Protein AF-0000000081358960 (afdb_homodimer)

pLDDT: mean 84.35, std 20.15, range [19.97, 98.44]

Foldseek 3Di:
DPPQPDDDLLQQLLCVVQVVLLVVLVVLVVVVVVVVVVVVPPPPVVVVVVPPPPPPPPDPPPPDDPDDDDDDPPPVPPPPPPPPCVVVVVVVVVVVVSVLVSVLSVLSNLLSVVLVVLCCQFSHPPFDWFAAADDPVVLVVVLVVVVVVLVVQKDFFPQPPDPPDPGQLLAPPPLVVLLLLQSLLVNVLSCQLRVPPVCVLVNLLVLLLVLLVLLQVLLLCCLVVVDLDVLVVVLVLLLLPVSLVSNCSNVVAASCVVVSSVLSVVSNVLSSVLCVVPVVCSVPPVSVVVSLVVSVVVLCCCLVPPPNVCVVCVVVCVRQDDPDVPSSVSNSLVNVLNSCSSSVSSVCNVCVVVVSVVLVVLVPDDDVVSVVVLVVLLVVLVVLVVCCCVPASNDDPVSNSVCNNPCSVNPSVSCSCVQSSDSVSSRMHGDSSSLSSLLSSLLVVSSCRQAWYDPPPDIIGTHPDPPCVVVSCVVSVVVSVVSSSSSSVSSVSNSCVQSPPPDPVSNVVSVVVVVVSSVVSSVVSVVVVVVVVVVVVD/DPPQPDDDLLQQLLCVVQVVLLVVLVVLVVVVVVVVVVVVPPPPVVVVVVPPPPPPPPPPPVPDDPVDDDDDPPDVPPPPPPPPCVVVVVVVCVVVVSVLVSVLSVLSNLLSVVLVVLCCQFSHPPFDWFAAAADPVVLVVVLVVVVVVLVVQKDFFPQPPDPPDPGQLLAPPPLVVLLLLQSLLVNVLSCQLRVPPVQVLVNLLVLLLVLLVLLQVLLLCCLVVVDLDVLVVVLVLLLLPVSVVSNCSNVVAASCVVVSSVLSVVSNVLSSVLCVVPVVCSVDPVSVVVSLVVSVVVLCCCLVPPPNVCVVCVVVCVRQDHPDVPSSVSNSLVNVLNSCSSSVSSVCNVCVVVVSVVLVVLVPDDDVVSVVVLVVLLVVLVVLVVCCCVPASNDDDVSNSVCNNPCSVNPSVSVSCVQSSDSVSSRMHGDSSSLSSLLSSLLVVSSCRQAWYDPPPDIIGTHPDPPCVPVSCVVSVVVSVVSSSSSSVSSVSNSCVQSPDPDPVSNVVSVVVVVVSSVVSSVVSVVVVVVVVVVVVD

Radius of gyration: 39.93 Å; Cα contacts (8 Å, |Δi|>4): 992; chains: 2; bounding box: 100×98×114 Å

Structure (mmCIF, N/CA/C/O backbone):
data_AF-0000000081358960-model_v1
#
loop_
_entity.id
_entity.type
_entity.pdbx_description
1 polymer 'Protein REDUCED WALL ACETYLATION 2-like'
#
loop_
_atom_site.group_PDB
_atom_site.id
_atom_site.type_symbol
_atom_site.label_atom_id
_atom_site.label_alt_id
_atom_site.label_comp_id
_atom_site.label_asym_id
_atom_site.label_entity_id
_atom_site.label_seq_id
_atom_site.pdbx_PDB_ins_code
_atom_site.Cartn_x
_atom_site.Cartn_y
_atom_site.Cartn_z
_atom_site.occupancy
_atom_site.B_iso_or_equiv
_atom_site.auth_seq_id
_atom_site.auth_comp_id
_atom_site.auth_asym_id
_atom_site.auth_atom_id
_atom_site.pdbx_PDB_model_num
ATOM 1 N N . MET A 1 1 ? 29.578 8.102 29.203 1 30.14 1 MET A N 1
ATOM 2 C CA . MET A 1 1 ? 28.562 8.219 30.234 1 30.14 1 MET A CA 1
ATOM 3 C C . MET A 1 1 ? 27.719 9.484 30.047 1 30.14 1 MET A C 1
ATOM 5 O O . MET A 1 1 ? 28.203 10.594 30.25 1 30.14 1 MET A O 1
ATOM 9 N N . GLU A 1 2 ? 27.031 9.594 28.953 1 41.62 2 GLU A N 1
ATOM 10 C CA . GLU A 1 2 ? 26.422 10.852 28.531 1 41.62 2 GLU A CA 1
ATOM 11 C C . GLU A 1 2 ? 25.656 11.5 29.703 1 41.62 2 GLU A C 1
ATOM 13 O O . GLU A 1 2 ? 24.859 10.844 30.359 1 41.62 2 GLU A O 1
ATOM 18 N N . ILE A 1 3 ? 26.281 12.391 30.391 1 44.03 3 ILE A N 1
ATOM 19 C CA . ILE A 1 3 ? 25.844 13.211 31.516 1 44.03 3 ILE A CA 1
ATOM 20 C C . ILE A 1 3 ? 24.391 13.633 31.297 1 44.03 3 ILE A C 1
ATOM 22 O O . ILE A 1 3 ? 24.078 14.281 30.297 1 44.03 3 ILE A O 1
ATOM 26 N N . ALA A 1 4 ? 23.5 12.852 31.844 1 55.22 4 ALA A N 1
ATOM 27 C CA . ALA A 1 4 ? 22.078 13.188 31.906 1 55.22 4 ALA A CA 1
ATOM 28 C C . ALA A 1 4 ? 21.875 14.672 32.219 1 55.22 4 ALA A C 1
ATOM 30 O O . ALA A 1 4 ? 22.438 15.195 33.188 1 55.22 4 ALA A O 1
ATOM 31 N N . GLU A 1 5 ? 21.797 15.562 31.25 1 65.25 5 GLU A N 1
ATOM 32 C CA . GLU A 1 5 ? 21.5 16.984 31.438 1 65.25 5 GLU A CA 1
ATOM 33 C C . GLU A 1 5 ? 20.516 17.188 32.594 1 65.25 5 GLU A C 1
ATOM 35 O O . GLU A 1 5 ? 19.641 16.359 32.812 1 65.25 5 GLU A O 1
ATOM 40 N N . PRO A 1 6 ? 20.938 18.031 33.531 1 79.12 6 PRO A N 1
ATOM 41 C CA . PRO A 1 6 ? 20.062 18.328 34.656 1 79.12 6 PRO A CA 1
ATOM 42 C C . PRO A 1 6 ? 18.625 18.656 34.219 1 79.12 6 PRO A C 1
ATOM 44 O O . PRO A 1 6 ? 18.422 19.172 33.125 1 79.12 6 PRO A O 1
ATOM 47 N N . ILE A 1 7 ? 17.688 18.188 35 1 86.69 7 ILE A N 1
ATOM 48 C CA . ILE A 1 7 ? 16.266 18.406 34.75 1 86.69 7 ILE A CA 1
ATOM 49 C C . ILE A 1 7 ? 15.953 19.891 34.875 1 86.69 7 ILE A C 1
ATOM 51 O O . ILE A 1 7 ? 16.438 20.578 35.781 1 86.69 7 ILE A O 1
ATOM 55 N N . THR A 1 8 ? 15.281 20.5 33.969 1 89.69 8 THR A N 1
ATOM 56 C CA . THR A 1 8 ? 14.898 21.906 33.906 1 89.69 8 THR A CA 1
ATOM 57 C C . THR A 1 8 ? 13.633 22.156 34.75 1 89.69 8 THR A C 1
ATOM 59 O O . THR A 1 8 ? 12.891 21.219 35.031 1 89.69 8 THR A O 1
ATOM 62 N N . PRO A 1 9 ? 13.484 23.359 35.156 1 89.88 9 PRO A N 1
ATOM 63 C CA . PRO A 1 9 ? 12.258 23.672 35.906 1 89.88 9 PRO A CA 1
ATOM 64 C C . PRO A 1 9 ? 10.992 23.375 35.094 1 89.88 9 PRO A C 1
ATOM 66 O O . PRO A 1 9 ? 9.977 22.969 35.688 1 89.88 9 PRO A O 1
ATOM 69 N N . GLY A 1 10 ? 11.078 23.562 33.906 1 89.88 10 GLY A N 1
ATOM 70 C CA . GLY A 1 10 ? 9.93 23.25 33.062 1 89.88 10 GLY A CA 1
ATOM 71 C C . GLY A 1 10 ? 9.578 21.766 33.062 1 89.88 10 GLY A C 1
ATOM 72 O O . GLY A 1 10 ? 8.406 21.406 33.156 1 89.88 10 GLY A O 1
ATOM 73 N N . GLN A 1 11 ? 10.531 20.984 32.969 1 92.62 11 GLN A N 1
ATOM 74 C CA . GLN A 1 11 ? 10.328 19.531 32.969 1 92.62 11 GLN A CA 1
ATOM 75 C C . GLN A 1 11 ? 9.797 19.047 34.312 1 92.62 11 GLN A C 1
ATOM 77 O O . GLN A 1 11 ? 8.898 18.203 34.344 1 92.62 11 GLN A O 1
ATOM 82 N N . LEU A 1 12 ? 10.359 19.625 35.344 1 92.19 12 LEU A N 1
ATOM 83 C CA . LEU A 1 12 ? 9.891 19.25 36.688 1 92.19 12 LEU A CA 1
ATOM 84 C C . LEU A 1 12 ? 8.453 19.703 36.875 1 92.19 12 LEU A C 1
ATOM 86 O O . LEU A 1 12 ? 7.664 19 37.531 1 92.19 12 LEU A O 1
ATOM 90 N N . SER A 1 13 ? 8.133 20.844 36.406 1 92.88 13 SER A N 1
ATOM 91 C CA . SER A 1 13 ? 6.766 21.344 36.5 1 92.88 13 SER A CA 1
ATOM 92 C C . SER A 1 13 ? 5.789 20.406 35.812 1 92.88 13 SER A C 1
ATOM 94 O O . SER A 1 13 ? 4.672 20.203 36.281 1 92.88 13 SER A O 1
ATOM 96 N N . PHE A 1 14 ? 6.211 19.938 34.656 1 93.31 14 PHE A N 1
ATOM 97 C CA . PHE A 1 14 ? 5.363 19.016 33.938 1 93.31 14 PHE A CA 1
ATOM 98 C C . PHE A 1 14 ? 5.145 17.734 34.719 1 93.31 14 PHE A C 1
ATOM 100 O O . PHE A 1 14 ? 4.023 17.219 34.781 1 93.31 14 PHE A O 1
ATOM 107 N N . LEU A 1 15 ? 6.184 17.219 35.312 1 92.62 15 LEU A N 1
ATOM 108 C CA . LEU A 1 15 ? 6.07 15.977 36.094 1 92.62 15 LEU A CA 1
ATOM 109 C C . LEU A 1 15 ? 5.191 16.172 37.312 1 92.62 15 LEU A C 1
ATOM 111 O O . LEU A 1 15 ? 4.383 15.305 37.656 1 92.62 15 LEU A O 1
ATOM 115 N N . LEU A 1 16 ? 5.336 17.328 37.906 1 91 16 LEU A N 1
ATOM 116 C CA . LEU A 1 16 ? 4.543 17.625 39.094 1 91 16 LEU A CA 1
ATOM 117 C C . LEU A 1 16 ? 3.068 17.797 38.75 1 91 16 LEU A C 1
ATOM 119 O O . LEU A 1 16 ? 2.189 17.516 39.562 1 91 16 LEU A O 1
ATOM 123 N N . GLY A 1 17 ? 2.842 18.234 37.625 1 90.88 17 GLY A N 1
ATOM 124 C CA . GLY A 1 17 ? 1.47 18.391 37.156 1 90.88 17 GLY A CA 1
ATOM 125 C C . GLY A 1 17 ? 0.877 17.109 36.594 1 90.88 17 GLY A C 1
ATOM 126 O O . GLY A 1 17 ? -0.304 16.828 36.812 1 90.88 17 GLY A O 1
ATOM 127 N N . PHE A 1 18 ? 1.688 16.328 35.969 1 92.31 18 PHE A N 1
ATOM 128 C CA . PHE A 1 18 ? 1.211 15.156 35.25 1 92.31 18 PHE A CA 1
ATOM 129 C C . PHE A 1 18 ? 0.998 13.984 36.188 1 92.31 18 PHE A C 1
ATOM 131 O O . PHE A 1 18 ? 0.027 13.234 36.062 1 92.31 18 PHE A O 1
ATOM 138 N N . ILE A 1 19 ? 1.847 13.742 37.188 1 92.12 19 ILE A N 1
ATOM 139 C CA . ILE A 1 19 ? 1.809 12.562 38.031 1 92.12 19 ILE A CA 1
ATOM 140 C C . ILE A 1 19 ? 0.498 12.539 38.812 1 92.12 19 ILE A C 1
ATOM 142 O O . ILE A 1 19 ? -0.203 11.523 38.844 1 92.12 19 ILE A O 1
ATOM 146 N N . PRO A 1 20 ? 0.122 13.695 39.406 1 90.69 20 PRO A N 1
ATOM 147 C CA . PRO A 1 20 ? -1.166 13.664 40.125 1 90.69 20 PRO A CA 1
ATOM 148 C C . PRO A 1 20 ? -2.338 13.391 39.188 1 90.69 20 PRO A C 1
ATOM 150 O O . PRO A 1 20 ? -3.299 12.719 39.562 1 90.69 20 PRO A O 1
ATOM 153 N N . VAL A 1 21 ? -2.264 13.898 38 1 90.75 21 VAL A N 1
ATOM 154 C CA . VAL A 1 21 ? -3.334 13.672 37.031 1 90.75 21 VAL A CA 1
ATOM 155 C C . VAL A 1 21 ? -3.4 12.195 36.656 1 90.75 21 VAL A C 1
ATOM 157 O O . VAL A 1 21 ? -4.488 11.617 36.562 1 90.75 21 VAL A O 1
ATOM 160 N N . LEU A 1 22 ? -2.314 11.562 36.469 1 91.69 22 LEU A N 1
ATOM 161 C CA . LEU A 1 22 ? -2.244 10.141 36.125 1 91.69 22 LEU A CA 1
ATOM 162 C C . LEU A 1 22 ? -2.764 9.289 37.281 1 91.69 22 LEU A C 1
ATOM 164 O O . LEU A 1 22 ? -3.527 8.344 37.062 1 91.69 22 LEU A O 1
ATOM 168 N N . VAL A 1 23 ? -2.387 9.617 38.531 1 90.81 23 VAL A N 1
ATOM 169 C CA . VAL A 1 23 ? -2.803 8.859 39.719 1 90.81 23 VAL A CA 1
ATOM 170 C C . VAL A 1 23 ? -4.309 9.008 39.906 1 90.81 23 VAL A C 1
ATOM 172 O O . VAL A 1 23 ? -4.996 8.039 40.219 1 90.81 23 VAL A O 1
ATOM 175 N N . TRP A 1 24 ? -4.727 10.219 39.75 1 88.81 24 TRP A N 1
ATOM 176 C CA . TRP A 1 24 ? -6.156 10.469 39.875 1 88.81 24 TRP A CA 1
ATOM 177 C C . TRP A 1 24 ? -6.949 9.695 38.844 1 88.81 24 TRP A C 1
ATOM 179 O O . TRP A 1 24 ? -8.055 9.211 39.125 1 88.81 24 TRP A O 1
ATOM 189 N N . TRP A 1 25 ? -6.457 9.656 37.625 1 89.5 25 TRP A N 1
ATOM 190 C CA . TRP A 1 25 ? -7.137 8.914 36.562 1 89.5 25 TRP A CA 1
ATOM 191 C C . TRP A 1 25 ? -7.203 7.426 36.875 1 89.5 25 TRP A C 1
ATOM 193 O O . TRP A 1 25 ? -8.25 6.797 36.75 1 89.5 25 TRP A O 1
ATOM 203 N N . ILE A 1 26 ? -6.055 6.82 37.312 1 89.5 26 ILE A N 1
ATOM 204 C CA . ILE A 1 26 ? -6.008 5.406 37.656 1 89.5 26 ILE A CA 1
ATOM 205 C C . ILE A 1 26 ? -6.973 5.129 38.812 1 89.5 26 ILE A C 1
ATOM 207 O O . ILE A 1 26 ? -7.715 4.141 38.781 1 89.5 26 ILE A O 1
ATOM 211 N N . TYR A 1 27 ? -7.012 6.004 39.812 1 85.75 27 TYR A N 1
ATOM 212 C CA . TYR A 1 27 ? -7.91 5.859 40.938 1 85.75 27 TYR A CA 1
ATOM 213 C C . TYR A 1 27 ? -9.367 5.906 40.5 1 85.75 27 TYR A C 1
ATOM 215 O O . TYR A 1 27 ? -10.188 5.109 40.969 1 85.75 27 TYR A O 1
ATOM 223 N N . ALA A 1 28 ? -9.617 6.828 39.625 1 85.62 28 ALA A N 1
ATOM 224 C CA . ALA A 1 28 ? -10.984 6.973 39.125 1 85.62 28 ALA A CA 1
ATOM 225 C C . ALA A 1 28 ? -11.422 5.742 38.344 1 85.62 28 ALA A C 1
ATOM 227 O O . ALA A 1 28 ? -12.547 5.27 38.5 1 85.62 28 ALA A O 1
ATOM 228 N N . GLU A 1 29 ? -10.539 5.199 37.531 1 86.81 29 GLU A N 1
ATOM 229 C CA . GLU A 1 29 ? -10.867 4.02 36.719 1 86.81 29 GLU A CA 1
ATOM 230 C C . GLU A 1 29 ? -11.047 2.789 37.594 1 86.81 29 GLU A C 1
ATOM 232 O O . GLU A 1 29 ? -11.953 1.982 37.375 1 86.81 29 GLU A O 1
ATOM 237 N N . VAL A 1 30 ? -10.219 2.643 38.594 1 85.25 30 VAL A N 1
ATOM 238 C CA . VAL A 1 30 ? -10.305 1.503 39.5 1 85.25 30 VAL A CA 1
ATOM 239 C C . VAL A 1 30 ? -11.562 1.611 40.344 1 85.25 30 VAL A C 1
ATOM 241 O O . VAL A 1 30 ? -12.242 0.613 40.594 1 85.25 30 VAL A O 1
ATOM 244 N N . SER A 1 31 ? -11.93 2.775 40.781 1 81.19 31 SER A N 1
ATOM 245 C CA . SER A 1 31 ? -13.109 2.988 41.625 1 81.19 31 SER A CA 1
ATOM 246 C C . SER A 1 31 ? -14.383 2.658 40.844 1 81.19 31 SER A C 1
ATOM 248 O O . SER A 1 31 ? -15.328 2.102 41.406 1 81.19 31 SER A O 1
ATOM 250 N N . ILE A 1 32 ? -14.367 3.016 39.562 1 82.88 32 ILE A N 1
ATOM 251 C CA . ILE A 1 32 ? -15.539 2.719 38.75 1 82.88 32 ILE A CA 1
ATOM 252 C C . ILE A 1 32 ? -15.648 1.211 38.531 1 82.88 32 ILE A C 1
ATOM 254 O O . ILE A 1 32 ? -16.75 0.646 38.594 1 82.88 32 ILE A O 1
ATOM 258 N N . HIS A 1 33 ? -14.547 0.545 38.344 1 81.38 33 HIS A N 1
ATOM 259 C CA . HIS A 1 33 ? -14.555 -0.899 38.125 1 81.38 33 HIS A CA 1
ATOM 260 C C . HIS A 1 33 ? -14.977 -1.632 39.406 1 81.38 33 HIS A C 1
ATOM 262 O O . HIS A 1 33 ? -15.734 -2.605 39.312 1 81.38 33 HIS A O 1
ATOM 268 N N . ILE A 1 34 ? -14.562 -1.132 40.531 1 77.12 34 ILE A N 1
ATOM 269 C CA . ILE A 1 34 ? -14.93 -1.739 41.781 1 77.12 34 ILE A CA 1
ATOM 270 C C . ILE A 1 34 ? -16.406 -1.519 42.062 1 77.12 34 ILE A C 1
ATOM 272 O O . ILE A 1 34 ? -17.109 -2.428 42.531 1 77.12 34 ILE A O 1
ATOM 276 N N . ARG A 1 35 ? -16.828 -0.445 41.75 1 72.81 35 ARG A N 1
ATOM 277 C CA . ARG A 1 35 ? -18.234 -0.146 41.938 1 72.81 35 ARG A CA 1
ATOM 278 C C . ARG A 1 35 ? -19.125 -1.015 41.062 1 72.81 35 ARG A C 1
ATOM 280 O O . ARG A 1 35 ? -20.172 -1.497 41.5 1 72.81 35 ARG A O 1
ATOM 287 N N . GLU A 1 36 ? -18.688 -1.143 39.844 1 76.31 36 GLU A N 1
ATOM 288 C CA . GLU A 1 36 ? -19.453 -1.981 38.938 1 76.31 36 GLU A CA 1
ATOM 289 C C . GLU A 1 36 ? -19.438 -3.443 39.375 1 76.31 36 GLU A C 1
ATOM 291 O O . GLU A 1 36 ? -20.438 -4.148 39.25 1 76.31 36 GLU A O 1
ATOM 296 N N . ARG A 1 37 ? -18.422 -3.924 39.875 1 70.81 37 ARG A N 1
ATOM 297 C CA . ARG A 1 37 ? -18.312 -5.289 40.375 1 70.81 37 ARG A CA 1
ATOM 298 C C . ARG A 1 37 ? -19.188 -5.484 41.594 1 70.81 37 ARG A C 1
ATOM 300 O O . ARG A 1 37 ? -19.844 -6.52 41.75 1 70.81 37 ARG A O 1
ATOM 307 N N . LEU A 1 38 ? -19.203 -4.504 42.438 1 68.5 38 LEU A N 1
ATOM 308 C CA . LEU A 1 38 ? -20 -4.562 43.656 1 68.5 38 LEU A CA 1
ATOM 309 C C . LEU A 1 38 ? -21.5 -4.559 43.312 1 68.5 38 LEU A C 1
ATOM 311 O O . LEU A 1 38 ? -22.281 -5.242 43.969 1 68.5 38 LEU A O 1
ATOM 315 N N . HIS A 1 39 ? -21.734 -3.836 42.281 1 64.44 39 HIS A N 1
ATOM 316 C CA . HIS A 1 39 ? -23.141 -3.805 41.875 1 64.44 39 HIS A CA 1
ATOM 317 C C . HIS A 1 39 ? -23.531 -5.105 41.188 1 64.44 39 HIS A C 1
ATOM 319 O O . HIS A 1 39 ? -24.688 -5.527 41.281 1 64.44 39 HIS A O 1
ATOM 325 N N . ARG A 1 40 ? -22.656 -5.711 40.531 1 61.81 40 ARG A N 1
ATOM 326 C CA . ARG A 1 40 ? -22.969 -6.977 39.875 1 61.81 40 ARG A CA 1
ATOM 327 C C . ARG A 1 40 ? -23.141 -8.102 40.875 1 61.81 40 ARG A C 1
ATOM 329 O O . ARG A 1 40 ? -23.938 -9.008 40.688 1 61.81 40 ARG A O 1
ATOM 336 N N . ASP A 1 41 ? -22.547 -7.984 42.031 1 59.97 41 ASP A N 1
ATOM 337 C CA . ASP A 1 41 ? -22.625 -9 43.094 1 59.97 41 ASP A CA 1
ATOM 338 C C . ASP A 1 41 ? -23.797 -8.75 44.031 1 59.97 41 ASP A C 1
ATOM 340 O O . ASP A 1 41 ? -24.062 -9.555 44.906 1 59.97 41 ASP A O 1
ATOM 344 N N . LEU A 1 42 ? -24.453 -7.656 44 1 52.75 42 LEU A N 1
ATOM 345 C CA . LEU A 1 42 ? -25.688 -7.52 44.75 1 52.75 42 LEU A CA 1
ATOM 346 C C . LEU A 1 42 ? -26.781 -8.445 44.219 1 52.75 42 LEU A C 1
ATOM 348 O O . LEU A 1 42 ? -27.031 -8.484 43.031 1 52.75 42 LEU A O 1
ATOM 352 N N . PRO A 1 43 ? -27.266 -9.484 44.938 1 49.09 43 PRO A N 1
ATOM 353 C CA . PRO A 1 43 ? -28.297 -10.445 44.531 1 49.09 43 PRO A CA 1
ATOM 354 C C . PRO A 1 43 ? -29.5 -9.773 43.875 1 49.09 43 PRO A C 1
ATOM 356 O O . PRO A 1 43 ? -29.969 -8.742 44.344 1 49.09 43 PRO A O 1
ATOM 359 N N . ARG A 1 44 ? -29.734 -10.023 42.594 1 48.34 44 ARG A N 1
ATOM 360 C CA . ARG A 1 44 ? -30.969 -9.695 41.875 1 48.34 44 ARG A CA 1
ATOM 361 C C . ARG A 1 44 ? -32.188 -9.914 42.75 1 48.34 44 ARG A C 1
ATOM 363 O O . ARG A 1 44 ? -33.312 -9.609 42.344 1 48.34 44 ARG A O 1
ATOM 370 N N . ASP A 1 45 ? -32.125 -10.711 43.875 1 41.84 45 ASP A N 1
ATOM 371 C CA . ASP A 1 45 ? -33.312 -11.039 44.625 1 41.84 45 ASP A CA 1
ATOM 372 C C . ASP A 1 45 ? -33.969 -9.781 45.219 1 41.84 45 ASP A C 1
ATOM 374 O O . ASP A 1 45 ? -35.094 -9.82 45.656 1 41.84 45 ASP A O 1
ATOM 378 N N . SER A 1 46 ? -33.25 -8.719 45.375 1 41.19 46 SER A N 1
ATOM 379 C CA . SER A 1 46 ? -34 -7.645 46.031 1 41.19 46 SER A CA 1
ATOM 380 C C . SER A 1 46 ? -34.906 -6.918 45.062 1 41.19 46 SER A C 1
ATOM 382 O O . SER A 1 46 ? -35.781 -6.168 45.438 1 41.19 46 SER A O 1
ATOM 384 N N . GLU A 1 47 ? -34.562 -6.988 43.719 1 40.12 47 GLU A N 1
ATOM 385 C CA . GLU A 1 47 ? -35.5 -6.281 42.844 1 40.12 47 GLU A CA 1
ATOM 386 C C . GLU A 1 47 ? -36.781 -7.105 42.625 1 40.12 47 GLU A C 1
ATOM 388 O O . GLU A 1 47 ? -37.812 -6.559 42.25 1 40.12 47 GLU A O 1
ATOM 393 N N . ASN A 1 48 ? -36.719 -8.453 42.812 1 38.84 48 ASN A N 1
ATOM 394 C CA . ASN A 1 48 ? -37.969 -9.188 42.562 1 38.84 48 ASN A CA 1
ATOM 395 C C . ASN A 1 48 ? -38.969 -9 43.688 1 38.84 48 ASN A C 1
ATOM 397 O O . ASN A 1 48 ? -40.125 -9.406 43.562 1 38.84 48 ASN A O 1
ATOM 401 N N . ASN A 1 49 ? -38.562 -8.703 44.938 1 36.03 49 ASN A N 1
ATOM 402 C CA . ASN A 1 49 ? -39.656 -8.68 45.906 1 36.03 49 ASN A CA 1
ATOM 403 C C . ASN A 1 49 ? -40.531 -7.453 45.75 1 36.03 49 ASN A C 1
ATOM 405 O O . ASN A 1 49 ? -41.5 -7.27 46.5 1 36.03 49 ASN A O 1
ATOM 409 N N . LEU A 1 50 ? -40.031 -6.352 45.062 1 31.31 50 LEU A N 1
ATOM 410 C CA . LEU A 1 50 ? -40.969 -5.242 45.031 1 31.31 50 LEU A CA 1
ATOM 411 C C . LEU A 1 50 ? -42.031 -5.473 43.938 1 31.31 50 LEU A C 1
ATOM 413 O O . LEU A 1 50 ? -42.906 -4.645 43.75 1 31.31 50 LEU A O 1
ATOM 417 N N . ALA A 1 51 ? -41.688 -6.48 43.062 1 34.09 51 ALA A N 1
ATOM 418 C CA . ALA A 1 51 ? -42.688 -6.555 42 1 34.09 51 ALA A CA 1
ATOM 419 C C . ALA A 1 51 ? -44 -7.16 42.469 1 34.09 51 ALA A C 1
ATOM 421 O O . ALA A 1 51 ? -45 -7.117 41.781 1 34.09 51 ALA A O 1
ATOM 422 N N . ASN A 1 52 ? -43.906 -7.977 43.5 1 32.34 52 ASN A N 1
ATOM 423 C CA . ASN A 1 52 ? -45.156 -8.68 43.688 1 32.34 52 ASN A CA 1
ATOM 424 C C . ASN A 1 52 ? -46.188 -7.82 44.406 1 32.34 52 ASN A C 1
ATOM 426 O O . ASN A 1 52 ? -47.094 -8.336 45.094 1 32.34 52 ASN A O 1
ATOM 430 N N . VAL A 1 53 ? -45.906 -6.469 44.688 1 31.06 53 VAL A N 1
ATOM 431 C CA . VAL A 1 53 ? -47.062 -5.805 45.219 1 31.06 53 VAL A CA 1
ATOM 432 C C . VAL A 1 53 ? -48.188 -5.773 44.156 1 31.06 53 VAL A C 1
ATOM 434 O O . VAL A 1 53 ? -47.969 -5.25 43.062 1 31.06 53 VAL A O 1
ATOM 437 N N . ASP A 1 54 ? -49.031 -6.703 44.156 1 28.75 54 ASP A N 1
ATOM 438 C CA . ASP A 1 54 ? -50.281 -6.918 43.469 1 28.75 54 ASP A CA 1
ATOM 439 C C . ASP A 1 54 ? -51.094 -5.625 43.375 1 28.75 54 ASP A C 1
ATOM 441 O O . ASP A 1 54 ? -51.531 -5.098 44.406 1 28.75 54 ASP A O 1
ATOM 445 N N . VAL A 1 55 ? -50.594 -4.625 42.594 1 29.45 55 VAL A N 1
ATOM 446 C CA . VAL A 1 55 ? -51.406 -3.443 42.375 1 29.45 55 VAL A CA 1
ATOM 447 C C . VAL A 1 55 ? -52.812 -3.867 41.906 1 29.45 55 VAL A C 1
ATOM 449 O O . VAL A 1 55 ? -52.938 -4.48 40.844 1 29.45 55 VAL A O 1
ATOM 452 N N . GLY A 1 56 ? -53.75 -4.219 42.844 1 27.39 56 GLY A N 1
ATOM 453 C CA . GLY A 1 56 ? -55.188 -4.449 42.656 1 27.39 56 GLY A CA 1
ATOM 454 C C . GLY A 1 56 ? -55.812 -3.531 41.625 1 27.39 56 GLY A C 1
ATOM 455 O O . GLY A 1 56 ? -55.281 -2.443 41.375 1 27.39 56 GLY A O 1
ATOM 456 N N . THR A 1 57 ? -56.531 -4.105 40.688 1 28.44 57 THR A N 1
ATOM 457 C CA . THR A 1 57 ? -57.281 -3.598 39.562 1 28.44 57 THR A CA 1
ATOM 458 C C . THR A 1 57 ? -58.281 -2.529 40 1 28.44 57 THR A C 1
ATOM 460 O O . THR A 1 57 ? -59.312 -2.842 40.625 1 28.44 57 THR A O 1
ATOM 463 N N . ILE A 1 58 ? -57.844 -1.435 40.75 1 27.06 58 ILE A N 1
ATOM 464 C CA . ILE A 1 58 ? -58.906 -0.482 41.094 1 27.06 58 ILE A CA 1
ATOM 465 C C . ILE A 1 58 ? -59.688 -0.141 39.844 1 27.06 58 ILE A C 1
ATOM 467 O O . ILE A 1 58 ? -59.125 0.167 38.781 1 27.06 58 ILE A O 1
ATOM 471 N N . SER A 1 59 ? -60.906 -0.649 39.781 1 25.8 59 SER A N 1
ATOM 472 C CA . SER A 1 59 ? -62.031 -0.54 38.844 1 25.8 59 SER A CA 1
ATOM 473 C C . SER A 1 59 ? -62.25 0.902 38.406 1 25.8 59 SER A C 1
ATOM 475 O O . SER A 1 59 ? -62.062 1.837 39.188 1 25.8 59 SER A O 1
ATOM 477 N N . GLU A 1 60 ? -62.281 1.121 37.062 1 25.77 60 GLU A N 1
ATOM 478 C CA . GLU A 1 60 ? -62.344 2.32 36.219 1 25.77 60 GLU A CA 1
ATOM 479 C C . GLU A 1 60 ? -63.5 3.209 36.625 1 25.77 60 GLU A C 1
ATOM 481 O O . GLU A 1 60 ? -63.625 4.348 36.156 1 25.77 60 GLU A O 1
ATOM 486 N N . ASP A 1 61 ? -64.625 2.531 37.188 1 23.19 61 ASP A N 1
ATOM 487 C CA . ASP A 1 61 ? -65.875 3.17 36.906 1 23.19 61 ASP A CA 1
ATOM 488 C C . ASP A 1 61 ? -66 4.52 37.625 1 23.19 61 ASP A C 1
ATOM 490 O O . ASP A 1 61 ? -66.875 5.348 37.281 1 23.19 61 ASP A O 1
ATOM 494 N N . ALA A 1 62 ? -65.812 4.473 38.969 1 24.02 62 ALA A N 1
ATOM 495 C CA . ALA A 1 62 ? -66.5 5.484 39.719 1 24.02 62 ALA A CA 1
ATOM 496 C C . ALA A 1 62 ? -66 6.887 39.375 1 24.02 62 ALA A C 1
ATOM 498 O O . ALA A 1 62 ? -65 7.34 39.906 1 24.02 62 ALA A O 1
ATOM 499 N N . GLU A 1 63 ? -66.125 7.258 38.125 1 24.23 63 GLU A N 1
ATOM 500 C CA . GLU A 1 63 ? -65.812 8.57 37.594 1 24.23 63 GLU A CA 1
ATOM 501 C C . GLU A 1 63 ? -66.562 9.68 38.312 1 24.23 63 GLU A C 1
ATOM 503 O O . GLU A 1 63 ? -66.312 10.867 38.062 1 24.23 63 GLU A O 1
ATOM 508 N N . VAL A 1 64 ? -67.75 9.203 38.938 1 22.33 64 VAL A N 1
ATOM 509 C CA . VAL A 1 64 ? -68.812 10.227 38.875 1 22.33 64 VAL A CA 1
ATOM 510 C C . VAL A 1 64 ? -68.312 11.516 39.531 1 22.33 64 VAL A C 1
ATOM 512 O O . VAL A 1 64 ? -67.25 11.516 40.188 1 22.33 64 VAL A O 1
ATOM 515 N N . HIS A 1 65 ? -69.312 12 40.438 1 22.58 65 HIS A N 1
ATOM 516 C CA . HIS A 1 65 ? -70.062 13.219 40.656 1 22.58 65 HIS A CA 1
ATOM 517 C C . HIS A 1 65 ? -69.312 14.156 41.625 1 22.58 65 HIS A C 1
ATOM 519 O O . HIS A 1 65 ? -69.875 15.188 42.031 1 22.58 65 HIS A O 1
ATOM 525 N N . LEU A 1 66 ? -68.5 13.5 42.469 1 21.48 66 LEU A N 1
ATOM 526 C CA . LEU A 1 66 ? -68.375 14.242 43.719 1 21.48 66 LEU A CA 1
ATOM 527 C C . LEU A 1 66 ? -67.812 15.633 43.469 1 21.48 66 LEU A C 1
ATOM 529 O O . LEU A 1 66 ? -66.562 15.773 43.281 1 21.48 66 LEU A O 1
ATOM 533 N N . LEU A 1 67 ? -68.688 16.328 42.719 1 19.97 67 LEU A N 1
ATOM 534 C CA . LEU A 1 67 ? -68.312 17.656 42.219 1 19.97 67 LEU A CA 1
ATOM 535 C C . LEU A 1 67 ? -67.812 18.562 43.312 1 19.97 67 LEU A C 1
ATOM 537 O O . LEU A 1 67 ? -66.75 19.156 43.188 1 19.97 67 LEU A O 1
ATOM 541 N N . ALA A 1 68 ? -68.75 19.609 43.75 1 20.16 68 ALA A N 1
ATOM 542 C CA . ALA A 1 68 ? -68.625 21.062 43.781 1 20.16 68 ALA A CA 1
ATOM 543 C C . ALA A 1 68 ? -68.125 21.531 45.156 1 20.16 68 ALA A C 1
ATOM 545 O O . ALA A 1 68 ? -67.688 22.688 45.312 1 20.16 68 ALA A O 1
ATOM 546 N N . GLY A 1 69 ? -68.688 21 46.219 1 22.02 69 GLY A N 1
ATOM 547 C CA . GLY A 1 69 ? -69 21.938 47.281 1 22.02 69 GLY A CA 1
ATOM 548 C C . GLY A 1 69 ? -67.75 22.531 47.938 1 22.02 69 GLY A C 1
ATOM 549 O O . GLY A 1 69 ? -66.688 21.938 47.875 1 22.02 69 GLY A O 1
ATOM 550 N N . GLY A 1 70 ? -67.875 23.891 48.375 1 22.61 70 GLY A N 1
ATOM 551 C CA . GLY A 1 70 ? -67.125 25.109 48.5 1 22.61 70 GLY A CA 1
ATOM 552 C C . GLY A 1 70 ? -66.062 25.016 49.594 1 22.61 70 GLY A C 1
ATOM 553 O O . GLY A 1 70 ? -64.875 25.469 49.375 1 22.61 70 GLY A O 1
ATOM 554 N N . ARG A 1 71 ? -66.5 24.859 50.938 1 25.23 71 ARG A N 1
ATOM 555 C CA . ARG A 1 71 ? -65.875 25.578 52.031 1 25.23 71 ARG A CA 1
ATOM 556 C C . ARG A 1 71 ? -64.5 25.047 52.344 1 25.23 71 ARG A C 1
ATOM 558 O O . ARG A 1 71 ? -64.25 23.859 52.219 1 25.23 71 ARG A O 1
ATOM 565 N N . SER A 1 72 ? -63.5 26.062 52.594 1 23.58 72 SER A N 1
ATOM 566 C CA . SER A 1 72 ? -62.031 26.219 52.625 1 23.58 72 SER A CA 1
ATOM 567 C C . SER A 1 72 ? -61.406 25.391 53.719 1 23.58 72 SER A C 1
ATOM 569 O O . SER A 1 72 ? -60.219 25.578 54.062 1 23.58 72 SER A O 1
ATOM 571 N N . LEU A 1 73 ? -62 24.406 54.281 1 22.59 73 LEU A N 1
ATOM 572 C CA . LEU A 1 73 ? -61.438 24.047 55.594 1 22.59 73 LEU A CA 1
ATOM 573 C C . LEU A 1 73 ? -59.938 23.781 55.438 1 22.59 73 LEU A C 1
ATOM 575 O O . LEU A 1 73 ? -59.5 23.016 54.594 1 22.59 73 LEU A O 1
ATOM 579 N N . ALA A 1 74 ? -59.062 24.672 56.156 1 25.09 74 ALA A N 1
ATOM 580 C CA . ALA A 1 74 ? -57.625 24.922 56.25 1 25.09 74 ALA A CA 1
ATOM 581 C C . ALA A 1 74 ? -56.875 23.656 56.656 1 25.09 74 ALA A C 1
ATOM 583 O O . ALA A 1 74 ? -55.719 23.719 57.062 1 25.09 74 ALA A O 1
ATOM 584 N N . SER A 1 75 ? -57.406 22.469 56.594 1 24 75 SER A N 1
ATOM 585 C CA . SER A 1 75 ? -56.656 21.438 57.312 1 24 75 SER A CA 1
ATOM 586 C C . SER A 1 75 ? -55.219 21.391 56.812 1 24 75 SER A C 1
ATOM 588 O O . SER A 1 75 ? -54.969 21.359 55.625 1 24 75 SER A O 1
ATOM 590 N N . SER A 1 76 ? -54.156 21.781 57.688 1 25.45 76 SER A N 1
ATOM 591 C CA . SER A 1 76 ? -52.719 22.016 57.469 1 25.45 76 SER A CA 1
ATOM 592 C C . SER A 1 76 ? -52.062 20.766 56.906 1 25.45 76 SER A C 1
ATOM 594 O O . SER A 1 76 ? -51.906 19.766 57.625 1 25.45 76 SER A O 1
ATOM 596 N N . SER A 1 77 ? -52.438 20.141 55.938 1 26.64 77 SER A N 1
ATOM 597 C CA . SER A 1 77 ? -51.875 18.875 55.469 1 26.64 77 SER A CA 1
ATOM 598 C C . SER A 1 77 ? -50.406 19.016 55.156 1 26.64 77 SER A C 1
ATOM 600 O O . SER A 1 77 ? -50 19.875 54.344 1 26.64 77 SER A O 1
ATOM 602 N N . LYS A 1 78 ? -49.469 18.5 56.094 1 30.8 78 LYS A N 1
ATOM 603 C CA . LYS A 1 78 ? -48 18.516 56.094 1 30.8 78 LYS A CA 1
ATOM 604 C C . LYS A 1 78 ? -47.469 17.984 54.781 1 30.8 78 LYS A C 1
ATOM 606 O O . LYS A 1 78 ? -47.938 16.984 54.25 1 30.8 78 LYS A O 1
ATOM 611 N N . GLY A 1 79 ? -46.812 18.875 54.031 1 25.06 79 GLY A N 1
ATOM 612 C CA . GLY A 1 79 ? -46.219 18.828 52.688 1 25.06 79 GLY A CA 1
ATOM 613 C C . GLY A 1 79 ? -45.312 17.641 52.5 1 25.06 79 GLY A C 1
ATOM 614 O O . GLY A 1 79 ? -44.438 17.391 53.312 1 25.06 79 GLY A O 1
ATOM 615 N N . ARG A 1 80 ? -45.781 16.484 52.031 1 32.94 80 ARG A N 1
ATOM 616 C CA . ARG A 1 80 ? -44.906 15.406 51.594 1 32.94 80 ARG A CA 1
ATOM 617 C C . ARG A 1 80 ? -43.656 15.969 50.906 1 32.94 80 ARG A C 1
ATOM 619 O O . ARG A 1 80 ? -43.75 16.719 49.938 1 32.94 80 ARG A O 1
ATOM 626 N N . GLN A 1 81 ? -42.625 16.203 51.781 1 25.3 81 GLN A N 1
ATOM 627 C CA . GLN A 1 81 ? -41.312 16.625 51.281 1 25.3 81 GLN A CA 1
ATOM 628 C C . GLN A 1 81 ? -40.969 15.914 50 1 25.3 81 GLN A C 1
ATOM 630 O O . GLN A 1 81 ? -40.875 14.68 49.969 1 25.3 81 GLN A O 1
ATOM 635 N N . GLN A 1 82 ? -41.562 16.359 48.938 1 29.72 82 GLN A N 1
ATOM 636 C CA . GLN A 1 82 ? -41.125 15.883 47.625 1 29.72 82 GLN A CA 1
ATOM 637 C C . GLN A 1 82 ? -39.594 15.75 47.562 1 29.72 82 GLN A C 1
ATOM 639 O O . GLN A 1 82 ? -38.875 16.703 47.844 1 29.72 82 GLN A O 1
ATOM 644 N N . VAL A 1 83 ? -39.156 14.539 47.969 1 33.56 83 VAL A N 1
ATOM 645 C CA . VAL A 1 83 ? -37.781 14.242 47.625 1 33.56 83 VAL A CA 1
ATOM 646 C C . VAL A 1 83 ? -37.375 14.906 46.312 1 33.56 83 VAL A C 1
ATOM 648 O O . VAL A 1 83 ? -38.031 14.68 45.281 1 33.56 83 VAL A O 1
ATOM 651 N N . SER A 1 84 ? -37.031 16.125 46.438 1 31.23 84 SER A N 1
ATOM 652 C CA . SER A 1 84 ? -36.594 16.938 45.312 1 31.23 84 SER A CA 1
ATOM 653 C C . SER A 1 84 ? -35.781 16.109 44.344 1 31.23 84 SER A C 1
ATOM 655 O O . SER A 1 84 ? -34.906 15.367 44.719 1 31.23 84 SER A O 1
ATOM 657 N N . PRO A 1 85 ? -36.375 15.812 43.156 1 37.5 85 PRO A N 1
ATOM 658 C CA . PRO A 1 85 ? -35.625 15.203 42.062 1 37.5 85 PRO A CA 1
ATOM 659 C C . PRO A 1 85 ? -34.219 15.797 41.906 1 37.5 85 PRO A C 1
ATOM 661 O O . PRO A 1 85 ? -33.469 15.406 41 1 37.5 85 PRO A O 1
ATOM 664 N N . ASN A 1 86 ? -33.938 16.719 42.781 1 36.22 86 ASN A N 1
ATOM 665 C CA . ASN A 1 86 ? -32.656 17.391 42.656 1 36.22 86 ASN A CA 1
ATOM 666 C C . ASN A 1 86 ? -31.5 16.469 43.031 1 36.22 86 ASN A C 1
ATOM 668 O O . ASN A 1 86 ? -30.359 16.703 42.656 1 36.22 86 ASN A O 1
ATOM 672 N N . ILE A 1 87 ? -31.781 15.555 43.938 1 36.97 87 ILE A N 1
ATOM 673 C CA . ILE A 1 87 ? -30.656 14.711 44.312 1 36.97 87 ILE A CA 1
ATOM 674 C C . ILE A 1 87 ? -30.328 13.758 43.156 1 36.97 87 ILE A C 1
ATOM 676 O O . ILE A 1 87 ? -29.156 13.492 42.875 1 36.97 87 ILE A O 1
ATOM 680 N N . VAL A 1 88 ? -31.391 13.234 42.531 1 38.53 88 VAL A N 1
ATOM 681 C CA . VAL A 1 88 ? -31.125 12.375 41.375 1 38.53 88 VAL A CA 1
ATOM 682 C C . VAL A 1 88 ? -30.484 13.203 40.25 1 38.53 88 VAL A C 1
ATOM 684 O O . VAL A 1 88 ? -29.562 12.734 39.562 1 38.53 88 VAL A O 1
ATOM 687 N N . SER A 1 89 ? -31 14.414 40.094 1 41.28 89 SER A N 1
ATOM 688 C CA . SER A 1 89 ? -30.375 15.266 39.094 1 41.28 89 SER A CA 1
ATOM 689 C C . SER A 1 89 ? -28.969 15.656 39.5 1 41.28 89 SER A C 1
ATOM 691 O O . SER A 1 89 ? -28.062 15.727 38.656 1 41.28 89 SER A O 1
ATOM 693 N N . CYS A 1 90 ? -28.766 15.898 40.812 1 39.12 90 CYS A N 1
ATOM 694 C CA . CYS A 1 90 ? -27.406 16.172 41.281 1 39.12 90 CYS A CA 1
ATOM 695 C C . CYS A 1 90 ? -26.531 14.945 41.156 1 39.12 90 CYS A C 1
ATOM 697 O O . CYS A 1 90 ? -25.344 15.062 40.812 1 39.12 90 CYS A O 1
ATOM 699 N N . CYS A 1 91 ? -27.031 13.797 41.438 1 39.84 91 CYS A N 1
ATOM 700 C CA . CYS A 1 91 ? -26.25 12.578 41.25 1 39.84 91 CYS A CA 1
ATOM 701 C C . CYS A 1 91 ? -25.969 12.328 39.781 1 39.84 91 CYS A C 1
ATOM 703 O O . CYS A 1 91 ? -24.859 11.898 39.438 1 39.84 91 CYS A O 1
ATOM 705 N N . TRP A 1 92 ? -27 12.516 39 1 41.47 92 TRP A N 1
ATOM 706 C CA . TRP A 1 92 ? -26.766 12.352 37.562 1 41.47 92 TRP A CA 1
ATOM 707 C C . TRP A 1 92 ? -25.844 13.438 37.031 1 41.47 92 TRP A C 1
ATOM 709 O O . TRP A 1 92 ? -24.953 13.164 36.219 1 41.47 92 TRP A O 1
ATOM 719 N N . THR A 1 93 ? -26.141 14.664 37.531 1 45.5 93 THR A N 1
ATOM 720 C CA . THR A 1 93 ? -25.234 15.727 37.125 1 45.5 93 THR A CA 1
ATOM 721 C C . THR A 1 93 ? -23.828 15.484 37.688 1 45.5 93 THR A C 1
ATOM 723 O O . THR A 1 93 ? -22.828 15.781 37.031 1 45.5 93 THR A O 1
ATOM 726 N N . ARG A 1 94 ? -23.797 15.031 38.969 1 49.19 94 ARG A N 1
ATOM 727 C CA . ARG A 1 94 ? -22.5 14.656 39.531 1 49.19 94 ARG A CA 1
ATOM 728 C C . ARG A 1 94 ? -21.891 13.477 38.781 1 49.19 94 ARG A C 1
ATOM 730 O O . ARG A 1 94 ? -20.672 13.422 38.562 1 49.19 94 ARG A O 1
ATOM 737 N N . ARG A 1 95 ? -22.781 12.562 38.406 1 48.91 95 ARG A N 1
ATOM 738 C CA . ARG A 1 95 ? -22.281 11.414 37.656 1 48.91 95 ARG A CA 1
ATOM 739 C C . ARG A 1 95 ? -21.797 11.836 36.281 1 48.91 95 ARG A C 1
ATOM 741 O O . ARG A 1 95 ? -20.766 11.367 35.812 1 48.91 95 ARG A O 1
ATOM 748 N N . ILE A 1 96 ? -22.672 12.609 35.625 1 49.47 96 ILE A N 1
ATOM 749 C CA . ILE A 1 96 ? -22.25 13.102 34.312 1 49.47 96 ILE A CA 1
ATOM 750 C C . ILE A 1 96 ? -21 13.953 34.438 1 49.47 96 ILE A C 1
ATOM 752 O O . ILE A 1 96 ? -20.078 13.852 33.656 1 49.47 96 ILE A O 1
ATOM 756 N N . SER A 1 97 ? -21.125 14.734 35.5 1 58.81 97 SER A N 1
ATOM 757 C CA . SER A 1 97 ? -19.938 15.547 35.781 1 58.81 97 SER A CA 1
ATOM 758 C C . SER A 1 97 ? -18.719 14.68 36.094 1 58.81 97 SER A C 1
ATOM 760 O O . SER A 1 97 ? -17.609 14.961 35.625 1 58.81 97 SER A O 1
ATOM 762 N N . LEU A 1 98 ? -19 13.562 36.688 1 62.34 98 LEU A N 1
ATOM 763 C CA . LEU A 1 98 ? -17.922 12.648 37.031 1 62.34 98 LEU A CA 1
ATOM 764 C C . LEU A 1 98 ? -17.422 11.922 35.781 1 62.34 98 LEU A C 1
ATOM 766 O O . LEU A 1 98 ? -16.219 11.711 35.625 1 62.34 98 LEU A O 1
ATOM 770 N N . GLU A 1 99 ? -18.422 11.641 34.938 1 66.25 99 GLU A N 1
ATOM 771 C CA . GLU A 1 99 ? -18.047 10.953 33.719 1 66.25 99 GLU A CA 1
ATOM 772 C C . GLU A 1 99 ? -17.25 11.875 32.781 1 66.25 99 GLU A C 1
ATOM 774 O O . GLU A 1 99 ? -16.281 11.453 32.156 1 66.25 99 GLU A O 1
ATOM 779 N N . ASN A 1 100 ? -17.766 13.039 32.656 1 72 100 ASN A N 1
ATOM 780 C CA . ASN A 1 100 ? -17.047 14.008 31.844 1 72 100 ASN A CA 1
ATOM 781 C C . ASN A 1 100 ? -15.664 14.312 32.406 1 72 100 ASN A C 1
ATOM 783 O O . ASN A 1 100 ? -14.695 14.484 31.656 1 72 100 ASN A O 1
ATOM 787 N N . GLN A 1 101 ? -15.734 14.273 33.719 1 79.62 101 GLN A N 1
ATOM 788 C CA . GLN A 1 101 ? -14.438 14.508 34.344 1 79.62 101 GLN A CA 1
ATOM 789 C C . GLN A 1 101 ? -13.492 13.328 34.125 1 79.62 101 GLN A C 1
ATOM 791 O O . GLN A 1 101 ? -12.297 13.523 33.906 1 79.62 101 GLN A O 1
ATOM 796 N N . LEU A 1 102 ? -14.148 12.289 34 1 85.06 102 LEU A N 1
ATOM 797 C CA . LEU A 1 102 ? -13.328 11.102 33.781 1 85.06 102 LEU A CA 1
ATOM 798 C C . LEU A 1 102 ? -12.758 11.086 32.375 1 85.06 102 LEU A C 1
ATOM 800 O O . LEU A 1 102 ? -11.594 10.742 32.156 1 85.06 102 LEU A O 1
ATOM 804 N N . THR A 1 103 ? -13.555 11.539 31.406 1 89.25 103 THR A N 1
ATOM 805 C CA . THR A 1 103 ? -13.102 11.562 30.016 1 89.25 103 THR A CA 1
ATOM 806 C C . THR A 1 103 ? -12 12.602 29.828 1 89.25 103 THR A C 1
ATOM 808 O O . THR A 1 103 ? -11.055 12.375 29.062 1 89.25 103 THR A O 1
ATOM 811 N N . THR A 1 104 ? -12.117 13.648 30.516 1 91.25 104 THR A N 1
ATOM 812 C CA . THR A 1 104 ? -11.102 14.688 30.422 1 91.25 104 THR A CA 1
ATOM 813 C C . THR A 1 104 ? -9.805 14.234 31.094 1 91.25 104 THR A C 1
ATOM 815 O O . THR A 1 104 ? -8.711 14.469 30.562 1 91.25 104 THR A O 1
ATOM 818 N N . LEU A 1 105 ? -9.898 13.562 32.219 1 90.94 105 LEU A N 1
ATOM 819 C CA . LEU A 1 105 ? -8.727 13.055 32.938 1 90.94 105 LEU A CA 1
ATOM 820 C C . LEU A 1 105 ? -8.008 12 32.094 1 90.94 105 LEU A C 1
ATOM 822 O O . LEU A 1 105 ? -6.777 11.961 32.062 1 90.94 105 LEU A O 1
ATOM 826 N N . ARG A 1 106 ? -8.773 11.234 31.453 1 93.5 106 ARG A N 1
ATOM 827 C CA . ARG A 1 106 ? -8.211 10.219 30.578 1 93.5 106 ARG A CA 1
ATOM 828 C C . ARG A 1 106 ? -7.465 10.859 29.406 1 93.5 106 ARG A C 1
ATOM 830 O O . ARG A 1 106 ? -6.371 10.422 29.062 1 93.5 106 ARG A O 1
ATOM 837 N N . ALA A 1 107 ? -8.078 11.844 28.875 1 95.38 107 ALA A N 1
ATOM 838 C CA . ALA A 1 107 ? -7.461 12.539 27.75 1 95.38 107 ALA A CA 1
ATOM 839 C C . ALA A 1 107 ? -6.164 13.227 28.188 1 95.38 107 ALA A C 1
ATOM 841 O O . ALA A 1 107 ? -5.164 13.18 27.469 1 95.38 107 ALA A O 1
ATOM 842 N N . MET A 1 108 ? -6.16 13.797 29.328 1 95.06 108 MET A N 1
ATOM 843 C CA . MET A 1 108 ? -4.969 14.469 29.844 1 95.06 108 MET A CA 1
ATOM 844 C C . MET A 1 108 ? -3.857 13.469 30.141 1 95.06 108 MET A C 1
ATOM 846 O O . MET A 1 108 ? -2.689 13.727 29.844 1 95.06 108 MET A O 1
ATOM 850 N N . SER A 1 109 ? -4.234 12.359 30.703 1 94.88 109 SER A N 1
ATOM 851 C CA . SER A 1 109 ? -3.25 11.336 31.031 1 94.88 109 SER A CA 1
ATOM 852 C C . SER A 1 109 ? -2.646 10.719 29.766 1 94.88 109 SER A C 1
ATOM 854 O O . SER A 1 109 ? -1.438 10.484 29.703 1 94.88 109 SER A O 1
ATOM 856 N N . GLU A 1 110 ? -3.514 10.477 28.812 1 96.69 110 GLU A N 1
ATOM 857 C CA . GLU A 1 110 ? -3.02 9.93 27.562 1 96.69 110 GLU A CA 1
ATOM 858 C C . GLU A 1 110 ? -2.111 10.922 26.844 1 96.69 110 GLU A C 1
ATOM 860 O O . GLU A 1 110 ? -1.064 10.547 26.312 1 96.69 110 GLU A O 1
ATOM 865 N N . PHE A 1 111 ? -2.529 12.133 26.828 1 97.12 111 PHE A N 1
ATOM 866 C CA . PHE A 1 111 ? -1.736 13.195 26.219 1 97.12 111 PHE A CA 1
ATOM 867 C C . PHE A 1 111 ? -0.368 13.297 26.875 1 97.12 111 PHE A C 1
ATOM 869 O O . PHE A 1 111 ? 0.658 13.328 26.188 1 97.12 111 PHE A O 1
ATOM 876 N N . GLY A 1 112 ? -0.314 13.297 28.188 1 96.25 112 GLY A N 1
ATOM 877 C CA . GLY A 1 112 ? 0.94 13.359 28.922 1 96.25 112 GLY A CA 1
ATOM 878 C C . GLY A 1 112 ? 1.816 12.141 28.719 1 96.25 112 GLY A C 1
ATOM 879 O O . GLY A 1 112 ? 3.041 12.25 28.641 1 96.25 112 GLY A O 1
ATOM 880 N N . SER A 1 113 ? 1.212 10.984 28.562 1 96.62 113 SER A N 1
ATOM 881 C CA . SER A 1 113 ? 1.967 9.758 28.344 1 96.62 113 SER A CA 1
ATOM 882 C C . SER A 1 113 ? 2.668 9.781 26.984 1 96.62 113 SER A C 1
ATOM 884 O O . SER A 1 113 ? 3.787 9.273 26.859 1 96.62 113 SER A O 1
ATOM 886 N N . PHE A 1 114 ? 2.01 10.336 25.984 1 97.62 114 PHE A N 1
ATOM 887 C CA . PHE A 1 114 ? 2.637 10.43 24.672 1 97.62 114 PHE A CA 1
ATOM 888 C C . PHE A 1 114 ? 3.803 11.414 24.703 1 97.62 114 PHE A C 1
ATOM 890 O O . PHE A 1 114 ? 4.801 11.219 24.016 1 97.62 114 PHE A O 1
ATOM 897 N N . LEU A 1 115 ? 3.684 12.461 25.531 1 97.06 115 LEU A N 1
ATOM 898 C CA . LEU A 1 115 ? 4.785 13.414 25.672 1 97.06 115 LEU A CA 1
ATOM 899 C C . LEU A 1 115 ? 5.977 12.766 26.359 1 97.06 115 LEU A C 1
ATOM 901 O O . LEU A 1 115 ? 7.129 13.023 26 1 97.06 115 LEU A O 1
ATOM 905 N N . ILE A 1 116 ? 5.691 11.914 27.328 1 95.62 116 ILE A N 1
ATOM 906 C CA . ILE A 1 116 ? 6.762 11.18 27.984 1 95.62 116 ILE A CA 1
ATOM 907 C C . ILE A 1 116 ? 7.418 10.219 27 1 95.62 116 ILE A C 1
ATOM 909 O O . ILE A 1 116 ? 8.641 10.039 27.016 1 95.62 116 ILE A O 1
ATOM 913 N N . PHE A 1 117 ? 6.59 9.641 26.219 1 96.25 117 PHE A N 1
ATOM 914 C CA . PHE A 1 117 ? 7.113 8.758 25.188 1 96.25 117 PHE A CA 1
ATOM 915 C C . PHE A 1 117 ? 8.055 9.516 24.25 1 96.25 117 PHE A C 1
ATOM 917 O O . PHE A 1 117 ? 9.117 9.008 23.891 1 96.25 117 PHE A O 1
ATOM 924 N N . CYS A 1 118 ? 7.695 10.727 23.875 1 95.69 118 CYS A N 1
ATOM 925 C CA . CYS A 1 118 ? 8.555 11.547 23.031 1 95.69 118 CYS A CA 1
ATOM 926 C C . CYS A 1 118 ? 9.867 11.875 23.75 1 95.69 118 CYS A C 1
ATOM 928 O O . CYS A 1 118 ? 10.93 11.898 23.125 1 95.69 118 CYS A O 1
ATOM 930 N N . TYR A 1 119 ? 9.75 12.102 25.016 1 94.25 119 TYR A N 1
ATOM 931 C CA . TYR A 1 119 ? 10.938 12.383 25.828 1 94.25 119 TYR A CA 1
ATOM 932 C C . TYR A 1 119 ? 11.883 11.188 25.844 1 94.25 119 TYR A C 1
ATOM 934 O O . TYR A 1 119 ? 13.094 11.344 25.688 1 94.25 119 TYR A O 1
ATOM 942 N N . ILE A 1 120 ? 11.336 10 25.969 1 93.06 120 ILE A N 1
ATOM 943 C CA . ILE A 1 120 ? 12.141 8.781 26.016 1 93.06 120 ILE A CA 1
ATOM 944 C C . ILE A 1 120 ? 12.82 8.555 24.672 1 93.06 120 ILE A C 1
ATOM 946 O O . ILE A 1 120 ? 13.992 8.18 24.609 1 93.06 120 ILE A O 1
ATOM 950 N N . CYS A 1 121 ? 12.141 8.805 23.609 1 92.38 121 CYS A N 1
ATOM 951 C CA . CYS A 1 121 ? 12.68 8.57 22.266 1 92.38 121 CYS A CA 1
ATOM 952 C C . CYS A 1 121 ? 13.766 9.578 21.938 1 92.38 121 CYS A C 1
ATOM 954 O O . CYS A 1 121 ? 14.773 9.234 21.312 1 92.38 121 CYS A O 1
ATOM 956 N N . TYR A 1 122 ? 13.617 10.781 22.375 1 90.12 122 TYR A N 1
ATOM 957 C CA . TYR A 1 122 ? 14.461 11.875 21.891 1 90.12 122 TYR A CA 1
ATOM 958 C C . TYR A 1 122 ? 15.602 12.148 22.859 1 90.12 122 TYR A C 1
ATOM 960 O O . TYR A 1 122 ? 16.734 12.391 22.453 1 90.12 122 TYR A O 1
ATOM 968 N N . CYS A 1 123 ? 15.352 12.102 24.172 1 87.69 123 CYS A N 1
ATOM 969 C CA . CYS A 1 123 ? 16.312 12.602 25.141 1 87.69 123 CYS A CA 1
ATOM 970 C C . CYS A 1 123 ? 17.078 11.453 25.797 1 87.69 123 CYS A C 1
ATOM 972 O O . CYS A 1 123 ? 18.078 11.672 26.469 1 87.69 123 CYS A O 1
ATOM 974 N N . THR A 1 124 ? 16.562 10.258 25.578 1 87.81 124 THR A N 1
ATOM 975 C CA . THR A 1 124 ? 17.25 9.125 26.219 1 87.81 124 THR A CA 1
ATOM 976 C C . THR A 1 124 ? 17.953 8.266 25.172 1 87.81 124 THR A C 1
ATOM 978 O O . THR A 1 124 ? 17.672 8.383 23.969 1 87.81 124 THR A O 1
ATOM 981 N N . ASP A 1 125 ? 18.859 7.418 25.609 1 86.94 125 ASP A N 1
ATOM 982 C CA . ASP A 1 125 ? 19.609 6.531 24.719 1 86.94 125 ASP A CA 1
ATOM 983 C C . ASP A 1 125 ? 19.031 5.117 24.734 1 86.94 125 ASP A C 1
ATOM 985 O O . ASP A 1 125 ? 19.766 4.141 24.547 1 86.94 125 ASP A O 1
ATOM 989 N N . LEU A 1 126 ? 17.844 5.082 25.078 1 88.44 126 LEU A N 1
ATOM 990 C CA . LEU A 1 126 ? 17.219 3.768 25.141 1 88.44 126 LEU A CA 1
ATOM 991 C C . LEU A 1 126 ? 17.203 3.111 23.766 1 88.44 126 LEU A C 1
ATOM 993 O O . LEU A 1 126 ? 17.391 1.898 23.641 1 88.44 126 LEU A O 1
ATOM 997 N N . PHE A 1 127 ? 17.031 3.881 22.719 1 90.69 127 PHE A N 1
ATOM 998 C CA . PHE A 1 127 ? 17.016 3.373 21.359 1 90.69 127 PHE A CA 1
ATOM 999 C C . PHE A 1 127 ? 18.266 3.777 20.609 1 90.69 127 PHE A C 1
ATOM 1001 O O . PHE A 1 127 ? 18.906 4.785 20.938 1 90.69 127 PHE A O 1
ATOM 1008 N N . GLY A 1 128 ? 18.594 2.975 19.609 1 90.69 128 GLY A N 1
ATOM 1009 C CA . GLY A 1 128 ? 19.75 3.285 18.797 1 90.69 128 GLY A CA 1
ATOM 1010 C C . GLY A 1 128 ? 19.469 4.328 17.719 1 90.69 128 GLY A C 1
ATOM 1011 O O . GLY A 1 128 ? 18.375 4.906 17.688 1 90.69 128 GLY A O 1
ATOM 1012 N N . GLU A 1 129 ? 20.531 4.672 16.953 1 91.5 129 GLU A N 1
ATOM 1013 C CA . GLU A 1 129 ? 20.391 5.672 15.898 1 91.5 129 GLU A CA 1
ATOM 1014 C C . GLU A 1 129 ? 21.031 5.191 14.594 1 91.5 129 GLU A C 1
ATOM 1016 O O . GLU A 1 129 ? 22.016 4.441 14.617 1 91.5 129 GLU A O 1
ATOM 1021 N N . PHE A 1 130 ? 20.328 5.48 13.531 1 92.88 130 PHE A N 1
ATOM 1022 C CA . PHE A 1 130 ? 20.891 5.293 12.203 1 92.88 130 PHE A CA 1
ATOM 1023 C C . PHE A 1 130 ? 21.344 6.621 11.609 1 92.88 130 PHE A C 1
ATOM 1025 O O . PHE A 1 130 ? 20.781 7.672 11.922 1 92.88 130 PHE A O 1
ATOM 1032 N N . LYS A 1 131 ? 22.312 6.586 10.805 1 92.44 131 LYS A N 1
ATOM 1033 C CA . LYS A 1 131 ? 22.672 7.777 10.039 1 92.44 131 LYS A CA 1
ATOM 1034 C C . LYS A 1 131 ? 21.703 8.016 8.898 1 92.44 131 LYS A C 1
ATOM 1036 O O . LYS A 1 131 ? 21.172 7.062 8.312 1 92.44 131 LYS A O 1
ATOM 1041 N N . GLN A 1 132 ? 21.453 9.227 8.641 1 93.31 132 GLN A N 1
ATOM 1042 C CA . GLN A 1 132 ? 20.594 9.586 7.512 1 93.31 132 GLN A CA 1
ATOM 1043 C C . GLN A 1 132 ? 21.266 9.258 6.184 1 93.31 132 GLN A C 1
ATOM 1045 O O . GLN A 1 132 ? 22.422 9.609 5.957 1 93.31 132 GLN A O 1
ATOM 1050 N N . VAL A 1 133 ? 20.578 8.5 5.367 1 92.5 133 VAL A N 1
ATOM 1051 C CA . VAL A 1 133 ? 21.094 8.141 4.047 1 92.5 133 VAL A CA 1
ATOM 1052 C C . VAL A 1 133 ? 20.062 8.5 2.979 1 92.5 133 VAL A C 1
ATOM 1054 O O . VAL A 1 133 ? 18.906 8.109 3.078 1 92.5 133 VAL A O 1
ATOM 1057 N N . TYR A 1 134 ? 20.562 9.281 2.031 1 95 134 TYR A N 1
ATOM 1058 C CA . TYR A 1 134 ? 19.656 9.664 0.952 1 95 134 TYR A CA 1
ATOM 1059 C C . TYR A 1 134 ? 19.984 8.898 -0.326 1 95 134 TYR A C 1
ATOM 1061 O O . TYR A 1 134 ? 21.125 8.891 -0.784 1 95 134 TYR A O 1
ATOM 1069 N N . ASN A 1 135 ? 19.031 8.117 -0.85 1 95.44 135 ASN A N 1
ATOM 1070 C CA . ASN A 1 135 ? 19.047 7.449 -2.148 1 95.44 135 ASN A CA 1
ATOM 1071 C C . ASN A 1 135 ? 17.828 7.836 -2.986 1 95.44 135 ASN A C 1
ATOM 1073 O O . ASN A 1 135 ? 16.688 7.547 -2.609 1 95.44 135 ASN A O 1
ATOM 1077 N N . ARG A 1 136 ? 18.078 8.531 -4.074 1 96.31 136 ARG A N 1
ATOM 1078 C CA . ARG A 1 136 ? 17.016 9.047 -4.922 1 96.31 136 ARG A CA 1
ATOM 1079 C C . ARG A 1 136 ? 16.078 7.926 -5.371 1 96.31 136 ARG A C 1
ATOM 1081 O O . ARG A 1 136 ? 14.859 8.109 -5.445 1 96.31 136 ARG A O 1
ATOM 1088 N N . ASP A 1 137 ? 16.562 6.762 -5.73 1 96.44 137 ASP A N 1
ATOM 1089 C CA . ASP A 1 137 ? 15.781 5.629 -6.203 1 96.44 137 ASP A CA 1
ATOM 1090 C C . ASP A 1 137 ? 14.789 5.168 -5.137 1 96.44 137 ASP A C 1
ATOM 1092 O O . ASP A 1 137 ? 13.586 5.07 -5.402 1 96.44 137 ASP A O 1
ATOM 1096 N N . ILE A 1 138 ? 15.312 5 -3.947 1 95.94 138 ILE A N 1
ATOM 1097 C CA . ILE A 1 138 ? 14.469 4.535 -2.852 1 95.94 138 ILE A CA 1
ATOM 1098 C C . ILE A 1 138 ? 13.445 5.609 -2.5 1 95.94 138 ILE A C 1
ATOM 1100 O O . ILE A 1 138 ? 12.289 5.301 -2.215 1 95.94 138 ILE A O 1
ATOM 1104 N N . PHE A 1 139 ? 13.867 6.895 -2.523 1 97.5 139 PHE A N 1
ATOM 1105 C CA . PHE A 1 139 ? 12.992 8.023 -2.219 1 97.5 139 PHE A CA 1
ATOM 1106 C C . PHE A 1 139 ? 11.812 8.07 -3.184 1 97.5 139 PHE A C 1
ATOM 1108 O O . PHE A 1 139 ? 10.656 8.125 -2.756 1 97.5 139 PHE A O 1
ATOM 1115 N N . LEU A 1 140 ? 12.07 7.977 -4.445 1 97.31 140 LEU A N 1
ATOM 1116 C CA . LEU A 1 140 ? 11.023 8.016 -5.461 1 97.31 140 LEU A CA 1
ATOM 1117 C C . LEU A 1 140 ? 10.164 6.758 -5.398 1 97.31 140 LEU A C 1
ATOM 1119 O O . LEU A 1 140 ? 8.945 6.824 -5.57 1 97.31 140 LEU A O 1
ATOM 1123 N N . PHE A 1 141 ? 10.859 5.629 -5.156 1 97.12 141 PHE A N 1
ATOM 1124 C CA . PHE A 1 141 ? 10.156 4.355 -5.031 1 97.12 141 PHE A CA 1
ATOM 1125 C C . PHE A 1 141 ? 9.102 4.426 -3.934 1 97.12 141 PHE A C 1
ATOM 1127 O O . PHE A 1 141 ? 7.941 4.066 -4.152 1 97.12 141 PHE A O 1
ATOM 1134 N N . LEU A 1 142 ? 9.461 4.91 -2.789 1 96.94 142 LEU A N 1
ATOM 1135 C CA . LEU A 1 142 ? 8.562 4.969 -1.641 1 96.94 142 LEU A CA 1
ATOM 1136 C C . LEU A 1 142 ? 7.418 5.945 -1.896 1 96.94 142 LEU A C 1
ATOM 1138 O O . LEU A 1 142 ? 6.27 5.656 -1.556 1 96.94 142 LEU A O 1
ATOM 1142 N N . TYR A 1 143 ? 7.711 7.062 -2.447 1 97.19 143 TYR A N 1
ATOM 1143 C CA . TYR A 1 143 ? 6.668 8.055 -2.686 1 97.19 143 TYR A CA 1
ATOM 1144 C C . TYR A 1 143 ? 5.688 7.566 -3.746 1 97.19 143 TYR A C 1
ATOM 1146 O O . TYR A 1 143 ? 4.477 7.777 -3.625 1 97.19 143 TYR A O 1
ATOM 1154 N N . ILE A 1 144 ? 6.164 6.895 -4.836 1 96.38 144 ILE A N 1
ATOM 1155 C CA . ILE A 1 144 ? 5.285 6.355 -5.871 1 96.38 144 ILE A CA 1
ATOM 1156 C C . ILE A 1 144 ? 4.398 5.266 -5.277 1 96.38 144 ILE A C 1
ATOM 1158 O O . ILE A 1 144 ? 3.195 5.219 -5.555 1 96.38 144 ILE A O 1
ATOM 1162 N N . LEU A 1 145 ? 5.027 4.445 -4.492 1 94.12 145 LEU A N 1
ATOM 1163 C CA . LEU A 1 145 ? 4.258 3.404 -3.824 1 94.12 145 LEU A CA 1
ATOM 1164 C C . LEU A 1 145 ? 3.158 4.012 -2.957 1 94.12 145 LEU A C 1
ATOM 1166 O O . LEU A 1 145 ? 2.035 3.506 -2.924 1 94.12 145 LEU A O 1
ATOM 1170 N N . PHE A 1 146 ? 3.5 5.09 -2.254 1 95 146 PHE A N 1
ATOM 1171 C CA . PHE A 1 146 ? 2.531 5.797 -1.426 1 95 146 PHE A CA 1
ATOM 1172 C C . PHE A 1 146 ? 1.382 6.328 -2.273 1 95 146 PHE A C 1
ATOM 1174 O O . PHE A 1 146 ? 0.215 6.199 -1.897 1 95 146 PHE A O 1
ATOM 1181 N N . ILE A 1 147 ? 1.648 6.855 -3.41 1 94.75 147 ILE A N 1
ATOM 1182 C CA . ILE A 1 147 ? 0.618 7.414 -4.277 1 94.75 147 ILE A CA 1
ATOM 1183 C C . ILE A 1 147 ? -0.265 6.293 -4.82 1 94.75 147 ILE A C 1
ATOM 1185 O O . ILE A 1 147 ? -1.482 6.449 -4.934 1 94.75 147 ILE A O 1
ATOM 1189 N N . ILE A 1 148 ? 0.339 5.18 -5.145 1 91.38 148 ILE A N 1
ATOM 1190 C CA . ILE A 1 148 ? -0.428 4.035 -5.625 1 91.38 148 ILE A CA 1
ATOM 1191 C C . ILE A 1 148 ? -1.368 3.547 -4.527 1 91.38 148 ILE A C 1
ATOM 1193 O O . ILE A 1 148 ? -2.547 3.283 -4.777 1 91.38 148 ILE A O 1
ATOM 1197 N N . LEU A 1 149 ? -0.864 3.498 -3.365 1 90.94 149 LEU A N 1
ATOM 1198 C CA . LEU A 1 149 ? -1.684 3.09 -2.23 1 90.94 149 LEU A CA 1
ATOM 1199 C C . LEU A 1 149 ? -2.83 4.07 -2.006 1 90.94 149 LEU A C 1
ATOM 1201 O O . LEU A 1 149 ? -3.967 3.66 -1.77 1 90.94 149 LEU A O 1
ATOM 1205 N N . ALA A 1 150 ? -2.516 5.312 -2.098 1 93.62 150 ALA A N 1
ATOM 1206 C CA . ALA A 1 150 ? -3.527 6.348 -1.9 1 93.62 150 ALA A CA 1
ATOM 1207 C C . ALA A 1 150 ? -4.602 6.281 -2.982 1 93.62 150 ALA A C 1
ATOM 1209 O O . ALA A 1 150 ? -5.777 6.543 -2.717 1 93.62 150 ALA A O 1
ATOM 1210 N N . SER A 1 151 ? -4.266 5.859 -4.148 1 90.44 151 SER A N 1
ATOM 1211 C CA . SER A 1 151 ? -5.188 5.824 -5.277 1 90.44 151 SER A CA 1
ATOM 1212 C C . SER A 1 151 ? -6.23 4.723 -5.102 1 90.44 151 SER A C 1
ATOM 1214 O O . SER A 1 151 ? -7.312 4.785 -5.688 1 90.44 151 SER A O 1
ATOM 1216 N N . THR A 1 152 ? -5.973 3.748 -4.281 1 85.75 152 THR A N 1
ATOM 1217 C CA . THR A 1 152 ? -6.93 2.67 -4.059 1 85.75 152 THR A CA 1
ATOM 1218 C C . THR A 1 152 ? -8.047 3.123 -3.125 1 85.75 152 THR A C 1
ATOM 1220 O O . THR A 1 152 ? -9.094 2.479 -3.045 1 85.75 152 THR A O 1
ATOM 1223 N N . THR A 1 153 ? -7.902 4.273 -2.545 1 87.44 153 THR A N 1
ATOM 1224 C CA . THR A 1 153 ? -8.906 4.781 -1.615 1 87.44 153 THR A CA 1
ATOM 1225 C C . THR A 1 153 ? -9.703 5.914 -2.248 1 87.44 153 THR A C 1
ATOM 1227 O O . THR A 1 153 ? -10.156 6.824 -1.553 1 87.44 153 THR A O 1
ATOM 1230 N N . SER A 1 154 ? -9.938 5.887 -3.473 1 86.25 154 SER A N 1
ATOM 1231 C CA . SER A 1 154 ? -10.625 6.957 -4.184 1 86.25 154 SER A CA 1
ATOM 1232 C C . SER A 1 154 ? -12.117 6.969 -3.857 1 86.25 154 SER A C 1
ATOM 1234 O O . SER A 1 154 ? -12.742 5.91 -3.781 1 86.25 154 SER A O 1
ATOM 1236 N N . SER A 1 155 ? -12.578 8.109 -3.541 1 83.62 155 SER A N 1
ATOM 1237 C CA . SER A 1 155 ? -13.992 8.305 -3.244 1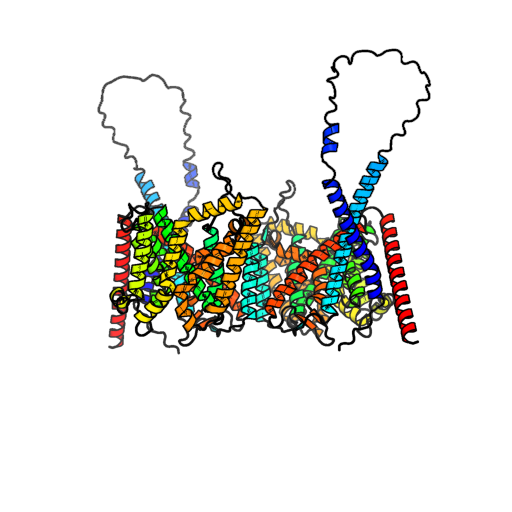 83.62 155 SER A CA 1
ATOM 1238 C C . SER A 1 155 ? -14.57 9.469 -4.047 1 83.62 155 SER A C 1
ATOM 1240 O O . SER A 1 155 ? -13.875 10.461 -4.293 1 83.62 155 SER A O 1
ATOM 1242 N N . LYS A 1 156 ? -15.727 9.164 -4.582 1 81.88 156 LYS A N 1
ATOM 1243 C CA . LYS A 1 156 ? -16.438 10.219 -5.305 1 81.88 156 LYS A CA 1
ATOM 1244 C C . LYS A 1 156 ? -17.422 10.945 -4.395 1 81.88 156 LYS A C 1
ATOM 1246 O O . LYS A 1 156 ? -18.156 10.312 -3.633 1 81.88 156 LYS A O 1
ATOM 1251 N N . VAL A 1 157 ? -17.109 12.281 -4.27 1 72.62 157 VAL A N 1
ATOM 1252 C CA . VAL A 1 157 ? -18.047 13.086 -3.488 1 72.62 157 VAL A CA 1
ATOM 1253 C C . VAL A 1 157 ? -19.391 13.148 -4.199 1 72.62 157 VAL A C 1
ATOM 1255 O O . VAL A 1 157 ? -19.453 13.414 -5.402 1 72.62 157 VAL A O 1
ATOM 1258 N N . GLU A 1 158 ? -20.406 12.391 -3.531 1 60.19 158 GLU A N 1
ATOM 1259 C CA . GLU A 1 158 ? -21.75 12.391 -4.09 1 60.19 158 GLU A CA 1
ATOM 1260 C C . GLU A 1 158 ? -22.281 13.812 -4.266 1 60.19 158 GLU A C 1
ATOM 1262 O O . GLU A 1 158 ? -22.109 14.656 -3.389 1 60.19 158 GLU A O 1
ATOM 1267 N N . HIS A 1 159 ? -22.453 14.156 -5.473 1 57.69 159 HIS A N 1
ATOM 1268 C CA . HIS A 1 159 ? -23.125 15.398 -5.84 1 57.69 159 HIS A CA 1
ATOM 1269 C C . HIS A 1 159 ? -24.422 15.578 -5.066 1 57.69 159 HIS A C 1
ATOM 1271 O O . HIS A 1 159 ? -25.25 14.656 -5.02 1 57.69 159 HIS A O 1
ATOM 1277 N N . GLU A 1 160 ? -24.5 16.141 -3.951 1 51 160 GLU A N 1
ATOM 1278 C CA . GLU A 1 160 ? -25.859 16.5 -3.506 1 51 160 GLU A CA 1
ATOM 1279 C C . GLU A 1 160 ? -26.609 17.281 -4.578 1 51 160 GLU A C 1
ATOM 1281 O O . GLU A 1 160 ? -26.141 18.328 -5.02 1 51 160 GLU A O 1
ATOM 1286 N N . ASP A 1 161 ? -27.328 16.609 -5.344 1 49.03 161 ASP A N 1
ATOM 1287 C CA . ASP A 1 161 ? -28.234 17.297 -6.254 1 49.03 161 ASP A CA 1
ATOM 1288 C C . ASP A 1 161 ? -29.094 18.312 -5.504 1 49.03 161 ASP A C 1
ATOM 1290 O O . ASP A 1 161 ? -29.906 17.922 -4.656 1 49.03 161 ASP A O 1
ATOM 1294 N N . THR A 1 162 ? -28.688 19.375 -5.016 1 47.69 162 THR A N 1
ATOM 1295 C CA . THR A 1 162 ? -29.719 20.281 -4.562 1 47.69 162 THR A CA 1
ATOM 1296 C C . THR A 1 162 ? -30.609 20.734 -5.73 1 47.69 162 THR A C 1
ATOM 1298 O O . THR A 1 162 ? -30.094 20.984 -6.828 1 47.69 162 THR A O 1
ATOM 1301 N N . PRO A 1 163 ? -31.953 20.469 -5.602 1 47.25 163 PRO A N 1
ATOM 1302 C CA . PRO A 1 163 ? -32.938 20.859 -6.633 1 47.25 163 PRO A CA 1
ATOM 1303 C C . PRO A 1 163 ? -32.625 22.219 -7.254 1 47.25 163 PRO A C 1
ATOM 1305 O O . PRO A 1 163 ? -32.938 22.453 -8.422 1 47.25 163 PRO A O 1
ATOM 1308 N N . VAL A 1 164 ? -32.594 23.234 -6.441 1 44.25 164 VAL A N 1
ATOM 1309 C CA . VAL A 1 164 ? -32.531 24.562 -7.047 1 44.25 164 VAL A CA 1
ATOM 1310 C C . VAL A 1 164 ? -31.25 24.656 -7.887 1 44.25 164 VAL A C 1
ATOM 1312 O O . VAL A 1 164 ? -31.188 25.453 -8.836 1 44.25 164 VAL A O 1
ATOM 1315 N N . ALA A 1 165 ? -30 24.438 -7.164 1 45.41 165 ALA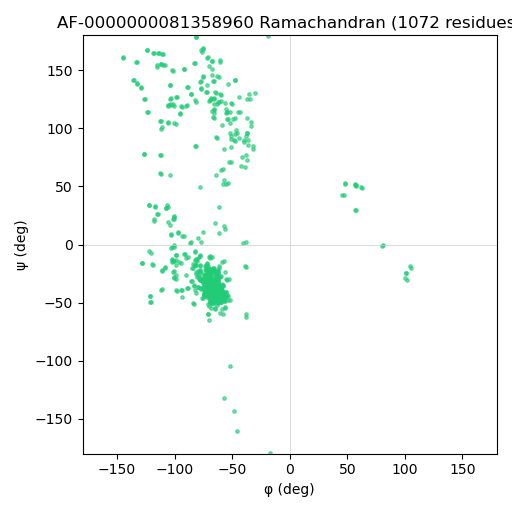 A N 1
ATOM 1316 C CA . ALA A 1 165 ? -28.75 24.797 -7.82 1 45.41 165 ALA A CA 1
ATOM 1317 C C . ALA A 1 165 ? -28.125 23.594 -8.516 1 45.41 165 ALA A C 1
ATOM 1319 O O . ALA A 1 165 ? -28.172 22.484 -7.996 1 45.41 165 ALA A O 1
ATOM 1320 N N . GLY A 1 166 ? -28.016 23.469 -9.789 1 51.78 166 GLY A N 1
ATOM 1321 C CA . GLY A 1 166 ? -27.266 22.578 -10.656 1 51.78 166 GLY A CA 1
ATOM 1322 C C . GLY A 1 166 ? -26.109 21.891 -9.953 1 51.78 166 GLY A C 1
ATOM 1323 O O . GLY A 1 166 ? -25.938 22.031 -8.742 1 51.78 166 GLY A O 1
ATOM 1324 N N . LYS A 1 167 ? -25.328 21.031 -10.609 1 59.78 167 LYS A N 1
ATOM 1325 C CA . LYS A 1 167 ? -24.203 20.219 -10.141 1 59.78 167 LYS A CA 1
ATOM 1326 C C . LYS A 1 167 ? -23.141 21.094 -9.453 1 59.78 167 LYS A C 1
ATOM 1328 O O . LYS A 1 167 ? -22.688 22.078 -10.023 1 59.78 167 LYS A O 1
ATOM 1333 N N . SER A 1 168 ? -23 21.016 -8.117 1 71.56 168 SER A N 1
ATOM 1334 C CA . SER A 1 168 ? -22.031 21.797 -7.352 1 71.56 168 SER A CA 1
ATOM 1335 C C . SER A 1 168 ? -20.625 21.688 -7.941 1 71.56 168 SER A C 1
ATOM 1337 O O . SER A 1 168 ? -20.188 20.594 -8.281 1 71.56 168 SER A O 1
ATOM 1339 N N . ILE A 1 169 ? -19.984 22.875 -8.344 1 75.31 169 ILE A N 1
ATOM 1340 C CA . ILE A 1 169 ? -18.688 22.969 -9.016 1 75.31 169 ILE A CA 1
ATOM 1341 C C . ILE A 1 169 ? -17.578 22.516 -8.062 1 75.31 169 ILE A C 1
ATOM 1343 O O . ILE A 1 169 ? -16.562 21.969 -8.508 1 75.31 169 ILE A O 1
ATOM 1347 N N . LEU A 1 170 ? -17.844 22.516 -6.73 1 80.31 170 LEU A N 1
ATOM 1348 C CA . LEU A 1 170 ? -16.938 22.047 -5.68 1 80.31 170 LEU A CA 1
ATOM 1349 C C . LEU A 1 170 ? -15.523 22.578 -5.898 1 80.31 170 LEU A C 1
ATOM 1351 O O . LEU A 1 170 ? -14.562 21.812 -5.828 1 80.31 170 LEU A O 1
ATOM 1355 N N . TYR A 1 171 ? -15.367 23.891 -6.277 1 89.94 171 TYR A N 1
ATOM 1356 C CA . TYR A 1 171 ? -14.062 24.547 -6.422 1 89.94 171 TYR A CA 1
ATOM 1357 C C . TYR A 1 171 ? -13.398 24.734 -5.066 1 89.94 171 TYR A C 1
ATOM 1359 O O . TYR A 1 171 ? -14 25.297 -4.145 1 89.94 171 TYR A O 1
ATOM 1367 N N . LEU A 1 172 ? -12.141 24.203 -4.91 1 92.12 172 LEU A N 1
ATOM 1368 C CA . LEU A 1 172 ? -11.344 24.328 -3.689 1 92.12 172 LEU A CA 1
ATOM 1369 C C . LEU A 1 172 ? -12.18 23.984 -2.461 1 92.12 172 LEU A C 1
ATOM 1371 O O . LEU A 1 172 ? -12.203 24.734 -1.487 1 92.12 172 LEU A O 1
ATOM 1375 N N . ASN A 1 173 ? -12.781 22.812 -2.561 1 89.44 173 ASN A N 1
ATOM 1376 C CA . ASN A 1 173 ? -13.578 22.359 -1.429 1 89.44 173 ASN A CA 1
ATOM 1377 C C . ASN A 1 173 ? -12.695 21.875 -0.281 1 89.44 173 ASN A C 1
ATOM 1379 O O . ASN A 1 173 ? -11.469 21.781 -0.429 1 89.44 173 ASN A O 1
ATOM 1383 N N . ARG A 1 174 ? -13.234 21.688 0.771 1 90.81 174 ARG A N 1
ATOM 1384 C CA . ARG A 1 174 ? -12.508 21.312 1.985 1 90.81 174 ARG A CA 1
ATOM 1385 C C . ARG A 1 174 ? -11.758 20 1.799 1 90.81 174 ARG A C 1
ATOM 1387 O O . ARG A 1 174 ? -10.609 19.875 2.236 1 90.81 174 ARG A O 1
ATOM 1394 N N . ASN A 1 175 ? -12.328 19.016 1.162 1 92.44 175 ASN A N 1
ATOM 1395 C CA . ASN A 1 175 ? -11.68 17.734 0.929 1 92.44 175 ASN A CA 1
ATOM 1396 C C . ASN A 1 175 ? -10.445 17.875 0.037 1 92.44 175 ASN A C 1
ATOM 1398 O O . ASN A 1 175 ? -9.438 17.203 0.254 1 92.44 175 ASN A O 1
ATOM 1402 N N . GLN A 1 176 ? -10.547 18.781 -0.885 1 93.75 176 GLN A N 1
ATOM 1403 C CA . GLN A 1 176 ? -9.422 19 -1.788 1 93.75 176 GLN A CA 1
ATOM 1404 C C . GLN A 1 176 ? -8.25 19.641 -1.059 1 93.75 176 GLN A C 1
ATOM 1406 O O . GLN A 1 176 ? -7.09 19.312 -1.306 1 93.75 176 GLN A O 1
ATOM 1411 N N . THR A 1 177 ? -8.547 20.594 -0.219 1 95.31 177 THR A N 1
ATOM 1412 C CA . THR A 1 177 ? -7.492 21.281 0.521 1 95.31 177 THR A CA 1
ATOM 1413 C C . THR A 1 177 ? -6.832 20.328 1.517 1 95.31 177 THR A C 1
ATOM 1415 O O . THR A 1 177 ? -5.613 20.359 1.712 1 95.31 177 THR A O 1
ATOM 1418 N N . GLU A 1 178 ? -7.629 19.453 2.117 1 96.25 178 GLU A N 1
ATOM 1419 C CA . GLU A 1 178 ? -7.062 18.469 3.031 1 96.25 178 GLU A CA 1
ATOM 1420 C C . GLU A 1 178 ? -6.211 17.453 2.281 1 96.25 178 GLU A C 1
ATOM 1422 O O . GLU A 1 178 ? -5.168 17.016 2.777 1 96.25 178 GLU A O 1
ATOM 1427 N N . GLU A 1 179 ? -6.723 17.031 1.159 1 96.44 179 GLU A N 1
ATOM 1428 C CA . GLU A 1 179 ? -5.934 16.141 0.312 1 96.44 179 GLU A CA 1
ATOM 1429 C C . GLU A 1 179 ? -4.598 16.781 -0.061 1 96.44 179 GLU A C 1
ATOM 1431 O O . GLU A 1 179 ? -3.561 16.125 -0.033 1 96.44 179 GLU A O 1
ATOM 1436 N N . TRP A 1 180 ? -4.699 18.094 -0.373 1 97.31 180 TRP A N 1
ATOM 1437 C CA . TRP A 1 180 ? -3.516 18.891 -0.702 1 97.31 180 TRP A CA 1
ATOM 1438 C C . TRP A 1 180 ? -2.51 18.859 0.444 1 97.31 180 TRP A C 1
ATOM 1440 O O . TRP A 1 180 ? -1.323 18.594 0.232 1 97.31 180 TRP A O 1
ATOM 1450 N N . LYS A 1 181 ? -2.906 19.062 1.591 1 97.75 181 LYS A N 1
ATOM 1451 C CA . LYS A 1 181 ? -2.057 19.016 2.777 1 97.75 181 LYS A CA 1
ATOM 1452 C C . LYS A 1 181 ? -1.475 17.625 2.998 1 97.75 181 LYS A C 1
ATOM 1454 O O . LYS A 1 181 ? -0.316 17.484 3.396 1 97.75 181 LYS A O 1
ATOM 1459 N N . GLY A 1 182 ? -2.266 16.609 2.658 1 97.56 182 GLY A N 1
ATOM 1460 C CA . GLY A 1 182 ? -1.877 15.234 2.912 1 97.56 182 GLY A CA 1
ATOM 1461 C C . GLY A 1 182 ? -0.657 14.805 2.121 1 97.56 182 GLY A C 1
ATOM 1462 O O . GLY A 1 182 ? 0.337 14.359 2.699 1 97.56 182 GLY A O 1
ATOM 1463 N N . TRP A 1 183 ? -0.731 14.961 0.809 1 97.06 183 TRP A N 1
ATOM 1464 C CA . TRP A 1 183 ? 0.396 14.477 0.019 1 97.06 183 TRP A CA 1
ATOM 1465 C C . TRP A 1 183 ? 1.623 15.359 0.224 1 97.06 183 TRP A C 1
ATOM 1467 O O . TRP A 1 183 ? 2.758 14.875 0.183 1 97.06 183 TRP A O 1
ATOM 1477 N N . MET A 1 184 ? 1.442 16.641 0.534 1 97.81 184 MET A N 1
ATOM 1478 C CA . MET A 1 184 ? 2.574 17.516 0.836 1 97.81 184 MET A CA 1
ATOM 1479 C C . MET A 1 184 ? 3.248 17.094 2.141 1 97.81 184 MET A C 1
ATOM 1481 O O . MET A 1 184 ? 4.477 17.078 2.232 1 97.81 184 MET A O 1
ATOM 1485 N N . GLN A 1 185 ? 2.4 16.734 3.084 1 97.56 185 GLN A N 1
ATOM 1486 C CA . GLN A 1 185 ? 2.936 16.391 4.398 1 97.56 185 GLN A CA 1
ATOM 1487 C C . GLN A 1 185 ? 3.795 15.133 4.324 1 97.56 185 GLN A C 1
ATOM 1489 O O . GLN A 1 185 ? 4.844 15.055 4.969 1 97.56 185 GLN A O 1
ATOM 1494 N N . VAL A 1 186 ? 3.406 14.188 3.559 1 97.56 186 VAL A N 1
ATOM 1495 C CA . VAL A 1 186 ? 4.168 12.953 3.428 1 97.56 186 VAL A CA 1
ATOM 1496 C C . VAL A 1 186 ? 5.531 13.25 2.803 1 97.56 186 VAL A C 1
ATOM 1498 O O . VAL A 1 186 ? 6.555 12.742 3.27 1 97.56 186 VAL A O 1
ATOM 1501 N N . LEU A 1 187 ? 5.508 14.086 1.806 1 97.44 187 LEU A N 1
ATOM 1502 C CA . LEU A 1 187 ? 6.773 14.43 1.162 1 97.44 187 LEU A CA 1
ATOM 1503 C C . LEU A 1 187 ? 7.656 15.242 2.1 1 97.44 187 LEU A C 1
ATOM 1505 O O . LEU A 1 187 ? 8.883 15.117 2.072 1 97.44 187 LEU A O 1
ATOM 1509 N N . PHE A 1 188 ? 7 16 2.934 1 96.56 188 PHE A N 1
ATOM 1510 C CA . PHE A 1 188 ? 7.715 16.797 3.922 1 96.56 188 PHE A CA 1
ATOM 1511 C C . PHE A 1 188 ? 8.406 15.906 4.945 1 96.56 188 PHE A C 1
ATOM 1513 O O . PHE A 1 188 ? 9.586 16.094 5.246 1 96.56 188 PHE A O 1
ATOM 1520 N N . VAL A 1 189 ? 7.738 14.945 5.406 1 96.88 189 VAL A N 1
ATOM 1521 C CA . VAL A 1 189 ? 8.289 14.031 6.398 1 96.88 189 VAL A CA 1
ATOM 1522 C C . VAL A 1 189 ? 9.398 13.188 5.773 1 96.88 189 VAL A C 1
ATOM 1524 O O . VAL A 1 189 ? 10.438 12.961 6.391 1 96.88 189 VAL A O 1
ATOM 1527 N N . MET A 1 190 ? 9.195 12.766 4.551 1 97.25 190 MET A N 1
ATOM 1528 C CA . MET A 1 190 ? 10.211 11.984 3.85 1 97.25 190 MET A CA 1
ATOM 1529 C C . MET A 1 190 ? 11.461 12.82 3.609 1 97.25 190 MET A C 1
ATOM 1531 O O . MET A 1 190 ? 12.578 12.305 3.699 1 97.25 190 MET A O 1
ATOM 1535 N N . TYR A 1 191 ? 11.281 14.062 3.279 1 96.94 191 TYR A N 1
ATOM 1536 C CA . TYR A 1 191 ? 12.391 14.984 3.053 1 96.94 191 TYR A CA 1
ATOM 1537 C C . TYR A 1 191 ? 13.297 15.062 4.273 1 96.94 191 TYR A C 1
ATOM 1539 O O . TYR A 1 191 ? 14.523 14.992 4.148 1 96.94 191 TYR A O 1
ATOM 1547 N N . HIS A 1 192 ? 12.758 15.164 5.434 1 95.62 192 HIS A N 1
ATOM 1548 C CA . HIS A 1 192 ? 13.539 15.258 6.664 1 95.62 192 HIS A CA 1
ATOM 1549 C C . HIS A 1 192 ? 14.117 13.906 7.055 1 95.62 192 HIS A C 1
ATOM 1551 O O . HIS A 1 192 ? 15.258 13.828 7.523 1 95.62 192 HIS A O 1
ATOM 1557 N N . TYR A 1 193 ? 13.32 12.867 6.824 1 96.56 193 TYR A N 1
ATOM 1558 C CA . TYR A 1 193 ? 13.758 11.531 7.219 1 96.56 193 TYR A CA 1
ATOM 1559 C C . TYR A 1 193 ? 14.992 11.109 6.438 1 96.56 193 TYR A C 1
ATOM 1561 O O . TYR A 1 193 ? 15.938 10.562 7.012 1 96.56 193 TYR A O 1
ATOM 1569 N N . PHE A 1 194 ? 15.062 11.398 5.148 1 96.56 194 PHE A N 1
ATOM 1570 C CA . PHE A 1 194 ? 16.156 10.93 4.297 1 96.56 194 PHE A CA 1
ATOM 1571 C C . PHE A 1 194 ? 17.203 12.016 4.121 1 96.56 194 PHE A C 1
ATOM 1573 O O . PHE A 1 194 ? 18.312 11.742 3.645 1 96.56 194 PHE A O 1
ATOM 1580 N N . GLY A 1 195 ? 16.906 13.203 4.57 1 95.44 195 GLY A N 1
ATOM 1581 C CA . GLY A 1 195 ? 17.828 14.297 4.32 1 95.44 195 GLY A CA 1
ATOM 1582 C C . GLY A 1 195 ? 18.016 14.594 2.844 1 95.44 195 GLY A C 1
ATOM 1583 O O . GLY A 1 195 ? 19.156 14.68 2.357 1 95.44 195 GLY A O 1
ATOM 1584 N N . ALA A 1 196 ? 16.844 14.719 2.117 1 95.5 196 ALA A N 1
ATOM 1585 C CA . ALA A 1 196 ? 16.859 14.906 0.669 1 95.5 196 ALA A CA 1
ATOM 1586 C C . ALA A 1 196 ? 17.094 16.375 0.312 1 95.5 196 ALA A C 1
ATOM 1588 O O . ALA A 1 196 ? 16.156 17.062 -0.122 1 95.5 196 ALA A O 1
ATOM 1589 N N . GLU A 1 197 ? 18.25 16.844 0.242 1 93.38 197 GLU A N 1
ATOM 1590 C CA . GLU A 1 197 ? 18.594 18.234 0.002 1 93.38 197 GLU A CA 1
ATOM 1591 C C . GLU A 1 197 ? 18.312 18.641 -1.444 1 93.38 197 GLU A C 1
ATOM 1593 O O . GLU A 1 197 ? 18.156 19.828 -1.747 1 93.38 197 GLU A O 1
ATOM 1598 N N . GLU A 1 198 ? 18.156 17.625 -2.273 1 93.38 198 GLU A N 1
ATOM 1599 C CA . GLU A 1 198 ? 17.922 17.875 -3.693 1 93.38 198 GLU A CA 1
ATOM 1600 C C . GLU A 1 198 ? 16.578 18.547 -3.928 1 93.38 198 GLU A C 1
ATOM 1602 O O . GLU A 1 198 ? 16.406 19.297 -4.891 1 93.38 198 GLU A O 1
ATOM 1607 N N . ILE A 1 199 ? 15.633 18.344 -2.98 1 95.38 199 ILE A N 1
ATOM 1608 C CA . ILE A 1 199 ? 14.289 18.844 -3.232 1 95.38 199 ILE A CA 1
ATOM 1609 C C . ILE A 1 199 ? 13.945 19.953 -2.229 1 95.38 199 ILE A C 1
ATOM 1611 O O . ILE A 1 199 ? 12.773 20.188 -1.937 1 95.38 199 ILE A O 1
ATOM 1615 N N . THR A 1 200 ? 14.914 20.625 -1.73 1 96.12 200 THR A N 1
ATOM 1616 C CA . THR A 1 200 ? 14.719 21.641 -0.711 1 96.12 200 THR A CA 1
ATOM 1617 C C . THR A 1 200 ? 13.852 22.781 -1.249 1 96.12 200 THR A C 1
ATOM 1619 O O . THR A 1 200 ? 12.961 23.266 -0.559 1 96.12 200 THR A O 1
ATOM 1622 N N . ASN A 1 201 ? 14.039 23.203 -2.492 1 97.25 201 ASN A N 1
ATOM 1623 C CA . ASN A 1 201 ? 13.289 24.312 -3.072 1 97.25 201 ASN A CA 1
ATOM 1624 C C . ASN A 1 201 ? 11.82 23.953 -3.26 1 97.25 201 ASN A C 1
ATOM 1626 O O . ASN A 1 201 ? 10.945 24.812 -3.098 1 97.25 201 ASN A O 1
ATOM 1630 N N . ILE A 1 202 ? 11.578 22.703 -3.574 1 96.75 202 ILE A N 1
ATOM 1631 C CA . ILE A 1 202 ? 10.195 22.25 -3.717 1 96.75 202 ILE A CA 1
ATOM 1632 C C . ILE A 1 202 ? 9.516 22.234 -2.348 1 96.75 202 ILE A C 1
ATOM 1634 O O . ILE A 1 202 ? 8.344 22.594 -2.221 1 96.75 202 ILE A O 1
ATOM 1638 N N . ILE A 1 203 ? 10.18 21.844 -1.375 1 96.75 203 ILE A N 1
ATOM 1639 C CA . ILE A 1 203 ? 9.648 21.797 -0.02 1 96.75 203 ILE A CA 1
ATOM 1640 C C . ILE A 1 203 ? 9.336 23.203 0.466 1 96.75 203 ILE A C 1
ATOM 1642 O O . ILE A 1 203 ? 8.352 23.422 1.173 1 96.75 203 ILE A O 1
ATOM 1646 N N . ARG A 1 204 ? 10.141 24.141 0.079 1 96.94 204 ARG A N 1
ATOM 1647 C CA . ARG A 1 204 ? 9.883 25.531 0.42 1 96.94 204 ARG A CA 1
ATOM 1648 C C . ARG A 1 204 ? 8.57 26.016 -0.184 1 96.94 204 ARG A C 1
ATOM 1650 O O . ARG A 1 204 ? 7.844 26.797 0.436 1 96.94 204 ARG A O 1
ATOM 1657 N N . VAL A 1 205 ? 8.297 25.547 -1.321 1 97.75 205 VAL A N 1
ATOM 1658 C CA . VAL A 1 205 ? 7.027 25.891 -1.961 1 97.75 205 VAL A CA 1
ATOM 1659 C C . VAL A 1 205 ? 5.871 25.281 -1.167 1 97.75 205 VAL A C 1
ATOM 1661 O O . VAL A 1 205 ? 4.801 25.891 -1.061 1 97.75 205 VAL A O 1
ATOM 1664 N N . PHE A 1 206 ? 6.105 24.141 -0.595 1 97.75 206 PHE A N 1
ATOM 1665 C CA . PHE A 1 206 ? 5.074 23.5 0.22 1 97.75 206 PHE A CA 1
ATOM 1666 C C . PHE A 1 206 ? 4.781 24.328 1.464 1 97.75 206 PHE A C 1
ATOM 1668 O O . PHE A 1 206 ? 3.621 24.484 1.858 1 97.75 206 PHE A O 1
ATOM 1675 N N . VAL A 1 207 ? 5.801 24.828 2.033 1 97.38 207 VAL A N 1
ATOM 1676 C CA . VAL A 1 207 ? 5.609 25.688 3.195 1 97.38 207 VAL A CA 1
ATOM 1677 C C . VAL A 1 207 ? 4.793 26.922 2.801 1 97.38 207 VAL A C 1
ATOM 1679 O O . VAL A 1 207 ? 3.863 27.312 3.512 1 97.38 207 VAL A O 1
ATOM 1682 N N . ALA A 1 208 ? 5.152 27.453 1.669 1 98.12 208 ALA A N 1
ATOM 1683 C CA . ALA A 1 208 ? 4.395 28.594 1.166 1 98.12 208 ALA A CA 1
ATOM 1684 C C . ALA A 1 208 ? 2.934 28.219 0.927 1 98.12 208 ALA A C 1
ATOM 1686 O O . ALA A 1 208 ? 2.033 29.031 1.174 1 98.12 208 ALA A O 1
ATOM 1687 N N . ALA A 1 209 ? 2.752 27.031 0.452 1 98.31 209 ALA A N 1
ATOM 1688 C CA . ALA A 1 209 ? 1.388 26.562 0.206 1 98.31 209 ALA A CA 1
ATOM 1689 C C . ALA A 1 209 ? 0.598 26.469 1.509 1 98.31 209 ALA A C 1
ATOM 1691 O O . ALA A 1 209 ? -0.586 26.812 1.551 1 98.31 209 ALA A O 1
ATOM 1692 N N . TYR A 1 210 ? 1.185 26.031 2.537 1 97.75 210 TYR A N 1
ATOM 1693 C CA . TYR A 1 210 ? 0.531 25.984 3.84 1 97.75 210 TYR A CA 1
ATOM 1694 C C . TYR A 1 210 ? 0.148 27.375 4.312 1 97.75 210 TYR A C 1
ATOM 1696 O O . TYR A 1 210 ? -0.944 27.578 4.852 1 97.75 210 TYR A O 1
ATOM 1704 N N . VAL A 1 211 ? 1.065 28.297 4.133 1 97.75 211 VAL A N 1
ATOM 1705 C CA . VAL A 1 211 ? 0.809 29.672 4.547 1 97.75 211 VAL A CA 1
ATOM 1706 C C . VAL A 1 211 ? -0.293 30.281 3.678 1 97.75 211 VAL A C 1
ATOM 1708 O O . VAL A 1 211 ? -1.124 31.047 4.168 1 97.75 211 VAL A O 1
ATOM 1711 N N . TRP A 1 212 ? -0.251 29.922 2.408 1 98.19 212 TRP A N 1
ATOM 1712 C CA . TRP A 1 212 ? -1.343 30.312 1.522 1 98.19 212 TRP A CA 1
ATOM 1713 C C . TRP A 1 212 ? -2.684 29.844 2.066 1 98.19 212 TRP A C 1
ATOM 1715 O O . TRP A 1 212 ? -3.658 30.594 2.088 1 98.19 212 TRP A O 1
ATOM 1725 N N . MET A 1 213 ? -2.76 28.641 2.512 1 97.44 213 MET A N 1
ATOM 1726 C CA . MET A 1 213 ? -3.992 28.047 3.025 1 97.44 213 MET A CA 1
ATOM 1727 C C . MET A 1 213 ? -4.426 28.734 4.316 1 97.44 213 MET A C 1
ATOM 1729 O O . MET A 1 213 ? -5.621 28.828 4.598 1 97.44 213 MET A O 1
ATOM 1733 N N . THR A 1 214 ? -3.443 29.125 5.102 1 96.12 214 THR A N 1
ATOM 1734 C CA . THR A 1 214 ? -3.773 29.891 6.301 1 96.12 214 THR A CA 1
ATOM 1735 C C . THR A 1 214 ? -4.504 31.172 5.941 1 96.12 214 THR A C 1
ATOM 1737 O O . THR A 1 214 ? -5.52 31.516 6.555 1 96.12 214 THR A O 1
ATOM 1740 N N . GLY A 1 215 ? -3.998 31.891 4.953 1 96.62 215 GLY A N 1
ATOM 1741 C CA . GLY A 1 215 ? -4.68 33.094 4.492 1 96.62 215 GLY A CA 1
ATOM 1742 C C . GLY A 1 215 ? -6.039 32.812 3.887 1 96.62 215 GLY A C 1
ATOM 1743 O O . GLY A 1 215 ? -7.02 33.5 4.195 1 96.62 215 GLY A O 1
ATOM 1744 N N . PHE A 1 216 ? -6.082 31.766 3.076 1 96.81 216 PHE A N 1
ATOM 1745 C CA . PHE A 1 216 ? -7.309 31.375 2.389 1 96.81 216 PHE A CA 1
ATOM 1746 C C . PHE A 1 216 ? -8.367 30.922 3.385 1 96.81 216 PHE A C 1
ATOM 1748 O O . PHE A 1 216 ? -9.5 31.422 3.361 1 96.81 216 PHE A O 1
ATOM 1755 N N . GLY A 1 217 ? -8 30.047 4.281 1 94.25 217 GLY A N 1
ATOM 1756 C CA . GLY A 1 217 ? -8.945 29.453 5.223 1 94.25 217 GLY A CA 1
ATOM 1757 C C . GLY A 1 217 ? -9.453 30.453 6.25 1 94.25 217 GLY A C 1
ATOM 1758 O O . GLY A 1 217 ? -10.656 30.531 6.496 1 94.25 217 GLY A O 1
ATOM 1759 N N . ASN A 1 218 ? -8.609 31.203 6.836 1 93.31 218 ASN A N 1
ATOM 1760 C CA . ASN A 1 218 ? -9.016 32.156 7.855 1 93.31 218 ASN A CA 1
ATOM 1761 C C . ASN A 1 218 ? -9.852 33.312 7.258 1 93.31 218 ASN A C 1
ATOM 1763 O O . ASN A 1 218 ? -10.844 33.719 7.852 1 93.31 218 ASN A O 1
ATOM 1767 N N . PHE A 1 219 ? -9.422 33.75 6.109 1 94.38 219 PHE A N 1
ATOM 1768 C CA . PHE A 1 219 ? -10.203 34.812 5.461 1 94.38 219 PHE A CA 1
ATOM 1769 C C . PHE A 1 219 ? -11.609 34.312 5.148 1 94.38 219 PHE A C 1
ATOM 1771 O O . PHE A 1 219 ? -12.586 35.031 5.398 1 94.38 219 PHE A O 1
ATOM 1778 N N . SER A 1 220 ? -11.695 33.125 4.617 1 91.69 220 SER A N 1
ATOM 1779 C CA . SER A 1 220 ? -12.992 32.562 4.277 1 91.69 220 SER A CA 1
ATOM 1780 C C . SER A 1 220 ? -13.875 32.406 5.52 1 91.69 220 SER A C 1
ATOM 1782 O O . SER A 1 220 ? -15.07 32.719 5.477 1 91.69 220 SER A O 1
ATOM 1784 N N . TYR A 1 221 ? -13.312 32.031 6.527 1 89.31 221 TYR A N 1
ATOM 1785 C CA . TYR A 1 221 ? -14.078 31.828 7.754 1 89.31 221 TYR A CA 1
ATOM 1786 C C . TYR A 1 221 ? -14.57 33.156 8.297 1 89.31 221 TYR A C 1
ATOM 1788 O O . TYR A 1 221 ? -15.773 33.344 8.539 1 89.31 221 TYR A O 1
ATOM 1796 N N . TYR A 1 222 ? -13.75 34.156 8.461 1 90 222 TYR A N 1
ATOM 1797 C CA . TYR A 1 222 ? -14.102 35.406 9.109 1 90 222 TYR A CA 1
ATOM 1798 C C . TYR A 1 222 ? -14.945 36.281 8.188 1 90 222 TYR A C 1
ATOM 1800 O O . TYR A 1 222 ? -15.797 37.031 8.648 1 90 222 TYR A O 1
ATOM 1808 N N . TYR A 1 223 ? -14.695 36.156 6.961 1 89.38 223 TYR A N 1
ATOM 1809 C CA . TYR A 1 223 ? -15.453 36.969 6.004 1 89.38 223 TYR A CA 1
ATOM 1810 C C . TYR A 1 223 ? -16.875 36.438 5.855 1 89.38 223 TYR A C 1
ATOM 1812 O O . TYR A 1 223 ? -17.828 37.219 5.777 1 89.38 223 TYR A O 1
ATOM 1820 N N . VAL A 1 224 ? -17.031 35.094 5.84 1 85.69 224 VAL A N 1
ATOM 1821 C CA . VAL A 1 224 ? -18.344 34.5 5.602 1 85.69 224 VAL A CA 1
ATOM 1822 C C . VAL A 1 224 ? -19.125 34.438 6.91 1 85.69 224 VAL A C 1
ATOM 1824 O O . VAL A 1 224 ? -20.297 34.844 6.961 1 85.69 224 VAL A O 1
ATOM 1827 N N . ARG A 1 225 ? -18.5 33.906 7.918 1 85.31 225 ARG A N 1
ATOM 1828 C CA . ARG A 1 225 ? -19.219 33.719 9.172 1 85.31 225 ARG A CA 1
ATOM 1829 C C . ARG A 1 225 ? -19.266 35 9.977 1 85.31 225 ARG A C 1
ATOM 1831 O O . ARG A 1 225 ? -20.141 35.188 10.836 1 85.31 225 ARG A O 1
ATOM 1838 N N . LYS A 1 226 ? -18.375 35.938 9.797 1 87.25 226 LYS A N 1
ATOM 1839 C CA . LYS A 1 226 ? -18.344 37.219 10.477 1 87.25 226 LYS A CA 1
ATOM 1840 C C . LYS A 1 226 ? -18.312 37.062 11.992 1 87.25 226 LYS A C 1
ATOM 1842 O O . LYS A 1 226 ? -19 37.781 12.719 1 87.25 226 LYS A O 1
ATOM 1847 N N . ASP A 1 227 ? -17.734 35.969 12.383 1 85.38 227 ASP A N 1
ATOM 1848 C CA . ASP A 1 227 ? -17.594 35.688 13.812 1 85.38 227 ASP A CA 1
ATOM 1849 C C . ASP A 1 227 ? -16.203 36.062 14.297 1 85.38 227 ASP A C 1
ATOM 1851 O O . ASP A 1 227 ? -15.234 35.312 14.055 1 85.38 227 ASP A O 1
ATOM 1855 N N . PHE A 1 228 ? -16.156 37.156 14.953 1 87 228 PHE A N 1
ATOM 1856 C CA . PHE A 1 228 ? -14.891 37.625 15.492 1 87 228 PHE A CA 1
ATOM 1857 C C . PHE A 1 228 ? -14.852 37.469 17.016 1 87 228 PHE A C 1
ATOM 1859 O O . PHE A 1 228 ? -14.18 38.219 17.703 1 87 228 PHE A O 1
ATOM 1866 N N . SER A 1 229 ? -15.578 36.406 17.516 1 86 229 SER A N 1
ATOM 1867 C CA . SER A 1 229 ? -15.656 36.188 18.953 1 86 229 SER A CA 1
ATOM 1868 C C . SER A 1 229 ? -14.312 35.719 19.5 1 86 229 SER A C 1
ATOM 1870 O O . SER A 1 229 ? -13.508 35.125 18.781 1 86 229 SER A O 1
ATOM 1872 N N . ILE A 1 230 ? -14.055 35.969 20.703 1 85.81 230 ILE A N 1
ATOM 1873 C CA . ILE A 1 230 ? -12.82 35.594 21.375 1 85.81 230 ILE A CA 1
ATOM 1874 C C . ILE A 1 230 ? -12.758 34.062 21.531 1 85.81 230 ILE A C 1
ATOM 1876 O O . ILE A 1 230 ? -11.672 33.5 21.578 1 85.81 230 ILE A O 1
ATOM 1880 N N . VAL A 1 231 ? -13.875 33.438 21.562 1 86.81 231 VAL A N 1
ATOM 1881 C CA . VAL A 1 231 ? -13.945 31.969 21.703 1 86.81 231 VAL A CA 1
ATOM 1882 C C . VAL A 1 231 ? -13.344 31.312 20.469 1 86.81 231 VAL A C 1
ATOM 1884 O O . VAL A 1 231 ? -12.492 30.422 20.578 1 86.81 231 VAL A O 1
ATOM 1887 N N . ARG A 1 232 ? -13.773 31.797 19.328 1 85.75 232 ARG A N 1
ATOM 1888 C CA . ARG A 1 232 ? -13.266 31.219 18.078 1 85.75 232 ARG A CA 1
ATOM 1889 C C . ARG A 1 232 ? -11.773 31.484 17.922 1 85.75 232 ARG A C 1
ATOM 1891 O O . ARG A 1 232 ? -11.031 30.609 17.469 1 85.75 232 ARG A O 1
ATOM 1898 N N . PHE A 1 233 ? -11.43 32.625 18.328 1 88.62 233 PHE A N 1
ATOM 1899 C CA . PHE A 1 233 ? -10.016 33 18.266 1 88.62 233 PHE A CA 1
ATOM 1900 C C . PHE A 1 233 ? -9.195 32.062 19.172 1 88.62 233 PHE A C 1
ATOM 1902 O O . PHE A 1 233 ? -8.148 31.578 18.766 1 88.62 233 PHE A O 1
ATOM 1909 N N . SER A 1 234 ? -9.617 31.844 20.375 1 90.25 234 SER A N 1
ATOM 1910 C CA . SER A 1 234 ? -8.906 30.984 21.328 1 90.25 234 SER A CA 1
ATOM 1911 C C . SER A 1 234 ? -8.836 29.547 20.844 1 90.25 234 SER A C 1
ATOM 1913 O O . SER A 1 234 ? -7.844 28.859 21.062 1 90.25 234 SER A O 1
ATOM 1915 N N . GLN A 1 235 ? -9.844 29.125 20.156 1 90.19 235 GLN A N 1
ATOM 1916 C CA . GLN A 1 235 ? -9.859 27.766 19.625 1 90.19 235 GLN A CA 1
ATOM 1917 C C . GLN A 1 235 ? -8.828 27.594 18.516 1 90.19 235 GLN A C 1
ATOM 1919 O O . GLN A 1 235 ? -8.164 26.562 18.438 1 90.19 235 GLN A O 1
ATOM 1924 N N . MET A 1 236 ? -8.695 28.578 17.734 1 90.88 236 MET A N 1
ATOM 1925 C CA . MET A 1 236 ? -7.707 28.531 16.672 1 90.88 236 MET A CA 1
ATOM 1926 C C . MET A 1 236 ? -6.293 28.547 17.234 1 90.88 236 MET A C 1
ATOM 1928 O O . MET A 1 236 ? -5.43 27.797 16.766 1 90.88 236 MET A O 1
ATOM 1932 N N . MET A 1 237 ? -6.117 29.344 18.234 1 93.12 237 MET A N 1
ATOM 1933 C CA . MET A 1 237 ? -4.805 29.406 18.859 1 93.12 237 MET A CA 1
ATOM 1934 C C . MET A 1 237 ? -4.484 28.109 19.594 1 93.12 237 MET A C 1
ATOM 1936 O O . MET A 1 237 ? -3.336 27.656 19.594 1 93.12 237 MET A O 1
ATOM 1940 N N . TRP A 1 238 ? -5.496 27.484 20.156 1 94.19 238 TRP A N 1
ATOM 1941 C CA . TRP A 1 238 ? -5.348 26.203 20.828 1 94.19 238 TRP A CA 1
ATOM 1942 C C . TRP A 1 238 ? -4.879 25.125 19.859 1 94.19 238 TRP A C 1
ATOM 1944 O O . TRP A 1 238 ? -3.941 24.375 20.156 1 94.19 238 TRP A O 1
ATOM 1954 N N . ARG A 1 239 ? -5.375 25.141 18.703 1 93.56 239 ARG A N 1
ATOM 1955 C CA . ARG A 1 239 ? -5.074 24.109 17.719 1 93.56 239 ARG A CA 1
ATOM 1956 C C . ARG A 1 239 ? -3.639 24.234 17.219 1 93.56 239 ARG A C 1
ATOM 1958 O O . ARG A 1 239 ? -2.959 23.234 17 1 93.56 239 ARG A O 1
ATOM 1965 N N . ILE A 1 240 ? -3.164 25.406 17.109 1 95.5 240 ILE A N 1
ATOM 1966 C CA . ILE A 1 240 ? -1.852 25.641 16.516 1 95.5 240 ILE A CA 1
ATOM 1967 C C . ILE A 1 240 ? -0.771 25.484 17.578 1 95.5 240 ILE A C 1
ATOM 1969 O O . ILE A 1 240 ? 0.32 24.984 17.297 1 95.5 240 ILE A O 1
ATOM 1973 N N . ASN A 1 241 ? -1.084 25.812 18.859 1 95.81 241 ASN A N 1
ATOM 1974 C CA . ASN A 1 241 ? 0.022 26.047 19.781 1 95.81 241 ASN A CA 1
ATOM 1975 C C . ASN A 1 241 ? -0.007 25.062 20.953 1 95.81 241 ASN A C 1
ATOM 1977 O O . ASN A 1 241 ? 0.977 24.938 21.688 1 95.81 241 ASN A O 1
ATOM 1981 N N . LEU A 1 242 ? -1.05 24.406 21.234 1 94.94 242 LEU A N 1
ATOM 1982 C CA . LEU A 1 242 ? -1.125 23.562 22.422 1 94.94 242 LEU A CA 1
ATOM 1983 C C . LEU A 1 242 ? -0.001 22.531 22.422 1 94.94 242 LEU A C 1
ATOM 1985 O O . LEU A 1 242 ? 0.75 22.422 23.406 1 94.94 242 LEU A O 1
ATOM 1989 N N . LEU A 1 243 ? 0.119 21.766 21.375 1 96.5 243 LEU A N 1
ATOM 1990 C CA . LEU A 1 243 ? 1.102 20.688 21.312 1 96.5 243 LEU A CA 1
ATOM 1991 C C . LEU A 1 243 ? 2.52 21.25 21.422 1 96.5 243 LEU A C 1
ATOM 1993 O O . LEU A 1 243 ? 3.344 20.703 22.156 1 96.5 243 LEU A O 1
ATOM 1997 N N . VAL A 1 244 ? 2.807 22.328 20.734 1 96.12 244 VAL A N 1
ATOM 1998 C CA . VAL A 1 244 ? 4.156 22.891 20.688 1 96.12 244 VAL A CA 1
ATOM 1999 C C . VAL A 1 244 ? 4.523 23.453 22.062 1 96.12 244 VAL A C 1
ATOM 2001 O O . VAL A 1 244 ? 5.676 23.359 22.5 1 96.12 244 VAL A O 1
ATOM 2004 N N . ALA A 1 245 ? 3.574 24.047 22.719 1 94.25 245 ALA A N 1
ATOM 2005 C CA . ALA A 1 245 ? 3.834 24.594 24.047 1 94.25 245 ALA A CA 1
ATOM 2006 C C . ALA A 1 245 ? 4.301 23.5 25.016 1 94.25 245 ALA A C 1
ATOM 2008 O O . ALA A 1 245 ? 5.293 23.672 25.719 1 94.25 245 ALA A O 1
ATOM 2009 N N . PHE A 1 246 ? 3.658 22.375 24.984 1 95.31 246 PHE A N 1
ATOM 2010 C CA . PHE A 1 246 ? 4.023 21.297 25.875 1 95.31 246 PHE A CA 1
ATOM 2011 C C . PHE A 1 246 ? 5.309 20.625 25.422 1 95.31 246 PHE A C 1
ATOM 2013 O O . PHE A 1 246 ? 6.102 20.156 26.234 1 95.31 246 PHE A O 1
ATOM 2020 N N . CYS A 1 247 ? 5.496 20.547 24.109 1 94.94 247 CYS A N 1
ATOM 2021 C CA . CYS A 1 247 ? 6.754 20 23.625 1 94.94 247 CYS A CA 1
ATOM 2022 C C . CYS A 1 247 ? 7.934 20.859 24.078 1 94.94 247 CYS A C 1
ATOM 2024 O O . CYS A 1 247 ? 8.984 20.328 24.438 1 94.94 247 CYS A O 1
ATOM 2026 N N . CYS A 1 248 ? 7.77 22.188 24.031 1 93 248 CYS A N 1
ATOM 2027 C CA . CYS A 1 248 ? 8.836 23.078 24.469 1 93 248 CYS A CA 1
ATOM 2028 C C . CYS A 1 248 ? 9.156 22.875 25.953 1 93 248 CYS A C 1
ATOM 2030 O O . CYS A 1 248 ? 10.32 22.906 26.344 1 93 248 CYS A O 1
ATOM 2032 N N . ILE A 1 249 ? 8.172 22.578 26.75 1 92.5 249 ILE A N 1
ATOM 2033 C CA . ILE A 1 249 ? 8.352 22.406 28.188 1 92.5 249 ILE A CA 1
ATOM 2034 C C . ILE A 1 249 ? 9 21.062 28.469 1 92.5 249 ILE A C 1
ATOM 2036 O O . ILE A 1 249 ? 9.992 20.984 29.203 1 92.5 249 ILE A O 1
ATOM 2040 N N . VAL A 1 250 ? 8.523 20 27.844 1 93.62 250 VAL A N 1
ATOM 2041 C CA . VAL A 1 250 ? 8.938 18.641 28.172 1 93.62 250 VAL A CA 1
ATOM 2042 C C . VAL A 1 250 ? 10.289 18.328 27.531 1 93.62 250 VAL A C 1
ATOM 2044 O O . VAL A 1 250 ? 11.133 17.672 28.125 1 93.62 250 VAL A O 1
ATOM 2047 N N . LEU A 1 251 ? 10.5 18.828 26.359 1 92.56 251 LEU A N 1
ATOM 2048 C CA . LEU A 1 251 ? 11.719 18.5 25.625 1 92.56 251 LEU A CA 1
ATOM 2049 C C . LEU A 1 251 ? 12.742 19.625 25.734 1 92.56 251 LEU A C 1
ATOM 2051 O O . LEU A 1 251 ? 13.859 19.5 25.234 1 92.56 251 LEU A O 1
ATOM 2055 N N . ASP A 1 252 ? 12.445 20.688 26.406 1 89.94 252 ASP A N 1
ATOM 2056 C CA . ASP A 1 252 ? 13.328 21.828 26.656 1 89.94 252 ASP A CA 1
ATOM 2057 C C . ASP A 1 252 ? 13.844 22.422 25.359 1 89.94 252 ASP A C 1
ATOM 2059 O O . ASP A 1 252 ? 15.055 22.547 25.156 1 89.94 252 ASP A O 1
ATOM 2063 N N . LYS A 1 253 ? 12.914 22.703 24.469 1 89.62 253 LYS A N 1
ATOM 2064 C CA . LYS A 1 253 ? 13.211 23.344 23.188 1 89.62 253 LYS A CA 1
ATOM 2065 C C . LYS A 1 253 ? 12.594 24.734 23.109 1 89.62 253 LYS A C 1
ATOM 2067 O O . LYS A 1 253 ? 11.766 25.094 23.953 1 89.62 253 LYS A O 1
ATOM 2072 N N . HIS A 1 254 ? 13.062 25.453 22.172 1 90.44 254 HIS A N 1
ATOM 2073 C CA . HIS A 1 254 ? 12.531 26.797 21.984 1 90.44 254 HIS A CA 1
ATOM 2074 C C . HIS A 1 254 ? 11.375 26.797 21 1 90.44 254 HIS A C 1
ATOM 2076 O O . HIS A 1 254 ? 11.281 25.906 20.141 1 90.44 254 HIS A O 1
ATOM 2082 N N . TYR A 1 255 ? 10.547 27.703 21.203 1 91.81 255 TYR A N 1
ATOM 2083 C CA . TYR A 1 255 ? 9.383 27.859 20.344 1 91.81 255 TYR A CA 1
ATOM 2084 C C . TYR A 1 255 ? 9.805 27.984 18.875 1 91.81 255 TYR A C 1
ATOM 2086 O O . TYR A 1 255 ? 9.164 27.422 17.984 1 91.81 255 TYR A O 1
ATOM 2094 N N . MET A 1 256 ? 10.984 28.547 18.609 1 90.31 256 MET A N 1
ATOM 2095 C CA . MET A 1 256 ? 11.453 28.844 17.266 1 90.31 256 MET A CA 1
ATOM 2096 C C . MET A 1 256 ? 12.016 27.594 16.594 1 90.31 256 MET A C 1
ATOM 2098 O O . MET A 1 256 ? 12.211 27.562 15.383 1 90.31 256 MET A O 1
ATOM 2102 N N . ASP A 1 257 ? 12.211 26.578 17.438 1 89.19 257 ASP A N 1
ATOM 2103 C CA . ASP A 1 257 ? 12.625 25.297 16.859 1 89.19 257 ASP A CA 1
ATOM 2104 C C . ASP A 1 257 ? 11.516 24.688 16.016 1 89.19 257 ASP A C 1
ATOM 2106 O O . ASP A 1 257 ? 11.773 23.859 15.133 1 89.19 257 ASP A O 1
ATOM 2110 N N . TYR A 1 258 ? 10.344 25.172 16.391 1 92.31 258 TYR A N 1
ATOM 2111 C CA . TYR A 1 258 ? 9.156 24.812 15.609 1 92.31 258 TYR A CA 1
ATOM 2112 C C . TYR A 1 258 ? 8.602 26.031 14.883 1 92.31 258 TYR A C 1
ATOM 2114 O O . TYR A 1 258 ? 7.441 26.406 15.078 1 92.31 258 TYR A O 1
ATOM 2122 N N . TYR A 1 259 ? 9.352 26.609 14.016 1 91.5 259 TYR A N 1
ATOM 2123 C CA . TYR A 1 259 ? 9.078 27.938 13.469 1 91.5 259 TYR A CA 1
ATOM 2124 C C . TYR A 1 259 ? 7.75 27.953 12.719 1 91.5 259 TYR A C 1
ATOM 2126 O O . TYR A 1 259 ? 7.156 29.016 12.523 1 91.5 259 TYR A O 1
ATOM 2134 N N . ILE A 1 260 ? 7.199 26.781 12.305 1 93.19 260 ILE A N 1
ATOM 2135 C CA . ILE A 1 260 ? 5.945 26.734 11.562 1 93.19 260 ILE A CA 1
ATOM 2136 C C . ILE A 1 260 ? 4.801 27.219 12.445 1 93.19 260 ILE A C 1
ATOM 2138 O O . ILE A 1 260 ? 3.877 27.891 11.961 1 93.19 260 ILE A O 1
ATOM 2142 N N . CYS A 1 261 ? 4.902 26.922 13.734 1 94.88 261 CYS A N 1
ATOM 2143 C CA . CYS A 1 261 ? 3.828 27.297 14.648 1 94.88 261 CYS A CA 1
ATOM 2144 C C . CYS A 1 261 ? 3.787 28.797 14.867 1 94.88 261 CYS A C 1
ATOM 2146 O O . CYS A 1 261 ? 2.744 29.438 14.68 1 94.88 261 CYS A O 1
ATOM 2148 N N . PRO A 1 262 ? 4.918 29.453 15.227 1 94.06 262 PRO A N 1
ATOM 2149 C CA . PRO A 1 262 ? 4.871 30.906 15.352 1 94.06 262 PRO A CA 1
ATOM 2150 C C . PRO A 1 262 ? 4.57 31.594 14.023 1 94.06 262 PRO A C 1
ATOM 2152 O O . PRO A 1 262 ? 3.928 32.656 14.008 1 94.06 262 PRO A O 1
ATOM 2155 N N . MET A 1 263 ? 5 31.078 12.969 1 95.19 263 MET A N 1
ATOM 2156 C CA . MET A 1 263 ? 4.73 31.656 11.664 1 95.19 263 MET A CA 1
ATOM 2157 C C . MET A 1 263 ? 3.238 31.641 11.352 1 95.19 263 MET A C 1
ATOM 2159 O O . MET A 1 263 ? 2.656 32.656 10.977 1 95.19 263 MET A O 1
ATOM 2163 N N . HIS A 1 264 ? 2.6 30.469 11.484 1 96.12 264 HIS A N 1
ATOM 2164 C CA . HIS A 1 264 ? 1.167 30.375 11.234 1 96.12 264 HIS A CA 1
ATOM 2165 C C . HIS A 1 264 ? 0.372 31.203 12.242 1 96.12 264 HIS A C 1
ATOM 2167 O O . HIS A 1 264 ? -0.686 31.734 11.906 1 96.12 264 HIS A O 1
ATOM 2173 N N . THR A 1 265 ? 0.824 31.281 13.484 1 95.81 265 THR A N 1
ATOM 2174 C CA . THR A 1 265 ? 0.181 32.125 14.484 1 95.81 265 THR A CA 1
ATOM 2175 C C . THR A 1 265 ? 0.234 33.594 14.07 1 95.81 265 THR A C 1
ATOM 2177 O O . THR A 1 265 ? -0.778 34.281 14.125 1 95.81 265 THR A O 1
ATOM 2180 N N . PHE A 1 266 ? 1.392 34 13.609 1 95.12 266 PHE A N 1
ATOM 2181 C CA . PHE A 1 266 ? 1.581 35.375 13.195 1 95.12 266 PHE A CA 1
ATOM 2182 C C . PHE A 1 266 ? 0.659 35.719 12.039 1 95.12 266 PHE A C 1
ATOM 2184 O O . PHE A 1 266 ? -0.063 36.719 12.086 1 95.12 266 PHE A O 1
ATOM 2191 N N . PHE A 1 267 ? 0.622 34.938 11.023 1 95.88 267 PHE A N 1
ATOM 2192 C CA . PHE A 1 267 ? -0.173 35.25 9.836 1 95.88 267 PHE A CA 1
ATOM 2193 C C . PHE A 1 267 ? -1.662 35.125 10.141 1 95.88 267 PHE A C 1
ATOM 2195 O O . PHE A 1 267 ? -2.477 35.844 9.57 1 95.88 267 PHE A O 1
ATOM 2202 N N . THR A 1 268 ? -2.025 34.188 10.984 1 95.75 268 THR A N 1
ATOM 2203 C CA . THR A 1 268 ? -3.418 34.094 11.406 1 95.75 268 THR A CA 1
ATOM 2204 C C . THR A 1 268 ? -3.838 35.375 12.141 1 95.75 268 THR A C 1
ATOM 2206 O O . THR A 1 268 ? -4.938 35.906 11.922 1 95.75 268 THR A O 1
ATOM 2209 N N . LEU A 1 269 ? -2.953 35.906 12.992 1 94.56 269 LEU A N 1
ATOM 2210 C CA . LEU A 1 269 ? -3.219 37.156 13.719 1 94.56 269 LEU A CA 1
ATOM 2211 C C . LEU A 1 269 ? -3.338 38.344 12.75 1 94.56 269 LEU A C 1
ATOM 2213 O O . LEU A 1 269 ? -4.164 39.219 12.953 1 94.56 269 LEU A O 1
ATOM 2217 N N . MET A 1 270 ? -2.537 38.312 11.75 1 94.31 270 MET A N 1
ATOM 2218 C CA . MET A 1 270 ? -2.6 39.406 10.75 1 94.31 270 MET A CA 1
ATOM 2219 C C . MET A 1 270 ? -3.938 39.375 10.016 1 94.31 270 MET A C 1
ATOM 2221 O O . MET A 1 270 ? -4.582 40.406 9.867 1 94.31 270 MET A O 1
ATOM 2225 N N . VAL A 1 271 ? -4.375 38.188 9.586 1 94.38 271 VAL A N 1
ATOM 2226 C CA . VAL A 1 271 ? -5.645 38.062 8.875 1 94.38 271 VAL A CA 1
ATOM 2227 C C . VAL A 1 271 ? -6.789 38.469 9.805 1 94.38 271 VAL A C 1
ATOM 2229 O O . VAL A 1 271 ? -7.68 39.25 9.406 1 94.38 271 VAL A O 1
ATOM 2232 N N . TYR A 1 272 ? -6.738 38 11.016 1 93.38 272 TYR A N 1
ATOM 2233 C CA . TYR A 1 272 ? -7.762 38.312 12.016 1 93.38 272 TYR A CA 1
ATOM 2234 C C . TYR A 1 272 ? -7.812 39.812 12.281 1 93.38 272 TYR A C 1
ATOM 2236 O O . TYR A 1 272 ? -8.891 40.406 12.281 1 93.38 272 TYR A O 1
ATOM 2244 N N . GLY A 1 273 ? -6.691 40.438 12.508 1 92.25 273 GLY A N 1
ATOM 2245 C CA . GLY A 1 273 ? -6.621 41.844 12.812 1 92.25 273 GLY A CA 1
ATOM 2246 C C . GLY A 1 273 ? -7.129 42.719 11.68 1 92.25 273 GLY A C 1
ATOM 2247 O O . GLY A 1 273 ? -7.891 43.656 11.914 1 92.25 273 GLY A O 1
ATOM 2248 N N . PHE A 1 274 ? -6.809 42.375 10.5 1 91.5 274 PHE A N 1
ATOM 2249 C CA . PHE A 1 274 ? -7.191 43.188 9.344 1 91.5 274 PHE A CA 1
ATOM 2250 C C . PHE A 1 274 ? -8.688 43.062 9.086 1 91.5 274 PHE A C 1
ATOM 2252 O O . PHE A 1 274 ? -9.328 44.062 8.703 1 91.5 274 PHE A O 1
ATOM 2259 N N . LEU A 1 275 ? -9.281 41.938 9.242 1 92.12 275 LEU A N 1
ATOM 2260 C CA . LEU A 1 275 ? -10.703 41.781 8.984 1 92.12 275 LEU A CA 1
ATOM 2261 C C . LEU A 1 275 ? -11.539 42.281 10.148 1 92.12 275 LEU A C 1
ATOM 2263 O O . LEU A 1 275 ? -12.688 42.688 9.961 1 92.12 275 LEU A O 1
ATOM 2267 N N . ARG A 1 276 ? -10.898 42.188 11.312 1 91 276 ARG A N 1
ATOM 2268 C CA . ARG A 1 276 ? -11.617 42.688 12.484 1 91 276 ARG A CA 1
ATOM 2269 C C . ARG A 1 276 ? -11.703 44.219 12.477 1 91 276 ARG A C 1
ATOM 2271 O O . ARG A 1 276 ? -12.703 44.781 12.922 1 91 276 ARG A O 1
ATOM 2278 N N . PHE A 1 277 ? -10.711 44.844 11.914 1 90.94 277 PHE A N 1
ATOM 2279 C CA . PHE A 1 277 ? -10.703 46.281 11.812 1 90.94 277 PHE A CA 1
ATOM 2280 C C . PHE A 1 277 ? -11.82 46.781 10.891 1 90.94 277 PHE A C 1
ATOM 2282 O O . PHE A 1 277 ? -11.859 46.406 9.711 1 90.94 277 PHE A O 1
ATOM 2289 N N . MET A 1 278 ? -12.812 47.531 11.367 1 88.69 278 MET A N 1
ATOM 2290 C CA . MET A 1 278 ? -13.945 48.062 10.617 1 88.69 278 MET A CA 1
ATOM 2291 C C . MET A 1 278 ? -14.727 46.938 9.945 1 88.69 278 MET A C 1
ATOM 2293 O O . MET A 1 278 ? -14.977 47 8.734 1 88.69 278 MET A O 1
ATOM 2297 N N . ASN A 1 279 ? -15.07 45.969 10.711 1 88.69 279 ASN A N 1
ATOM 2298 C CA . ASN A 1 279 ? -15.695 44.719 10.211 1 88.69 279 ASN A CA 1
ATOM 2299 C C . ASN A 1 279 ? -17.062 45 9.602 1 88.69 279 ASN A C 1
ATOM 2301 O O . ASN A 1 279 ? -17.516 44.281 8.727 1 88.69 279 ASN A O 1
ATOM 2305 N N . LYS A 1 280 ? -17.734 46.062 9.93 1 87.75 280 LYS A N 1
ATOM 2306 C CA . LYS A 1 280 ? -19.078 46.375 9.43 1 87.75 280 LYS A CA 1
ATOM 2307 C C . LYS A 1 280 ? -19.031 46.719 7.945 1 87.75 280 LYS A C 1
ATOM 2309 O O . LYS A 1 280 ? -20.031 46.531 7.238 1 87.75 280 LYS A O 1
ATOM 2314 N N . TYR A 1 281 ? -17.828 47.094 7.531 1 89.12 281 TYR A N 1
ATOM 2315 C CA . TYR A 1 281 ? -17.719 47.562 6.156 1 89.12 281 TYR A CA 1
ATOM 2316 C C . TYR A 1 281 ? -17.094 46.5 5.262 1 89.12 281 TYR A C 1
ATOM 2318 O O . TYR A 1 281 ? -16.75 46.781 4.109 1 89.12 281 TYR A O 1
ATOM 2326 N N . ASN A 1 282 ? -16.922 45.344 5.73 1 89.81 282 ASN A N 1
ATOM 2327 C CA . ASN A 1 282 ? -16.281 44.281 4.973 1 89.81 282 ASN A CA 1
ATOM 2328 C C . ASN A 1 282 ? -17.156 43.812 3.803 1 89.81 282 ASN A C 1
ATOM 2330 O O . ASN A 1 282 ? -16.672 43.156 2.879 1 89.81 282 ASN A O 1
ATOM 2334 N N . GLU A 1 283 ? -18.359 44.25 3.758 1 88.31 283 GLU A N 1
ATOM 2335 C CA . GLU A 1 283 ? -19.266 43.812 2.697 1 88.31 283 GLU A CA 1
ATOM 2336 C C . GLU A 1 283 ? -19.062 44.656 1.43 1 88.31 283 GLU A C 1
ATOM 2338 O O . GLU A 1 283 ? -19.422 44.219 0.335 1 88.31 283 GLU A O 1
ATOM 2343 N N . LEU A 1 284 ? -18.406 45.781 1.65 1 91.06 284 LEU A N 1
ATOM 2344 C CA . LEU A 1 284 ? -18.125 46.656 0.509 1 91.06 284 LEU A CA 1
ATOM 2345 C C . LEU A 1 284 ? -16.828 46.219 -0.185 1 91.06 284 LEU A C 1
ATOM 2347 O O . LEU A 1 284 ? -15.773 46.156 0.448 1 91.06 284 LEU A O 1
ATOM 2351 N N . GLY A 1 285 ? -16.875 46.062 -1.406 1 91.56 285 GLY A N 1
ATOM 2352 C CA . GLY A 1 285 ? -15.734 45.594 -2.184 1 91.56 285 GLY A CA 1
ATOM 2353 C C . GLY A 1 285 ? -14.578 46.562 -2.152 1 91.56 285 GLY A C 1
ATOM 2354 O O . GLY A 1 285 ? -13.414 46.156 -2.09 1 91.56 285 GLY A O 1
ATOM 2355 N N . SER A 1 286 ? -14.828 47.812 -2.188 1 92.94 286 SER A N 1
ATOM 2356 C CA . SER A 1 286 ? -13.789 48.812 -2.188 1 92.94 286 SER A CA 1
ATOM 2357 C C . SER A 1 286 ? -13.047 48.844 -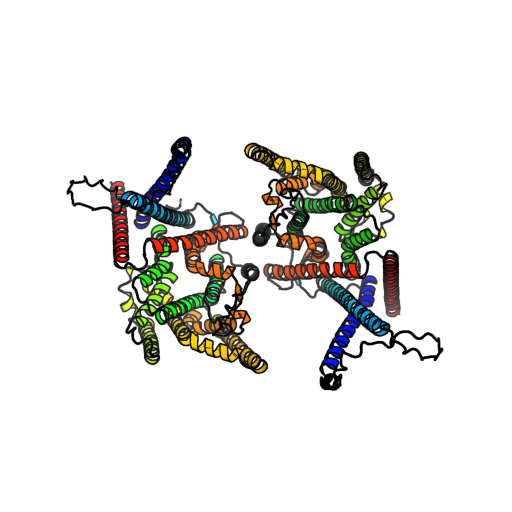0.855 1 92.94 286 SER A C 1
ATOM 2359 O O . SER A 1 286 ? -11.836 49.094 -0.82 1 92.94 286 SER A O 1
ATOM 2361 N N . VAL A 1 287 ? -13.789 48.594 0.139 1 93.19 287 VAL A N 1
ATOM 2362 C CA . VAL A 1 287 ? -13.172 48.594 1.461 1 93.19 287 VAL A CA 1
ATOM 2363 C C . VAL A 1 287 ? -12.242 47.406 1.602 1 93.19 287 VAL A C 1
ATOM 2365 O O . VAL A 1 287 ? -11.141 47.531 2.145 1 93.19 287 VAL A O 1
ATOM 2368 N N . ILE A 1 288 ? -12.688 46.281 1.131 1 92.81 288 ILE A N 1
ATOM 2369 C CA . ILE A 1 288 ? -11.867 45.094 1.209 1 92.81 288 ILE A CA 1
ATOM 2370 C C . ILE A 1 288 ? -10.602 45.281 0.38 1 92.81 288 ILE A C 1
ATOM 2372 O O . ILE A 1 288 ? -9.508 44.844 0.794 1 92.81 288 ILE A O 1
ATOM 2376 N N . ALA A 1 289 ? -10.711 45.875 -0.785 1 94.38 289 ALA A N 1
ATOM 2377 C CA . ALA A 1 289 ? -9.555 46.156 -1.625 1 94.38 289 ALA A CA 1
ATOM 2378 C C . ALA A 1 289 ? -8.578 47.094 -0.921 1 94.38 289 ALA A C 1
ATOM 2380 O O . ALA A 1 289 ? -7.363 46.875 -0.98 1 94.38 289 ALA A O 1
ATOM 2381 N N . ALA A 1 290 ? -9.102 48.062 -0.281 1 94.25 290 ALA A N 1
ATOM 2382 C CA . ALA A 1 290 ? -8.273 49 0.465 1 94.25 290 ALA A CA 1
ATOM 2383 C C . ALA A 1 290 ? -7.574 48.312 1.632 1 94.25 290 ALA A C 1
ATOM 2385 O O . ALA A 1 290 ? -6.418 48.594 1.936 1 94.25 290 ALA A O 1
ATOM 2386 N N . LYS A 1 291 ? -8.305 47.469 2.252 1 94.31 291 LYS A N 1
ATOM 2387 C CA . LYS A 1 291 ? -7.723 46.719 3.375 1 94.31 291 LYS A CA 1
ATOM 2388 C C . LYS A 1 291 ? -6.602 45.812 2.912 1 94.31 291 LYS A C 1
ATOM 2390 O O . LYS A 1 291 ? -5.566 45.688 3.574 1 94.31 291 LYS A O 1
ATOM 2395 N N . ILE A 1 292 ? -6.809 45.125 1.814 1 94.62 292 ILE A N 1
ATOM 2396 C CA . ILE A 1 292 ? -5.777 44.25 1.273 1 94.62 292 ILE A CA 1
ATOM 2397 C C . ILE A 1 292 ? -4.547 45.062 0.897 1 94.62 292 ILE A C 1
ATOM 2399 O O . ILE A 1 292 ? -3.416 44.656 1.177 1 94.62 292 ILE A O 1
ATOM 2403 N N . PHE A 1 293 ? -4.77 46.188 0.343 1 95.38 293 PHE A N 1
ATOM 2404 C CA . PHE A 1 293 ? -3.67 47.094 -0.022 1 95.38 293 PHE A CA 1
ATOM 2405 C C . PHE A 1 293 ? -2.945 47.594 1.221 1 95.38 293 PHE A C 1
ATOM 2407 O O . PHE A 1 293 ? -1.717 47.688 1.233 1 95.38 293 PHE A O 1
ATOM 2414 N N . ALA A 1 294 ? -3.715 47.906 2.178 1 94.38 294 ALA A N 1
ATOM 2415 C CA . ALA A 1 294 ? -3.127 48.344 3.441 1 94.38 294 ALA A CA 1
ATOM 2416 C C . ALA A 1 294 ? -2.297 47.219 4.07 1 94.38 294 ALA A C 1
ATOM 2418 O O . ALA A 1 294 ? -1.229 47.469 4.633 1 94.38 294 ALA A O 1
ATOM 2419 N N . CYS A 1 295 ? -2.844 46.062 4.012 1 94.12 295 CYS A N 1
ATOM 2420 C CA . CYS A 1 295 ? -2.119 44.906 4.523 1 94.12 295 CYS A CA 1
ATOM 2421 C C . CYS A 1 295 ? -0.789 44.719 3.803 1 94.12 295 CYS A C 1
ATOM 2423 O O . CYS A 1 295 ? 0.235 44.438 4.434 1 94.12 295 CYS A O 1
ATOM 2425 N N . LEU A 1 296 ? -0.782 44.812 2.492 1 95.88 296 LEU A N 1
ATOM 2426 C CA . LEU A 1 296 ? 0.432 44.719 1.691 1 95.88 296 LEU A CA 1
ATOM 2427 C C . LEU A 1 296 ? 1.432 45.781 2.062 1 95.88 296 LEU A C 1
ATOM 2429 O O . LEU A 1 296 ? 2.629 45.531 2.189 1 95.88 296 LEU A O 1
ATOM 2433 N N . LEU A 1 297 ? 0.944 46.938 2.307 1 95.56 297 LEU A N 1
ATOM 2434 C CA . LEU A 1 297 ? 1.8 48.062 2.652 1 95.56 297 LEU A CA 1
ATOM 2435 C C . LEU A 1 297 ? 2.439 47.875 4.023 1 95.56 297 LEU A C 1
ATOM 2437 O O . LEU A 1 297 ? 3.621 48.156 4.211 1 95.56 297 LEU A O 1
ATOM 2441 N N . VAL A 1 298 ? 1.642 47.438 4.918 1 94.88 298 VAL A N 1
ATOM 2442 C CA . VAL A 1 298 ? 2.148 47.188 6.266 1 94.88 298 VAL A CA 1
ATOM 2443 C C . VAL A 1 298 ? 3.254 46.125 6.215 1 94.88 298 VAL A C 1
ATOM 2445 O O . VAL A 1 298 ? 4.293 46.281 6.859 1 94.88 298 VAL A O 1
ATOM 2448 N N . ILE A 1 299 ? 3.061 45.062 5.469 1 95.62 299 ILE A N 1
ATOM 2449 C CA . ILE A 1 299 ? 4.035 44 5.383 1 95.62 299 ILE A CA 1
ATOM 2450 C C . ILE A 1 299 ? 5.293 44.469 4.664 1 95.62 299 ILE A C 1
ATOM 2452 O O . ILE A 1 299 ? 6.41 44.125 5.055 1 95.62 299 ILE A O 1
ATOM 2456 N N . VAL A 1 300 ? 5.129 45.281 3.623 1 95.44 300 VAL A N 1
ATOM 2457 C CA . VAL A 1 300 ? 6.273 45.844 2.912 1 95.44 300 VAL A CA 1
ATOM 2458 C C . VAL A 1 300 ? 7.07 46.75 3.848 1 95.44 300 VAL A C 1
ATOM 2460 O O . VAL A 1 300 ? 8.305 46.719 3.859 1 95.44 300 VAL A O 1
ATOM 2463 N N . LEU A 1 301 ? 6.402 47.5 4.699 1 95.12 301 LEU A N 1
ATOM 2464 C CA . LEU A 1 301 ? 7.059 48.375 5.648 1 95.12 301 LEU A CA 1
ATOM 2465 C C . LEU A 1 301 ? 7.812 47.594 6.707 1 95.12 301 LEU A C 1
ATOM 2467 O O . LEU A 1 301 ? 8.938 47.938 7.066 1 95.12 301 LEU A O 1
ATOM 2471 N N . ILE A 1 302 ? 7.246 46.562 7.133 1 94.12 302 ILE A N 1
ATOM 2472 C CA . ILE A 1 302 ? 7.836 45.75 8.203 1 94.12 302 ILE A CA 1
ATOM 2473 C C . ILE A 1 302 ? 9.07 45.031 7.684 1 94.12 302 ILE A C 1
ATOM 2475 O O . ILE A 1 302 ? 10.102 44.969 8.352 1 94.12 302 ILE A O 1
ATOM 2479 N N . TYR A 1 303 ? 9.062 44.438 6.492 1 94.06 303 TYR A N 1
ATOM 2480 C CA . TYR A 1 303 ? 10.117 43.531 6.051 1 94.06 303 TYR A CA 1
ATOM 2481 C C . TYR A 1 303 ? 11.109 44.25 5.145 1 94.06 303 TYR A C 1
ATOM 2483 O O . TYR A 1 303 ? 12.281 43.875 5.07 1 94.06 303 TYR A O 1
ATOM 2491 N N . GLU A 1 304 ? 10.711 45.344 4.418 1 91.38 304 GLU A N 1
ATOM 2492 C CA . GLU A 1 304 ? 11.586 45.938 3.418 1 91.38 304 GLU A CA 1
ATOM 2493 C C . GLU A 1 304 ? 12.258 47.188 3.961 1 91.38 304 GLU A C 1
ATOM 2495 O O . GLU A 1 304 ? 13.305 47.594 3.463 1 91.38 304 GLU A O 1
ATOM 2500 N N . VAL A 1 305 ? 11.719 47.875 4.961 1 92.75 305 VAL A N 1
ATOM 2501 C CA . VAL A 1 305 ? 12.328 49.062 5.539 1 92.75 305 VAL A CA 1
ATOM 2502 C C . VAL A 1 305 ? 13.258 48.656 6.68 1 92.75 305 VAL A C 1
ATOM 2504 O O . VAL A 1 305 ? 12.844 48 7.641 1 92.75 305 VAL A O 1
ATOM 2507 N N . PRO A 1 306 ? 14.5 49 6.527 1 92.06 306 PRO A N 1
ATOM 2508 C CA . PRO A 1 306 ? 15.469 48.625 7.555 1 92.06 306 PRO A CA 1
ATOM 2509 C C . PRO A 1 306 ? 15.141 49.188 8.93 1 92.06 306 PRO A C 1
ATOM 2511 O O . PRO A 1 306 ? 14.742 50.375 9.039 1 92.06 306 PRO A O 1
ATOM 2514 N N . GLY A 1 307 ? 15.117 48.375 9.938 1 91.25 307 GLY A N 1
ATOM 2515 C CA . GLY A 1 307 ? 14.938 48.812 11.312 1 91.25 307 GLY A CA 1
ATOM 2516 C C . GLY A 1 307 ? 13.531 48.594 11.828 1 91.25 307 GLY A C 1
ATOM 2517 O O . GLY A 1 307 ? 13.312 48.469 13.031 1 91.25 307 GLY A O 1
ATOM 2518 N N . VAL A 1 308 ? 12.547 48.656 10.984 1 93.31 308 VAL A N 1
ATOM 2519 C CA . VAL A 1 308 ? 11.156 48.562 11.414 1 93.31 308 VAL A CA 1
ATOM 2520 C C . VAL A 1 308 ? 10.883 47.156 11.977 1 93.31 308 VAL A C 1
ATOM 2522 O O . VAL A 1 308 ? 10.195 47.031 12.992 1 93.31 308 VAL A O 1
ATOM 2525 N N . PHE A 1 309 ? 11.383 46.188 11.352 1 94 309 PHE A N 1
ATOM 2526 C CA . PHE A 1 309 ? 11.188 44.812 11.812 1 94 309 PHE A CA 1
ATOM 2527 C C . PHE A 1 309 ? 11.688 44.656 13.242 1 94 309 PHE A C 1
ATOM 2529 O O . PHE A 1 309 ? 11 44.062 14.078 1 94 309 PHE A O 1
ATOM 2536 N N . ASP A 1 310 ? 12.805 45.188 13.609 1 91.06 310 ASP A N 1
ATOM 2537 C CA . ASP A 1 310 ? 13.406 45.094 14.938 1 91.06 310 ASP A CA 1
ATOM 2538 C C . ASP A 1 310 ? 12.562 45.812 15.984 1 91.06 310 ASP A C 1
ATOM 2540 O O . ASP A 1 310 ? 12.414 45.312 17.109 1 91.06 310 ASP A O 1
ATOM 2544 N N . VAL A 1 311 ? 12.047 46.844 15.562 1 91.88 311 VAL A N 1
ATOM 2545 C CA . VAL A 1 311 ? 11.25 47.625 16.5 1 91.88 311 VAL A CA 1
ATOM 2546 C C . VAL A 1 311 ? 9.938 46.906 16.797 1 91.88 311 VAL A C 1
ATOM 2548 O O . VAL A 1 311 ? 9.5 46.875 17.953 1 91.88 311 VAL A O 1
ATOM 2551 N N . VAL A 1 312 ? 9.383 46.375 15.797 1 90.88 312 VAL A N 1
ATOM 2552 C CA . VAL A 1 312 ? 8.086 45.719 15.938 1 90.88 312 VAL A CA 1
ATOM 2553 C C . VAL A 1 312 ? 8.234 44.469 16.766 1 90.88 312 VAL A C 1
ATOM 2555 O O . VAL A 1 312 ? 7.371 44.125 17.578 1 90.88 312 VAL A O 1
ATOM 2558 N N . TRP A 1 313 ? 9.305 43.75 16.594 1 91.19 313 TRP A N 1
ATOM 2559 C CA . TRP A 1 313 ? 9.406 42.406 17.188 1 91.19 313 TRP A CA 1
ATOM 2560 C C . TRP A 1 313 ? 10.281 42.438 18.438 1 91.19 313 TRP A C 1
ATOM 2562 O O . TRP A 1 313 ? 10.391 41.469 19.172 1 91.19 313 TRP A O 1
ATOM 2572 N N . SER A 1 314 ? 10.883 43.562 18.859 1 87.38 314 SER A N 1
ATOM 2573 C CA . SER A 1 314 ? 11.758 43.688 20.016 1 87.38 314 SER A CA 1
ATOM 2574 C C . SER A 1 314 ? 11.031 43.344 21.312 1 87.38 314 SER A C 1
ATOM 2576 O O . SER A 1 314 ? 11.602 42.688 22.188 1 87.38 314 SER A O 1
ATOM 2578 N N . PRO A 1 315 ? 9.766 43.688 21.344 1 86.94 315 PRO A N 1
ATOM 2579 C CA . PRO A 1 315 ? 9.062 43.344 22.578 1 86.94 315 PRO A CA 1
ATOM 2580 C C . PRO A 1 315 ? 8.82 41.844 22.719 1 86.94 315 PRO A C 1
ATOM 2582 O O . PRO A 1 315 ? 8.555 41.344 23.812 1 86.94 315 PRO A O 1
ATOM 2585 N N . PHE A 1 316 ? 8.844 41.156 21.719 1 87.31 316 PHE A N 1
ATOM 2586 C CA . PHE A 1 316 ? 8.547 39.719 21.719 1 87.31 316 PHE A CA 1
ATOM 2587 C C . PHE A 1 316 ? 9.828 38.906 21.688 1 87.31 316 PHE A C 1
ATOM 2589 O O . PHE A 1 316 ? 9.812 37.719 21.312 1 87.31 316 PHE A O 1
ATOM 2596 N N . ASP A 1 317 ? 10.914 39.375 22.062 1 83.44 317 ASP A N 1
ATOM 2597 C CA . ASP A 1 317 ? 12.227 38.75 22.047 1 83.44 317 ASP A CA 1
ATOM 2598 C C . ASP A 1 317 ? 12.227 37.5 22.938 1 83.44 317 ASP A C 1
ATOM 2600 O O . ASP A 1 317 ? 12.93 36.531 22.641 1 83.44 317 ASP A O 1
ATOM 2604 N N . PHE A 1 318 ? 11.414 37.5 23.906 1 80.19 318 PHE A N 1
ATOM 2605 C CA . PHE A 1 318 ? 11.375 36.375 24.844 1 80.19 318 PHE A CA 1
ATOM 2606 C C . PHE A 1 318 ? 10.773 35.156 24.172 1 80.19 318 PHE A C 1
ATOM 2608 O O . PHE A 1 318 ? 11.117 34.031 24.531 1 80.19 318 PHE A O 1
ATOM 2615 N N . LEU A 1 319 ? 9.93 35.312 23.234 1 81.56 319 LEU A N 1
ATOM 2616 C CA . LEU A 1 319 ? 9.273 34.219 22.531 1 81.56 319 LEU A CA 1
ATOM 2617 C C . LEU A 1 319 ? 10.148 33.688 21.406 1 81.56 319 LEU A C 1
ATOM 2619 O O . LEU A 1 319 ? 10 32.531 20.984 1 81.56 319 LEU A O 1
ATOM 2623 N N . LEU A 1 320 ? 11.078 34.562 21.031 1 79.06 320 LEU A N 1
ATOM 2624 C CA . LEU A 1 320 ? 11.828 34.25 19.812 1 79.06 320 LEU A CA 1
ATOM 2625 C C . LEU A 1 320 ? 13.227 33.75 20.156 1 79.06 320 LEU A C 1
ATOM 2627 O O . LEU A 1 320 ? 14.094 33.688 19.281 1 79.06 320 LEU A O 1
ATOM 2631 N N . GLU A 1 321 ? 13.422 33.375 21.328 1 78.88 321 GLU A N 1
ATOM 2632 C CA . GLU A 1 321 ? 14.742 32.875 21.719 1 78.88 321 GLU A CA 1
ATOM 2633 C C . GLU A 1 321 ? 15.125 31.609 20.953 1 78.88 321 GLU A C 1
ATOM 2635 O O . GLU A 1 321 ? 14.281 30.75 20.734 1 78.88 321 GLU A O 1
ATOM 2640 N N . THR A 1 322 ? 16.266 31.703 20.219 1 71.75 322 THR A N 1
ATOM 2641 C CA . THR A 1 322 ? 16.797 30.547 19.516 1 71.75 322 THR A CA 1
ATOM 2642 C C . THR A 1 322 ? 18.234 30.266 19.922 1 71.75 322 THR A C 1
ATOM 2644 O O . THR A 1 322 ? 18.828 31.047 20.688 1 71.75 322 THR A O 1
ATOM 2647 N N . SER A 1 323 ? 18.656 29.125 19.531 1 64.38 323 SER A N 1
ATOM 2648 C CA . SER A 1 323 ? 20.062 28.797 19.734 1 64.38 323 SER A CA 1
ATOM 2649 C C . SER A 1 323 ? 20.969 29.625 18.828 1 64.38 323 SER A C 1
ATOM 2651 O O . SER A 1 323 ? 22.172 29.719 19.062 1 64.38 323 SER A O 1
ATOM 2653 N N . TYR A 1 324 ? 20.297 30.281 17.922 1 63.47 324 TYR A N 1
ATOM 2654 C CA . TYR A 1 324 ? 21.078 31.094 16.984 1 63.47 324 TYR A CA 1
ATOM 2655 C C . TYR A 1 324 ? 21.266 32.5 17.531 1 63.47 324 TYR A C 1
ATOM 2657 O O . TYR A 1 324 ? 20.422 33 18.266 1 63.47 324 TYR A O 1
ATOM 2665 N N . ASP A 1 325 ? 22.469 33 17.422 1 66.38 325 ASP A N 1
ATOM 2666 C CA . ASP A 1 325 ? 22.781 34.344 17.859 1 66.38 325 ASP A CA 1
ATOM 2667 C C . ASP A 1 325 ? 22.906 35.281 16.656 1 66.38 325 ASP A C 1
ATOM 2669 O O . ASP A 1 325 ? 23.75 35.094 15.797 1 66.38 325 ASP A O 1
ATOM 2673 N N . PRO A 1 326 ? 21.984 36.438 16.609 1 72.69 326 PRO A N 1
ATOM 2674 C CA . PRO A 1 326 ? 20.781 36.906 17.297 1 72.69 326 PRO A CA 1
ATOM 2675 C C . PRO A 1 326 ? 19.516 36.188 16.859 1 72.69 326 PRO A C 1
ATOM 2677 O O . PRO A 1 326 ? 19.328 35.938 15.672 1 72.69 326 PRO A O 1
ATOM 2680 N N . PRO A 1 327 ? 18.656 35.906 17.75 1 78.94 327 PRO A N 1
ATOM 2681 C CA . PRO A 1 327 ? 17.438 35.125 17.484 1 78.94 327 PRO A CA 1
ATOM 2682 C C . PRO A 1 327 ? 16.5 35.844 16.516 1 78.94 327 PRO A C 1
ATOM 2684 O O . PRO A 1 327 ? 15.773 35.188 15.75 1 78.94 327 PRO A O 1
ATOM 2687 N N . ILE A 1 328 ? 16.562 37.094 16.406 1 84.19 328 ILE A N 1
ATOM 2688 C CA . ILE A 1 328 ? 15.648 37.875 15.609 1 84.19 328 ILE A CA 1
ATOM 2689 C C . ILE A 1 328 ? 15.961 37.688 14.125 1 84.19 328 ILE A C 1
ATOM 2691 O O . ILE A 1 328 ? 15.055 37.75 13.281 1 84.19 328 ILE A O 1
ATOM 2695 N N . ASP A 1 329 ? 17.156 37.375 13.789 1 85.88 329 ASP A N 1
ATOM 2696 C CA . ASP A 1 329 ? 17.547 37.188 12.398 1 85.88 329 ASP A CA 1
ATOM 2697 C C . ASP A 1 329 ? 16.969 35.906 11.828 1 85.88 329 ASP A C 1
ATOM 2699 O O . ASP A 1 329 ? 16.578 35.844 10.664 1 85.88 329 ASP A O 1
ATOM 2703 N N . GLU A 1 330 ? 16.938 34.938 12.672 1 88.94 330 GLU A N 1
ATOM 2704 C CA . GLU A 1 330 ? 16.344 33.688 12.211 1 88.94 330 GLU A CA 1
ATOM 2705 C C . GLU A 1 330 ? 14.852 33.844 11.961 1 88.94 330 GLU A C 1
ATOM 2707 O O . GLU A 1 330 ? 14.32 33.344 10.977 1 88.94 330 GLU A O 1
ATOM 2712 N N . TRP A 1 331 ? 14.211 34.531 12.852 1 92 331 TRP A N 1
ATOM 2713 C CA . TRP A 1 331 ? 12.789 34.812 12.68 1 92 331 TRP A CA 1
ATOM 2714 C C . TRP A 1 331 ? 12.539 35.656 11.43 1 92 331 TRP A C 1
ATOM 2716 O O . TRP A 1 331 ? 11.609 35.375 10.672 1 92 331 TRP A O 1
ATOM 2726 N N . ARG A 1 332 ? 13.391 36.656 11.242 1 91.25 332 ARG A N 1
ATOM 2727 C CA . ARG A 1 332 ? 13.281 37.5 10.047 1 91.25 332 ARG A CA 1
ATOM 2728 C C . ARG A 1 332 ? 13.438 36.656 8.781 1 91.25 332 ARG A C 1
ATOM 2730 O O . ARG A 1 332 ? 12.695 36.844 7.816 1 91.25 332 ARG A O 1
ATOM 2737 N N . PHE A 1 333 ? 14.305 35.781 8.875 1 91.5 333 PHE A N 1
ATOM 2738 C CA . PHE A 1 333 ? 14.57 34.938 7.723 1 91.5 333 PHE A CA 1
ATOM 2739 C C . PHE A 1 333 ? 13.398 34 7.461 1 91.5 333 PHE A C 1
ATOM 2741 O O . PHE A 1 333 ? 12.867 33.969 6.352 1 91.5 333 PHE A O 1
ATOM 2748 N N . ARG A 1 334 ? 12.906 33.312 8.445 1 91.88 334 ARG A N 1
ATOM 2749 C CA . ARG A 1 334 ? 11.867 32.312 8.297 1 91.88 334 ARG A CA 1
ATOM 2750 C C . ARG A 1 334 ? 10.523 32.938 7.945 1 91.88 334 ARG A C 1
ATOM 2752 O O . ARG A 1 334 ? 9.828 32.5 7.035 1 91.88 334 ARG A O 1
ATOM 2759 N N . SER A 1 335 ? 10.141 33.906 8.656 1 93.25 335 SER A N 1
ATOM 2760 C CA . SER A 1 335 ? 8.867 34.562 8.391 1 93.25 335 SER A CA 1
ATOM 2761 C C . SER A 1 335 ? 8.93 35.406 7.117 1 93.25 335 SER A C 1
ATOM 2763 O O . SER A 1 335 ? 7.914 35.625 6.453 1 93.25 335 SER A O 1
ATOM 2765 N N . GLY A 1 336 ? 10.133 35.906 6.758 1 94.69 336 GLY A N 1
ATOM 2766 C CA . GLY A 1 336 ? 10.312 36.719 5.586 1 94.69 336 GLY A CA 1
ATOM 2767 C C . GLY A 1 336 ? 10.172 35.969 4.277 1 94.69 336 GLY A C 1
ATOM 2768 O O . GLY A 1 336 ? 9.805 36.562 3.256 1 94.69 336 GLY A O 1
ATOM 2769 N N . LEU A 1 337 ? 10.398 34.719 4.293 1 95.38 337 LEU A N 1
ATOM 2770 C CA . LEU A 1 337 ? 10.312 33.906 3.09 1 95.38 337 LEU A CA 1
ATOM 2771 C C . LEU A 1 337 ? 8.867 33.781 2.619 1 95.38 337 LEU A C 1
ATOM 2773 O O . LEU A 1 337 ? 8.609 33.594 1.427 1 95.38 337 LEU A O 1
ATOM 2777 N N . ASP A 1 338 ? 7.93 33.875 3.514 1 96.38 338 ASP A N 1
ATOM 2778 C CA . ASP A 1 338 ? 6.527 33.688 3.152 1 96.38 338 ASP A CA 1
ATOM 2779 C C . ASP A 1 338 ? 5.711 34.938 3.514 1 96.38 338 ASP A C 1
ATOM 2781 O O . ASP A 1 338 ? 4.52 34.844 3.816 1 96.38 338 ASP A O 1
ATOM 2785 N N . ARG A 1 339 ? 6.266 36.062 3.414 1 95.94 339 ARG A N 1
ATOM 2786 C CA . ARG A 1 339 ? 5.656 37.281 3.92 1 95.94 339 ARG A CA 1
ATOM 2787 C C . ARG A 1 339 ? 4.492 37.719 3.039 1 95.94 339 ARG A C 1
ATOM 2789 O O . ARG A 1 339 ? 3.545 38.375 3.52 1 95.94 339 ARG A O 1
ATOM 2796 N N . TYR A 1 340 ? 4.422 37.312 1.793 1 96.94 340 TYR A N 1
ATOM 2797 C CA . TYR A 1 340 ? 3.406 37.875 0.898 1 96.94 340 TYR A CA 1
ATOM 2798 C C . TYR A 1 340 ? 2.354 36.812 0.569 1 96.94 340 TYR A C 1
ATOM 2800 O O . TYR A 1 340 ? 1.235 37.156 0.173 1 96.94 340 TYR A O 1
ATOM 2808 N N . ILE A 1 341 ? 2.588 35.562 0.674 1 97.75 341 ILE A N 1
ATOM 2809 C CA . ILE A 1 341 ? 1.791 34.5 0.098 1 97.75 341 ILE A CA 1
ATOM 2810 C C . ILE A 1 341 ? 0.447 34.406 0.818 1 97.75 341 ILE A C 1
ATOM 2812 O O . ILE A 1 341 ? -0.56 34 0.22 1 97.75 341 ILE A O 1
ATOM 2816 N N . TRP A 1 342 ? 0.385 34.688 2.156 1 97.44 342 TRP A N 1
ATOM 2817 C CA . TRP A 1 342 ? -0.886 34.625 2.869 1 97.44 342 TRP A CA 1
ATOM 2818 C C . TRP A 1 342 ? -1.862 35.688 2.332 1 97.44 342 TRP A C 1
ATOM 2820 O O . TRP A 1 342 ? -3.078 35.469 2.355 1 97.44 342 TRP A O 1
ATOM 2830 N N . ILE A 1 343 ? -1.403 36.781 1.8 1 97.56 343 ILE A N 1
ATOM 2831 C CA . ILE A 1 343 ? -2.252 37.812 1.203 1 97.56 343 ILE A CA 1
ATOM 2832 C C . ILE A 1 343 ? -2.84 37.312 -0.108 1 97.56 343 ILE A C 1
ATOM 2834 O O . ILE A 1 343 ? -4.008 37.562 -0.413 1 97.56 343 ILE A O 1
ATOM 2838 N N . VAL A 1 344 ? -1.988 36.562 -0.825 1 97.44 344 VAL A N 1
ATOM 2839 C CA . VAL A 1 344 ? -2.484 35.938 -2.045 1 97.44 344 VAL A CA 1
ATOM 2840 C C . VAL A 1 344 ? -3.598 34.969 -1.704 1 97.44 344 VAL A C 1
ATOM 2842 O O . VAL A 1 344 ? -4.594 34.875 -2.426 1 97.44 344 VAL A O 1
ATOM 2845 N N . GLY A 1 345 ? -3.418 34.25 -0.621 1 97.81 345 GLY A N 1
ATOM 2846 C CA . GLY A 1 345 ? -4.477 33.375 -0.158 1 97.81 345 GLY A CA 1
ATOM 2847 C C . GLY A 1 345 ? -5.773 34.094 0.143 1 97.81 345 GLY A C 1
ATOM 2848 O O . GLY A 1 345 ? -6.855 33.625 -0.206 1 97.81 345 GLY A O 1
ATOM 2849 N N . MET A 1 346 ? -5.703 35.281 0.718 1 96.81 346 MET A N 1
ATOM 2850 C CA . MET A 1 346 ? -6.883 36.094 1.012 1 96.81 346 MET A CA 1
ATOM 2851 C C . MET A 1 346 ? -7.586 36.5 -0.274 1 96.81 346 MET A C 1
ATOM 2853 O O . MET A 1 346 ? -8.812 36.5 -0.346 1 96.81 346 MET A O 1
ATOM 2857 N N . ILE A 1 347 ? -6.762 36.844 -1.229 1 96.38 347 ILE A N 1
ATOM 2858 C CA . ILE A 1 347 ? -7.312 37.281 -2.508 1 96.38 347 ILE A CA 1
ATOM 2859 C C . ILE A 1 347 ? -8.07 36.156 -3.164 1 96.38 347 ILE A C 1
ATOM 2861 O O . ILE A 1 347 ? -9.172 36.344 -3.688 1 96.38 347 ILE A O 1
ATOM 2865 N N . TYR A 1 348 ? -7.504 34.938 -3.119 1 96.75 348 TYR A N 1
ATOM 2866 C CA . TYR A 1 348 ? -8.18 33.781 -3.668 1 96.75 348 TYR A CA 1
ATOM 2867 C C . TYR A 1 348 ? -9.492 33.531 -2.939 1 96.75 348 TYR A C 1
ATOM 2869 O O . TYR A 1 348 ? -10.484 33.125 -3.557 1 96.75 348 TYR A O 1
ATOM 2877 N N . ALA A 1 349 ? -9.477 33.719 -1.655 1 95.69 349 ALA A N 1
ATOM 2878 C CA . ALA A 1 349 ? -10.688 33.5 -0.867 1 95.69 349 ALA A CA 1
ATOM 2879 C C . ALA A 1 349 ? -11.766 34.5 -1.216 1 95.69 349 ALA A C 1
ATOM 2881 O O . ALA A 1 349 ? -12.938 34.156 -1.341 1 95.69 349 ALA A O 1
ATOM 2882 N N . TYR A 1 350 ? -11.391 35.719 -1.37 1 94.56 350 TYR A N 1
ATOM 2883 C CA . TYR A 1 350 ? -12.336 36.781 -1.688 1 94.56 350 TYR A CA 1
ATOM 2884 C C . TYR A 1 350 ? -12.969 36.562 -3.055 1 94.56 350 TYR A C 1
ATOM 2886 O O . TYR A 1 350 ? -14.18 36.75 -3.223 1 94.56 350 TYR A O 1
ATOM 2894 N N . TYR A 1 351 ? -12.219 36.125 -4.016 1 94.5 351 TYR A N 1
ATOM 2895 C CA . TYR A 1 351 ? -12.719 35.938 -5.375 1 94.5 351 TYR A CA 1
ATOM 2896 C C . TYR A 1 351 ? -13.227 34.531 -5.598 1 94.5 351 TYR A C 1
ATOM 2898 O O . TYR A 1 351 ? -13.523 34.156 -6.73 1 94.5 351 TYR A O 1
ATOM 2906 N N . HIS A 1 352 ? -13.312 33.719 -4.645 1 93 352 HIS A N 1
ATOM 2907 C CA . HIS A 1 352 ? -13.727 32.312 -4.742 1 93 352 HIS A CA 1
ATOM 2908 C C . HIS A 1 352 ? -15.078 32.188 -5.434 1 93 352 HIS A C 1
ATOM 2910 O O . HIS A 1 352 ? -15.227 31.406 -6.383 1 93 352 HIS A O 1
ATOM 2916 N N . PRO A 1 353 ? -16.109 33.031 -5.113 1 91.12 353 PRO A N 1
ATOM 2917 C CA . PRO A 1 353 ? -17.422 32.938 -5.77 1 91.12 353 PRO A CA 1
ATOM 2918 C C . PRO A 1 353 ? -17.375 33.312 -7.242 1 91.12 353 PRO A C 1
ATOM 2920 O O . PRO A 1 353 ? -18.094 32.75 -8.062 1 91.12 353 PRO A O 1
ATOM 2923 N N . THR A 1 354 ? -16.516 34.281 -7.516 1 93.12 354 THR A N 1
ATOM 2924 C CA . THR A 1 354 ? -16.391 34.75 -8.898 1 93.12 354 THR A CA 1
ATOM 2925 C C . THR A 1 354 ? -15.797 33.656 -9.773 1 93.12 354 THR A C 1
ATOM 2927 O O . THR A 1 354 ? -16.266 33.406 -10.891 1 93.12 354 THR A O 1
ATOM 2930 N N . VAL A 1 355 ? -14.789 33.031 -9.25 1 93.75 355 VAL A N 1
ATOM 2931 C CA . VAL A 1 355 ? -14.141 31.953 -9.992 1 93.75 355 VAL A CA 1
ATOM 2932 C C . VAL A 1 355 ? -15.102 30.766 -10.164 1 93.75 355 VAL A C 1
ATOM 2934 O O . VAL A 1 355 ? -15.133 30.125 -11.211 1 93.75 355 VAL A O 1
ATOM 2937 N N . GLU A 1 356 ? -15.852 30.5 -9.188 1 92.31 356 GLU A N 1
ATOM 2938 C CA . GLU A 1 356 ? -16.844 29.438 -9.266 1 92.31 356 GLU A CA 1
ATOM 2939 C C . GLU A 1 356 ? -17.875 29.719 -10.367 1 92.31 356 GLU A C 1
ATOM 2941 O O . GLU A 1 356 ? -18.281 28.797 -11.086 1 92.31 356 GLU A O 1
ATOM 2946 N N . ARG A 1 357 ? -18.266 30.969 -10.477 1 92.81 357 ARG A N 1
ATOM 2947 C CA . ARG A 1 357 ? -19.203 31.344 -11.516 1 92.81 357 ARG A CA 1
ATOM 2948 C C . ARG A 1 357 ? -18.594 31.203 -12.898 1 92.81 357 ARG A C 1
ATOM 2950 O O . ARG A 1 357 ? -19.25 30.766 -13.844 1 92.81 357 ARG A O 1
ATOM 2957 N N . TRP A 1 358 ? -17.328 31.594 -12.938 1 92.06 358 TRP A N 1
ATOM 2958 C CA . TRP A 1 358 ? -16.625 31.453 -14.203 1 92.06 358 TRP A CA 1
ATOM 2959 C C . TRP A 1 358 ? -16.5 29.984 -14.594 1 92.06 358 TRP A C 1
ATOM 2961 O O . TRP A 1 358 ? -16.641 29.641 -15.773 1 92.06 358 TRP A O 1
ATOM 2971 N N . LEU A 1 359 ? -16.281 29.094 -13.672 1 92.56 359 LEU A N 1
ATOM 2972 C CA . LEU A 1 359 ? -16.141 27.672 -13.922 1 92.56 359 LEU A CA 1
ATOM 2973 C C . LEU A 1 359 ? -17.469 27.047 -14.32 1 92.56 359 LEU A C 1
ATOM 2975 O O . LEU A 1 359 ? -17.531 26.172 -15.172 1 92.56 359 LEU A O 1
ATOM 2979 N N . GLN A 1 360 ? -18.516 27.578 -13.703 1 90.62 360 GLN A N 1
ATOM 2980 C CA . GLN A 1 360 ? -19.844 27.125 -14.055 1 90.62 360 GLN A CA 1
ATOM 2981 C C . GLN A 1 360 ? -20.188 27.484 -15.5 1 90.62 360 GLN A C 1
ATOM 2983 O O . GLN A 1 360 ? -20.734 26.656 -16.234 1 90.62 360 GLN A O 1
ATOM 2988 N N . LYS A 1 361 ? -19.906 28.672 -15.852 1 92.38 361 LYS A N 1
ATOM 2989 C CA . LYS A 1 361 ? -20.141 29.125 -17.219 1 92.38 361 LYS A CA 1
ATOM 2990 C C . LYS A 1 361 ? -19.344 28.297 -18.219 1 92.38 361 LYS A C 1
ATOM 2992 O O . LYS A 1 361 ? -19.844 27.984 -19.312 1 92.38 361 LYS A O 1
ATOM 2997 N N . LEU A 1 362 ? -18.188 27.969 -17.859 1 92.44 362 LEU A N 1
ATOM 2998 C CA . LEU A 1 362 ? -17.328 27.156 -18.719 1 92.44 362 LEU A CA 1
ATOM 2999 C C . LEU A 1 362 ? -17.906 25.766 -18.922 1 92.44 362 LEU A C 1
ATOM 3001 O O . LEU A 1 362 ? -17.875 25.234 -20.031 1 92.44 362 LEU A O 1
ATOM 3005 N N . GLU A 1 363 ? -18.469 25.172 -17.875 1 90.56 363 GLU A N 1
ATOM 3006 C CA . GLU A 1 363 ? -19.016 23.828 -17.938 1 90.56 363 GLU A CA 1
ATOM 3007 C C . GLU A 1 363 ? -20.312 23.797 -18.75 1 90.56 363 GLU A C 1
ATOM 3009 O O . GLU A 1 363 ? -20.688 22.766 -19.297 1 90.56 363 GLU A O 1
ATOM 3014 N N . GLU A 1 364 ? -20.906 25.016 -18.859 1 90.12 364 GLU A N 1
ATOM 3015 C CA . GLU A 1 364 ? -22.172 25.109 -19.578 1 90.12 364 GLU A CA 1
ATOM 3016 C C . GLU A 1 364 ? -21.953 25.422 -21.047 1 90.12 364 GLU A C 1
ATOM 3018 O O . GLU A 1 364 ? -22.875 25.297 -21.859 1 90.12 364 GLU A O 1
ATOM 3023 N N . THR A 1 365 ? -20.812 25.703 -21.359 1 91.5 365 THR A N 1
ATOM 3024 C CA . THR A 1 365 ? -20.516 26.016 -22.75 1 91.5 365 THR A CA 1
ATOM 3025 C C . THR A 1 365 ? -20.453 24.75 -23.594 1 91.5 365 THR A C 1
ATOM 3027 O O . THR A 1 365 ? -20.375 23.641 -23.062 1 91.5 365 THR A O 1
ATOM 3030 N N . GLY A 1 366 ? -20.453 24.875 -24.875 1 90.62 366 GLY A N 1
ATOM 3031 C CA . GLY A 1 366 ? -20.391 23.75 -25.797 1 90.62 366 GLY A CA 1
ATOM 3032 C C . GLY A 1 366 ? -19.141 22.922 -25.641 1 90.62 366 GLY A C 1
ATOM 3033 O O . GLY A 1 366 ? -18.109 23.422 -25.188 1 90.62 366 GLY A O 1
ATOM 3034 N N . THR A 1 367 ? -19.141 21.781 -26.047 1 89.75 367 THR A N 1
ATOM 3035 C CA . THR A 1 367 ? -18.078 20.812 -25.812 1 89.75 367 THR A CA 1
ATOM 3036 C C . THR A 1 367 ? -16.797 21.219 -26.547 1 89.75 367 THR A C 1
ATOM 3038 O O . THR A 1 367 ? -15.711 21.172 -25.984 1 89.75 367 THR A O 1
ATOM 3041 N N . LYS A 1 368 ? -16.922 21.609 -27.797 1 92.19 368 LYS A N 1
ATOM 3042 C CA . LYS A 1 368 ? -15.75 21.984 -28.578 1 92.19 368 LYS A CA 1
ATOM 3043 C C . LYS A 1 368 ? -15.047 23.188 -27.969 1 92.19 368 LYS A C 1
ATOM 3045 O O . LYS A 1 368 ? -13.82 23.188 -27.812 1 92.19 368 LYS A O 1
ATOM 3050 N N . LEU A 1 369 ? -15.828 24.188 -27.594 1 93.75 369 LEU A N 1
ATOM 3051 C CA . LEU A 1 369 ? -15.273 25.391 -27 1 93.75 369 LEU A CA 1
ATOM 3052 C C . LEU A 1 369 ? -14.727 25.094 -25.609 1 93.75 369 LEU A C 1
ATOM 3054 O O . LEU A 1 369 ? -13.672 25.594 -25.219 1 93.75 369 LEU A O 1
ATOM 3058 N N . ARG A 1 370 ? -15.359 24.328 -24.938 1 94.19 370 ARG A N 1
ATOM 3059 C CA . ARG A 1 370 ? -14.953 23.938 -23.594 1 94.19 370 ARG A CA 1
ATOM 3060 C C . ARG A 1 370 ? -13.594 23.25 -23.609 1 94.19 370 ARG A C 1
ATOM 3062 O O . ARG A 1 370 ? -12.703 23.594 -22.828 1 94.19 370 ARG A O 1
ATOM 3069 N N . VAL A 1 371 ? -13.406 22.297 -24.469 1 94.5 371 VAL A N 1
ATOM 3070 C CA . VAL A 1 371 ? -12.172 21.531 -24.562 1 94.5 371 VAL A CA 1
ATOM 3071 C C . VAL A 1 371 ? -11.039 22.438 -25.062 1 94.5 371 VAL A C 1
ATOM 3073 O O . VAL A 1 371 ? -9.898 22.312 -24.609 1 94.5 371 VAL A O 1
ATOM 3076 N N . SER A 1 372 ? -11.398 23.359 -25.953 1 95.69 372 SER A N 1
ATOM 3077 C CA . SER A 1 372 ? -10.383 24.281 -26.469 1 95.69 372 SER A CA 1
ATOM 3078 C C . SER A 1 372 ? -9.906 25.234 -25.375 1 95.69 372 SER A C 1
ATOM 3080 O O . SER A 1 372 ? -8.711 25.484 -25.25 1 95.69 372 SER A O 1
ATOM 3082 N N . ILE A 1 373 ? -10.805 25.703 -24.609 1 95.75 373 ILE A N 1
ATOM 3083 C CA . ILE A 1 373 ? -10.453 26.625 -23.531 1 95.75 373 ILE A CA 1
ATOM 3084 C C . ILE A 1 373 ? -9.648 25.891 -22.469 1 95.75 373 ILE A C 1
ATOM 3086 O O . ILE A 1 373 ? -8.641 26.391 -21.984 1 95.75 373 ILE A O 1
ATOM 3090 N N . LYS A 1 374 ? -10.094 24.75 -22.156 1 96.06 374 LYS A N 1
ATOM 3091 C CA . LYS A 1 374 ? -9.375 23.953 -21.156 1 96.06 374 LYS A CA 1
ATOM 3092 C C . LYS A 1 374 ? -7.973 23.609 -21.641 1 96.06 374 LYS A C 1
ATOM 3094 O O . LYS A 1 374 ? -7.016 23.656 -20.859 1 96.06 374 LYS A O 1
ATOM 3099 N N . ALA A 1 375 ? -7.844 23.219 -22.859 1 96.88 375 ALA A N 1
ATOM 3100 C CA . ALA A 1 375 ? -6.539 22.891 -23.422 1 96.88 375 ALA A CA 1
ATOM 3101 C C . ALA A 1 375 ? -5.609 24.109 -23.391 1 96.88 375 ALA A C 1
ATOM 3103 O O . ALA A 1 375 ? -4.41 23.969 -23.156 1 96.88 375 ALA A O 1
ATOM 3104 N N . ALA A 1 376 ? -6.199 25.219 -23.641 1 97.12 376 ALA A N 1
ATOM 3105 C CA . ALA A 1 376 ? -5.414 26.453 -23.609 1 97.12 376 ALA A CA 1
ATOM 3106 C C . ALA A 1 376 ? -4.926 26.75 -22.203 1 97.12 376 ALA A C 1
ATOM 3108 O O . ALA A 1 376 ? -3.768 27.125 -22 1 97.12 376 ALA A O 1
ATOM 3109 N N . ILE A 1 377 ? -5.754 26.625 -21.25 1 96.69 377 ILE A N 1
ATOM 3110 C CA . ILE A 1 377 ? -5.41 26.875 -19.859 1 96.69 377 ILE A CA 1
ATOM 3111 C C . ILE A 1 377 ? -4.328 25.906 -19.406 1 96.69 377 ILE A C 1
ATOM 3113 O O . ILE A 1 377 ? -3.359 26.297 -18.75 1 96.69 377 ILE A O 1
ATOM 3117 N N . VAL A 1 378 ? -4.48 24.656 -19.766 1 97.56 378 VAL A N 1
ATOM 3118 C CA . VAL A 1 378 ? -3.518 23.625 -19.391 1 97.56 378 VAL A CA 1
ATOM 3119 C C . VAL A 1 378 ? -2.162 23.922 -20.031 1 97.56 378 VAL A C 1
ATOM 3121 O O . VAL A 1 378 ? -1.122 23.812 -19.375 1 97.56 378 VAL A O 1
ATOM 3124 N N . THR A 1 379 ? -2.188 24.344 -21.297 1 98 379 THR A N 1
ATOM 3125 C CA . THR A 1 379 ? -0.945 24.641 -22 1 98 379 THR A CA 1
ATOM 3126 C C . THR A 1 379 ? -0.236 25.828 -21.359 1 98 379 THR A C 1
ATOM 3128 O O . THR A 1 379 ? 0.978 25.797 -21.156 1 98 379 THR A O 1
ATOM 3131 N N . VAL A 1 380 ? -0.989 26.828 -21.016 1 97.88 380 VAL A N 1
ATOM 3132 C CA . VAL A 1 380 ? -0.414 28.016 -20.375 1 97.88 380 VAL A CA 1
ATOM 3133 C C . VAL A 1 380 ? 0.161 27.641 -19.016 1 97.88 380 VAL A C 1
ATOM 3135 O O . VAL A 1 380 ? 1.251 28.094 -18.656 1 97.88 380 VAL A O 1
ATOM 3138 N N . CYS A 1 381 ? -0.531 26.859 -18.25 1 97.81 381 CYS A N 1
ATOM 3139 C CA . CYS A 1 381 ? -0.077 26.438 -16.938 1 97.81 381 CYS A CA 1
ATOM 3140 C C . CYS A 1 381 ? 1.188 25.594 -17.047 1 97.81 381 CYS A C 1
ATOM 3142 O O . CYS A 1 381 ? 2.129 25.781 -16.266 1 97.81 381 CYS A O 1
ATOM 3144 N N . LEU A 1 382 ? 1.221 24.719 -18.016 1 98 382 LEU A N 1
ATOM 3145 C CA . LEU A 1 382 ? 2.375 23.828 -18.172 1 98 382 LEU A CA 1
ATOM 3146 C C . LEU A 1 382 ? 3.604 24.625 -18.609 1 98 382 LEU A C 1
ATOM 3148 O O . LEU A 1 382 ? 4.719 24.344 -18.172 1 98 382 LEU A O 1
ATOM 3152 N N . VAL A 1 383 ? 3.377 25.578 -19.484 1 98.12 383 VAL A N 1
ATOM 3153 C CA . VAL A 1 383 ? 4.48 26.422 -19.922 1 98.12 383 VAL A CA 1
ATOM 3154 C C . VAL A 1 383 ? 4.984 27.266 -18.75 1 98.12 383 VAL A C 1
ATOM 3156 O O . VAL A 1 383 ? 6.195 27.391 -18.547 1 98.12 383 VAL A O 1
ATOM 3159 N N . ALA A 1 384 ? 4.055 27.844 -17.984 1 98 384 ALA A N 1
ATOM 3160 C CA . ALA A 1 384 ? 4.43 28.609 -16.812 1 98 384 ALA A CA 1
ATOM 3161 C C . ALA A 1 384 ? 5.176 27.75 -15.797 1 98 384 ALA A C 1
ATOM 3163 O O . ALA A 1 384 ? 6.148 28.203 -15.188 1 98 384 ALA A O 1
ATOM 3164 N N . ALA A 1 385 ? 4.707 26.531 -15.617 1 97.88 385 ALA A N 1
ATOM 3165 C CA . ALA A 1 385 ? 5.359 25.609 -14.703 1 97.88 385 ALA A CA 1
ATOM 3166 C C . ALA A 1 385 ? 6.781 25.281 -15.156 1 97.88 385 ALA A C 1
ATOM 3168 O O . ALA A 1 385 ? 7.711 25.266 -14.344 1 97.88 385 ALA A O 1
ATOM 3169 N N . TYR A 1 386 ? 6.902 25.078 -16.453 1 97.75 386 TYR A N 1
ATOM 3170 C CA . TYR A 1 386 ? 8.211 24.75 -17.016 1 97.75 386 TYR A CA 1
ATOM 3171 C C . TYR A 1 386 ? 9.164 25.938 -16.859 1 97.75 386 TYR A C 1
ATOM 3173 O O . TYR A 1 386 ? 10.328 25.75 -16.484 1 97.75 386 TYR A O 1
ATOM 3181 N N . LEU A 1 387 ? 8.711 27.109 -17.109 1 97.75 387 LEU A N 1
ATOM 3182 C CA . LEU A 1 387 ? 9.539 28.297 -16.984 1 97.75 387 LEU A CA 1
ATOM 3183 C C . LEU A 1 387 ? 9.938 28.547 -15.539 1 97.75 387 LEU A C 1
ATOM 3185 O O . LEU A 1 387 ? 11.086 28.875 -15.25 1 97.75 387 LEU A O 1
ATOM 3189 N N . TRP A 1 388 ? 9.016 28.422 -14.633 1 97.88 388 TRP A N 1
ATOM 3190 C CA . TRP A 1 388 ? 9.312 28.594 -13.211 1 97.88 388 TRP A CA 1
ATOM 3191 C C . TRP A 1 388 ? 10.305 27.547 -12.727 1 97.88 388 TRP A C 1
ATOM 3193 O O . TRP A 1 388 ? 11.219 27.859 -11.953 1 97.88 388 TRP A O 1
ATOM 3203 N N . TYR A 1 389 ? 10.156 26.312 -13.211 1 96.94 389 TYR A N 1
ATOM 3204 C CA . TYR A 1 389 ? 11.047 25.219 -12.805 1 96.94 389 TYR A CA 1
ATOM 3205 C C . TYR A 1 389 ? 12.461 25.469 -13.312 1 96.94 389 TYR A C 1
ATOM 3207 O O . TYR A 1 389 ? 13.43 25.344 -12.562 1 96.94 389 TYR A O 1
ATOM 3215 N N . GLU A 1 390 ? 12.648 25.922 -14.578 1 97 390 GLU A N 1
ATOM 3216 C CA . GLU A 1 390 ? 13.945 26.062 -15.227 1 97 390 GLU A CA 1
ATOM 3217 C C . GLU A 1 390 ? 14.672 27.312 -14.742 1 97 390 GLU A C 1
ATOM 3219 O O . GLU A 1 390 ? 15.891 27.297 -14.539 1 97 390 GLU A O 1
ATOM 3224 N N . TYR A 1 391 ? 13.906 28.312 -14.398 1 96.75 391 TYR A N 1
ATOM 3225 C CA . TYR A 1 391 ? 14.578 29.594 -14.156 1 96.75 391 TYR A CA 1
ATOM 3226 C C . TYR A 1 391 ? 14.594 29.922 -12.672 1 96.75 391 TYR A C 1
ATOM 3228 O O . TYR A 1 391 ? 15.406 30.734 -12.219 1 96.75 391 TYR A O 1
ATOM 3236 N N . VAL A 1 392 ? 13.727 29.328 -11.898 1 97 392 VAL A N 1
ATOM 3237 C CA . VAL A 1 392 ? 13.648 29.719 -10.492 1 97 392 VAL A CA 1
ATOM 3238 C C . VAL A 1 392 ? 13.93 28.516 -9.609 1 97 392 VAL A C 1
ATOM 3240 O O . VAL A 1 392 ? 14.844 28.547 -8.781 1 97 392 VAL A O 1
ATOM 3243 N N . CYS A 1 393 ? 13.289 27.406 -9.844 1 96 393 CYS A N 1
ATOM 3244 C CA . CYS A 1 393 ? 13.352 26.266 -8.953 1 96 393 CYS A CA 1
ATOM 3245 C C . CYS A 1 393 ? 14.742 25.625 -8.969 1 96 393 CYS A C 1
ATOM 3247 O O . CYS A 1 393 ? 15.203 25.094 -7.957 1 96 393 CYS A O 1
ATOM 3249 N N . LYS A 1 394 ? 15.492 25.703 -10.07 1 95.62 394 LYS A N 1
ATOM 3250 C CA . LYS A 1 394 ? 16.781 25.031 -10.227 1 95.62 394 LYS A CA 1
ATOM 3251 C C . LYS A 1 394 ? 17.922 25.891 -9.672 1 95.62 394 LYS A C 1
ATOM 3253 O O . LYS A 1 394 ? 19.062 25.469 -9.648 1 95.62 394 LYS A O 1
ATOM 3258 N N . LEU A 1 395 ? 17.547 27.016 -9.148 1 95.44 395 LEU A N 1
ATOM 3259 C CA . LEU A 1 395 ? 18.562 27.891 -8.594 1 95.44 395 LEU A CA 1
ATOM 3260 C C . LEU A 1 395 ? 19.141 27.312 -7.309 1 95.44 395 LEU A C 1
ATOM 3262 O O . LEU A 1 395 ? 18.531 26.438 -6.688 1 95.44 395 LEU A O 1
ATOM 3266 N N . ASP A 1 396 ? 20.25 27.797 -6.973 1 94.69 396 ASP A N 1
ATOM 3267 C CA . ASP A 1 396 ? 20.891 27.375 -5.73 1 94.69 396 ASP A CA 1
ATOM 3268 C C . ASP A 1 396 ? 20.094 27.844 -4.516 1 94.69 396 ASP A C 1
ATOM 3270 O O . ASP A 1 396 ? 19.359 28.844 -4.594 1 94.69 396 ASP A O 1
ATOM 3274 N N . GLY A 1 397 ? 20.203 27.297 -3.43 1 93.06 397 GLY A N 1
ATOM 3275 C CA . GLY A 1 397 ? 19.422 27.531 -2.225 1 93.06 397 GLY A CA 1
ATOM 3276 C C . GLY A 1 397 ? 19.406 28.984 -1.807 1 93.06 397 GLY A C 1
ATOM 3277 O O . GLY A 1 397 ? 18.328 29.562 -1.618 1 93.06 397 GLY A O 1
ATOM 3278 N N . ASP A 1 398 ? 20.5 29.609 -1.771 1 92.62 398 ASP A N 1
ATOM 3279 C CA . ASP A 1 398 ? 20.594 30.984 -1.305 1 92.62 398 ASP A CA 1
ATOM 3280 C C . ASP A 1 398 ? 19.953 31.953 -2.295 1 92.62 398 ASP A C 1
ATOM 3282 O O . ASP A 1 398 ? 19.219 32.875 -1.897 1 92.62 398 ASP A O 1
ATOM 3286 N N . THR A 1 399 ? 20.188 31.703 -3.543 1 95.88 399 THR A N 1
ATOM 3287 C CA . THR A 1 399 ? 19.609 32.562 -4.566 1 95.88 399 THR A CA 1
ATOM 3288 C C . THR A 1 399 ? 18.094 32.312 -4.672 1 95.88 399 THR A C 1
ATOM 3290 O O . THR A 1 399 ? 17.328 33.25 -4.879 1 95.88 399 THR A O 1
ATOM 3293 N N . TYR A 1 400 ? 17.75 31.109 -4.531 1 96.81 400 TYR A N 1
ATOM 3294 C CA . TYR A 1 400 ? 16.328 30.797 -4.582 1 96.81 400 TYR A CA 1
ATOM 3295 C C . TYR A 1 400 ? 15.57 31.5 -3.465 1 96.81 400 TYR A C 1
ATOM 3297 O O . TYR A 1 400 ? 14.469 32 -3.68 1 96.81 400 TYR A O 1
ATOM 3305 N N . ASN A 1 401 ? 16.125 31.594 -2.281 1 95.81 401 ASN A N 1
ATOM 3306 C CA . ASN A 1 401 ? 15.469 32.188 -1.128 1 95.81 401 ASN A CA 1
ATOM 3307 C C . ASN A 1 401 ? 15.188 33.688 -1.366 1 95.81 401 ASN A C 1
ATOM 3309 O O . ASN A 1 401 ? 14.219 34.219 -0.823 1 95.81 401 ASN A O 1
ATOM 3313 N N . LYS A 1 402 ? 15.953 34.281 -2.23 1 94.75 402 LYS A N 1
ATOM 3314 C CA . LYS A 1 402 ? 15.75 35.688 -2.535 1 94.75 402 LYS A CA 1
ATOM 3315 C C . LYS A 1 402 ? 14.531 35.906 -3.434 1 94.75 402 LYS A C 1
ATOM 3317 O O . LYS A 1 402 ? 13.828 36.906 -3.314 1 94.75 402 LYS A O 1
ATOM 3322 N N . TYR A 1 403 ? 14.266 34.906 -4.23 1 96.06 403 TYR A N 1
ATOM 3323 C CA . TYR A 1 403 ? 13.188 35.062 -5.195 1 96.06 403 TYR A CA 1
ATOM 3324 C C . TYR A 1 403 ? 11.914 34.375 -4.695 1 96.06 403 TYR A C 1
ATOM 3326 O O . TYR A 1 403 ? 10.82 34.625 -5.203 1 96.06 403 TYR A O 1
ATOM 3334 N N . HIS A 1 404 ? 12.008 33.562 -3.715 1 97.06 404 HIS A N 1
ATOM 3335 C CA . HIS A 1 404 ? 10.914 32.719 -3.242 1 97.06 404 HIS A CA 1
ATOM 3336 C C . HIS A 1 404 ? 9.719 33.562 -2.805 1 97.06 404 HIS A C 1
ATOM 3338 O O . HIS A 1 404 ? 8.586 33.312 -3.205 1 97.06 404 HIS A O 1
ATOM 3344 N N . PRO A 1 405 ? 9.875 34.719 -2.055 1 96.62 405 PRO A N 1
ATOM 3345 C CA . PRO A 1 405 ? 8.719 35.469 -1.595 1 96.62 405 PRO A CA 1
ATOM 3346 C C . PRO A 1 405 ? 7.918 36.094 -2.744 1 96.62 405 PRO A C 1
ATOM 3348 O O . PRO A 1 405 ? 6.715 36.312 -2.611 1 96.62 405 PRO A O 1
ATOM 3351 N N . TYR A 1 406 ? 8.602 36.219 -3.871 1 96.12 406 TYR A N 1
ATOM 3352 C CA . TYR A 1 406 ? 7.965 36.938 -4.988 1 96.12 406 TYR A CA 1
ATOM 3353 C C . TYR A 1 406 ? 7.445 35.938 -6.023 1 96.12 406 TYR A C 1
ATOM 3355 O O . TYR A 1 406 ? 6.668 36.312 -6.906 1 96.12 406 TYR A O 1
ATOM 3363 N N . THR A 1 407 ? 7.879 34.688 -5.961 1 97.31 407 THR A N 1
ATOM 3364 C CA . THR A 1 407 ? 7.547 33.75 -7.043 1 97.31 407 THR A CA 1
ATOM 3365 C C . THR A 1 407 ? 6.77 32.562 -6.516 1 97.31 407 THR A C 1
ATOM 3367 O O . THR A 1 407 ? 6.262 31.75 -7.297 1 97.31 407 THR A O 1
ATOM 3370 N N . SER A 1 408 ? 6.605 32.406 -5.234 1 97.5 408 SER A N 1
ATOM 3371 C CA . SER A 1 408 ? 5.98 31.219 -4.656 1 97.5 408 SER A CA 1
ATOM 3372 C C . SER A 1 408 ? 4.52 31.094 -5.082 1 97.5 408 SER A C 1
ATOM 3374 O O . SER A 1 408 ? 3.969 30 -5.117 1 97.5 408 SER A O 1
ATOM 3376 N N . TRP A 1 409 ? 3.879 32.188 -5.43 1 97.62 409 TRP A N 1
ATOM 3377 C CA . TRP A 1 409 ? 2.471 32.156 -5.812 1 97.62 409 TRP A CA 1
ATOM 3378 C C . TRP A 1 409 ? 2.281 31.484 -7.168 1 97.62 409 TRP A C 1
ATOM 3380 O O . TRP A 1 409 ? 1.195 30.984 -7.473 1 97.62 409 TRP A O 1
ATOM 3390 N N . ILE A 1 410 ? 3.301 31.359 -7.992 1 98 410 ILE A N 1
ATOM 3391 C CA . ILE A 1 410 ? 3.199 30.844 -9.359 1 98 410 ILE A CA 1
ATOM 3392 C C . ILE A 1 410 ? 2.914 29.344 -9.32 1 98 410 ILE A C 1
ATOM 3394 O O . ILE A 1 410 ? 1.882 28.891 -9.82 1 98 410 ILE A O 1
ATOM 3398 N N . PRO A 1 411 ? 3.818 28.547 -8.703 1 98.12 411 PRO A N 1
ATOM 3399 C CA . PRO A 1 411 ? 3.533 27.109 -8.688 1 98.12 411 PRO A CA 1
ATOM 3400 C C . PRO A 1 411 ? 2.246 26.781 -7.941 1 98.12 411 PRO A C 1
ATOM 3402 O O . PRO A 1 411 ? 1.559 25.812 -8.289 1 98.12 411 PRO A O 1
ATOM 3405 N N . ILE A 1 412 ? 1.89 27.531 -6.941 1 98.44 412 ILE A N 1
ATOM 3406 C CA . ILE A 1 412 ? 0.676 27.281 -6.172 1 98.44 412 ILE A CA 1
ATOM 3407 C C . ILE A 1 412 ? -0.551 27.531 -7.047 1 98.44 412 ILE A C 1
ATOM 3409 O O . ILE A 1 412 ? -1.476 26.703 -7.07 1 98.44 412 ILE A O 1
ATOM 3413 N N . SER A 1 413 ? -0.498 28.625 -7.781 1 98 413 SER A N 1
ATOM 3414 C CA . SER A 1 413 ? -1.607 28.938 -8.672 1 98 413 SER A CA 1
ATOM 3415 C C . SER A 1 413 ? -1.738 27.906 -9.781 1 98 413 SER A C 1
ATOM 3417 O O . SER A 1 413 ? -2.85 27.562 -10.188 1 98 413 SER A O 1
ATOM 3419 N N . ILE A 1 414 ? -0.624 27.422 -10.25 1 98.06 414 ILE A N 1
ATOM 3420 C CA . ILE A 1 414 ? -0.622 26.406 -11.297 1 98.06 414 ILE A CA 1
ATOM 3421 C C . ILE A 1 414 ? -1.275 25.141 -10.766 1 98.06 414 ILE A C 1
ATOM 3423 O O . ILE A 1 414 ? -2.111 24.531 -11.445 1 98.06 414 ILE A O 1
ATOM 3427 N N . TYR A 1 415 ? -0.897 24.734 -9.578 1 97.75 415 TYR A N 1
ATOM 3428 C CA . TYR A 1 415 ? -1.478 23.547 -8.984 1 97.75 415 TYR A CA 1
ATOM 3429 C C . TYR A 1 415 ? -2.986 23.688 -8.828 1 97.75 415 TYR A C 1
ATOM 3431 O O . TYR A 1 415 ? -3.744 22.781 -9.156 1 97.75 415 TYR A O 1
ATOM 3439 N N . ILE A 1 416 ? -3.447 24.812 -8.359 1 97.44 416 ILE A N 1
ATOM 3440 C CA . ILE A 1 416 ? -4.867 25.062 -8.125 1 97.44 416 ILE A CA 1
ATOM 3441 C C . ILE A 1 416 ? -5.625 25 -9.453 1 97.44 416 ILE A C 1
ATOM 3443 O O . ILE A 1 416 ? -6.691 24.391 -9.539 1 97.44 416 ILE A O 1
ATOM 3447 N N . CYS A 1 417 ? -5.016 25.578 -10.445 1 96.5 417 CYS A N 1
ATOM 3448 C CA . CYS A 1 417 ? -5.664 25.609 -11.75 1 96.5 417 CYS A CA 1
ATOM 3449 C C . CYS A 1 417 ? -5.758 24.219 -12.352 1 96.5 417 CYS A C 1
ATOM 3451 O O . CYS A 1 417 ? -6.824 23.797 -12.805 1 96.5 417 CYS A O 1
ATOM 3453 N N . LEU A 1 418 ? -4.715 23.438 -12.305 1 96.44 418 LEU A N 1
ATOM 3454 C CA . LEU A 1 418 ? -4.68 22.109 -12.914 1 96.44 418 LEU A CA 1
ATOM 3455 C C . LEU A 1 418 ? -5.555 21.125 -12.133 1 96.44 418 LEU A C 1
ATOM 3457 O O . LEU A 1 418 ? -6.211 20.266 -12.727 1 96.44 418 LEU A O 1
ATOM 3461 N N . ARG A 1 419 ? -5.59 21.25 -10.844 1 95.75 419 ARG A N 1
ATOM 3462 C CA . ARG A 1 419 ? -6.367 20.328 -10.008 1 95.75 419 ARG A CA 1
ATOM 3463 C C . ARG A 1 419 ? -7.863 20.594 -10.156 1 95.75 419 ARG A C 1
ATOM 3465 O O . ARG A 1 419 ? -8.68 19.719 -9.922 1 95.75 419 ARG A O 1
ATOM 3472 N N . ASN A 1 420 ? -8.227 21.828 -10.656 1 95.25 420 ASN A N 1
ATOM 3473 C CA . ASN A 1 420 ? -9.641 22.188 -10.719 1 95.25 420 ASN A CA 1
ATOM 3474 C C . ASN A 1 420 ? -10.102 22.422 -12.156 1 95.25 420 ASN A C 1
ATOM 3476 O O . ASN A 1 420 ? -11.141 23.031 -12.383 1 95.25 420 ASN A O 1
ATOM 3480 N N . ILE A 1 421 ? -9.375 21.906 -13.094 1 93.5 421 ILE A N 1
ATOM 3481 C CA . ILE A 1 421 ? -9.664 22.203 -14.492 1 93.5 421 ILE A CA 1
ATOM 3482 C C . ILE A 1 421 ? -10.906 21.438 -14.945 1 93.5 421 ILE A C 1
ATOM 3484 O O . ILE A 1 421 ? -11.758 21.984 -15.648 1 93.5 421 ILE A O 1
ATOM 3488 N N . THR A 1 422 ? -11.008 20.141 -14.531 1 91.25 422 THR A N 1
ATOM 3489 C CA . THR A 1 422 ? -12.141 19.328 -14.945 1 91.25 422 THR A CA 1
ATOM 3490 C C . THR A 1 422 ? -13.047 19.016 -13.758 1 91.25 422 THR A C 1
ATOM 3492 O O . THR A 1 422 ? -12.602 19.031 -12.609 1 91.25 422 THR A O 1
ATOM 3495 N N . GLN A 1 423 ? -14.305 18.75 -14.055 1 88.19 423 GLN A N 1
ATOM 3496 C CA . GLN A 1 423 ? -15.273 18.406 -13.023 1 88.19 423 GLN A CA 1
ATOM 3497 C C . GLN A 1 423 ? -14.93 17.078 -12.359 1 88.19 423 GLN A C 1
ATOM 3499 O O . GLN A 1 423 ? -15.172 16.891 -11.172 1 88.19 423 GLN A O 1
ATOM 3504 N N . GLN A 1 424 ? -14.289 16.25 -13.109 1 87.75 424 GLN A N 1
ATOM 3505 C CA . GLN A 1 424 ? -13.906 14.945 -12.578 1 87.75 424 GLN A CA 1
ATOM 3506 C C . GLN A 1 424 ? -12.82 15.086 -11.516 1 87.75 424 GLN A C 1
ATOM 3508 O O . GLN A 1 424 ? -12.867 14.406 -10.484 1 87.75 424 GLN A O 1
ATOM 3513 N N . PHE A 1 425 ? -11.914 15.992 -11.695 1 90.81 425 PHE A N 1
ATOM 3514 C CA . PHE A 1 425 ? -10.828 16.203 -10.75 1 90.81 425 PHE A CA 1
ATOM 3515 C C . PHE A 1 425 ? -11.336 16.891 -9.492 1 90.81 425 PHE A C 1
ATOM 3517 O O . PHE A 1 425 ? -10.805 16.672 -8.398 1 90.81 425 PHE A O 1
ATOM 3524 N N . ARG A 1 426 ? -12.352 17.656 -9.641 1 91.19 426 ARG A N 1
ATOM 3525 C CA . ARG A 1 426 ? -12.891 18.391 -8.5 1 91.19 426 ARG A CA 1
ATOM 3526 C C . ARG A 1 426 ? -13.75 17.484 -7.621 1 91.19 426 ARG A C 1
ATOM 3528 O O . ARG A 1 426 ? -13.797 17.641 -6.402 1 91.19 426 ARG A O 1
ATOM 3535 N N . SER A 1 427 ? -14.305 16.453 -8.258 1 89.31 427 SER A N 1
ATOM 3536 C CA . SER A 1 427 ? -15.25 15.625 -7.527 1 89.31 427 SER A CA 1
ATOM 3537 C C . SER A 1 427 ? -14.57 14.391 -6.938 1 89.31 427 SER A C 1
ATOM 3539 O O . SER A 1 427 ? -15.125 13.727 -6.062 1 89.31 427 SER A O 1
ATOM 3541 N N . CYS A 1 428 ? -13.414 14.094 -7.383 1 90.62 428 CYS A N 1
ATOM 3542 C CA . CYS A 1 428 ? -12.711 12.906 -6.902 1 90.62 428 CYS A CA 1
ATOM 3543 C C . CYS A 1 428 ? -11.602 13.289 -5.93 1 90.62 428 CYS A C 1
ATOM 3545 O O . CYS A 1 428 ? -10.805 14.188 -6.207 1 90.62 428 CYS A O 1
ATOM 3547 N N . THR A 1 429 ? -11.633 12.719 -4.758 1 92.75 429 THR A N 1
ATOM 3548 C CA . THR A 1 429 ? -10.578 12.922 -3.771 1 92.75 429 THR A CA 1
ATOM 3549 C C . THR A 1 429 ? -10.125 11.594 -3.178 1 92.75 429 THR A C 1
ATOM 3551 O O . THR A 1 429 ? -10.852 10.602 -3.244 1 92.75 429 THR A O 1
ATOM 3554 N N . LEU A 1 430 ? -8.992 11.562 -2.684 1 94.56 430 LEU A N 1
ATOM 3555 C CA . LEU A 1 430 ? -8.422 10.359 -2.08 1 94.56 430 LEU A CA 1
ATOM 3556 C C . LEU A 1 430 ? -8.57 10.391 -0.562 1 94.56 430 LEU A C 1
ATOM 3558 O O . LEU A 1 430 ? -8.039 11.281 0.101 1 94.56 430 LEU A O 1
ATOM 3562 N N . THR A 1 431 ? -9.086 9.453 -0.022 1 94.12 431 THR A N 1
ATOM 3563 C CA . THR A 1 431 ? -9.461 9.422 1.389 1 94.12 431 THR A CA 1
ATOM 3564 C C . THR A 1 431 ? -8.219 9.344 2.273 1 94.12 431 THR A C 1
ATOM 3566 O O . THR A 1 431 ? -8.148 9.992 3.318 1 94.12 431 THR A O 1
ATOM 3569 N N . LEU A 1 432 ? -7.301 8.547 1.931 1 94.5 432 LEU A N 1
ATOM 3570 C CA . LEU A 1 432 ? -6.082 8.422 2.723 1 94.5 432 LEU A CA 1
ATOM 3571 C C . LEU A 1 432 ? -5.367 9.766 2.84 1 94.5 432 LEU A C 1
ATOM 3573 O O . LEU A 1 432 ? -4.871 10.117 3.914 1 94.5 432 LEU A O 1
ATOM 3577 N N . LEU A 1 433 ? -5.328 10.484 1.785 1 96.94 433 LEU A N 1
ATOM 3578 C CA . LEU A 1 433 ? -4.66 11.781 1.79 1 96.94 433 LEU A CA 1
ATOM 3579 C C . LEU A 1 433 ? -5.441 12.789 2.623 1 96.94 433 LEU A C 1
ATOM 3581 O O . LEU A 1 433 ? -4.848 13.656 3.275 1 96.94 433 LEU A O 1
ATOM 3585 N N . ILE A 1 434 ? -6.746 12.695 2.564 1 96.62 434 ILE A N 1
ATOM 3586 C CA . ILE A 1 434 ? -7.582 13.57 3.375 1 96.62 434 ILE A CA 1
ATOM 3587 C C . ILE A 1 434 ? -7.328 13.305 4.855 1 96.62 434 ILE A C 1
ATOM 3589 O O . ILE A 1 434 ? -7.184 14.242 5.648 1 96.62 434 ILE A O 1
ATOM 3593 N N . TRP A 1 435 ? -7.211 12.078 5.16 1 96.25 435 TRP A N 1
ATOM 3594 C CA . TRP A 1 435 ? -6.957 11.695 6.543 1 96.25 435 TRP A CA 1
ATOM 3595 C C . TRP A 1 435 ? -5.602 12.203 7.012 1 96.25 435 TRP A C 1
ATOM 3597 O O . TRP A 1 435 ? -5.48 12.734 8.117 1 96.25 435 TRP A O 1
ATOM 3607 N N . LEU A 1 436 ? -4.672 12.086 6.191 1 97.31 436 LEU A N 1
ATOM 3608 C CA . LEU A 1 436 ? -3.334 12.57 6.523 1 97.31 436 LEU A CA 1
ATOM 3609 C C . LEU A 1 436 ? -3.307 14.094 6.59 1 97.31 436 LEU A C 1
ATOM 3611 O O . LEU A 1 436 ? -2.518 14.672 7.34 1 97.31 436 LEU A O 1
ATOM 3615 N N . GLY A 1 437 ? -4.105 14.672 5.82 1 97.31 437 GLY A N 1
ATOM 3616 C CA . GLY A 1 437 ? -4.172 16.125 5.801 1 97.31 437 GLY A CA 1
ATOM 3617 C C . GLY A 1 437 ? -4.742 16.719 7.074 1 97.31 437 GLY A C 1
ATOM 3618 O O . GLY A 1 437 ? -4.453 17.875 7.414 1 97.31 437 GLY A O 1
ATOM 3619 N N . LYS A 1 438 ? -5.453 15.953 7.773 1 96.44 438 LYS A N 1
ATOM 3620 C CA . LYS A 1 438 ? -6.082 16.438 9 1 96.44 438 LYS A CA 1
ATOM 3621 C C . LYS A 1 438 ? -5.102 16.406 10.164 1 96.44 438 LYS A C 1
ATOM 3623 O O . LYS A 1 438 ? -5.281 17.125 11.148 1 96.44 438 LYS A O 1
ATOM 3628 N N . ILE A 1 439 ? -4.004 15.648 10.047 1 97.44 439 ILE A N 1
ATOM 3629 C CA . ILE A 1 439 ? -3.086 15.508 11.164 1 97.44 439 ILE A CA 1
ATOM 3630 C C . ILE A 1 439 ? -1.721 16.078 10.797 1 97.44 439 ILE A C 1
ATOM 3632 O O . ILE A 1 439 ? -0.685 15.562 11.219 1 97.44 439 ILE A O 1
ATOM 3636 N N . THR A 1 440 ? -1.63 17.094 10 1 96.75 440 THR A N 1
ATOM 3637 C CA . THR A 1 440 ? -0.382 17.609 9.445 1 96.75 440 THR A CA 1
ATOM 3638 C C . THR A 1 440 ? 0.455 18.266 10.539 1 96.75 440 THR A C 1
ATOM 3640 O O . THR A 1 440 ? 1.674 18.094 10.586 1 96.75 440 THR A O 1
ATOM 3643 N N . LEU A 1 441 ? -0.168 19.016 11.422 1 96 441 LEU A N 1
ATOM 3644 C CA . LEU A 1 441 ? 0.592 19.734 12.445 1 96 441 LEU A CA 1
ATOM 3645 C C . LEU A 1 441 ? 1.24 18.75 13.422 1 96 441 LEU A C 1
ATOM 3647 O O . LEU A 1 441 ? 2.426 18.875 13.734 1 96 441 LEU A O 1
ATOM 3651 N N . GLU A 1 442 ? 0.475 17.719 13.852 1 97.44 442 GLU A N 1
ATOM 3652 C CA . GLU A 1 442 ? 0.99 16.719 14.773 1 97.44 442 GLU A CA 1
ATOM 3653 C C . GLU A 1 442 ? 2.113 15.906 14.133 1 97.44 442 GLU A C 1
ATOM 3655 O O . GLU A 1 442 ? 3.131 15.633 14.773 1 97.44 442 GLU A O 1
ATOM 3660 N N . THR A 1 443 ? 1.896 15.562 12.875 1 97.62 443 THR A N 1
ATOM 3661 C CA . THR A 1 443 ? 2.92 14.773 12.195 1 97.62 443 THR A CA 1
ATOM 3662 C C . THR A 1 443 ? 4.195 15.594 12 1 97.62 443 THR A C 1
ATOM 3664 O O . THR A 1 443 ? 5.301 15.055 12.078 1 97.62 443 THR A O 1
ATOM 3667 N N . TYR A 1 444 ? 4.031 16.891 11.773 1 96.88 444 TYR A N 1
ATOM 3668 C CA . TYR A 1 444 ? 5.195 17.75 11.578 1 96.88 444 TYR A CA 1
ATOM 3669 C C . TYR A 1 444 ? 5.988 17.891 12.875 1 96.88 444 TYR A C 1
ATOM 3671 O O . TYR A 1 444 ? 7.211 17.703 12.883 1 96.88 444 TYR A O 1
ATOM 3679 N N . ILE A 1 445 ? 5.379 18.141 13.93 1 96.69 445 ILE A N 1
ATOM 3680 C CA . ILE A 1 445 ? 6.062 18.391 15.188 1 96.69 445 ILE A CA 1
ATOM 3681 C C . ILE A 1 445 ? 6.684 17.109 15.719 1 96.69 445 ILE A C 1
ATOM 3683 O O . ILE A 1 445 ? 7.848 17.094 16.125 1 96.69 445 ILE A O 1
ATOM 3687 N N . LEU A 1 446 ? 5.926 16.031 15.641 1 97.44 446 LEU A N 1
ATOM 3688 C CA . LEU A 1 446 ? 6.344 14.789 16.281 1 97.44 446 LEU A CA 1
ATOM 3689 C C . LEU A 1 446 ? 7.414 14.078 15.461 1 97.44 446 LEU A C 1
ATOM 3691 O O . LEU A 1 446 ? 8.109 13.203 15.969 1 97.44 446 LEU A O 1
ATOM 3695 N N . GLN A 1 447 ? 7.57 14.406 14.203 1 97 447 GLN A N 1
ATOM 3696 C CA . GLN A 1 447 ? 8.609 13.758 13.406 1 97 447 GLN A CA 1
ATOM 3697 C C . GLN A 1 447 ? 9.992 14.016 14 1 97 447 GLN A C 1
ATOM 3699 O O . GLN A 1 447 ? 10.891 13.18 13.883 1 97 447 GLN A O 1
ATOM 3704 N N . PHE A 1 448 ? 10.203 15.133 14.703 1 94.62 448 PHE A N 1
ATOM 3705 C CA . PHE A 1 448 ? 11.5 15.531 15.227 1 94.62 448 PHE A CA 1
ATOM 3706 C C . PHE A 1 448 ? 11.797 14.82 16.531 1 94.62 448 PHE A C 1
ATOM 3708 O O . PHE A 1 448 ? 12.914 14.898 17.062 1 94.62 448 PHE A O 1
ATOM 3715 N N . HIS A 1 449 ? 10.828 14.086 17.031 1 95 449 HIS A N 1
ATOM 3716 C CA . HIS A 1 449 ? 11.031 13.508 18.344 1 95 449 HIS A CA 1
ATOM 3717 C C . HIS A 1 449 ? 10.766 12.008 18.344 1 95 449 HIS A C 1
ATOM 3719 O O . HIS A 1 449 ? 11.094 11.312 19.312 1 95 449 HIS A O 1
ATOM 3725 N N . ILE A 1 450 ? 10.086 11.57 17.281 1 95.56 450 ILE A N 1
ATOM 3726 C CA . ILE A 1 450 ? 9.805 10.148 17.203 1 95.56 450 ILE A CA 1
ATOM 3727 C C . ILE A 1 450 ? 10.617 9.523 16.062 1 95.56 450 ILE A C 1
ATOM 3729 O O . ILE A 1 450 ? 11.117 8.406 16.188 1 95.56 450 ILE A O 1
ATOM 3733 N N . LEU A 1 451 ? 10.781 10.203 14.953 1 96.19 451 LEU A N 1
ATOM 3734 C CA . LEU A 1 451 ? 11.492 9.656 13.797 1 96.19 451 LEU A CA 1
ATOM 3735 C C . LEU A 1 451 ? 12.961 10.07 13.82 1 96.19 451 LEU A C 1
ATOM 3737 O O . LEU A 1 451 ? 13.844 9.273 13.508 1 96.19 451 LEU A O 1
ATOM 3741 N N . LEU A 1 452 ? 13.18 11.32 14.227 1 94.88 452 LEU A N 1
ATOM 3742 C CA . LEU A 1 452 ? 14.523 11.898 14.133 1 94.88 452 LEU A CA 1
ATOM 3743 C C . LEU A 1 452 ? 15.086 12.195 15.516 1 94.88 452 LEU A C 1
ATOM 3745 O O . LEU A 1 452 ? 14.336 12.273 16.484 1 94.88 452 LEU A O 1
ATOM 3749 N N . SER A 1 453 ? 16.391 12.195 15.578 1 88.38 453 SER A N 1
ATOM 3750 C CA . SER A 1 453 ? 17.125 12.609 16.766 1 88.38 453 SER A CA 1
ATOM 3751 C C . SER A 1 453 ? 18.312 13.5 16.422 1 88.38 453 SER A C 1
ATOM 3753 O O . SER A 1 453 ? 18.922 13.328 15.359 1 88.38 453 SER A O 1
ATOM 3755 N N . TRP A 1 454 ? 18.516 14.492 17.266 1 82.5 454 TRP A N 1
ATOM 3756 C CA . TRP A 1 454 ? 19.625 15.43 17.016 1 82.5 454 TRP A CA 1
ATOM 3757 C C . TRP A 1 454 ? 20.812 15.094 17.906 1 82.5 454 TRP A C 1
ATOM 3759 O O . TRP A 1 454 ? 20.688 15.016 19.125 1 82.5 454 TRP A O 1
ATOM 3769 N N . ASN A 1 455 ? 21.906 14.812 17.234 1 73.88 455 ASN A N 1
ATOM 3770 C CA . ASN A 1 455 ? 23.109 14.453 17.984 1 73.88 455 ASN A CA 1
ATOM 3771 C C . ASN A 1 455 ? 24.031 15.656 18.172 1 73.88 455 ASN A C 1
ATOM 3773 O O . ASN A 1 455 ? 25.141 15.516 18.703 1 73.88 455 ASN A O 1
ATOM 3777 N N . GLY A 1 456 ? 23.625 16.875 17.859 1 70.56 456 GLY A N 1
ATOM 3778 C CA . GLY A 1 456 ? 24.469 18.062 18 1 70.56 456 GLY A CA 1
ATOM 3779 C C . GLY A 1 456 ? 25.078 18.516 16.688 1 70.56 456 GLY A C 1
ATOM 3780 O O . GLY A 1 456 ? 25.375 19.703 16.516 1 70.56 456 GLY A O 1
ATOM 3781 N N . MET A 1 457 ? 25.203 17.531 15.734 1 69.62 457 MET A N 1
ATOM 3782 C CA . MET A 1 457 ? 25.859 17.875 14.477 1 69.62 457 MET A CA 1
ATOM 3783 C C . MET A 1 457 ? 24.922 17.625 13.297 1 69.62 457 MET A C 1
ATOM 3785 O O . MET A 1 457 ? 24.844 18.469 12.391 1 69.62 457 MET A O 1
ATOM 3789 N N . SER A 1 458 ? 24.328 16.531 13.414 1 84.12 458 SER A N 1
ATOM 3790 C CA . SER A 1 458 ? 23.453 16.156 12.305 1 84.12 458 SER A CA 1
ATOM 3791 C C . SER A 1 458 ? 22.219 15.414 12.797 1 84.12 458 SER A C 1
ATOM 3793 O O . SER A 1 458 ? 22.172 14.961 13.945 1 84.12 458 SER A O 1
ATOM 3795 N N . TRP A 1 459 ? 21.297 15.445 11.891 1 89.38 459 TRP A N 1
ATOM 3796 C CA . TRP A 1 459 ? 20.078 14.695 12.195 1 89.38 459 TRP A CA 1
ATOM 3797 C C . TRP A 1 459 ? 20.297 13.203 11.992 1 89.38 459 TRP A C 1
ATOM 3799 O O . TRP A 1 459 ? 20.969 12.789 11.039 1 89.38 459 TRP A O 1
ATOM 3809 N N . ASN A 1 460 ? 19.844 12.406 12.961 1 93.62 460 ASN A N 1
ATOM 3810 C CA . ASN A 1 460 ? 19.859 10.953 12.891 1 93.62 460 ASN A CA 1
ATOM 3811 C C . ASN A 1 460 ? 18.469 10.359 12.953 1 93.62 460 ASN A C 1
ATOM 3813 O O . ASN A 1 460 ? 17.484 11.078 13.211 1 93.62 460 ASN A O 1
ATOM 3817 N N . ILE A 1 461 ? 18.375 9.117 12.594 1 95.19 461 ILE A N 1
ATOM 3818 C CA . ILE A 1 461 ? 17.094 8.422 12.586 1 95.19 461 ILE A CA 1
ATOM 3819 C C . ILE A 1 461 ? 17 7.492 13.789 1 95.19 461 ILE A C 1
ATOM 3821 O O . ILE A 1 461 ? 17.969 6.82 14.141 1 95.19 461 ILE A O 1
ATOM 3825 N N . LEU A 1 462 ? 15.867 7.461 14.453 1 94.44 462 LEU A N 1
ATOM 3826 C CA . LEU A 1 462 ? 15.641 6.578 15.586 1 94.44 462 LEU A CA 1
ATOM 3827 C C . LEU A 1 462 ? 15.641 5.117 15.148 1 94.44 462 LEU A C 1
ATOM 3829 O O . LEU A 1 462 ? 14.977 4.754 14.172 1 94.44 462 LEU A O 1
ATOM 3833 N N . SER A 1 463 ? 16.469 4.285 15.766 1 94.88 463 SER A N 1
ATOM 3834 C CA . SER A 1 463 ? 16.594 2.867 15.453 1 94.88 463 SER A CA 1
ATOM 3835 C C . SER A 1 463 ? 15.93 2.004 16.516 1 94.88 463 SER A C 1
ATOM 3837 O O . SER A 1 463 ? 16.453 1.866 17.625 1 94.88 463 SER A O 1
ATOM 3839 N N . VAL A 1 464 ? 14.75 1.429 16.266 1 94.12 464 VAL A N 1
ATOM 3840 C CA . VAL A 1 464 ? 14.07 0.495 17.156 1 94.12 464 VAL A CA 1
ATOM 3841 C C . VAL A 1 464 ? 14.523 -0.931 16.859 1 94.12 464 VAL A C 1
ATOM 3843 O O . VAL A 1 464 ? 14.68 -1.747 17.766 1 94.12 464 VAL A O 1
ATOM 3846 N N . ILE A 1 465 ? 14.742 -1.237 15.516 1 95.31 465 ILE A N 1
ATOM 3847 C CA . ILE A 1 465 ? 15.273 -2.518 15.062 1 95.31 465 ILE A CA 1
ATOM 3848 C C . ILE A 1 465 ? 16.672 -2.322 14.477 1 95.31 465 ILE A C 1
ATOM 3850 O O . ILE A 1 465 ? 16.812 -1.886 13.328 1 95.31 465 ILE A O 1
ATOM 3854 N N . PRO A 1 466 ? 17.625 -2.725 15.172 1 93.44 466 PRO A N 1
ATOM 3855 C CA . PRO A 1 466 ? 18.984 -2.488 14.703 1 93.44 466 PRO A CA 1
ATOM 3856 C C . PRO A 1 466 ? 19.312 -3.26 13.43 1 93.44 466 PRO A C 1
ATOM 3858 O O . PRO A 1 466 ? 18.812 -4.367 13.227 1 93.44 466 PRO A O 1
ATOM 3861 N N . ASN A 1 467 ? 19.969 -2.758 12.555 1 93.38 467 ASN A N 1
ATOM 3862 C CA . ASN A 1 467 ? 20.547 -3.363 11.352 1 93.38 467 ASN A CA 1
ATOM 3863 C C . ASN A 1 467 ? 19.5 -3.5 10.25 1 93.38 467 ASN A C 1
ATOM 3865 O O . ASN A 1 467 ? 19.797 -4.02 9.172 1 93.38 467 ASN A O 1
ATOM 3869 N N . TYR A 1 468 ? 18.297 -3.098 10.5 1 96.25 468 TYR A N 1
ATOM 3870 C CA . TYR A 1 468 ? 17.234 -3.152 9.508 1 96.25 468 TYR A CA 1
ATOM 3871 C C . TYR A 1 468 ? 16.578 -1.788 9.336 1 96.25 468 TYR A C 1
ATOM 3873 O O . TYR A 1 468 ? 15.445 -1.577 9.773 1 96.25 468 TYR A O 1
ATOM 3881 N N . PRO A 1 469 ? 17.172 -0.886 8.633 1 95.38 469 PRO A N 1
ATOM 3882 C CA . PRO A 1 469 ? 16.688 0.491 8.508 1 95.38 469 PRO A CA 1
ATOM 3883 C C . PRO A 1 469 ? 15.352 0.582 7.793 1 95.38 469 PRO A C 1
ATOM 3885 O O . PRO A 1 469 ? 14.508 1.41 8.148 1 95.38 469 PRO A O 1
ATOM 3888 N N . MET A 1 470 ? 15.156 -0.272 6.781 1 96.19 470 MET A N 1
ATOM 3889 C CA . MET A 1 470 ? 13.906 -0.188 6.031 1 96.19 470 MET A CA 1
ATOM 3890 C C . MET A 1 470 ? 12.75 -0.768 6.844 1 96.19 470 MET A C 1
ATOM 3892 O O . MET A 1 470 ? 11.648 -0.217 6.84 1 96.19 470 MET A O 1
ATOM 3896 N N . VAL A 1 471 ? 12.984 -1.862 7.461 1 97.19 471 VAL A N 1
ATOM 3897 C CA . VAL A 1 471 ? 11.961 -2.434 8.328 1 97.19 471 VAL A CA 1
ATOM 3898 C C . VAL A 1 471 ? 11.68 -1.485 9.492 1 97.19 471 VAL A C 1
ATOM 3900 O O . VAL A 1 471 ? 10.523 -1.328 9.906 1 97.19 471 VAL A O 1
ATOM 3903 N N . ASN A 1 472 ? 12.75 -0.854 10 1 97.19 472 ASN A N 1
ATOM 3904 C CA . ASN A 1 472 ? 12.609 0.162 11.039 1 97.19 472 ASN A CA 1
ATOM 3905 C C . ASN A 1 472 ? 11.719 1.313 10.578 1 97.19 472 ASN A C 1
ATOM 3907 O O . ASN A 1 472 ? 10.945 1.862 11.367 1 97.19 472 ASN A O 1
ATOM 3911 N N . LEU A 1 473 ? 11.805 1.634 9.344 1 96.56 473 LEU A N 1
ATOM 3912 C CA . LEU A 1 473 ? 11.008 2.713 8.773 1 96.56 473 LEU A CA 1
ATOM 3913 C C . LEU A 1 473 ? 9.516 2.4 8.875 1 96.56 473 LEU A C 1
ATOM 3915 O O . LEU A 1 473 ? 8.719 3.27 9.227 1 96.56 473 LEU A O 1
ATOM 3919 N N . ILE A 1 474 ? 9.156 1.163 8.586 1 96.31 474 ILE A N 1
ATOM 3920 C CA . ILE A 1 474 ? 7.746 0.775 8.656 1 96.31 474 ILE A CA 1
ATOM 3921 C C . ILE A 1 474 ? 7.242 0.899 10.086 1 96.31 474 ILE A C 1
ATOM 3923 O O . ILE A 1 474 ? 6.184 1.482 10.336 1 96.31 474 ILE A O 1
ATOM 3927 N N . LEU A 1 475 ? 8.031 0.396 10.953 1 96.5 475 LEU A N 1
ATOM 3928 C CA . LEU A 1 475 ? 7.617 0.366 12.352 1 96.5 475 LEU A CA 1
ATOM 3929 C C . LEU A 1 475 ? 7.539 1.776 12.922 1 96.5 475 LEU A C 1
ATOM 3931 O O . LEU A 1 475 ? 6.535 2.148 13.539 1 96.5 475 LEU A O 1
ATOM 3935 N N . THR A 1 476 ? 8.531 2.582 12.742 1 96.5 476 THR A N 1
ATOM 3936 C CA . THR A 1 476 ? 8.57 3.928 13.305 1 96.5 476 THR A CA 1
ATOM 3937 C C . THR A 1 476 ? 7.516 4.816 12.656 1 96.5 476 THR A C 1
ATOM 3939 O O . THR A 1 476 ? 6.945 5.691 13.305 1 96.5 476 THR A O 1
ATOM 3942 N N . THR A 1 477 ? 7.25 4.629 11.367 1 97.06 477 THR A N 1
ATOM 3943 C CA . THR A 1 477 ? 6.207 5.395 10.695 1 97.06 477 THR A CA 1
ATOM 3944 C C . THR A 1 477 ? 4.832 5.027 11.242 1 97.06 477 THR A C 1
ATOM 3946 O O . THR A 1 477 ? 3.986 5.902 11.445 1 97.06 477 THR A O 1
ATOM 3949 N N . ALA A 1 478 ? 4.664 3.766 11.484 1 96.12 478 ALA A N 1
ATOM 3950 C CA . ALA A 1 478 ? 3.393 3.334 12.055 1 96.12 478 ALA A CA 1
ATOM 3951 C C . ALA A 1 478 ? 3.182 3.941 13.445 1 96.12 478 ALA A C 1
ATOM 3953 O O . ALA A 1 478 ? 2.09 4.418 13.758 1 96.12 478 ALA A O 1
ATOM 3954 N N . ILE A 1 479 ? 4.191 3.938 14.195 1 97.19 479 ILE A N 1
ATOM 3955 C CA . ILE A 1 479 ? 4.117 4.52 15.531 1 97.19 479 ILE A CA 1
ATOM 3956 C C . ILE A 1 479 ? 3.883 6.027 15.43 1 97.19 479 ILE A C 1
ATOM 3958 O O . ILE A 1 479 ? 3.012 6.574 16.109 1 97.19 479 ILE A O 1
ATOM 3962 N N . HIS A 1 480 ? 4.625 6.691 14.57 1 98 480 HIS A N 1
ATOM 3963 C CA . HIS A 1 480 ? 4.539 8.133 14.367 1 98 480 HIS A CA 1
ATOM 3964 C C . HIS A 1 480 ? 3.133 8.547 13.953 1 98 480 HIS A C 1
ATOM 3966 O O . HIS A 1 480 ? 2.564 9.484 14.516 1 98 480 HIS A O 1
ATOM 3972 N N . LEU A 1 481 ? 2.561 7.812 13.031 1 97.5 481 LEU A N 1
ATOM 3973 C CA . LEU A 1 481 ? 1.234 8.148 12.523 1 97.5 481 LEU A CA 1
ATOM 3974 C C . LEU A 1 481 ? 0.165 7.867 13.578 1 97.5 481 LEU A C 1
ATOM 3976 O O . LEU A 1 481 ? -0.766 8.656 13.742 1 97.5 481 LEU A O 1
ATOM 3980 N N . THR A 1 482 ? 0.306 6.777 14.289 1 97.38 482 THR A N 1
ATOM 3981 C CA . THR A 1 482 ? -0.681 6.426 15.305 1 97.38 482 THR A CA 1
ATOM 3982 C C . THR A 1 482 ? -0.66 7.434 16.453 1 97.38 482 THR A C 1
ATOM 3984 O O . THR A 1 482 ? -1.713 7.895 16.891 1 97.38 482 THR A O 1
ATOM 3987 N N . VAL A 1 483 ? 0.481 7.77 16.844 1 97.88 483 VAL A N 1
ATOM 3988 C CA . VAL A 1 483 ? 0.614 8.734 17.938 1 97.88 483 VAL A CA 1
ATOM 3989 C C . VAL A 1 483 ? 0.109 10.102 17.469 1 97.88 483 VAL A C 1
ATOM 3991 O O . VAL A 1 483 ? -0.591 10.797 18.219 1 97.88 483 VAL A O 1
ATOM 3994 N N . SER A 1 484 ? 0.408 10.523 16.266 1 98.25 484 SER A N 1
ATOM 3995 C CA . SER A 1 484 ? -0.048 11.805 15.742 1 98.25 484 SER A CA 1
ATOM 3996 C C . SER A 1 484 ? -1.568 11.852 15.641 1 98.25 484 SER A C 1
ATOM 3998 O O . SER A 1 484 ? -2.186 12.867 15.977 1 98.25 484 SER A O 1
ATOM 4000 N N . HIS A 1 485 ? -2.1 10.789 15.203 1 97.88 485 HIS A N 1
ATOM 4001 C CA . HIS A 1 485 ? -3.553 10.727 15.094 1 97.88 485 HIS A CA 1
ATOM 4002 C C . HIS A 1 485 ? -4.207 10.812 16.469 1 97.88 485 HIS A C 1
ATOM 4004 O O . HIS A 1 485 ? -5.195 11.523 16.656 1 97.88 485 HIS A O 1
ATOM 4010 N N . ARG A 1 486 ? -3.68 10.078 17.406 1 97.62 486 ARG A N 1
ATOM 4011 C CA . ARG A 1 486 ? -4.23 10.086 18.75 1 97.62 486 ARG A CA 1
ATOM 4012 C C . ARG A 1 486 ? -4.09 11.461 19.391 1 97.62 486 ARG A C 1
ATOM 4014 O O . ARG A 1 486 ? -5.012 11.938 20.062 1 97.62 486 ARG A O 1
ATOM 4021 N N . ILE A 1 487 ? -2.996 12.094 19.188 1 97.88 487 ILE A N 1
ATOM 4022 C CA . ILE A 1 487 ? -2.771 13.422 19.75 1 97.88 487 ILE A CA 1
ATOM 4023 C C . ILE A 1 487 ? -3.742 14.422 19.125 1 97.88 487 ILE A C 1
ATOM 4025 O O . ILE A 1 487 ? -4.238 15.32 19.797 1 97.88 487 ILE A O 1
ATOM 4029 N N . PHE A 1 488 ? -3.953 14.266 17.859 1 97.69 488 PHE A N 1
ATOM 4030 C CA . PHE A 1 488 ? -4.934 15.109 17.188 1 97.69 488 PHE A CA 1
ATOM 4031 C C . PHE A 1 488 ? -6.301 14.984 17.859 1 97.69 488 PHE A C 1
ATOM 4033 O O . PHE A 1 488 ? -6.941 15.992 18.156 1 97.69 488 PHE A O 1
ATOM 4040 N N . LEU A 1 489 ? -6.723 13.781 18.109 1 97.31 489 LEU A N 1
ATOM 4041 C CA . LEU A 1 489 ? -8.008 13.547 18.75 1 97.31 489 LEU A CA 1
ATOM 4042 C C . LEU A 1 489 ? -8.023 14.094 20.172 1 97.31 489 LEU A C 1
ATOM 4044 O O . LEU A 1 489 ? -9.016 14.688 20.609 1 97.31 489 LEU A O 1
ATOM 4048 N N . LEU A 1 490 ? -6.953 13.914 20.844 1 97.06 490 LEU A N 1
ATOM 4049 C CA . LEU A 1 490 ? -6.844 14.383 22.219 1 97.06 490 LEU A CA 1
ATOM 4050 C C . LEU A 1 490 ? -6.844 15.906 22.281 1 97.06 490 LEU A C 1
ATOM 4052 O O . LEU A 1 490 ? -7.434 16.5 23.188 1 97.06 490 LEU A O 1
ATOM 4056 N N . THR A 1 491 ? -6.141 16.562 21.328 1 96.12 491 THR A N 1
ATOM 4057 C CA . THR A 1 491 ? -6.113 18.016 21.266 1 96.12 491 THR A CA 1
ATOM 4058 C C . THR A 1 491 ? -7.523 18.578 21.078 1 96.12 491 THR A C 1
ATOM 4060 O O . THR A 1 491 ? -7.887 19.578 21.703 1 96.12 491 THR A O 1
ATOM 4063 N N . ASN A 1 492 ? -8.266 17.922 20.297 1 94.5 492 ASN A N 1
ATOM 4064 C CA . ASN A 1 492 ? -9.633 18.359 20.062 1 94.5 492 ASN A CA 1
ATOM 4065 C C . ASN A 1 492 ? -10.516 18.125 21.281 1 94.5 492 ASN A C 1
ATOM 4067 O O . ASN A 1 492 ? -11.359 18.953 21.625 1 94.5 492 ASN A O 1
ATOM 4071 N N . LYS A 1 493 ? -10.32 17.016 21.953 1 94.38 493 LYS A N 1
ATOM 4072 C CA . LYS A 1 493 ? -11.094 16.719 23.156 1 94.38 493 LYS A CA 1
ATOM 4073 C C . LYS A 1 493 ? -10.773 17.703 24.266 1 94.38 493 LYS A C 1
ATOM 4075 O O . LYS A 1 493 ? -11.68 18.156 24.969 1 94.38 493 LYS A O 1
ATOM 4080 N N . LEU A 1 494 ? -9.578 18.016 24.422 1 93.81 494 LEU A N 1
ATOM 4081 C CA . LEU A 1 494 ? -9.156 18.953 25.453 1 93.81 494 LEU A CA 1
ATOM 4082 C C . LEU A 1 494 ? -9.602 20.359 25.125 1 93.81 494 LEU A C 1
ATOM 4084 O O . LEU A 1 494 ? -9.883 21.156 26.016 1 93.81 494 LEU A O 1
ATOM 4088 N N . LYS A 1 495 ? -9.656 20.672 23.844 1 93.12 495 LYS A N 1
ATOM 4089 C CA . LYS A 1 495 ? -10.18 21.953 23.406 1 93.12 495 LYS A CA 1
ATOM 4090 C C . LYS A 1 495 ? -11.625 22.141 23.859 1 93.12 495 LYS A C 1
ATOM 4092 O O . LYS A 1 495 ? -11.977 23.188 24.422 1 93.12 495 LYS A O 1
ATOM 4097 N N . LEU A 1 496 ? -12.398 21.109 23.688 1 89 496 LEU A N 1
ATOM 4098 C CA . LEU A 1 496 ? -13.805 21.172 24.062 1 89 496 LEU A CA 1
ATOM 4099 C C . LEU A 1 496 ? -13.977 21.25 25.578 1 89 496 LEU A C 1
ATOM 4101 O O . LEU A 1 496 ? -14.914 21.875 26.062 1 89 496 LEU A O 1
ATOM 4105 N N . ALA A 1 497 ? -13.094 20.672 26.281 1 87.69 497 ALA A N 1
ATOM 4106 C CA . ALA A 1 497 ? -13.18 20.641 27.734 1 87.69 497 ALA A CA 1
ATOM 4107 C C . ALA A 1 497 ? -12.75 21.984 28.344 1 87.69 497 ALA A C 1
ATOM 4109 O O . ALA A 1 497 ? -13.359 22.469 29.297 1 87.69 497 ALA A O 1
ATOM 4110 N N . PHE A 1 498 ? -11.758 22.609 27.797 1 89 498 PHE A N 1
ATOM 4111 C CA . PHE A 1 498 ? -11.172 23.781 28.422 1 89 498 PHE A CA 1
ATOM 4112 C C . PHE A 1 498 ? -11.711 25.062 27.797 1 89 498 PHE A C 1
ATOM 4114 O O . PHE A 1 498 ? -11.68 26.125 28.422 1 89 498 PHE A O 1
ATOM 4121 N N . LEU A 1 499 ? -12.07 24.969 26.516 1 89.06 499 LEU A N 1
ATOM 4122 C CA . LEU A 1 499 ? -12.602 26.141 25.828 1 89.06 499 LEU A CA 1
ATOM 4123 C C . LEU A 1 499 ? -14.078 25.953 25.484 1 89.06 499 LEU A C 1
ATOM 4125 O O . LEU A 1 499 ? -14.414 25.641 24.328 1 89.06 499 LEU A O 1
ATOM 4129 N N . PRO A 1 500 ? -14.914 26.109 26.5 1 80.38 500 PRO A N 1
ATOM 4130 C CA . PRO A 1 500 ? -16.344 25.906 26.266 1 80.38 500 PRO A CA 1
ATOM 4131 C C . PRO A 1 500 ? -16.922 26.891 25.234 1 80.38 500 PRO A C 1
ATOM 4133 O O . PRO A 1 500 ? -16.469 28.031 25.156 1 80.38 500 PRO A O 1
ATOM 4136 N N . THR A 1 501 ? -17.844 26.328 24.5 1 79.19 501 THR A N 1
ATOM 4137 C CA . THR A 1 501 ? -18.484 27.125 23.453 1 79.19 501 THR A CA 1
ATOM 4138 C C . THR A 1 501 ? -19.594 27.984 24.047 1 79.19 501 THR A C 1
ATOM 4140 O O . THR A 1 501 ? -20.422 27.5 24.828 1 79.19 501 THR A O 1
ATOM 4143 N N . GLY A 1 502 ? -19.656 29.312 23.922 1 75.5 502 GLY A N 1
ATOM 4144 C CA . GLY A 1 502 ? -20.797 30.172 24.203 1 75.5 502 GLY A CA 1
ATOM 4145 C C . GLY A 1 502 ? -20.641 30.938 25.5 1 75.5 502 GLY A C 1
ATOM 4146 O O . GLY A 1 502 ? -21.391 31.875 25.75 1 75.5 502 GLY A O 1
ATOM 4147 N N . ASP A 1 503 ? -19.719 30.5 26.422 1 80.5 503 ASP A N 1
ATOM 4148 C CA . ASP A 1 503 ? -19.594 31.156 27.719 1 80.5 503 ASP A CA 1
ATOM 4149 C C . ASP A 1 503 ? -18.266 31.891 27.828 1 80.5 503 ASP A C 1
ATOM 4151 O O . ASP A 1 503 ? -17.234 31.266 28.141 1 80.5 503 ASP A O 1
ATOM 4155 N N . LYS A 1 504 ? -18.25 33.156 27.625 1 84.25 504 LYS A N 1
ATOM 4156 C CA . LYS A 1 504 ? -17.047 33.969 27.672 1 84.25 504 LYS A CA 1
ATOM 4157 C C . LYS A 1 504 ? -16.469 34.031 29.078 1 84.25 504 LYS A C 1
ATOM 4159 O O . LYS A 1 504 ? -15.25 34 29.266 1 84.25 504 LYS A O 1
ATOM 4164 N N . VAL A 1 505 ? -17.297 34 30.047 1 85.62 505 VAL A N 1
ATOM 4165 C CA . VAL A 1 505 ? -16.844 34.125 31.422 1 85.62 505 VAL A CA 1
ATOM 4166 C C . VAL A 1 505 ? -16.125 32.844 31.844 1 85.62 505 VAL A C 1
ATOM 4168 O O . VAL A 1 505 ? -15.062 32.875 32.469 1 85.62 505 VAL A O 1
ATOM 4171 N N . ARG A 1 506 ? -16.703 31.828 31.469 1 87.31 506 ARG A N 1
ATOM 4172 C CA . ARG A 1 506 ? -16.078 30.547 31.797 1 87.31 506 ARG A CA 1
ATOM 4173 C C . ARG A 1 506 ? -14.742 30.391 31.078 1 87.31 506 ARG A C 1
ATOM 4175 O O . ARG A 1 506 ? -13.797 29.812 31.641 1 87.31 506 ARG A O 1
ATOM 4182 N N . LEU A 1 507 ? -14.688 30.891 29.891 1 89.44 507 LEU A N 1
ATOM 4183 C CA . LEU A 1 507 ? -13.445 30.812 29.141 1 89.44 507 LEU A CA 1
ATOM 4184 C C . LEU A 1 507 ? -12.336 31.609 29.828 1 89.44 507 LEU A C 1
ATOM 4186 O O . LEU A 1 507 ? -11.227 31.125 30 1 89.44 507 LEU A O 1
ATOM 4190 N N . VAL A 1 508 ? -12.68 32.781 30.25 1 88.38 508 VAL A N 1
ATOM 4191 C CA . VAL A 1 508 ? -11.695 33.656 30.906 1 88.38 508 VAL A CA 1
ATOM 4192 C C . VAL A 1 508 ? -11.273 33.062 32.25 1 88.38 508 VAL A C 1
ATOM 4194 O O . VAL A 1 508 ? -10.094 33.094 32.594 1 88.38 508 VAL A O 1
ATOM 4197 N N . ARG A 1 509 ? -12.172 32.531 32.906 1 88.81 509 ARG A N 1
ATOM 4198 C CA . ARG A 1 509 ? -11.867 31.891 34.188 1 88.81 509 ARG A CA 1
ATOM 4199 C C . ARG A 1 509 ? -10.938 30.703 33.969 1 88.81 509 ARG A C 1
ATOM 4201 O O . ARG A 1 509 ? -9.992 30.5 34.75 1 88.81 509 ARG A O 1
ATOM 4208 N N . ASN A 1 510 ? -11.25 29.953 33.031 1 89.19 510 ASN A N 1
ATOM 4209 C CA . ASN A 1 510 ? -10.414 28.797 32.719 1 89.19 510 ASN A CA 1
ATOM 4210 C C . ASN A 1 510 ? -9 29.219 32.344 1 89.19 510 ASN A C 1
ATOM 4212 O O . ASN A 1 510 ? -8.023 28.578 32.719 1 89.19 510 ASN A O 1
ATOM 4216 N N . VAL A 1 511 ? -8.836 30.25 31.547 1 87.38 511 VAL A N 1
ATOM 4217 C CA . VAL A 1 511 ? -7.527 30.719 31.109 1 87.38 511 VAL A CA 1
ATOM 4218 C C . VAL A 1 511 ? -6.734 31.25 32.281 1 87.38 511 VAL A C 1
ATOM 4220 O O . VAL A 1 511 ? -5.543 30.969 32.438 1 87.38 511 VAL A O 1
ATOM 4223 N N . ILE A 1 512 ? -7.449 31.875 33.156 1 88.75 512 ILE A N 1
ATOM 4224 C CA . ILE A 1 512 ? -6.789 32.438 34.312 1 88.75 512 ILE A CA 1
ATOM 4225 C C . ILE A 1 512 ? -6.383 31.312 35.281 1 88.75 512 ILE A C 1
ATOM 4227 O O . ILE A 1 512 ? -5.277 31.312 35.812 1 88.75 512 ILE A O 1
ATOM 4231 N N . SER A 1 513 ? -7.258 30.438 35.469 1 89.81 513 SER A N 1
ATOM 4232 C CA . SER A 1 513 ? -6.945 29.297 36.312 1 89.81 513 SER A CA 1
ATOM 4233 C C . SER A 1 513 ? -5.781 28.484 35.75 1 89.81 513 SER A C 1
ATOM 4235 O O . SER A 1 513 ? -4.914 28.047 36.531 1 89.81 513 SER A O 1
ATOM 4237 N N . ALA A 1 514 ? -5.812 28.328 34.5 1 87.94 514 ALA A N 1
ATOM 4238 C CA . ALA A 1 514 ? -4.727 27.578 33.875 1 87.94 514 ALA A CA 1
ATOM 4239 C C . ALA A 1 514 ? -3.395 28.297 34.031 1 87.94 514 ALA A C 1
ATOM 4241 O O . ALA A 1 514 ? -2.365 27.672 34.281 1 87.94 514 ALA A O 1
ATOM 4242 N N . ALA A 1 515 ? -3.412 29.578 33.812 1 88.88 515 ALA A N 1
ATOM 4243 C CA . ALA A 1 515 ? -2.201 30.375 33.969 1 88.88 515 ALA A CA 1
ATOM 4244 C C . ALA A 1 515 ? -1.712 30.359 35.438 1 88.88 515 ALA A C 1
ATOM 4246 O O . ALA A 1 515 ? -0.51 30.25 35.688 1 88.88 515 ALA A O 1
ATOM 4247 N N . ALA A 1 516 ? -2.631 30.375 36.312 1 90.44 516 ALA A N 1
ATOM 4248 C CA . ALA A 1 516 ? -2.277 30.359 37.75 1 90.44 516 ALA A CA 1
ATOM 4249 C C . ALA A 1 516 ? -1.674 29.016 38.156 1 90.44 516 ALA A C 1
ATOM 4251 O O . ALA A 1 516 ? -0.675 28.969 38.875 1 90.44 516 ALA A O 1
ATOM 4252 N N . ILE A 1 517 ? -2.242 28.031 37.688 1 89.94 517 ILE A N 1
ATOM 4253 C CA . ILE A 1 517 ? -1.749 26.703 38.031 1 89.94 517 ILE A CA 1
ATOM 4254 C C . ILE A 1 517 ? -0.369 26.5 37.406 1 89.94 517 ILE A C 1
ATOM 4256 O O . ILE A 1 517 ? 0.539 25.969 38.031 1 89.94 517 ILE A O 1
ATOM 4260 N N . SER A 1 518 ? -0.23 26.938 36.156 1 89.88 518 SER A N 1
ATOM 4261 C CA . SER A 1 518 ? 1.051 26.766 35.5 1 89.88 518 SER A CA 1
ATOM 4262 C C . SER A 1 518 ? 2.145 27.594 36.156 1 89.88 518 SER A C 1
ATOM 4264 O O . SER A 1 518 ? 3.268 27.109 36.344 1 89.88 518 SER A O 1
ATOM 4266 N N . LEU A 1 519 ? 1.812 28.75 36.594 1 91.06 519 LEU A N 1
ATOM 4267 C CA . LEU A 1 519 ? 2.783 29.609 37.25 1 91.06 519 LEU A CA 1
ATOM 4268 C C . LEU A 1 519 ? 3.143 29.047 38.625 1 91.06 519 LEU A C 1
ATOM 4270 O O . LEU A 1 519 ? 4.301 29.125 39.062 1 91.06 519 LEU A O 1
ATOM 4274 N N . SER A 1 520 ? 2.164 28.562 39.312 1 92.38 520 SER A N 1
ATOM 4275 C CA . SER A 1 520 ? 2.412 27.984 40.625 1 92.38 520 SER A CA 1
ATOM 4276 C C . SER A 1 520 ? 3.293 26.734 40.5 1 92.38 520 SER A C 1
ATOM 4278 O O . SER A 1 520 ? 4.203 26.547 41.312 1 92.38 520 SER A O 1
ATOM 4280 N N . LEU A 1 521 ? 3.014 25.953 39.531 1 91.75 521 LEU A N 1
ATOM 4281 C CA . LEU A 1 521 ? 3.812 24.75 39.344 1 91.75 521 LEU A CA 1
ATOM 4282 C C . LEU A 1 521 ? 5.242 25.109 38.938 1 91.75 521 LEU A C 1
ATOM 4284 O O . LEU A 1 521 ? 6.191 24.469 39.406 1 91.75 521 LEU A O 1
ATOM 4288 N N . TYR A 1 522 ? 5.355 26.094 38.125 1 91.88 522 TYR A N 1
ATOM 4289 C CA . TYR A 1 522 ? 6.688 26.516 37.719 1 91.88 522 TYR A CA 1
ATOM 4290 C C . TYR A 1 522 ? 7.465 27.094 38.875 1 91.88 522 TYR A C 1
ATOM 4292 O O . TYR A 1 522 ? 8.648 26.797 39.062 1 91.88 522 TYR A O 1
ATOM 4300 N N . ALA A 1 523 ? 6.773 27.828 39.688 1 92.5 523 ALA A N 1
ATOM 4301 C CA . ALA A 1 523 ? 7.414 28.422 40.875 1 92.5 523 ALA A CA 1
ATOM 4302 C C . ALA A 1 523 ? 7.836 27.344 41.875 1 92.5 523 ALA A C 1
ATOM 4304 O O . ALA A 1 523 ? 8.938 27.406 42.406 1 92.5 523 ALA A O 1
ATOM 4305 N N . LEU A 1 524 ? 6.992 26.516 42.094 1 92.19 524 LEU A N 1
ATOM 4306 C CA . LEU A 1 524 ? 7.309 25.406 43 1 92.19 524 LEU A CA 1
ATOM 4307 C C . LEU A 1 524 ? 8.5 24.609 42.469 1 92.19 524 LEU A C 1
ATOM 4309 O O . LEU A 1 524 ? 9.367 24.203 43.25 1 92.19 524 LEU A O 1
ATOM 4313 N N . SER A 1 525 ? 8.508 24.328 41.188 1 91.69 525 SER A N 1
ATOM 4314 C CA . SER A 1 525 ? 9.602 23.578 40.594 1 91.69 525 SER A CA 1
ATOM 4315 C C . SER A 1 525 ? 10.914 24.344 40.656 1 91.69 525 SER A C 1
ATOM 4317 O O . SER A 1 525 ? 11.961 23.766 40.906 1 91.69 525 SER A O 1
ATOM 4319 N N . TRP A 1 526 ? 10.789 25.625 40.438 1 91.69 526 TRP A N 1
ATOM 4320 C CA . TRP A 1 526 ? 11.977 26.484 40.531 1 91.69 526 TRP A CA 1
ATOM 4321 C C . TRP A 1 526 ? 12.531 26.484 41.938 1 91.69 526 TRP A C 1
ATOM 4323 O O . TRP A 1 526 ? 13.742 26.406 42.125 1 91.69 526 TRP A O 1
ATOM 4333 N N . LEU A 1 527 ? 11.656 26.5 42.875 1 91.75 527 LEU A N 1
ATOM 4334 C CA . LEU A 1 527 ? 12.047 26.484 44.281 1 91.75 527 LEU A CA 1
ATOM 4335 C C . LEU A 1 527 ? 12.672 25.156 44.688 1 91.75 527 LEU A C 1
ATOM 4337 O O . LEU A 1 527 ? 13.68 25.109 45.375 1 91.75 527 LEU A O 1
ATOM 4341 N N . LEU A 1 528 ? 12.078 24.141 44.25 1 90.5 528 LEU A N 1
ATOM 4342 C CA . LEU A 1 528 ? 12.562 22.812 44.562 1 90.5 528 LEU A CA 1
ATOM 4343 C C . LEU A 1 528 ? 13.945 22.578 43.969 1 90.5 528 LEU A C 1
ATOM 4345 O O . LEU A 1 528 ? 14.805 21.969 44.625 1 90.5 528 LEU A O 1
ATOM 4349 N N . LEU A 1 529 ? 14.195 23 42.812 1 90.31 529 LEU A N 1
ATOM 4350 C CA . LEU A 1 529 ? 15.477 22.797 42.156 1 90.31 529 LEU A CA 1
ATOM 4351 C C . LEU A 1 529 ? 16.562 23.688 42.781 1 90.31 529 LEU A C 1
ATOM 4353 O O . LEU A 1 529 ? 17.719 23.266 42.875 1 90.31 529 LEU A O 1
ATOM 4357 N N . HIS A 1 530 ? 16.172 24.891 43.188 1 89.62 530 HIS A N 1
ATOM 4358 C CA . HIS A 1 530 ? 17.125 25.781 43.844 1 89.62 530 HIS A CA 1
ATOM 4359 C C . HIS A 1 530 ? 17.484 25.281 45.25 1 89.62 530 HIS A C 1
ATOM 4361 O O . HIS A 1 530 ? 18.641 25.406 45.656 1 89.62 530 HIS A O 1
ATOM 4367 N N . LEU A 1 531 ? 16.531 24.781 45.875 1 88.81 531 LEU A N 1
ATOM 4368 C CA . LEU A 1 531 ? 16.797 24.219 47.188 1 88.81 531 LEU A CA 1
ATOM 4369 C C . LEU A 1 531 ? 17.703 22.984 47.094 1 88.81 531 LEU A C 1
ATOM 4371 O O . LEU A 1 531 ? 18.562 22.781 47.938 1 88.81 531 LEU A O 1
ATOM 4375 N N . SER A 1 532 ? 17.5 22.172 46.156 1 85.19 532 SER A N 1
ATOM 4376 C CA . SER A 1 532 ? 18.297 20.984 45.969 1 85.19 532 SER A CA 1
ATOM 4377 C C . SER A 1 532 ? 19.75 21.328 45.656 1 85.19 532 SER A C 1
ATOM 4379 O O . SER A 1 532 ? 20.672 20.641 46.094 1 85.19 532 SER A O 1
ATOM 4381 N N . LYS A 1 533 ? 19.953 22.406 44.875 1 85.5 533 LYS A N 1
ATOM 4382 C CA . LYS A 1 533 ? 21.312 22.859 44.562 1 85.5 533 LYS A CA 1
ATOM 4383 C C . LYS A 1 533 ? 22 23.422 45.812 1 85.5 533 LYS A C 1
ATOM 4385 O O . LYS A 1 533 ? 23.203 23.219 46 1 85.5 533 LYS A O 1
ATOM 4390 N N . MET A 1 534 ? 21.203 24.062 46.625 1 84 534 MET A N 1
ATOM 4391 C CA . MET A 1 534 ? 21.766 24.625 47.844 1 84 534 MET A CA 1
ATOM 4392 C C . MET A 1 534 ? 22.156 23.516 48.812 1 84 534 MET A C 1
ATOM 4394 O O . MET A 1 534 ? 23.203 23.609 49.469 1 84 534 MET A O 1
ATOM 4398 N N . LEU A 1 535 ? 21.344 22.547 48.812 1 80 535 LEU A N 1
ATOM 4399 C CA . LEU A 1 535 ? 21.609 21.438 49.719 1 80 535 LEU A CA 1
ATOM 4400 C C . LEU A 1 535 ? 22.797 20.609 49.219 1 80 535 LEU A C 1
ATOM 4402 O O . LEU A 1 535 ? 23.578 20.094 50.031 1 80 535 LEU A O 1
ATOM 4406 N N . ALA A 1 536 ? 22.938 20.484 47.938 1 77.56 536 ALA A N 1
ATOM 4407 C CA . ALA A 1 536 ? 24.078 19.75 47.406 1 77.56 536 ALA A CA 1
ATOM 4408 C C . ALA A 1 536 ? 25.375 20.531 47.562 1 77.56 536 ALA A C 1
ATOM 4410 O O . ALA A 1 536 ? 26.453 19.953 47.688 1 77.56 536 ALA A O 1
ATOM 4411 N N . ALA A 1 537 ? 25.391 21.828 47.625 1 73.94 537 ALA A N 1
ATOM 4412 C CA . ALA A 1 537 ? 26.562 22.672 47.812 1 73.94 537 ALA A CA 1
ATOM 4413 C C . ALA A 1 537 ? 26.953 22.766 49.281 1 73.94 537 ALA A C 1
ATOM 4415 O O . ALA A 1 537 ? 28.109 23.016 49.594 1 73.94 537 ALA A O 1
ATOM 4416 N N . SER A 1 538 ? 26.156 22.375 50.125 1 64.62 538 SER A N 1
ATOM 4417 C CA . SER A 1 538 ? 26.531 22.359 51.531 1 64.62 538 SER A CA 1
ATOM 4418 C C . SER A 1 538 ? 27.141 21.016 51.938 1 64.62 538 SER A C 1
ATOM 4420 O O . SER A 1 538 ? 28.047 20.953 52.75 1 64.62 538 SER A O 1
ATOM 4422 N N . MET B 1 1 ? 28.188 -7.805 -31.062 1 29.52 1 MET B N 1
ATOM 4423 C CA . MET B 1 1 ? 27.125 -7.969 -32.062 1 29.52 1 MET B CA 1
ATOM 4424 C C . MET B 1 1 ? 26.344 -9.25 -31.797 1 29.52 1 MET B C 1
ATOM 4426 O O . MET B 1 1 ? 26.844 -10.352 -32.031 1 29.52 1 MET B O 1
ATOM 4430 N N . GLU B 1 2 ? 25.719 -9.398 -30.656 1 41.75 2 GLU B N 1
ATOM 4431 C CA . GLU B 1 2 ? 25.156 -10.68 -30.234 1 41.75 2 GLU B CA 1
ATOM 4432 C C . GLU B 1 2 ? 24.391 -11.344 -31.359 1 41.75 2 GLU B C 1
ATOM 4434 O O . GLU B 1 2 ? 23.562 -10.711 -32 1 41.75 2 GLU B O 1
ATOM 4439 N N . ILE B 1 3 ? 24.969 -12.234 -32.094 1 44.53 3 ILE B N 1
ATOM 4440 C CA . ILE B 1 3 ? 24.5 -13.078 -33.188 1 44.53 3 ILE B CA 1
ATOM 4441 C C . ILE B 1 3 ? 23.062 -13.523 -32.906 1 44.53 3 ILE B C 1
ATOM 4443 O O . ILE B 1 3 ? 22.781 -14.164 -31.891 1 44.53 3 ILE B O 1
ATOM 4447 N N . ALA B 1 4 ? 22.156 -12.797 -33.469 1 54.91 4 ALA B N 1
ATOM 4448 C CA . ALA B 1 4 ? 20.75 -13.164 -33.469 1 54.91 4 ALA B CA 1
ATOM 4449 C C . ALA B 1 4 ? 20.562 -14.648 -33.781 1 54.91 4 ALA B C 1
ATOM 4451 O O . ALA B 1 4 ? 21.094 -15.156 -34.781 1 54.91 4 ALA B O 1
ATOM 4452 N N . GLU B 1 5 ? 20.516 -15.516 -32.781 1 64.69 5 GLU B N 1
ATOM 4453 C CA . GLU B 1 5 ? 20.234 -16.938 -32.969 1 64.69 5 GLU B CA 1
ATOM 4454 C C . GLU B 1 5 ? 19.203 -17.156 -34.062 1 64.69 5 GLU B C 1
ATOM 4456 O O . GLU B 1 5 ? 18.297 -16.344 -34.25 1 64.69 5 GLU B O 1
ATOM 4461 N N . PRO B 1 6 ? 19.578 -17.984 -35.031 1 78.81 6 PRO B N 1
ATOM 4462 C CA . PRO B 1 6 ? 18.641 -18.297 -36.125 1 78.81 6 PRO B CA 1
ATOM 4463 C C . PRO B 1 6 ? 17.25 -18.656 -35.625 1 78.81 6 PRO B C 1
ATOM 4465 O O . PRO B 1 6 ? 17.094 -19.172 -34.5 1 78.81 6 PRO B O 1
ATOM 4468 N N . ILE B 1 7 ? 16.266 -18.203 -36.344 1 86.75 7 ILE B N 1
ATOM 4469 C CA . ILE B 1 7 ? 14.859 -18.453 -36.031 1 86.75 7 ILE B CA 1
ATOM 4470 C C . ILE B 1 7 ? 14.562 -19.938 -36.125 1 86.75 7 ILE B C 1
ATOM 4472 O O . ILE B 1 7 ? 15.008 -20.609 -37.062 1 86.75 7 ILE B O 1
ATOM 4476 N N . THR B 1 8 ? 13.953 -20.547 -35.188 1 89.69 8 THR B N 1
ATOM 4477 C CA . THR B 1 8 ? 13.602 -21.969 -35.125 1 89.69 8 THR B CA 1
ATOM 4478 C C . THR B 1 8 ? 12.305 -22.234 -35.875 1 89.69 8 THR B C 1
ATOM 4480 O O . THR B 1 8 ? 11.523 -21.312 -36.125 1 89.69 8 THR B O 1
ATOM 4483 N N . PRO B 1 9 ? 12.156 -23.438 -36.281 1 89.81 9 PRO B N 1
ATOM 4484 C CA . PRO B 1 9 ? 10.898 -23.797 -36.969 1 89.81 9 PRO B CA 1
ATOM 4485 C C . PRO B 1 9 ? 9.672 -23.516 -36.094 1 89.81 9 PRO B C 1
ATOM 4487 O O . PRO B 1 9 ? 8.617 -23.141 -36.625 1 89.81 9 PRO B O 1
ATOM 4490 N N . GLY B 1 10 ? 9.82 -23.703 -34.906 1 89.81 10 GLY B N 1
ATOM 4491 C CA . GLY B 1 10 ? 8.711 -23.406 -34 1 89.81 10 GLY B CA 1
ATOM 4492 C C . GLY B 1 10 ? 8.328 -21.938 -34 1 89.81 10 GLY B C 1
ATOM 4493 O O . GLY B 1 10 ? 7.145 -21.594 -34.031 1 89.81 10 GLY B O 1
ATOM 4494 N N . GLN B 1 11 ? 9.266 -21.125 -33.969 1 92.56 11 GLN B N 1
ATOM 4495 C CA . GLN B 1 11 ? 9.039 -19.688 -33.938 1 92.56 11 GLN B CA 1
ATOM 4496 C C . GLN B 1 11 ? 8.43 -19.219 -35.25 1 92.56 11 GLN B C 1
ATOM 4498 O O . GLN B 1 11 ? 7.508 -18.391 -35.25 1 92.56 11 GLN B O 1
ATOM 4503 N N . LEU B 1 12 ? 8.953 -19.781 -36.312 1 92.12 12 LEU B N 1
ATOM 4504 C CA . LEU B 1 12 ? 8.414 -19.422 -37.625 1 92.12 12 LEU B CA 1
ATOM 4505 C C . LEU B 1 12 ? 6.977 -19.906 -37.781 1 92.12 12 LEU B C 1
ATOM 4507 O O . LEU B 1 12 ? 6.141 -19.219 -38.375 1 92.12 12 LEU B O 1
ATOM 4511 N N . SER B 1 13 ? 6.707 -21.047 -37.281 1 92.69 13 SER B N 1
ATOM 4512 C CA . SER B 1 13 ? 5.348 -21.578 -37.312 1 92.69 13 SER B CA 1
ATOM 4513 C C . SER B 1 13 ? 4.387 -20.672 -36.562 1 92.69 13 SER B C 1
ATOM 4515 O O . SER B 1 13 ? 3.242 -20.469 -36.969 1 92.69 13 SER B O 1
ATOM 4517 N N . PHE B 1 14 ? 4.859 -20.188 -35.438 1 93.25 14 PHE B N 1
ATOM 4518 C CA . PHE B 1 14 ? 4.027 -19.281 -34.656 1 93.25 14 PHE B CA 1
ATOM 4519 C C . PHE B 1 14 ? 3.742 -18 -35.438 1 93.25 14 PHE B C 1
ATOM 4521 O O . PHE B 1 14 ? 2.607 -17.516 -35.438 1 93.25 14 PHE B O 1
ATOM 4528 N N . LEU B 1 15 ? 4.734 -17.453 -36.094 1 92.5 15 LEU B N 1
ATOM 4529 C CA . LEU B 1 15 ? 4.559 -16.219 -36.844 1 92.5 15 LEU B CA 1
ATOM 4530 C C . LEU B 1 15 ? 3.625 -16.438 -38.031 1 92.5 15 LEU B C 1
ATOM 4532 O O . LEU B 1 15 ? 2.781 -15.594 -38.344 1 92.5 15 LEU B O 1
ATOM 4536 N N . LEU B 1 16 ? 3.762 -17.594 -38.656 1 90.88 16 LEU B N 1
ATOM 4537 C CA . LEU B 1 16 ? 2.922 -17.922 -39.781 1 90.88 16 LEU B CA 1
ATOM 4538 C C . LEU B 1 16 ? 1.471 -18.125 -39.375 1 90.88 16 LEU B C 1
ATOM 4540 O O . LEU B 1 16 ? 0.549 -17.844 -40.125 1 90.88 16 LEU B O 1
ATOM 4544 N N . GLY B 1 17 ? 1.302 -18.562 -38.219 1 90.69 17 GLY B N 1
ATOM 4545 C CA . GLY B 1 17 ? -0.044 -18.734 -37.688 1 90.69 17 GLY B CA 1
ATOM 4546 C C . GLY B 1 17 ? -0.634 -17.469 -37.125 1 90.69 17 GLY B C 1
ATOM 4547 O O . GLY B 1 17 ? -1.827 -17.203 -37.281 1 90.69 17 GLY B O 1
ATOM 4548 N N . PHE B 1 18 ? 0.191 -16.672 -36.531 1 92.19 18 PHE B N 1
ATOM 4549 C CA . PHE B 1 18 ? -0.273 -15.508 -35.781 1 92.19 18 PHE B CA 1
ATOM 4550 C C . PHE B 1 18 ? -0.558 -14.344 -36.719 1 92.19 18 PHE B C 1
ATOM 4552 O O . PHE B 1 18 ? -1.543 -13.625 -36.531 1 92.19 18 PHE B O 1
ATOM 4559 N N . ILE B 1 19 ? 0.244 -14.07 -37.719 1 91.88 19 ILE B N 1
ATOM 4560 C CA . ILE B 1 19 ? 0.138 -12.898 -38.594 1 91.88 19 ILE B CA 1
ATOM 4561 C C . ILE B 1 19 ? -1.208 -12.906 -39.312 1 91.88 19 ILE B C 1
ATOM 4563 O O . ILE B 1 19 ? -1.932 -11.906 -39.281 1 91.88 19 ILE B O 1
ATOM 4567 N N . PRO B 1 20 ? -1.593 -14.078 -39.875 1 90.5 20 PRO B N 1
ATOM 4568 C CA . PRO B 1 20 ? -2.914 -14.078 -40.5 1 90.5 20 PRO B CA 1
ATOM 4569 C C . PRO B 1 20 ? -4.043 -13.82 -39.531 1 90.5 20 PRO B C 1
ATOM 4571 O O . PRO B 1 20 ? -5.035 -13.172 -39.875 1 90.5 20 PRO B O 1
ATOM 4574 N N . VAL B 1 21 ? -3.895 -14.32 -38.344 1 90.62 21 VAL B N 1
ATOM 4575 C CA . VAL B 1 21 ? -4.922 -14.117 -37.344 1 90.62 21 VAL B CA 1
ATOM 4576 C C . VAL B 1 21 ? -5.004 -12.633 -36.969 1 90.62 21 VAL B C 1
ATOM 4578 O O . VAL B 1 21 ? -6.098 -12.086 -36.812 1 90.62 21 VAL B O 1
ATOM 4581 N N . LEU B 1 22 ? -3.922 -11.992 -36.844 1 91.62 22 LEU B N 1
ATOM 4582 C CA . LEU B 1 22 ? -3.865 -10.57 -36.5 1 91.62 22 LEU B CA 1
ATOM 4583 C C . LEU B 1 22 ? -4.461 -9.727 -37.625 1 91.62 22 LEU B C 1
ATOM 4585 O O . LEU B 1 22 ? -5.234 -8.805 -37.375 1 91.62 22 LEU B O 1
ATOM 4589 N N . VAL B 1 23 ? -4.137 -10.055 -38.875 1 90.56 23 VAL B N 1
ATOM 4590 C CA . VAL B 1 23 ? -4.625 -9.312 -40.031 1 90.56 23 VAL B CA 1
ATOM 4591 C C . VAL B 1 23 ? -6.137 -9.5 -40.188 1 90.56 23 VAL B C 1
ATOM 4593 O O . VAL B 1 23 ? -6.863 -8.539 -40.469 1 90.56 23 VAL B O 1
ATOM 4596 N N . TRP B 1 24 ? -6.52 -10.711 -39.969 1 88.69 24 TRP B N 1
ATOM 4597 C CA . TRP B 1 24 ? -7.949 -10.992 -40.031 1 88.69 24 TRP B CA 1
ATOM 4598 C C . TRP B 1 24 ? -8.711 -10.234 -38.969 1 88.69 24 TRP B C 1
ATOM 4600 O O . TRP B 1 24 ? -9.828 -9.773 -39.188 1 88.69 24 TRP B O 1
ATOM 4610 N N . TRP B 1 25 ? -8.148 -10.172 -37.781 1 89.25 25 TRP B N 1
ATOM 4611 C CA . TRP B 1 25 ? -8.797 -9.445 -36.688 1 89.25 25 TRP B CA 1
ATOM 4612 C C . TRP B 1 25 ? -8.906 -7.961 -37 1 89.25 25 TRP B C 1
ATOM 4614 O O . TRP B 1 25 ? -9.961 -7.355 -36.812 1 89.25 25 TRP B O 1
ATOM 4624 N N . ILE B 1 26 ? -7.793 -7.336 -37.469 1 89.44 26 ILE B N 1
ATOM 4625 C CA . ILE B 1 26 ? -7.793 -5.918 -37.844 1 89.44 26 ILE B CA 1
ATOM 4626 C C . ILE B 1 26 ? -8.82 -5.664 -38.938 1 89.44 26 ILE B C 1
ATOM 4628 O O . ILE B 1 26 ? -9.578 -4.691 -38.875 1 89.44 26 ILE B O 1
ATOM 4632 N N . TYR B 1 27 ? -8.891 -6.539 -39.938 1 85.5 27 TYR B N 1
ATOM 4633 C CA . TYR B 1 27 ? -9.836 -6.414 -41.031 1 85.5 27 TYR B CA 1
ATOM 4634 C C . TYR B 1 27 ? -11.273 -6.492 -40.5 1 85.5 27 TYR B C 1
ATOM 4636 O O . TYR B 1 27 ? -12.133 -5.711 -40.938 1 85.5 27 TYR B O 1
ATOM 4644 N N . ALA B 1 28 ? -11.453 -7.414 -39.625 1 85.38 28 ALA B N 1
ATOM 4645 C CA . ALA B 1 28 ? -12.797 -7.59 -39.062 1 85.38 28 ALA B CA 1
ATOM 4646 C C . ALA B 1 28 ? -13.227 -6.367 -38.25 1 85.38 28 ALA B C 1
ATOM 4648 O O . ALA B 1 28 ? -14.367 -5.918 -38.375 1 85.38 28 ALA B O 1
ATOM 4649 N N . GLU B 1 29 ? -12.32 -5.809 -37.469 1 86.69 29 GLU B N 1
ATOM 4650 C CA . GLU B 1 29 ? -12.633 -4.633 -36.688 1 86.69 29 GLU B CA 1
ATOM 4651 C C . GLU B 1 29 ? -12.883 -3.41 -37.562 1 86.69 29 GLU B C 1
ATOM 4653 O O . GLU B 1 29 ? -13.789 -2.623 -37.281 1 86.69 29 GLU B O 1
ATOM 4658 N N . VAL B 1 30 ? -12.109 -3.25 -38.562 1 85.12 30 VAL B N 1
ATOM 4659 C CA . VAL B 1 30 ? -12.258 -2.117 -39.469 1 85.12 30 VAL B CA 1
ATOM 4660 C C . VAL B 1 30 ? -13.555 -2.262 -40.281 1 85.12 30 VAL B C 1
ATOM 4662 O O . VAL B 1 30 ? -14.266 -1.28 -40.5 1 85.12 30 VAL B O 1
ATOM 4665 N N . SER B 1 31 ? -13.898 -3.443 -40.688 1 80.81 31 SER B N 1
ATOM 4666 C CA . SER B 1 31 ? -15.109 -3.688 -41.438 1 80.81 31 SER B CA 1
ATOM 4667 C C . SER B 1 31 ? -16.359 -3.381 -40.625 1 80.81 31 SER B C 1
ATOM 4669 O O . SER B 1 31 ? -17.344 -2.848 -41.156 1 80.81 31 SER B O 1
ATOM 4671 N N . ILE B 1 32 ? -16.266 -3.721 -39.375 1 82.62 32 ILE B N 1
ATOM 4672 C CA . ILE B 1 32 ? -17.406 -3.445 -38.5 1 82.62 32 ILE B CA 1
ATOM 4673 C C . ILE B 1 32 ? -17.547 -1.939 -38.281 1 82.62 32 ILE B C 1
ATOM 4675 O O . ILE B 1 32 ? -18.656 -1.401 -38.281 1 82.62 32 ILE B O 1
ATOM 4679 N N . HIS B 1 33 ? -16.453 -1.246 -38.125 1 81.19 33 HIS B N 1
ATOM 4680 C CA . HIS B 1 33 ? -16.484 0.198 -37.906 1 81.19 33 HIS B CA 1
ATOM 4681 C C . HIS B 1 33 ? -16.984 0.917 -39.156 1 81.19 33 HIS B C 1
ATOM 4683 O O . HIS B 1 33 ? -17.75 1.877 -39.062 1 81.19 33 HIS B O 1
ATOM 4689 N N . ILE B 1 34 ? -16.609 0.414 -40.312 1 76.75 34 ILE B N 1
ATOM 4690 C CA . ILE B 1 34 ? -17.047 1.006 -41.562 1 76.75 34 ILE B CA 1
ATOM 4691 C C . ILE B 1 34 ? -18.547 0.75 -41.75 1 76.75 34 ILE B C 1
ATOM 4693 O O . ILE B 1 34 ? -19.281 1.641 -42.188 1 76.75 34 ILE B O 1
ATOM 4697 N N . ARG B 1 35 ? -18.922 -0.341 -41.406 1 72.31 35 ARG B N 1
ATOM 4698 C CA . ARG B 1 35 ? -20.328 -0.673 -41.531 1 72.31 35 ARG B CA 1
ATOM 4699 C C . ARG B 1 35 ? -21.188 0.18 -40.625 1 72.31 35 ARG B C 1
ATOM 4701 O O . ARG B 1 35 ? -22.266 0.637 -41 1 72.31 35 ARG B O 1
ATOM 4708 N N . GLU B 1 36 ? -20.703 0.339 -39.438 1 75.75 36 GLU B N 1
ATOM 4709 C CA . GLU B 1 36 ? -21.438 1.162 -38.469 1 75.75 36 GLU B CA 1
ATOM 4710 C C . GLU B 1 36 ? -21.469 2.623 -38.938 1 75.75 36 GLU B C 1
ATOM 4712 O O . GLU B 1 36 ? -22.484 3.301 -38.75 1 75.75 36 GLU B O 1
ATOM 4717 N N . ARG B 1 37 ? -20.484 3.131 -39.469 1 70.31 37 ARG B N 1
ATOM 4718 C CA . ARG B 1 37 ? -20.453 4.496 -39.969 1 70.31 37 ARG B CA 1
ATOM 4719 C C . ARG B 1 37 ? -21.391 4.668 -41.156 1 70.31 37 ARG B C 1
ATOM 4721 O O . ARG B 1 37 ? -22.062 5.684 -41.281 1 70.31 37 ARG B O 1
ATOM 4728 N N . LEU B 1 38 ? -21.406 3.676 -41.969 1 68 38 LEU B N 1
ATOM 4729 C CA . LEU B 1 38 ? -22.266 3.715 -43.156 1 68 38 LEU B CA 1
ATOM 4730 C C . LEU B 1 38 ? -23.734 3.674 -42.75 1 68 38 LEU B C 1
ATOM 4732 O O . LEU B 1 38 ? -24.578 4.336 -43.375 1 68 38 LEU B O 1
ATOM 4736 N N . HIS B 1 39 ? -23.906 2.965 -41.75 1 63.56 39 HIS B N 1
ATOM 4737 C CA . HIS B 1 39 ? -25.281 2.906 -41.25 1 63.56 39 HIS B CA 1
ATOM 4738 C C . HIS B 1 39 ? -25.672 4.203 -40.562 1 63.56 39 HIS B C 1
ATOM 4740 O O . HIS B 1 39 ? -26.844 4.602 -40.562 1 63.56 39 HIS B O 1
ATOM 4746 N N . ARG B 1 40 ? -24.766 4.828 -39.938 1 61.41 40 ARG B N 1
ATOM 4747 C CA . ARG B 1 40 ? -25.062 6.09 -39.25 1 61.41 40 ARG B CA 1
ATOM 4748 C C . ARG B 1 40 ? -25.312 7.203 -40.281 1 61.41 40 ARG B C 1
ATOM 4750 O O . ARG B 1 40 ? -26.125 8.094 -40.031 1 61.41 40 ARG B O 1
ATOM 4757 N N . ASP B 1 41 ? -24.75 7.105 -41.438 1 59.22 41 ASP B N 1
ATOM 4758 C CA . ASP B 1 41 ? -24.891 8.117 -42.5 1 59.22 41 ASP B CA 1
ATOM 4759 C C . ASP B 1 41 ? -26.109 7.828 -43.375 1 59.22 41 ASP B C 1
ATOM 4761 O O . ASP B 1 41 ? -26.422 8.617 -44.281 1 59.22 41 ASP B O 1
ATOM 4765 N N . LEU B 1 42 ? -26.734 6.723 -43.281 1 52.22 42 LEU B N 1
ATOM 4766 C CA . LEU B 1 42 ? -28 6.566 -44 1 52.22 42 LEU B CA 1
ATOM 4767 C C . LEU B 1 42 ? -29.062 7.484 -43.406 1 52.22 42 LEU B C 1
ATOM 4769 O O . LEU B 1 42 ? -29.25 7.535 -42.188 1 52.22 42 LEU B O 1
ATOM 4773 N N . PRO B 1 43 ? -29.594 8.516 -44.125 1 48.59 43 PRO B N 1
ATOM 4774 C CA . PRO B 1 43 ? -30.609 9.469 -43.656 1 48.59 43 PRO B CA 1
ATOM 4775 C C . PRO B 1 43 ? -31.75 8.797 -42.875 1 48.59 43 PRO B C 1
ATOM 4777 O O . PRO B 1 43 ? -32.25 7.75 -43.312 1 48.59 43 PRO B O 1
ATOM 4780 N N . ARG B 1 44 ? -31.875 9.086 -41.594 1 47.88 44 ARG B N 1
ATOM 4781 C CA . ARG B 1 44 ? -33.031 8.766 -40.781 1 47.88 44 ARG B CA 1
ATOM 4782 C C . ARG B 1 44 ? -34.344 8.969 -41.594 1 47.88 44 ARG B C 1
ATOM 4784 O O . ARG B 1 44 ? -35.406 8.68 -41.094 1 47.88 44 ARG B O 1
ATOM 4791 N N . ASP B 1 45 ? -34.281 9.75 -42.719 1 41.31 45 ASP B N 1
ATOM 4792 C CA . ASP B 1 45 ? -35.562 10.047 -43.406 1 41.31 45 ASP B CA 1
ATOM 4793 C C . ASP B 1 45 ? -36.219 8.766 -43.906 1 41.31 45 ASP B C 1
ATOM 4795 O O . ASP B 1 45 ? -37.375 8.773 -44.312 1 41.31 45 ASP B O 1
ATOM 4799 N N . SER B 1 46 ? -35.5 7.723 -44.125 1 40.62 46 SER B N 1
ATOM 4800 C CA . SER B 1 46 ? -36.281 6.629 -44.688 1 40.62 46 SER B CA 1
ATOM 4801 C C . SER B 1 46 ? -37.094 5.922 -43.625 1 40.62 46 SER B C 1
ATOM 4803 O O . SER B 1 46 ? -38.031 5.176 -43.938 1 40.62 46 SER B O 1
ATOM 4805 N N . GLU B 1 47 ? -36.625 6.027 -42.344 1 39.97 47 GLU B N 1
ATOM 4806 C CA . GLU B 1 47 ? -37.531 5.367 -41.375 1 39.97 47 GLU B CA 1
ATOM 4807 C C . GLU B 1 47 ? -38.75 6.23 -41.062 1 39.97 47 GLU B C 1
ATOM 4809 O O . GLU B 1 47 ? -39.75 5.727 -40.562 1 39.97 47 GLU B O 1
ATOM 4814 N N . ASN B 1 48 ? -38.688 7.582 -41.281 1 38.69 48 ASN B N 1
ATOM 4815 C CA . ASN B 1 48 ? -39.875 8.344 -40.969 1 38.69 48 ASN B CA 1
ATOM 4816 C C . ASN B 1 48 ? -40.969 8.133 -42.031 1 38.69 48 ASN B C 1
ATOM 4818 O O . ASN B 1 48 ? -42.125 8.531 -41.844 1 38.69 48 ASN B O 1
ATOM 4822 N N . ASN B 1 49 ? -40.625 7.855 -43.312 1 35.56 49 ASN B N 1
ATOM 4823 C CA . ASN B 1 49 ? -41.781 7.812 -44.219 1 35.56 49 ASN B CA 1
ATOM 4824 C C . ASN B 1 49 ? -42.625 6.578 -43.969 1 35.56 49 ASN B C 1
ATOM 4826 O O . ASN B 1 49 ? -43.656 6.383 -44.656 1 35.56 49 ASN B O 1
ATOM 4830 N N . LEU B 1 50 ? -42.062 5.512 -43.312 1 31.53 50 LEU B N 1
ATOM 4831 C CA . LEU B 1 50 ? -43 4.41 -43.156 1 31.53 50 LEU B CA 1
ATOM 4832 C C . LEU B 1 50 ? -43.969 4.68 -42 1 31.53 50 LEU B C 1
ATOM 4834 O O . LEU B 1 50 ? -44.875 3.869 -41.75 1 31.53 50 LEU B O 1
ATOM 4838 N N . ALA B 1 51 ? -43.625 5.746 -41.219 1 34.16 51 ALA B N 1
ATOM 4839 C CA . ALA B 1 51 ? -44.562 5.871 -40.125 1 34.16 51 ALA B CA 1
ATOM 4840 C C . ALA B 1 51 ? -45.875 6.504 -40.594 1 34.16 51 ALA B C 1
ATOM 4842 O O . ALA B 1 51 ? -46.875 6.496 -39.844 1 34.16 51 ALA B O 1
ATOM 4843 N N . ASN B 1 52 ? -45.844 7.328 -41.594 1 31.98 52 ASN B N 1
ATOM 4844 C CA . ASN B 1 52 ? -47.094 8.016 -41.781 1 31.98 52 ASN B CA 1
ATOM 4845 C C . ASN B 1 52 ? -48.125 7.121 -42.438 1 31.98 52 ASN B C 1
ATOM 4847 O O . ASN B 1 52 ? -49.062 7.617 -43.094 1 31.98 52 ASN B O 1
ATOM 4851 N N . VAL B 1 53 ? -47.875 5.812 -42.75 1 31.84 53 VAL B N 1
ATOM 4852 C CA . VAL B 1 53 ? -49.062 5.121 -43.219 1 31.84 53 VAL B CA 1
ATOM 4853 C C . VAL B 1 53 ? -50.125 5.074 -42.125 1 31.84 53 VAL B C 1
ATOM 4855 O O . VAL B 1 53 ? -49.875 4.555 -41.031 1 31.84 53 VAL B O 1
ATOM 4858 N N . ASP B 1 54 ? -51.031 6.031 -42.062 1 28.92 54 ASP B N 1
ATOM 4859 C CA . ASP B 1 54 ? -52.281 6.207 -41.344 1 28.92 54 ASP B CA 1
ATOM 4860 C C . ASP B 1 54 ? -53.062 4.887 -41.25 1 28.92 54 ASP B C 1
ATOM 4862 O O . ASP B 1 54 ? -53.469 4.332 -42.25 1 28.92 54 ASP B O 1
ATOM 4866 N N . VAL B 1 55 ? -52.625 3.963 -40.438 1 29.06 55 VAL B N 1
ATOM 4867 C CA . VAL B 1 55 ? -53.438 2.777 -40.188 1 29.06 55 VAL B CA 1
ATOM 4868 C C . VAL B 1 55 ? -54.812 3.193 -39.656 1 29.06 55 VAL B C 1
ATOM 4870 O O . VAL B 1 55 ? -54.906 3.807 -38.594 1 29.06 55 VAL B O 1
ATOM 4873 N N . GLY B 1 56 ? -55.844 3.6 -40.562 1 28.16 56 GLY B N 1
ATOM 4874 C CA . GLY B 1 56 ? -57.25 3.771 -40.312 1 28.16 56 GLY B CA 1
ATOM 4875 C C . GLY B 1 56 ? -57.781 2.846 -39.219 1 28.16 56 GLY B C 1
ATOM 4876 O O . GLY B 1 56 ? -57.188 1.797 -38.969 1 28.16 56 GLY B O 1
ATOM 4877 N N . THR B 1 57 ? -58.5 3.455 -38.281 1 28.92 57 THR B N 1
ATOM 4878 C CA . THR B 1 57 ? -59.219 2.916 -37.125 1 28.92 57 THR B CA 1
ATOM 4879 C C . THR B 1 57 ? -60.219 1.824 -37.562 1 28.92 57 THR B C 1
ATOM 4881 O O . THR B 1 57 ? -61.219 2.111 -38.219 1 28.92 57 THR B O 1
ATOM 4884 N N . ILE B 1 58 ? -59.844 0.801 -38.312 1 28.23 58 ILE B N 1
ATOM 4885 C CA . ILE B 1 58 ? -60.875 -0.205 -38.594 1 28.23 58 ILE B CA 1
ATOM 4886 C C . ILE B 1 58 ? -61.594 -0.566 -37.312 1 28.23 58 ILE B C 1
ATOM 4888 O O . ILE B 1 58 ? -60.969 -0.833 -36.281 1 28.23 58 ILE B O 1
ATOM 4892 N N . SER B 1 59 ? -62.812 0.094 -37.125 1 27.38 59 SER B N 1
ATOM 4893 C CA . SER B 1 59 ? -63.844 -0.154 -36.156 1 27.38 59 SER B CA 1
ATOM 4894 C C . SER B 1 59 ? -63.969 -1.639 -35.812 1 27.38 59 SER B C 1
ATOM 4896 O O . SER B 1 59 ? -64.062 -2.477 -36.719 1 27.38 59 SER B O 1
ATOM 4898 N N . GLU B 1 60 ? -63.438 -1.996 -34.688 1 25.67 60 GLU B N 1
ATOM 4899 C CA . GLU B 1 60 ? -63.281 -3.357 -34.156 1 25.67 60 GLU B CA 1
ATOM 4900 C C . GLU B 1 60 ? -64.625 -4.047 -34.062 1 25.67 60 GLU B C 1
ATOM 4902 O O . GLU B 1 60 ? -64.75 -5.176 -33.562 1 25.67 60 GLU B O 1
ATOM 4907 N N . ASP B 1 61 ? -65.75 -3.219 -34.188 1 24.33 61 ASP B N 1
ATOM 4908 C CA . ASP B 1 61 ? -66.938 -3.957 -33.75 1 24.33 61 ASP B CA 1
ATOM 4909 C C . ASP B 1 61 ? -67.125 -5.227 -34.594 1 24.33 61 ASP B C 1
ATOM 4911 O O . ASP B 1 61 ? -67.75 -6.172 -34.156 1 24.33 61 ASP B O 1
ATOM 4915 N N . ALA B 1 62 ? -67.188 -4.914 -35.938 1 23.44 62 ALA B N 1
ATOM 4916 C CA . ALA B 1 62 ? -68 -5.867 -36.719 1 23.44 62 ALA B CA 1
ATOM 4917 C C . ALA B 1 62 ? -67.375 -7.27 -36.625 1 23.44 62 ALA B C 1
ATOM 4919 O O . ALA B 1 62 ? -66.625 -7.688 -37.5 1 23.44 62 ALA B O 1
ATOM 4920 N N . GLU B 1 63 ? -66.75 -7.66 -35.562 1 23.59 63 GLU B N 1
ATOM 4921 C CA . GLU B 1 63 ? -66.25 -9.016 -35.531 1 23.59 63 GLU B CA 1
ATOM 4922 C C . GLU B 1 63 ? -67.375 -10.055 -35.656 1 23.59 63 GLU B C 1
ATOM 4924 O O . GLU B 1 63 ? -67.25 -11.18 -35.156 1 23.59 63 GLU B O 1
ATOM 4929 N N . VAL B 1 64 ? -68.625 -9.531 -36 1 23.77 64 VAL B N 1
ATOM 4930 C CA . VAL B 1 64 ? -69.688 -10.555 -35.812 1 23.77 64 VAL B CA 1
ATOM 4931 C C . VAL B 1 64 ? -69.25 -11.852 -36.469 1 23.77 64 VAL B C 1
ATOM 4933 O O . VAL B 1 64 ? -68.312 -11.859 -37.281 1 23.77 64 VAL B O 1
ATOM 4936 N N . HIS B 1 65 ? -70.312 -12.57 -37.094 1 24.59 65 HIS B N 1
ATOM 4937 C CA . HIS B 1 65 ? -71 -13.844 -37.219 1 24.59 65 HIS B CA 1
ATOM 4938 C C . HIS B 1 65 ? -70.562 -14.609 -38.438 1 24.59 65 HIS B C 1
ATOM 4940 O O . HIS B 1 65 ? -71.125 -15.648 -38.781 1 24.59 65 HIS B O 1
ATOM 4946 N N . LEU B 1 66 ? -69.875 -13.867 -39.469 1 22.42 66 LEU B N 1
ATOM 4947 C CA . LEU B 1 66 ? -70 -14.602 -40.719 1 22.42 66 LEU B CA 1
ATOM 4948 C C . LEU B 1 66 ? -69.438 -16.016 -40.594 1 22.42 66 LEU B C 1
ATOM 4950 O O . LEU B 1 66 ? -68.188 -16.203 -40.562 1 22.42 66 LEU B O 1
ATOM 4954 N N . LEU B 1 67 ? -70 -16.938 -39.781 1 22.81 67 LEU B N 1
ATOM 4955 C CA . LEU B 1 67 ? -69.812 -18.328 -39.438 1 22.81 67 LEU B CA 1
ATOM 4956 C C . LEU B 1 67 ? -69.938 -19.219 -40.688 1 22.81 67 LEU B C 1
ATOM 4958 O O . LEU B 1 67 ? -70.062 -20.438 -40.562 1 22.81 67 LEU B O 1
ATOM 4962 N N . ALA B 1 68 ? -70.562 -18.547 -41.875 1 21.61 68 ALA B N 1
ATOM 4963 C CA . ALA B 1 68 ? -71.125 -19.609 -42.688 1 21.61 68 ALA B CA 1
ATOM 4964 C C . ALA B 1 68 ? -70.188 -20.75 -42.875 1 21.61 68 ALA B C 1
ATOM 4966 O O . ALA B 1 68 ? -69 -20.625 -42.594 1 21.61 68 ALA B O 1
ATOM 4967 N N . GLY B 1 69 ? -70.5 -21.688 -44.094 1 24.17 69 GLY B N 1
ATOM 4968 C CA . GLY B 1 69 ? -70.75 -22.828 -44.969 1 24.17 69 GLY B CA 1
ATOM 4969 C C . GLY B 1 69 ? -69.562 -23.141 -45.875 1 24.17 69 GLY B C 1
ATOM 4970 O O . GLY B 1 69 ? -69.438 -22.531 -46.938 1 24.17 69 GLY B O 1
ATOM 4971 N N . GLY B 1 70 ? -68.438 -23.438 -45.5 1 22.75 70 GLY B N 1
ATOM 4972 C CA . GLY B 1 70 ? -67.062 -23.359 -45.812 1 22.75 70 GLY B CA 1
ATOM 4973 C C . GLY B 1 70 ? -66.625 -24.359 -46.875 1 22.75 70 GLY B C 1
ATOM 4974 O O . GLY B 1 70 ? -66.125 -25.453 -46.562 1 22.75 70 GLY B O 1
ATOM 4975 N N . ARG B 1 71 ? -67.375 -24.469 -48.125 1 26.23 71 ARG B N 1
ATOM 4976 C CA . ARG B 1 71 ? -67.188 -25.297 -49.312 1 26.23 71 ARG B CA 1
ATOM 4977 C C . ARG B 1 71 ? -65.75 -25.156 -49.906 1 26.23 71 ARG B C 1
ATOM 4979 O O . ARG B 1 71 ? -65.188 -24.078 -49.875 1 26.23 71 ARG B O 1
ATOM 4986 N N . SER B 1 72 ? -65.125 -26.328 -50.344 1 24.73 72 SER B N 1
ATOM 4987 C CA . SER B 1 72 ? -63.781 -26.969 -50.531 1 24.73 72 SER B CA 1
ATOM 4988 C C . SER B 1 72 ? -63.062 -26.406 -51.719 1 24.73 72 SER B C 1
ATOM 4990 O O . SER B 1 72 ? -62.031 -26.922 -52.125 1 24.73 72 SER B O 1
ATOM 4992 N N . LEU B 1 73 ? -63.531 -25.297 -52.344 1 23.47 73 LEU B N 1
ATOM 4993 C CA . LEU B 1 73 ? -62.906 -25.141 -53.656 1 23.47 73 LEU B CA 1
ATOM 4994 C C . LEU B 1 73 ? -61.375 -25.094 -53.562 1 23.47 73 LEU B C 1
ATOM 4996 O O . LEU B 1 73 ? -60.844 -24.375 -52.719 1 23.47 73 LEU B O 1
ATOM 5000 N N . ALA B 1 74 ? -60.656 -26.062 -54.281 1 27.73 74 ALA B N 1
ATOM 5001 C CA . ALA B 1 74 ? -59.281 -26.531 -54.531 1 27.73 74 ALA B CA 1
ATOM 5002 C C . ALA B 1 74 ? -58.406 -25.406 -55.062 1 27.73 74 ALA B C 1
ATOM 5004 O O . ALA B 1 74 ? -57.219 -25.625 -55.406 1 27.73 74 ALA B O 1
ATOM 5005 N N . SER B 1 75 ? -58.812 -24.109 -55 1 23.95 75 SER B N 1
ATOM 5006 C CA . SER B 1 75 ? -57.969 -23.297 -55.875 1 23.95 75 SER B CA 1
ATOM 5007 C C . SER B 1 75 ? -56.5 -23.391 -55.438 1 23.95 75 SER B C 1
ATOM 5009 O O . SER B 1 75 ? -56.219 -23.406 -54.25 1 23.95 75 SER B O 1
ATOM 5011 N N . SER B 1 76 ? -55.562 -23.828 -56.375 1 25.84 76 SER B N 1
ATOM 5012 C CA . SER B 1 76 ? -54.156 -24.109 -56.281 1 25.84 76 SER B CA 1
ATOM 5013 C C . SER B 1 76 ? -53.375 -22.875 -55.781 1 25.84 76 SER B C 1
ATOM 5015 O O . SER B 1 76 ? -53.312 -21.875 -56.5 1 25.84 76 SER B O 1
ATOM 5017 N N . SER B 1 77 ? -53.688 -22.375 -54.75 1 26.78 77 SER B N 1
ATOM 5018 C CA . SER B 1 77 ? -53.094 -21.141 -54.219 1 26.78 77 SER B CA 1
ATOM 5019 C C . SER B 1 77 ? -51.562 -21.234 -54.188 1 26.78 77 SER B C 1
ATOM 5021 O O . SER B 1 77 ? -51.031 -22.219 -53.656 1 26.78 77 SER B O 1
ATOM 5023 N N . LYS B 1 78 ? -50.875 -20.547 -55.156 1 30.06 78 LYS B N 1
ATOM 5024 C CA . LYS B 1 78 ? -49.438 -20.422 -55.344 1 30.06 78 LYS B CA 1
ATOM 5025 C C . LYS B 1 78 ? -48.75 -20.062 -54.031 1 30.06 78 LYS B C 1
ATOM 5027 O O . LYS B 1 78 ? -49.219 -19.203 -53.281 1 30.06 78 LYS B O 1
ATOM 5032 N N . GLY B 1 79 ? -48 -21.047 -53.469 1 23.2 79 GLY B N 1
ATOM 5033 C CA . GLY B 1 79 ? -47.188 -21.125 -52.25 1 23.2 79 GLY B CA 1
ATOM 5034 C C . GLY B 1 79 ? -46.344 -19.891 -52 1 23.2 79 GLY B C 1
ATOM 5035 O O . GLY B 1 79 ? -45.5 -19.562 -52.844 1 23.2 79 GLY B O 1
ATOM 5036 N N . ARG B 1 80 ? -46.938 -18.719 -51.688 1 30.75 80 ARG B N 1
ATOM 5037 C CA . ARG B 1 80 ? -46.031 -17.656 -51.25 1 30.75 80 ARG B CA 1
ATOM 5038 C C . ARG B 1 80 ? -44.906 -18.203 -50.406 1 30.75 80 ARG B C 1
ATOM 5040 O O . ARG B 1 80 ? -45.125 -18.875 -49.406 1 30.75 80 ARG B O 1
ATOM 5047 N N . GLN B 1 81 ? -43.812 -18.422 -51.156 1 25.66 81 GLN B N 1
ATOM 5048 C CA . GLN B 1 81 ? -42.531 -18.797 -50.562 1 25.66 81 GLN B CA 1
ATOM 5049 C C . GLN B 1 81 ? -42.25 -18 -49.281 1 25.66 81 GLN B C 1
ATOM 5051 O O . GLN B 1 81 ? -42.25 -16.766 -49.312 1 25.66 81 GLN B O 1
ATOM 5056 N N . GLN B 1 82 ? -42.938 -18.375 -48.219 1 29.77 82 GLN B N 1
ATOM 5057 C CA . GLN B 1 82 ? -42.531 -17.906 -46.906 1 29.77 82 GLN B CA 1
ATOM 5058 C C . GLN B 1 82 ? -41 -17.719 -46.844 1 29.77 82 GLN B C 1
ATOM 5060 O O . GLN B 1 82 ? -40.25 -18.656 -47.094 1 29.77 82 GLN B O 1
ATOM 5065 N N . VAL B 1 83 ? -40.625 -16.516 -47.312 1 33.53 83 VAL B N 1
ATOM 5066 C CA . VAL B 1 83 ? -39.25 -16.188 -47 1 33.53 83 VAL B CA 1
ATOM 5067 C C . VAL B 1 83 ? -38.875 -16.719 -45.625 1 33.53 83 VAL B C 1
ATOM 5069 O O . VAL B 1 83 ? -39.562 -16.422 -44.625 1 33.53 83 VAL B O 1
ATOM 5072 N N . SER B 1 84 ? -38.469 -17.938 -45.594 1 31.11 84 SER B N 1
ATOM 5073 C CA . SER B 1 84 ? -37.969 -18.656 -44.438 1 31.11 84 SER B CA 1
ATOM 5074 C C . SER B 1 84 ? -37.219 -17.719 -43.5 1 31.11 84 SER B C 1
ATOM 5076 O O . SER B 1 84 ? -36.375 -16.938 -43.938 1 31.11 84 SER B O 1
ATOM 5078 N N . PRO B 1 85 ? -37.844 -17.359 -42.344 1 37.66 85 PRO B N 1
ATOM 5079 C CA . PRO B 1 85 ? -37.125 -16.672 -41.281 1 37.66 85 PRO B CA 1
ATOM 5080 C C . PRO B 1 85 ? -35.688 -17.188 -41.094 1 37.66 85 PRO B C 1
ATOM 5082 O O . PRO B 1 85 ? -34.969 -16.719 -40.219 1 37.66 85 PRO B O 1
ATOM 5085 N N . ASN B 1 86 ? -35.375 -18.125 -41.969 1 36.19 86 ASN B N 1
ATOM 5086 C CA . ASN B 1 86 ? -34.031 -18.703 -41.812 1 36.19 86 ASN B CA 1
ATOM 5087 C C . ASN B 1 86 ? -32.938 -17.719 -42.219 1 36.19 86 ASN B C 1
ATOM 5089 O O . ASN B 1 86 ? -31.781 -17.891 -41.875 1 36.19 86 ASN B O 1
ATOM 5093 N N . ILE B 1 87 ? -33.312 -16.781 -43.062 1 37.28 87 ILE B N 1
ATOM 5094 C CA . ILE B 1 87 ? -32.25 -15.883 -43.438 1 37.28 87 ILE B CA 1
ATOM 5095 C C . ILE B 1 87 ? -31.938 -14.922 -42.281 1 37.28 87 ILE B C 1
ATOM 5097 O O . ILE B 1 87 ? -30.766 -14.609 -42.031 1 37.28 87 ILE B O 1
ATOM 5101 N N . VAL B 1 88 ? -33 -14.445 -41.656 1 38.91 88 VAL B N 1
ATOM 5102 C CA . VAL B 1 88 ? -32.75 -13.57 -40.5 1 38.91 88 VAL B CA 1
ATOM 5103 C C . VAL B 1 88 ? -32.062 -14.352 -39.406 1 38.91 88 VAL B C 1
ATOM 5105 O O . VAL B 1 88 ? -31.141 -13.844 -38.75 1 38.91 88 VAL B O 1
ATOM 5108 N N . SER B 1 89 ? -32.562 -15.562 -39.188 1 41.22 89 SER B N 1
ATOM 5109 C CA . SER B 1 89 ? -31.875 -16.391 -38.188 1 41.22 89 SER B CA 1
ATOM 5110 C C . SER B 1 89 ? -30.469 -16.75 -38.625 1 41.22 89 SER B C 1
ATOM 5112 O O . SER B 1 89 ? -29.547 -16.797 -37.812 1 41.22 89 SER B O 1
ATOM 5114 N N . CYS B 1 90 ? -30.297 -16.984 -39.969 1 39.25 90 CYS B N 1
ATOM 5115 C CA . CYS B 1 90 ? -28.953 -17.219 -40.469 1 39.25 90 CYS B CA 1
ATOM 5116 C C . CYS B 1 90 ? -28.094 -15.961 -40.375 1 39.25 90 CYS B C 1
ATOM 5118 O O . CYS B 1 90 ? -26.906 -16.047 -40.094 1 39.25 90 CYS B O 1
ATOM 5120 N N . CYS B 1 91 ? -28.688 -14.828 -40.594 1 40 91 CYS B N 1
ATOM 5121 C CA . CYS B 1 91 ? -27.922 -13.594 -40.469 1 40 91 CYS B CA 1
ATOM 5122 C C . CYS B 1 91 ? -27.594 -13.32 -39 1 40 91 CYS B C 1
ATOM 5124 O O . CYS B 1 91 ? -26.484 -12.875 -38.688 1 40 91 CYS B O 1
ATOM 5126 N N . TRP B 1 92 ? -28.609 -13.523 -38.156 1 41.94 92 TRP B N 1
ATOM 5127 C CA . TRP B 1 92 ? -28.328 -13.344 -36.75 1 41.94 92 TRP B CA 1
ATOM 5128 C C . TRP B 1 92 ? -27.359 -14.414 -36.25 1 41.94 92 TRP B C 1
ATOM 5130 O O . TRP B 1 92 ? -26.438 -14.109 -35.469 1 41.94 92 TRP B O 1
ATOM 5140 N N . THR B 1 93 ? -27.656 -15.625 -36.719 1 45.53 93 THR B N 1
ATOM 5141 C CA . THR B 1 93 ? -26.703 -16.672 -36.344 1 45.53 93 THR B CA 1
ATOM 5142 C C . THR B 1 93 ? -25.344 -16.406 -36.969 1 45.53 93 THR B C 1
ATOM 5144 O O . THR B 1 93 ? -24.312 -16.672 -36.344 1 45.53 93 THR B O 1
ATOM 5147 N N . ARG B 1 94 ? -25.375 -15.961 -38.25 1 49.19 94 ARG B N 1
ATOM 5148 C CA . ARG B 1 94 ? -24.125 -15.562 -38.844 1 49.19 94 ARG B CA 1
ATOM 5149 C C . ARG B 1 94 ? -23.516 -14.367 -38.125 1 49.19 94 ARG B C 1
ATOM 5151 O O . ARG B 1 94 ? -22.281 -14.281 -38 1 49.19 94 ARG B O 1
ATOM 5158 N N . ARG B 1 95 ? -24.406 -13.469 -37.719 1 49.19 95 ARG B N 1
ATOM 5159 C CA . ARG B 1 95 ? -23.906 -12.305 -37 1 49.19 95 ARG B CA 1
ATOM 5160 C C . ARG B 1 95 ? -23.359 -12.703 -35.656 1 49.19 95 ARG B C 1
ATOM 5162 O O . ARG B 1 95 ? -22.297 -12.211 -35.219 1 49.19 95 ARG B O 1
ATOM 5169 N N . ILE B 1 96 ? -24.188 -13.477 -34.938 1 49.62 96 ILE B N 1
ATOM 5170 C CA . ILE B 1 96 ? -23.688 -13.945 -33.656 1 49.62 96 ILE B CA 1
ATOM 5171 C C . ILE B 1 96 ? -22.438 -14.781 -33.844 1 49.62 96 ILE B C 1
ATOM 5173 O O . ILE B 1 96 ? -21.469 -14.656 -33.094 1 49.62 96 ILE B O 1
ATOM 5177 N N . SER B 1 97 ? -22.578 -15.562 -34.875 1 58.91 97 SER B N 1
ATOM 5178 C CA . SER B 1 97 ? -21.406 -16.359 -35.188 1 58.91 97 SER B CA 1
ATOM 5179 C C . SER B 1 97 ? -20.219 -15.469 -35.562 1 58.91 97 SER B C 1
ATOM 5181 O O . SER B 1 97 ? -19.078 -15.727 -35.156 1 58.91 97 SER B O 1
ATOM 5183 N N . LEU B 1 98 ? -20.562 -14.375 -36.188 1 62.44 98 LEU B N 1
ATOM 5184 C CA . LEU B 1 98 ? -19.516 -13.438 -36.562 1 62.44 98 LEU B CA 1
ATOM 5185 C C . LEU B 1 98 ? -18.969 -12.695 -35.344 1 62.44 98 LEU B C 1
ATOM 5187 O O . LEU B 1 98 ? -17.766 -12.453 -35.25 1 62.44 98 LEU B O 1
ATOM 5191 N N . GLU B 1 99 ? -19.938 -12.414 -34.469 1 66.44 99 GLU B N 1
ATOM 5192 C CA . GLU B 1 99 ? -19.5 -11.711 -33.25 1 66.44 99 GLU B CA 1
ATOM 5193 C C . GLU B 1 99 ? -18.656 -12.617 -32.375 1 66.44 99 GLU B C 1
ATOM 5195 O O . GLU B 1 99 ? -17.656 -12.172 -31.797 1 66.44 99 GLU B O 1
ATOM 5200 N N . ASN B 1 100 ? -19.125 -13.789 -32.219 1 72.12 100 ASN B N 1
ATOM 5201 C CA . ASN B 1 100 ? -18.344 -14.742 -31.438 1 72.12 100 ASN B CA 1
ATOM 5202 C C . ASN B 1 100 ? -16.984 -15.016 -32.062 1 72.12 100 ASN B C 1
ATOM 5204 O O . ASN B 1 100 ? -15.984 -15.156 -31.375 1 72.12 100 ASN B O 1
ATOM 5208 N N . GLN B 1 101 ? -17.125 -14.984 -33.375 1 79.62 101 GLN B N 1
ATOM 5209 C CA . GLN B 1 101 ? -15.867 -15.188 -34.062 1 79.62 101 GLN B CA 1
ATOM 5210 C C . GLN B 1 101 ? -14.938 -13.992 -33.906 1 79.62 101 GLN B C 1
ATOM 5212 O O . GLN B 1 101 ? -13.727 -14.156 -33.75 1 79.62 101 GLN B O 1
ATOM 5217 N N . LEU B 1 102 ? -15.602 -12.969 -33.75 1 84.94 102 LEU B N 1
ATOM 5218 C CA . LEU B 1 102 ? -14.797 -11.766 -33.562 1 84.94 102 LEU B CA 1
ATOM 5219 C C . LEU B 1 102 ? -14.156 -11.734 -32.188 1 84.94 102 LEU B C 1
ATOM 5221 O O . LEU B 1 102 ? -12.992 -11.352 -32.031 1 84.94 102 LEU B O 1
ATOM 5225 N N . THR B 1 103 ? -14.898 -12.188 -31.203 1 89.19 103 THR B N 1
ATOM 5226 C CA . THR B 1 103 ? -14.375 -12.195 -29.844 1 89.19 103 THR B CA 1
ATOM 5227 C C . THR B 1 103 ? -13.242 -13.211 -29.703 1 89.19 103 THR B C 1
ATOM 5229 O O . THR B 1 103 ? -12.266 -12.961 -28.984 1 89.19 103 THR B O 1
ATOM 5232 N N . THR B 1 104 ? -13.375 -14.258 -30.359 1 91.06 104 THR B N 1
ATOM 5233 C CA . THR B 1 104 ? -12.328 -15.273 -30.328 1 91.06 104 THR B CA 1
ATOM 5234 C C . THR B 1 104 ? -11.078 -14.797 -31.062 1 91.06 104 THR B C 1
ATOM 5236 O O . THR B 1 104 ? -9.961 -14.992 -30.594 1 91.06 104 THR B O 1
ATOM 5239 N N . LEU B 1 105 ? -11.242 -14.141 -32.188 1 90.88 105 LEU B N 1
ATOM 5240 C CA . LEU B 1 105 ? -10.117 -13.609 -32.938 1 90.88 105 LEU B CA 1
ATOM 5241 C C . LEU B 1 105 ? -9.383 -12.531 -32.156 1 90.88 105 LEU B C 1
ATOM 5243 O O . LEU B 1 105 ? -8.148 -12.469 -32.188 1 90.88 105 LEU B O 1
ATOM 5247 N N . ARG B 1 106 ? -10.141 -11.781 -31.484 1 93.38 106 ARG B N 1
ATOM 5248 C CA . ARG B 1 106 ? -9.555 -10.75 -30.641 1 93.38 106 ARG B CA 1
ATOM 5249 C C . ARG B 1 106 ? -8.734 -11.375 -29.516 1 93.38 106 ARG B C 1
ATOM 5251 O O . ARG B 1 106 ? -7.633 -10.914 -29.203 1 93.38 106 ARG B O 1
ATOM 5258 N N . ALA B 1 107 ? -9.297 -12.367 -28.953 1 95.31 107 ALA B N 1
ATOM 5259 C CA . ALA B 1 107 ? -8.609 -13.055 -27.859 1 95.31 107 ALA B CA 1
ATOM 5260 C C . ALA B 1 107 ? -7.32 -13.711 -28.359 1 95.31 107 ALA B C 1
ATOM 5262 O O . ALA B 1 107 ? -6.285 -13.641 -27.688 1 95.31 107 ALA B O 1
ATOM 5263 N N . MET B 1 108 ? -7.363 -14.281 -29.5 1 95 108 MET B N 1
ATOM 5264 C CA . MET B 1 108 ? -6.184 -14.93 -30.062 1 95 108 MET B CA 1
ATOM 5265 C C . MET B 1 108 ? -5.109 -13.906 -30.406 1 95 108 MET B C 1
ATOM 5267 O O . MET B 1 108 ? -3.924 -14.141 -30.172 1 95 108 MET B O 1
ATOM 5271 N N . SER B 1 109 ? -5.539 -12.812 -30.953 1 94.75 109 SER B N 1
ATOM 5272 C CA . SER B 1 109 ? -4.598 -11.766 -31.344 1 94.75 109 SER B CA 1
ATOM 5273 C C . SER B 1 109 ? -3.945 -11.133 -30.109 1 94.75 109 SER B C 1
ATOM 5275 O O . SER B 1 109 ? -2.74 -10.875 -30.109 1 94.75 109 SER B O 1
ATOM 5277 N N . GLU B 1 110 ? -4.77 -10.914 -29.109 1 96.69 110 GLU B N 1
ATOM 5278 C CA . GLU B 1 110 ? -4.223 -10.352 -27.875 1 96.69 110 GLU B CA 1
ATOM 5279 C C . GLU B 1 110 ? -3.258 -11.32 -27.203 1 96.69 110 GLU B C 1
ATOM 5281 O O . GLU B 1 110 ? -2.195 -10.922 -26.734 1 96.69 110 GLU B O 1
ATOM 5286 N N . PHE B 1 111 ? -3.639 -12.539 -27.172 1 97.12 111 PHE B N 1
ATOM 5287 C CA . PHE B 1 111 ? -2.795 -13.586 -26.609 1 97.12 111 PHE B CA 1
ATOM 5288 C C . PHE B 1 111 ? -1.46 -13.664 -27.328 1 97.12 111 PHE B C 1
ATOM 5290 O O . PHE B 1 111 ? -0.401 -13.664 -26.703 1 97.12 111 PHE B O 1
ATOM 5297 N N . GLY B 1 112 ? -1.479 -13.664 -28.641 1 96.19 112 GLY B N 1
ATOM 5298 C CA . GLY B 1 112 ? -0.264 -13.703 -29.453 1 96.19 112 GLY B CA 1
ATOM 5299 C C . GLY B 1 112 ? 0.598 -12.469 -29.281 1 96.19 112 GLY B C 1
ATOM 5300 O O . GLY B 1 112 ? 1.827 -12.555 -29.266 1 96.19 112 GLY B O 1
ATOM 5301 N N . SER B 1 113 ? -0.021 -11.32 -29.109 1 96.56 113 SER B N 1
ATOM 5302 C CA . SER B 1 113 ? 0.72 -10.078 -28.922 1 96.56 113 SER B CA 1
ATOM 5303 C C . SER B 1 113 ? 1.488 -10.086 -27.609 1 96.56 113 SER B C 1
ATOM 5305 O O . SER B 1 113 ? 2.6 -9.555 -27.531 1 96.56 113 SER B O 1
ATOM 5307 N N . PHE B 1 114 ? 0.885 -10.648 -26.562 1 97.62 114 PHE B N 1
ATOM 5308 C CA . PHE B 1 114 ? 1.579 -10.727 -25.297 1 97.62 114 PHE B CA 1
ATOM 5309 C C . PHE B 1 114 ? 2.762 -11.688 -25.375 1 97.62 114 PHE B C 1
ATOM 5311 O O . PHE B 1 114 ? 3.791 -11.469 -24.734 1 97.62 114 PHE B O 1
ATOM 5318 N N . LEU B 1 115 ? 2.631 -12.742 -26.203 1 97 115 LEU B N 1
ATOM 5319 C CA . LEU B 1 115 ? 3.744 -13.664 -26.375 1 97 115 LEU B CA 1
ATOM 5320 C C . LEU B 1 115 ? 4.887 -13 -27.141 1 97 115 LEU B C 1
ATOM 5322 O O . LEU B 1 115 ? 6.059 -13.234 -26.828 1 97 115 LEU B O 1
ATOM 5326 N N . ILE B 1 116 ? 4.531 -12.156 -28.078 1 95.56 116 ILE B N 1
ATOM 5327 C CA . ILE B 1 116 ? 5.547 -11.398 -28.797 1 95.56 116 ILE B CA 1
ATOM 5328 C C . ILE B 1 116 ? 6.234 -10.422 -27.844 1 95.56 116 ILE B C 1
ATOM 5330 O O . ILE B 1 116 ? 7.449 -10.219 -27.922 1 95.56 116 ILE B O 1
ATOM 5334 N N . PHE B 1 117 ? 5.426 -9.867 -27.031 1 96.25 117 PHE B N 1
ATOM 5335 C CA . PHE B 1 117 ? 5.984 -8.977 -26.016 1 96.25 117 PHE B CA 1
ATOM 5336 C C . PHE B 1 117 ? 6.988 -9.711 -25.141 1 96.25 117 PHE B C 1
ATOM 5338 O O . PHE B 1 117 ? 8.062 -9.188 -24.828 1 96.25 117 PHE B O 1
ATOM 5345 N N . CYS B 1 118 ? 6.68 -10.922 -24.75 1 95.6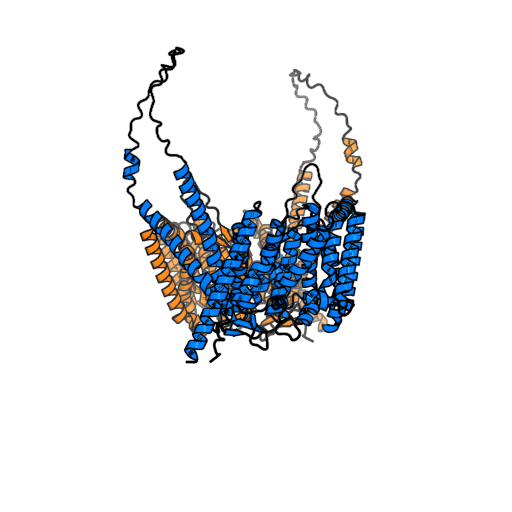9 118 CYS B N 1
ATOM 5346 C CA . CYS B 1 118 ? 7.602 -11.727 -23.953 1 95.69 118 CYS B CA 1
ATOM 5347 C C . CYS B 1 118 ? 8.875 -12.023 -24.734 1 95.69 118 CYS B C 1
ATOM 5349 O O . CYS B 1 118 ? 9.969 -12.023 -24.172 1 95.69 118 CYS B O 1
ATOM 5351 N N . TYR B 1 119 ? 8.703 -12.25 -26 1 94.19 119 TYR B N 1
ATOM 5352 C CA . TYR B 1 119 ? 9.852 -12.508 -26.859 1 94.19 119 TYR B CA 1
ATOM 5353 C C . TYR B 1 119 ? 10.773 -11.289 -26.922 1 94.19 119 TYR B C 1
ATOM 5355 O O . TYR B 1 119 ? 11.992 -11.414 -26.844 1 94.19 119 TYR B O 1
ATOM 5363 N N . ILE B 1 120 ? 10.195 -10.117 -27.016 1 93 120 ILE B N 1
ATOM 5364 C CA . ILE B 1 120 ? 10.969 -8.883 -27.109 1 93 120 ILE B CA 1
ATOM 5365 C C . ILE B 1 120 ? 11.711 -8.641 -25.797 1 93 120 ILE B C 1
ATOM 5367 O O . ILE B 1 120 ? 12.875 -8.234 -25.797 1 93 120 ILE B O 1
ATOM 5371 N N . CYS B 1 121 ? 11.102 -8.891 -24.703 1 92.38 121 CYS B N 1
ATOM 5372 C CA . CYS B 1 121 ? 11.703 -8.648 -23.391 1 92.38 121 CYS B CA 1
ATOM 5373 C C . CYS B 1 121 ? 12.82 -9.641 -23.109 1 92.38 121 CYS B C 1
ATOM 5375 O O . CYS B 1 121 ? 13.852 -9.273 -22.547 1 92.38 121 CYS B O 1
ATOM 5377 N N . TYR B 1 122 ? 12.672 -10.844 -23.547 1 89.88 122 TYR B N 1
ATOM 5378 C CA . TYR B 1 122 ? 13.555 -11.922 -23.109 1 89.88 122 TYR B CA 1
ATOM 5379 C C . TYR B 1 122 ? 14.656 -12.18 -24.141 1 89.88 122 TYR B C 1
ATOM 5381 O O . TYR B 1 122 ? 15.812 -12.398 -23.781 1 89.88 122 TYR B O 1
ATOM 5389 N N . CYS B 1 123 ? 14.328 -12.125 -25.438 1 87.56 123 CYS B N 1
ATOM 5390 C CA . CYS B 1 123 ? 15.25 -12.602 -26.469 1 87.56 123 CYS B CA 1
ATOM 5391 C C . CYS B 1 123 ? 15.953 -11.438 -27.156 1 87.56 123 CYS B C 1
ATOM 5393 O O . CYS B 1 123 ? 16.938 -11.641 -27.875 1 87.56 123 CYS B O 1
ATOM 5395 N N . THR B 1 124 ? 15.43 -10.258 -26.906 1 87.75 124 THR B N 1
ATOM 5396 C CA . THR B 1 124 ? 16.047 -9.117 -27.578 1 87.75 124 THR B CA 1
ATOM 5397 C C . THR B 1 124 ? 16.781 -8.242 -26.562 1 87.75 124 THR B C 1
ATOM 5399 O O . THR B 1 124 ? 16.578 -8.367 -25.359 1 87.75 124 THR B O 1
ATOM 5402 N N . ASP B 1 125 ? 17.656 -7.375 -27.047 1 86.81 125 ASP B N 1
ATOM 5403 C CA . ASP B 1 125 ? 18.438 -6.473 -26.188 1 86.81 125 ASP B CA 1
ATOM 5404 C C . ASP B 1 125 ? 17.828 -5.07 -26.188 1 86.81 125 ASP B C 1
ATOM 5406 O O . ASP B 1 125 ? 18.547 -4.078 -26.047 1 86.81 125 ASP B O 1
ATOM 5410 N N . LEU B 1 126 ? 16.625 -5.055 -26.469 1 88.5 126 LEU B N 1
ATOM 5411 C CA . LEU B 1 126 ? 15.961 -3.752 -26.5 1 88.5 126 LEU B CA 1
ATOM 5412 C C . LEU B 1 126 ? 16 -3.092 -25.125 1 88.5 126 LEU B C 1
ATOM 5414 O O . LEU B 1 126 ? 16.156 -1.874 -25.016 1 88.5 126 LEU B O 1
ATOM 5418 N N . PHE B 1 127 ? 15.922 -3.865 -24.078 1 90.62 127 PHE B N 1
ATOM 5419 C CA . PHE B 1 127 ? 15.953 -3.352 -22.703 1 90.62 127 PHE B CA 1
ATOM 5420 C C . PHE B 1 127 ? 17.25 -3.723 -22.016 1 90.62 127 PHE B C 1
ATOM 5422 O O . PHE B 1 127 ? 17.891 -4.715 -22.375 1 90.62 127 PHE B O 1
ATOM 5429 N N . GLY B 1 128 ? 17.594 -2.904 -21.047 1 90.69 128 GLY B N 1
ATOM 5430 C CA . GLY B 1 128 ? 18.812 -3.186 -20.297 1 90.69 128 GLY B CA 1
ATOM 5431 C C . GLY B 1 128 ? 18.609 -4.234 -19.219 1 90.69 128 GLY B C 1
ATOM 5432 O O . GLY B 1 128 ? 17.531 -4.836 -19.125 1 90.69 128 GLY B O 1
ATOM 5433 N N . GLU B 1 129 ? 19.719 -4.562 -18.5 1 91.5 129 GLU B N 1
ATOM 5434 C CA . GLU B 1 129 ? 19.656 -5.566 -17.438 1 91.5 129 GLU B CA 1
ATOM 5435 C C . GLU B 1 129 ? 20.344 -5.07 -16.172 1 91.5 129 GLU B C 1
ATOM 5437 O O . GLU B 1 129 ? 21.312 -4.305 -16.25 1 91.5 129 GLU B O 1
ATOM 5442 N N . PHE B 1 130 ? 19.703 -5.359 -15.078 1 92.81 130 PHE B N 1
ATOM 5443 C CA . PHE B 1 130 ? 20.328 -5.16 -13.773 1 92.81 130 PHE B CA 1
ATOM 5444 C C . PHE B 1 130 ? 20.828 -6.48 -13.211 1 92.81 130 PHE B C 1
ATOM 5446 O O . PHE B 1 130 ? 20.266 -7.543 -13.492 1 92.81 130 PHE B O 1
ATOM 5453 N N . LYS B 1 131 ? 21.859 -6.426 -12.453 1 92.31 131 LYS B N 1
ATOM 5454 C CA . LYS B 1 131 ? 22.281 -7.609 -11.711 1 92.31 131 LYS B CA 1
ATOM 5455 C C . LYS B 1 131 ? 21.359 -7.863 -10.516 1 92.31 131 LYS B C 1
ATOM 5457 O O . LYS B 1 131 ? 20.859 -6.922 -9.906 1 92.31 131 LYS B O 1
ATOM 5462 N N . GLN B 1 132 ? 21.156 -9.086 -10.234 1 93.19 132 GLN B N 1
ATOM 5463 C CA . GLN B 1 132 ? 20.375 -9.461 -9.07 1 93.19 132 GLN B CA 1
ATOM 5464 C C . GLN B 1 132 ? 21.094 -9.109 -7.773 1 93.19 132 GLN B C 1
ATOM 5466 O O . GLN B 1 132 ? 22.281 -9.438 -7.609 1 93.19 132 GLN B O 1
ATOM 5471 N N . VAL B 1 133 ? 20.453 -8.367 -6.93 1 92.44 133 VAL B N 1
ATOM 5472 C CA . VAL B 1 133 ? 21.016 -7.992 -5.637 1 92.44 133 VAL B CA 1
ATOM 5473 C C . VAL B 1 133 ? 20.047 -8.367 -4.516 1 92.44 133 VAL B C 1
ATOM 5475 O O . VAL B 1 133 ? 18.875 -8 -4.559 1 92.44 133 VAL B O 1
ATOM 5478 N N . TYR B 1 134 ? 20.625 -9.141 -3.592 1 95 134 TYR B N 1
ATOM 5479 C CA . TYR B 1 134 ? 19.781 -9.539 -2.471 1 95 134 TYR B CA 1
ATOM 5480 C C . TYR B 1 134 ? 20.141 -8.766 -1.209 1 95 134 TYR B C 1
ATOM 5482 O O . TYR B 1 134 ? 21.312 -8.742 -0.807 1 95 134 TYR B O 1
ATOM 5490 N N . ASN B 1 135 ? 19.203 -8 -0.644 1 95.44 135 ASN B N 1
ATOM 5491 C CA . ASN B 1 135 ? 19.266 -7.336 0.653 1 95.44 135 ASN B CA 1
ATOM 5492 C C . ASN B 1 135 ? 18.109 -7.75 1.551 1 95.44 135 ASN B C 1
ATOM 5494 O O . ASN B 1 135 ? 16.938 -7.488 1.229 1 95.44 135 ASN B O 1
ATOM 5498 N N . ARG B 1 136 ? 18.438 -8.438 2.637 1 96.31 136 ARG B N 1
ATOM 5499 C CA . ARG B 1 136 ? 17.422 -8.977 3.537 1 96.31 136 ARG B CA 1
ATOM 5500 C C . ARG B 1 136 ? 16.484 -7.875 4.031 1 96.31 136 ARG B C 1
ATOM 5502 O O . ARG B 1 136 ? 15.281 -8.086 4.168 1 96.31 136 ARG B O 1
ATOM 5509 N N . ASP B 1 137 ? 16.969 -6.703 4.363 1 96.44 137 ASP B N 1
ATOM 5510 C CA . ASP B 1 137 ? 16.172 -5.59 4.879 1 96.44 137 ASP B CA 1
ATOM 5511 C C . ASP B 1 137 ? 15.125 -5.148 3.863 1 96.44 137 ASP B C 1
ATOM 5513 O O . ASP B 1 137 ? 13.938 -5.074 4.188 1 96.44 137 ASP B O 1
ATOM 5517 N N . ILE B 1 138 ? 15.594 -4.965 2.646 1 96 138 ILE B N 1
ATOM 5518 C CA . ILE B 1 138 ? 14.68 -4.52 1.595 1 96 138 ILE B CA 1
ATOM 5519 C C . ILE B 1 138 ? 13.664 -5.617 1.296 1 96 138 ILE B C 1
ATOM 5521 O O . ILE B 1 138 ? 12.484 -5.328 1.071 1 96 138 ILE B O 1
ATOM 5525 N N . PHE B 1 139 ? 14.102 -6.891 1.295 1 97.56 139 PHE B N 1
ATOM 5526 C CA . PHE B 1 139 ? 13.242 -8.039 1.035 1 97.56 139 PHE B CA 1
ATOM 5527 C C . PHE B 1 139 ? 12.109 -8.109 2.057 1 97.56 139 PHE B C 1
ATOM 5529 O O . PHE B 1 139 ? 10.938 -8.188 1.689 1 97.56 139 PHE B O 1
ATOM 5536 N N . LEU B 1 140 ? 12.438 -8.008 3.305 1 97.31 140 LEU B N 1
ATOM 5537 C CA . LEU B 1 140 ? 11.445 -8.07 4.371 1 97.31 140 LEU B CA 1
ATOM 5538 C C . LEU B 1 140 ? 10.555 -6.832 4.355 1 97.31 140 LEU B C 1
ATOM 5540 O O . LEU B 1 140 ? 9.344 -6.926 4.59 1 97.31 140 LEU B O 1
ATOM 5544 N N . PHE B 1 141 ? 11.211 -5.688 4.082 1 97.06 141 PHE B N 1
ATOM 5545 C CA . PHE B 1 141 ? 10.477 -4.43 3.992 1 97.06 141 PHE B CA 1
ATOM 5546 C C . PHE B 1 141 ? 9.367 -4.523 2.949 1 97.06 141 PHE B C 1
ATOM 5548 O O . PHE B 1 141 ? 8.219 -4.191 3.229 1 97.06 141 PHE B O 1
ATOM 5555 N N . LEU B 1 142 ? 9.688 -5.004 1.789 1 96.94 142 LEU B N 1
ATOM 5556 C CA . LEU B 1 142 ? 8.734 -5.086 0.688 1 96.94 142 LEU B CA 1
ATOM 5557 C C . LEU B 1 142 ? 7.621 -6.082 1.002 1 96.94 142 LEU B C 1
ATOM 5559 O O . LEU B 1 142 ? 6.449 -5.82 0.722 1 96.94 142 LEU B O 1
ATOM 5563 N N . TYR B 1 143 ? 7.961 -7.195 1.543 1 97.25 143 TYR B N 1
ATOM 5564 C CA . TYR B 1 143 ? 6.953 -8.203 1.835 1 97.25 143 TYR B CA 1
ATOM 5565 C C . TYR B 1 143 ? 6.02 -7.742 2.945 1 97.25 143 TYR B C 1
ATOM 5567 O O . TYR B 1 143 ? 4.809 -7.973 2.887 1 97.25 143 TYR B O 1
ATOM 5575 N N . ILE B 1 144 ? 6.531 -7.059 4.012 1 96.44 144 ILE B N 1
ATOM 5576 C CA . ILE B 1 144 ? 5.699 -6.535 5.09 1 96.44 144 ILE B CA 1
ATOM 5577 C C . ILE B 1 144 ? 4.758 -5.465 4.547 1 96.44 144 ILE B C 1
ATOM 5579 O O . ILE B 1 144 ? 3.574 -5.441 4.887 1 96.44 144 ILE B O 1
ATOM 5583 N N . LEU B 1 145 ? 5.332 -4.633 3.723 1 94.12 145 LEU B N 1
ATOM 5584 C CA . LEU B 1 145 ? 4.504 -3.609 3.096 1 94.12 145 LEU B CA 1
ATOM 5585 C C . LEU B 1 145 ? 3.377 -4.242 2.287 1 94.12 145 LEU B C 1
ATOM 5587 O O . LEU B 1 145 ? 2.242 -3.762 2.314 1 94.12 145 LEU B O 1
ATOM 5591 N N . PHE B 1 146 ? 3.703 -5.305 1.567 1 95 146 PHE B N 1
ATOM 5592 C CA . PHE B 1 146 ? 2.707 -6.035 0.791 1 95 146 PHE B CA 1
ATOM 5593 C C . PHE B 1 146 ? 1.615 -6.59 1.696 1 95 146 PHE B C 1
ATOM 5595 O O . PHE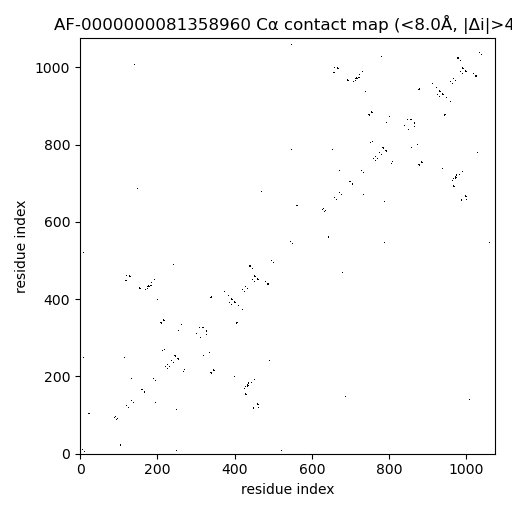 B 1 146 ? 0.428 -6.484 1.383 1 95 146 PHE B O 1
ATOM 5602 N N . ILE B 1 147 ? 1.949 -7.113 2.814 1 94.75 147 ILE B N 1
ATOM 5603 C CA . ILE B 1 147 ? 0.978 -7.695 3.736 1 94.75 147 ILE B CA 1
ATOM 5604 C C . ILE B 1 147 ? 0.104 -6.59 4.328 1 94.75 147 ILE B C 1
ATOM 5606 O O . ILE B 1 147 ? -1.102 -6.777 4.512 1 94.75 147 ILE B O 1
ATOM 5610 N N . ILE B 1 148 ? 0.701 -5.465 4.625 1 91.38 148 ILE B N 1
ATOM 5611 C CA . ILE B 1 148 ? -0.064 -4.34 5.145 1 91.38 148 ILE B CA 1
ATOM 5612 C C . ILE B 1 148 ? -1.073 -3.873 4.098 1 91.38 148 ILE B C 1
ATOM 5614 O O . ILE B 1 148 ? -2.24 -3.635 4.414 1 91.38 148 ILE B O 1
ATOM 5618 N N . LEU B 1 149 ? -0.631 -3.811 2.91 1 90.94 149 LEU B N 1
ATOM 5619 C CA . LEU B 1 149 ? -1.52 -3.42 1.821 1 90.94 149 LEU B CA 1
ATOM 5620 C C . LEU B 1 149 ? -2.652 -4.426 1.657 1 90.94 149 LEU B C 1
ATOM 5622 O O . LEU B 1 149 ? -3.811 -4.043 1.483 1 90.94 149 LEU B O 1
ATOM 5626 N N . ALA B 1 150 ? -2.309 -5.664 1.73 1 93.75 150 ALA B N 1
ATOM 5627 C CA . ALA B 1 150 ? -3.307 -6.723 1.585 1 93.75 150 ALA B CA 1
ATOM 5628 C C . ALA B 1 150 ? -4.32 -6.68 2.725 1 93.75 150 ALA B C 1
ATOM 5630 O O . ALA B 1 150 ? -5.504 -6.961 2.521 1 93.75 150 ALA B O 1
ATOM 5631 N N . SER B 1 151 ? -3.936 -6.254 3.869 1 90.5 151 SER B N 1
ATOM 5632 C CA . SER B 1 151 ? -4.797 -6.234 5.047 1 90.5 151 SER B CA 1
ATOM 5633 C C . SER B 1 151 ? -5.871 -5.156 4.93 1 90.5 151 SER B C 1
ATOM 5635 O O . SER B 1 151 ? -6.918 -5.242 5.57 1 90.5 151 SER B O 1
ATOM 5637 N N . THR B 1 152 ? -5.676 -4.172 4.102 1 85.75 152 THR B N 1
ATOM 5638 C CA . THR B 1 152 ? -6.668 -3.115 3.934 1 85.75 152 THR B CA 1
ATOM 5639 C C . THR B 1 152 ? -7.824 -3.594 3.062 1 85.75 152 THR B C 1
ATOM 5641 O O . THR B 1 152 ? -8.891 -2.973 3.041 1 85.75 152 THR B O 1
ATOM 5644 N N . THR B 1 153 ? -7.68 -4.73 2.461 1 87.25 153 THR B N 1
ATOM 5645 C CA . THR B 1 153 ? -8.719 -5.262 1.588 1 87.25 153 THR B CA 1
ATOM 5646 C C . THR B 1 153 ? -9.461 -6.41 2.264 1 87.25 153 THR B C 1
ATOM 5648 O O . THR B 1 153 ? -9.953 -7.32 1.592 1 87.25 153 THR B O 1
ATOM 5651 N N . SER B 1 154 ? -9.609 -6.395 3.5 1 86.19 154 SER B N 1
ATOM 5652 C CA . SER B 1 154 ? -10.242 -7.48 4.246 1 86.19 154 SER B CA 1
ATOM 5653 C C . SER B 1 154 ? -11.742 -7.52 3.998 1 86.19 154 SER B C 1
ATOM 5655 O O . SER B 1 154 ? -12.398 -6.477 3.957 1 86.19 154 SER B O 1
ATOM 5657 N N . SER B 1 155 ? -12.203 -8.672 3.705 1 83.75 155 SER B N 1
ATOM 5658 C CA . SER B 1 155 ? -13.625 -8.898 3.48 1 83.75 155 SER B CA 1
ATOM 5659 C C . SER B 1 155 ? -14.133 -10.07 4.309 1 83.75 155 SER B C 1
ATOM 5661 O O . SER B 1 155 ? -13.414 -11.047 4.523 1 83.75 155 SER B O 1
ATOM 5663 N N . LYS B 1 156 ? -15.289 -9.805 4.898 1 82.31 156 LYS B N 1
ATOM 5664 C CA . LYS B 1 156 ? -15.938 -10.867 5.656 1 82.31 156 LYS B CA 1
ATOM 5665 C C . LYS B 1 156 ? -16.953 -11.617 4.797 1 82.31 156 LYS B C 1
ATOM 5667 O O . LYS B 1 156 ? -17.734 -11.008 4.074 1 82.31 156 LYS B O 1
ATOM 5672 N N . VAL B 1 157 ? -16.625 -12.961 4.672 1 73 157 VAL B N 1
ATOM 5673 C CA . VAL B 1 157 ? -17.594 -13.789 3.941 1 73 157 VAL B CA 1
ATOM 5674 C C . VAL B 1 157 ? -18.891 -13.875 4.723 1 73 157 VAL B C 1
ATOM 5676 O O . VAL B 1 157 ? -18.891 -14.125 5.93 1 73 157 VAL B O 1
ATOM 5679 N N . GLU B 1 158 ? -19.953 -13.156 4.105 1 60.44 158 GLU B N 1
ATOM 5680 C CA . GLU B 1 158 ? -21.266 -13.18 4.734 1 60.44 158 GLU B CA 1
ATOM 5681 C C . GLU B 1 158 ? -21.75 -14.609 4.949 1 60.44 158 GLU B C 1
ATOM 5683 O O . GLU B 1 158 ? -21.609 -15.461 4.07 1 60.44 158 GLU B O 1
ATOM 5688 N N . HIS B 1 159 ? -21.859 -14.953 6.164 1 58.22 159 HIS B N 1
ATOM 5689 C CA . HIS B 1 159 ? -22.469 -16.203 6.57 1 58.22 159 HIS B CA 1
ATOM 5690 C C . HIS B 1 159 ? -23.812 -16.422 5.879 1 58.22 159 HIS B C 1
ATOM 5692 O O . HIS B 1 159 ? -24.656 -15.523 5.871 1 58.22 159 HIS B O 1
ATOM 5698 N N . GLU B 1 160 ? -23.953 -17.016 4.762 1 51.38 160 GLU B N 1
ATOM 5699 C CA . GLU B 1 160 ? -25.312 -17.406 4.387 1 51.38 160 GLU B CA 1
ATOM 5700 C C . GLU B 1 160 ? -25.984 -18.203 5.5 1 51.38 160 GLU B C 1
ATOM 5702 O O . GLU B 1 160 ? -25.469 -19.234 5.934 1 51.38 160 GLU B O 1
ATOM 5707 N N . ASP B 1 161 ? -26.719 -17.562 6.277 1 49.22 161 ASP B N 1
ATOM 5708 C CA . ASP B 1 161 ? -27.562 -18.281 7.227 1 49.22 161 ASP B CA 1
ATOM 5709 C C . ASP B 1 161 ? -28.422 -19.328 6.523 1 49.22 161 ASP B C 1
ATOM 5711 O O . ASP B 1 161 ? -29.266 -19 5.691 1 49.22 161 ASP B O 1
ATOM 5715 N N . THR B 1 162 ? -27.984 -20.391 6.031 1 47.91 162 THR B N 1
ATOM 5716 C CA . THR B 1 162 ? -29 -21.359 5.625 1 47.91 162 THR B CA 1
ATOM 5717 C C . THR B 1 162 ? -29.828 -21.812 6.824 1 47.91 162 THR B C 1
ATOM 5719 O O . THR B 1 162 ? -29.281 -22.016 7.914 1 47.91 162 THR B O 1
ATOM 5722 N N . PRO B 1 163 ? -31.203 -21.609 6.746 1 47.38 163 PRO B N 1
ATOM 5723 C CA . PRO B 1 163 ? -32.125 -22.016 7.812 1 47.38 163 PRO B CA 1
ATOM 5724 C C . PRO B 1 163 ? -31.719 -23.344 8.453 1 47.38 163 PRO B C 1
ATOM 5726 O O . PRO B 1 163 ? -32 -23.578 9.633 1 47.38 163 PRO B O 1
ATOM 5729 N N . VAL B 1 164 ? -31.719 -24.391 7.656 1 44 164 VAL B N 1
ATOM 5730 C CA . VAL B 1 164 ? -31.562 -25.688 8.297 1 44 164 VAL B CA 1
ATOM 5731 C C . VAL B 1 164 ? -30.25 -25.719 9.086 1 44 164 VAL B C 1
ATOM 5733 O O . VAL B 1 164 ? -30.125 -26.484 10.047 1 44 164 VAL B O 1
ATOM 5736 N N . ALA B 1 165 ? -29.047 -25.5 8.273 1 45.03 165 ALA B N 1
ATOM 5737 C CA . ALA B 1 165 ? -27.766 -25.812 8.883 1 45.03 165 ALA B CA 1
ATOM 5738 C C . ALA B 1 165 ? -27.141 -24.562 9.5 1 45.03 165 ALA B C 1
ATOM 5740 O O . ALA B 1 165 ? -27.188 -23.484 8.922 1 45.03 165 ALA B O 1
ATOM 5741 N N . GLY B 1 166 ? -26.969 -24.406 10.766 1 51.53 166 GLY B N 1
ATOM 5742 C CA . GLY B 1 166 ? -26.203 -23.484 11.586 1 51.53 166 GLY B CA 1
ATOM 5743 C C . GLY B 1 166 ? -25.125 -22.75 10.805 1 51.53 166 GLY B C 1
ATOM 5744 O O . GLY B 1 166 ? -25 -22.922 9.594 1 51.53 166 GLY B O 1
ATOM 5745 N N . LYS B 1 167 ? -24.297 -21.859 11.406 1 59.47 167 LYS B N 1
ATOM 5746 C CA . LYS B 1 167 ? -23.219 -21.031 10.883 1 59.47 167 LYS B CA 1
ATOM 5747 C C . LYS B 1 167 ? -22.188 -21.875 10.133 1 59.47 167 LYS B C 1
ATOM 5749 O O . LYS B 1 167 ? -21.672 -22.859 10.672 1 59.47 167 LYS B O 1
ATOM 5754 N N . SER B 1 168 ? -22.109 -21.797 8.797 1 71.62 168 SER B N 1
ATOM 5755 C CA . SER B 1 168 ? -21.172 -22.547 7.973 1 71.62 168 SER B CA 1
ATOM 5756 C C . SER B 1 168 ? -19.75 -22.406 8.492 1 71.62 168 SER B C 1
ATOM 5758 O O . SER B 1 168 ? -19.312 -21.297 8.812 1 71.62 168 SER B O 1
ATOM 5760 N N . ILE B 1 169 ? -19.047 -23.562 8.875 1 75.5 169 ILE B N 1
ATOM 5761 C CA . ILE B 1 169 ? -17.719 -23.641 9.477 1 75.5 169 ILE B CA 1
ATOM 5762 C C . ILE B 1 169 ? -16.672 -23.156 8.477 1 75.5 169 ILE B C 1
ATOM 5764 O O . ILE B 1 169 ? -15.656 -22.594 8.859 1 75.5 169 ILE B O 1
ATOM 5768 N N . LEU B 1 170 ? -17 -23.188 7.156 1 80.44 170 LEU B N 1
ATOM 5769 C CA . LEU B 1 170 ? -16.172 -22.688 6.062 1 80.44 170 LEU B CA 1
ATOM 5770 C C . LEU B 1 170 ? -14.734 -23.188 6.211 1 80.44 170 LEU B C 1
ATOM 5772 O O . LEU B 1 170 ? -13.789 -22.406 6.094 1 80.44 170 LEU B O 1
ATOM 5776 N N . TYR B 1 171 ? -14.523 -24.5 6.574 1 89.94 171 TYR B N 1
ATOM 5777 C CA . TYR B 1 171 ? -13.203 -25.125 6.66 1 89.94 171 TYR B CA 1
ATOM 5778 C C . TYR B 1 171 ? -12.602 -25.312 5.273 1 89.94 171 TYR B C 1
ATOM 5780 O O . TYR B 1 171 ? -13.234 -25.891 4.383 1 89.94 171 TYR B O 1
ATOM 5788 N N . LEU B 1 172 ? -11.367 -24.75 5.047 1 92.12 172 LEU B N 1
ATOM 5789 C CA . LEU B 1 172 ? -10.641 -24.859 3.789 1 92.12 172 LEU B CA 1
ATOM 5790 C C . LEU B 1 172 ? -11.539 -24.531 2.604 1 92.12 172 LEU B C 1
ATOM 5792 O O . LEU B 1 172 ? -11.602 -25.297 1.634 1 92.12 172 LEU B O 1
ATOM 5796 N N . ASN B 1 173 ? -12.156 -23.391 2.727 1 89.44 173 ASN B N 1
ATOM 5797 C CA . ASN B 1 173 ? -13.023 -22.953 1.637 1 89.44 173 ASN B CA 1
ATOM 5798 C C . ASN B 1 173 ? -12.211 -22.453 0.445 1 89.44 173 ASN B C 1
ATOM 5800 O O . ASN B 1 173 ? -10.984 -22.328 0.528 1 89.44 173 ASN B O 1
ATOM 5804 N N . ARG B 1 174 ? -12.797 -22.266 -0.569 1 90.88 174 ARG B N 1
ATOM 5805 C CA . ARG B 1 174 ? -12.148 -21.875 -1.819 1 90.88 174 ARG B CA 1
ATOM 5806 C C . ARG B 1 174 ? -11.414 -20.547 -1.671 1 90.88 174 ARG B C 1
ATOM 5808 O O . ARG B 1 174 ? -10.297 -20.391 -2.164 1 90.88 174 ARG B O 1
ATOM 5815 N N . ASN B 1 175 ? -11.969 -19.578 -1.006 1 92.5 175 ASN B N 1
ATOM 5816 C CA . ASN B 1 175 ? -11.344 -18.266 -0.807 1 92.5 175 ASN B CA 1
ATOM 5817 C C . ASN B 1 175 ? -10.062 -18.391 0.02 1 92.5 175 ASN B C 1
ATOM 5819 O O . ASN B 1 175 ? -9.078 -17.688 -0.249 1 92.5 175 ASN B O 1
ATOM 5823 N N . GLN B 1 176 ? -10.086 -19.297 0.945 1 93.62 176 GLN B N 1
ATOM 5824 C CA . GLN B 1 176 ? -8.914 -19.484 1.788 1 93.62 176 GLN B CA 1
ATOM 5825 C C . GLN B 1 176 ? -7.766 -20.109 1 1 93.62 176 GLN B C 1
ATOM 5827 O O . GLN B 1 176 ? -6.605 -19.75 1.184 1 93.62 176 GLN B O 1
ATOM 5832 N N . THR B 1 177 ? -8.094 -21.062 0.176 1 95.25 177 THR B N 1
ATOM 5833 C CA . THR B 1 177 ? -7.062 -21.719 -0.615 1 95.25 177 THR B CA 1
ATOM 5834 C C . THR B 1 177 ? -6.477 -20.766 -1.647 1 95.25 177 THR B C 1
ATOM 5836 O O . THR B 1 177 ? -5.273 -20.781 -1.91 1 95.25 177 THR B O 1
ATOM 5839 N N . GLU B 1 178 ? -7.328 -19.922 -2.213 1 96.25 178 GLU B N 1
ATOM 5840 C CA . GLU B 1 178 ? -6.828 -18.922 -3.156 1 96.25 178 GLU B CA 1
ATOM 5841 C C . GLU B 1 178 ? -5.961 -17.891 -2.453 1 96.25 178 GLU B C 1
ATOM 5843 O O . GLU B 1 178 ? -4.953 -17.438 -3.004 1 96.25 178 GLU B O 1
ATOM 5848 N N . GLU B 1 179 ? -6.418 -17.469 -1.304 1 96.44 179 GLU B N 1
ATOM 5849 C CA . GLU B 1 179 ? -5.605 -16.562 -0.5 1 96.44 179 GLU B CA 1
ATOM 5850 C C . GLU B 1 179 ? -4.238 -17.172 -0.197 1 96.44 179 GLU B C 1
ATOM 5852 O O . GLU B 1 179 ? -3.217 -16.484 -0.278 1 96.44 179 GLU B O 1
ATOM 5857 N N . TRP B 1 180 ? -4.297 -18.484 0.115 1 97.31 180 TRP B N 1
ATOM 5858 C CA . TRP B 1 180 ? -3.08 -19.25 0.383 1 97.31 180 TRP B CA 1
ATOM 5859 C C . TRP B 1 180 ? -2.135 -19.203 -0.813 1 97.31 180 TRP B C 1
ATOM 5861 O O . TRP B 1 180 ? -0.947 -18.906 -0.664 1 97.31 180 TRP B O 1
ATOM 5871 N N . LYS B 1 181 ? -2.59 -19.406 -1.93 1 97.75 181 LYS B N 1
ATOM 5872 C CA . LYS B 1 181 ? -1.805 -19.359 -3.16 1 97.75 181 LYS B CA 1
ATOM 5873 C C . LYS B 1 181 ? -1.262 -17.969 -3.41 1 97.75 181 LYS B C 1
ATOM 5875 O O . LYS B 1 181 ? -0.129 -17.797 -3.871 1 97.75 181 LYS B O 1
ATOM 5880 N N . GLY B 1 182 ? -2.059 -16.969 -3.031 1 97.56 182 GLY B N 1
ATOM 5881 C CA . GLY B 1 182 ? -1.713 -15.586 -3.307 1 97.56 182 GLY B CA 1
ATOM 5882 C C . GLY B 1 182 ? -0.462 -15.125 -2.58 1 97.56 182 GLY B C 1
ATOM 5883 O O . GLY B 1 182 ? 0.493 -14.664 -3.209 1 97.56 182 GLY B O 1
ATOM 5884 N N . TRP B 1 183 ? -0.462 -15.289 -1.271 1 97.06 183 TRP B N 1
ATOM 5885 C CA . TRP B 1 183 ? 0.695 -14.773 -0.54 1 97.06 183 TRP B CA 1
ATOM 5886 C C . TRP B 1 183 ? 1.928 -15.633 -0.807 1 97.06 183 TRP B C 1
ATOM 5888 O O . TRP B 1 183 ? 3.053 -15.133 -0.825 1 97.06 183 TRP B O 1
ATOM 5898 N N . MET B 1 184 ? 1.756 -16.906 -1.106 1 97.88 184 MET B N 1
ATOM 5899 C CA . MET B 1 184 ? 2.889 -17.766 -1.467 1 97.88 184 MET B CA 1
ATOM 5900 C C . MET B 1 184 ? 3.482 -17.344 -2.805 1 97.88 184 MET B C 1
ATOM 5902 O O . MET B 1 184 ? 4.703 -17.297 -2.963 1 97.88 184 MET B O 1
ATOM 5906 N N . GLN B 1 185 ? 2.584 -17 -3.707 1 97.62 185 GLN B N 1
ATOM 5907 C CA . GLN B 1 185 ? 3.043 -16.641 -5.047 1 97.62 185 GLN B CA 1
ATOM 5908 C C . GLN B 1 185 ? 3.877 -15.367 -5.02 1 97.62 185 GLN B C 1
ATOM 5910 O O . GLN B 1 185 ? 4.891 -15.266 -5.715 1 97.62 185 GLN B O 1
ATOM 5915 N N . VAL B 1 186 ? 3.502 -14.422 -4.227 1 97.56 186 VAL B N 1
ATOM 5916 C CA . VAL B 1 186 ? 4.242 -13.164 -4.137 1 97.56 186 VAL B CA 1
ATOM 5917 C C . VAL B 1 186 ? 5.641 -13.43 -3.584 1 97.56 186 VAL B C 1
ATOM 5919 O O . VAL B 1 186 ? 6.629 -12.906 -4.102 1 97.56 186 VAL B O 1
ATOM 5922 N N . LEU B 1 187 ? 5.699 -14.266 -2.59 1 97.44 187 LEU B N 1
ATOM 5923 C CA . LEU B 1 187 ? 7 -14.578 -2.014 1 97.44 187 LEU B CA 1
ATOM 5924 C C . LEU B 1 187 ? 7.852 -15.375 -2.994 1 97.44 187 LEU B C 1
ATOM 5926 O O . LEU B 1 187 ? 9.078 -15.227 -3.029 1 97.44 187 LEU B O 1
ATOM 5930 N N . PHE B 1 188 ? 7.172 -16.156 -3.789 1 96.56 188 PHE B N 1
ATOM 5931 C CA . PHE B 1 188 ? 7.852 -16.938 -4.812 1 96.56 188 PHE B CA 1
ATOM 5932 C C . PHE B 1 188 ? 8.469 -16.031 -5.871 1 96.56 188 PHE B C 1
ATOM 5934 O O . PHE B 1 188 ? 9.633 -16.188 -6.234 1 96.56 188 PHE B O 1
ATOM 5941 N N . VAL B 1 189 ? 7.754 -15.086 -6.309 1 96.81 189 VAL B N 1
ATOM 5942 C CA . VAL B 1 189 ? 8.227 -14.156 -7.328 1 96.81 189 VAL B CA 1
ATOM 5943 C C . VAL B 1 189 ? 9.352 -13.289 -6.758 1 96.81 189 VAL B C 1
ATOM 5945 O O . VAL B 1 189 ? 10.352 -13.039 -7.43 1 96.81 189 VAL B O 1
ATOM 5948 N N . MET B 1 190 ? 9.203 -12.875 -5.527 1 97.25 190 MET B N 1
ATOM 5949 C CA . MET B 1 190 ? 10.234 -12.07 -4.879 1 97.25 190 MET B CA 1
ATOM 5950 C C . MET B 1 190 ? 11.523 -12.875 -4.703 1 97.25 190 MET B C 1
ATOM 5952 O O . MET B 1 190 ? 12.617 -12.336 -4.852 1 97.25 190 MET B O 1
ATOM 5956 N N . TYR B 1 191 ? 11.383 -14.117 -4.367 1 96.88 191 TYR B N 1
ATOM 5957 C CA . TYR B 1 191 ? 12.516 -15.016 -4.195 1 96.88 191 TYR B CA 1
ATOM 5958 C C . TYR B 1 191 ? 13.367 -15.078 -5.461 1 96.88 191 TYR B C 1
ATOM 5960 O O . TYR B 1 191 ? 14.594 -14.984 -5.398 1 96.88 191 TYR B O 1
ATOM 5968 N N . HIS B 1 192 ? 12.766 -15.195 -6.59 1 95.62 192 HIS B N 1
ATOM 5969 C CA . HIS B 1 192 ? 13.484 -15.273 -7.855 1 95.62 192 HIS B CA 1
ATOM 5970 C C . HIS B 1 192 ? 14.016 -13.906 -8.273 1 95.62 192 HIS B C 1
ATOM 5972 O O . HIS B 1 192 ? 15.125 -13.805 -8.805 1 95.62 192 HIS B O 1
ATOM 5978 N N . TYR B 1 193 ? 13.211 -12.891 -8.008 1 96.5 193 TYR B N 1
ATOM 5979 C CA . TYR B 1 193 ? 13.594 -11.547 -8.422 1 96.5 193 TYR B CA 1
ATOM 5980 C C . TYR B 1 193 ? 14.859 -11.094 -7.707 1 96.5 193 TYR B C 1
ATOM 5982 O O . TYR B 1 193 ? 15.758 -10.523 -8.328 1 96.5 193 TYR B O 1
ATOM 5990 N N . PHE B 1 194 ? 15 -11.383 -6.426 1 96.5 194 PHE B N 1
ATOM 5991 C CA . PHE B 1 194 ? 16.125 -10.891 -5.633 1 96.5 194 PHE B CA 1
ATOM 5992 C C . PHE B 1 194 ? 17.203 -11.953 -5.512 1 96.5 194 PHE B C 1
ATOM 5994 O O . PHE B 1 194 ? 18.328 -11.656 -5.098 1 96.5 194 PHE B O 1
ATOM 6001 N N . GLY B 1 195 ? 16.906 -13.148 -5.938 1 95.44 195 GLY B N 1
ATOM 6002 C CA . GLY B 1 195 ? 17.875 -14.227 -5.734 1 95.44 195 GLY B CA 1
ATOM 6003 C C . GLY B 1 195 ? 18.141 -14.516 -4.27 1 95.44 195 GLY B C 1
ATOM 6004 O O . GLY B 1 195 ? 19.297 -14.578 -3.846 1 95.44 195 GLY B O 1
ATOM 6005 N N . ALA B 1 196 ? 17.016 -14.656 -3.486 1 95.5 196 ALA B N 1
ATOM 6006 C CA . ALA B 1 196 ? 17.109 -14.844 -2.041 1 95.5 196 ALA B CA 1
ATOM 6007 C C . ALA B 1 196 ? 17.391 -16.297 -1.691 1 95.5 196 ALA B C 1
ATOM 6009 O O . ALA B 1 196 ? 16.5 -17 -1.205 1 95.5 196 ALA B O 1
ATOM 6010 N N . GLU B 1 197 ? 18.547 -16.75 -1.678 1 93.31 197 GLU B N 1
ATOM 6011 C CA . GLU B 1 197 ? 18.938 -18.141 -1.454 1 93.31 197 GLU B CA 1
ATOM 6012 C C . GLU B 1 197 ? 18.75 -18.547 0.004 1 93.31 197 GLU B C 1
ATOM 6014 O O . GLU B 1 197 ? 18.625 -19.719 0.315 1 93.31 197 GLU B O 1
ATOM 6019 N N . GLU B 1 198 ? 18.609 -17.531 0.84 1 93.31 198 GLU B N 1
ATOM 6020 C CA . GLU B 1 198 ? 18.469 -17.797 2.27 1 93.31 198 GLU B CA 1
ATOM 6021 C C . GLU B 1 198 ? 17.141 -18.484 2.572 1 93.31 198 GLU B C 1
ATOM 6023 O O . GLU B 1 198 ? 17.031 -19.234 3.545 1 93.31 198 GLU B O 1
ATOM 6028 N N . ILE B 1 199 ? 16.156 -18.312 1.677 1 95.38 199 ILE B N 1
ATOM 6029 C CA . ILE B 1 199 ? 14.828 -18.844 2 1 95.38 199 ILE B CA 1
ATOM 6030 C C . ILE B 1 199 ? 14.461 -19.953 1.016 1 95.38 199 ILE B C 1
ATOM 6032 O O . ILE B 1 199 ? 13.273 -20.203 0.784 1 95.38 199 ILE B O 1
ATOM 6036 N N . THR B 1 200 ? 15.398 -20.594 0.47 1 96.06 200 THR B N 1
ATOM 6037 C CA . THR B 1 200 ? 15.172 -21.625 -0.537 1 96.06 200 THR B CA 1
ATOM 6038 C C . THR B 1 200 ? 14.359 -22.781 0.044 1 96.06 200 THR B C 1
ATOM 6040 O O . THR B 1 200 ? 13.438 -23.297 -0.6 1 96.06 200 THR B O 1
ATOM 6043 N N . ASN B 1 201 ? 14.617 -23.203 1.277 1 97.19 201 ASN B N 1
ATOM 6044 C CA . ASN B 1 201 ? 13.922 -24.328 1.894 1 97.19 201 ASN B CA 1
ATOM 6045 C C . ASN B 1 201 ? 12.453 -24 2.156 1 97.19 201 ASN B C 1
ATOM 6047 O O . ASN B 1 201 ? 11.594 -24.859 2.035 1 97.19 201 ASN B O 1
ATOM 6051 N N . ILE B 1 202 ? 12.203 -22.75 2.482 1 96.69 202 ILE B N 1
ATOM 6052 C CA . ILE B 1 202 ? 10.828 -22.328 2.695 1 96.69 202 ILE B CA 1
ATOM 6053 C C . ILE B 1 202 ? 10.078 -22.328 1.363 1 96.69 202 ILE B C 1
ATOM 6055 O O . ILE B 1 202 ? 8.906 -22.719 1.298 1 96.69 202 ILE B O 1
ATOM 6059 N N . ILE B 1 203 ? 10.688 -21.922 0.354 1 96.69 203 ILE B N 1
ATOM 6060 C CA . ILE B 1 203 ? 10.078 -21.875 -0.971 1 96.69 203 ILE B CA 1
ATOM 6061 C C . ILE B 1 203 ? 9.773 -23.297 -1.439 1 96.69 203 ILE B C 1
ATOM 6063 O O . ILE B 1 203 ? 8.758 -23.547 -2.092 1 96.69 203 ILE B O 1
ATOM 6067 N N . ARG B 1 204 ? 10.617 -24.219 -1.094 1 96.88 204 ARG B N 1
ATOM 6068 C CA . ARG B 1 204 ? 10.375 -25.625 -1.421 1 96.88 204 ARG B CA 1
ATOM 6069 C C . ARG B 1 204 ? 9.102 -26.125 -0.747 1 96.88 204 ARG B C 1
ATOM 6071 O O . ARG B 1 204 ? 8.359 -26.922 -1.326 1 96.88 204 ARG B O 1
ATOM 6078 N N . VAL B 1 205 ? 8.875 -25.656 0.401 1 97.75 205 VAL B N 1
ATOM 6079 C CA . VAL B 1 205 ? 7.652 -26.031 1.106 1 97.75 205 VAL B CA 1
ATOM 6080 C C . VAL B 1 205 ? 6.445 -25.453 0.374 1 97.75 205 VAL B C 1
ATOM 6082 O O . VAL B 1 205 ? 5.383 -26.078 0.323 1 97.75 205 VAL B O 1
ATOM 6085 N N . PHE B 1 206 ? 6.621 -24.297 -0.203 1 97.69 206 PHE B N 1
ATOM 6086 C CA . PHE B 1 206 ? 5.539 -23.688 -0.963 1 97.69 206 PHE B CA 1
ATOM 6087 C C . PHE B 1 206 ? 5.195 -24.531 -2.188 1 97.69 206 PHE B C 1
ATOM 6089 O O . PHE B 1 206 ? 4.02 -24.703 -2.518 1 97.69 206 PHE B O 1
ATOM 6096 N N . VAL B 1 207 ? 6.191 -25 -2.814 1 97.31 207 VAL B N 1
ATOM 6097 C CA . VAL B 1 207 ? 5.957 -25.875 -3.965 1 97.31 207 VAL B CA 1
ATOM 6098 C C . VAL B 1 207 ? 5.188 -27.125 -3.525 1 97.31 207 VAL B C 1
ATOM 6100 O O . VAL B 1 207 ? 4.23 -27.531 -4.184 1 97.31 207 VAL B O 1
ATOM 6103 N N . ALA B 1 208 ? 5.617 -27.641 -2.416 1 98.12 208 ALA B N 1
ATOM 6104 C CA . ALA B 1 208 ? 4.914 -28.797 -1.872 1 98.12 208 ALA B CA 1
ATOM 6105 C C . ALA B 1 208 ? 3.459 -28.469 -1.559 1 98.12 208 ALA B C 1
ATOM 6107 O O . ALA B 1 208 ? 2.564 -29.297 -1.755 1 98.12 208 ALA B O 1
ATOM 6108 N N . ALA B 1 209 ? 3.273 -27.266 -1.077 1 98.31 209 ALA B N 1
ATOM 6109 C CA . ALA B 1 209 ? 1.915 -26.844 -0.763 1 98.31 209 ALA B CA 1
ATOM 6110 C C . ALA B 1 209 ? 1.058 -26.766 -2.023 1 98.31 209 ALA B C 1
ATOM 6112 O O . ALA B 1 209 ? -0.119 -27.125 -2.004 1 98.31 209 ALA B O 1
ATOM 6113 N N . TYR B 1 210 ? 1.59 -26.312 -3.076 1 97.75 210 TYR B N 1
ATOM 6114 C CA . TYR B 1 210 ? 0.869 -26.266 -4.344 1 97.75 210 TYR B CA 1
ATOM 6115 C C . TYR B 1 210 ? 0.493 -27.672 -4.797 1 97.75 210 TYR B C 1
ATOM 6117 O O . TYR B 1 210 ? -0.62 -27.906 -5.277 1 97.75 210 TYR B O 1
ATOM 6125 N N . VAL B 1 211 ? 1.436 -28.594 -4.66 1 97.75 211 VAL B N 1
ATOM 6126 C CA . VAL B 1 211 ? 1.188 -29.969 -5.059 1 97.75 211 VAL B CA 1
ATOM 6127 C C . VAL B 1 211 ? 0.145 -30.594 -4.137 1 97.75 211 VAL B C 1
ATOM 6129 O O . VAL B 1 211 ? -0.693 -31.391 -4.582 1 97.75 211 VAL B O 1
ATOM 6132 N N . TRP B 1 212 ? 0.235 -30.234 -2.869 1 98.19 212 TRP B N 1
ATOM 6133 C CA . TRP B 1 212 ? -0.803 -30.641 -1.931 1 98.19 212 TRP B CA 1
ATOM 6134 C C . TRP B 1 212 ? -2.18 -30.188 -2.41 1 98.19 212 TRP B C 1
ATOM 6136 O O . TRP B 1 212 ? -3.139 -30.969 -2.379 1 98.19 212 TRP B O 1
ATOM 6146 N N . MET B 1 213 ? -2.299 -29 -2.857 1 97.44 213 MET B N 1
ATOM 6147 C CA . MET B 1 213 ? -3.568 -28.438 -3.312 1 97.44 213 MET B CA 1
ATOM 6148 C C . MET B 1 213 ? -4.051 -29.141 -4.578 1 97.44 213 MET B C 1
ATOM 6150 O O . MET B 1 213 ? -5.258 -29.266 -4.801 1 97.44 213 MET B O 1
ATOM 6154 N N . THR B 1 214 ? -3.1 -29.516 -5.402 1 96.12 214 THR B N 1
ATOM 6155 C CA . THR B 1 214 ? -3.473 -30.297 -6.586 1 96.12 214 THR B CA 1
ATOM 6156 C C . THR B 1 214 ? -4.156 -31.594 -6.184 1 96.12 214 THR B C 1
ATOM 6158 O O . THR B 1 214 ? -5.191 -31.953 -6.75 1 96.12 214 THR B O 1
ATOM 6161 N N . GLY B 1 215 ? -3.592 -32.281 -5.219 1 96.69 215 GLY B N 1
ATOM 6162 C CA . GLY B 1 215 ? -4.227 -33.5 -4.719 1 96.69 215 GLY B CA 1
ATOM 6163 C C . GLY B 1 215 ? -5.562 -33.25 -4.047 1 96.69 215 GLY B C 1
ATOM 6164 O O . GLY B 1 215 ? -6.539 -33.938 -4.305 1 96.69 215 GLY B O 1
ATOM 6165 N N . PHE B 1 216 ? -5.578 -32.188 -3.238 1 96.81 216 PHE B N 1
ATOM 6166 C CA . PHE B 1 216 ? -6.773 -31.828 -2.49 1 96.81 216 PHE B CA 1
ATOM 6167 C C . PHE B 1 216 ? -7.895 -31.391 -3.432 1 96.81 216 PHE B C 1
ATOM 6169 O O . PHE B 1 216 ? -9.008 -31.906 -3.354 1 96.81 216 PHE B O 1
ATOM 6176 N N . GLY B 1 217 ? -7.594 -30.516 -4.348 1 94.19 217 GLY B N 1
ATOM 6177 C CA . GLY B 1 217 ? -8.594 -29.938 -5.242 1 94.19 217 GLY B CA 1
ATOM 6178 C C . GLY B 1 217 ? -9.133 -30.953 -6.242 1 94.19 217 GLY B C 1
ATOM 6179 O O . GLY B 1 217 ? -10.352 -31.047 -6.43 1 94.19 217 GLY B O 1
ATOM 6180 N N . ASN B 1 218 ? -8.305 -31.688 -6.875 1 93.25 218 ASN B N 1
ATOM 6181 C CA . ASN B 1 218 ? -8.742 -32.656 -7.871 1 93.25 218 ASN B CA 1
ATOM 6182 C C . ASN B 1 218 ? -9.523 -33.812 -7.23 1 93.25 218 ASN B C 1
ATOM 6184 O O . ASN B 1 218 ? -10.539 -34.25 -7.773 1 93.25 218 ASN B O 1
ATOM 6188 N N . PHE B 1 219 ? -9.031 -34.25 -6.109 1 94.38 219 PHE B N 1
ATOM 6189 C CA . PHE B 1 219 ? -9.758 -35.312 -5.418 1 94.38 219 PHE B CA 1
ATOM 6190 C C . PHE B 1 219 ? -11.156 -34.844 -5.035 1 94.38 219 PHE B C 1
ATOM 6192 O O . PHE B 1 219 ? -12.133 -35.562 -5.234 1 94.38 219 PHE B O 1
ATOM 6199 N N . SER B 1 220 ? -11.234 -33.656 -4.496 1 91.62 220 SER B N 1
ATOM 6200 C CA . SER B 1 220 ? -12.523 -33.125 -4.098 1 91.62 220 SER B CA 1
ATOM 6201 C C . SER B 1 220 ? -13.469 -33 -5.289 1 91.62 220 SER B C 1
ATOM 6203 O O . SER B 1 220 ? -14.656 -33.312 -5.188 1 91.62 220 SER B O 1
ATOM 6205 N N . TYR B 1 221 ? -12.961 -32.594 -6.328 1 89.12 221 TYR B N 1
ATOM 6206 C CA . TYR B 1 221 ? -13.789 -32.438 -7.516 1 89.12 221 TYR B CA 1
ATOM 6207 C C . TYR B 1 221 ? -14.281 -33.781 -8.039 1 89.12 221 TYR B C 1
ATOM 6209 O O . TYR B 1 221 ? -15.492 -33.969 -8.211 1 89.12 221 TYR B O 1
ATOM 6217 N N . TYR B 1 222 ? -13.453 -34.75 -8.234 1 90 222 TYR B N 1
ATOM 6218 C CA . TYR B 1 222 ? -13.805 -36.031 -8.867 1 90 222 TYR B CA 1
ATOM 6219 C C . TYR B 1 222 ? -14.586 -36.906 -7.898 1 90 222 TYR B C 1
ATOM 6221 O O . TYR B 1 222 ? -15.445 -37.688 -8.32 1 90 222 TYR B O 1
ATOM 6229 N N . TYR B 1 223 ? -14.273 -36.781 -6.688 1 89.31 223 TYR B N 1
ATOM 6230 C CA . TYR B 1 223 ? -14.969 -37.594 -5.695 1 89.31 223 TYR B CA 1
ATOM 6231 C C . TYR B 1 223 ? -16.391 -37.094 -5.477 1 89.31 223 TYR B C 1
ATOM 6233 O O . TYR B 1 223 ? -17.312 -37.906 -5.348 1 89.31 223 TYR B O 1
ATOM 6241 N N . VAL B 1 224 ? -16.578 -35.781 -5.453 1 85.44 224 VAL B N 1
ATOM 6242 C CA . VAL B 1 224 ? -17.875 -35.188 -5.152 1 85.44 224 VAL B CA 1
ATOM 6243 C C . VAL B 1 224 ? -18.734 -35.156 -6.418 1 85.44 224 VAL B C 1
ATOM 6245 O O . VAL B 1 224 ? -19.891 -35.594 -6.41 1 85.44 224 VAL B O 1
ATOM 6248 N N . ARG B 1 225 ? -18.172 -34.625 -7.469 1 85.19 225 ARG B N 1
ATOM 6249 C CA . ARG B 1 225 ? -18.953 -34.438 -8.688 1 85.19 225 ARG B CA 1
ATOM 6250 C C . ARG B 1 225 ? -19.031 -35.75 -9.492 1 85.19 225 ARG B C 1
ATOM 6252 O O . ARG B 1 225 ? -19.938 -35.938 -10.305 1 85.19 225 ARG B O 1
ATOM 6259 N N . LYS B 1 226 ? -18.109 -36.625 -9.344 1 86.94 226 LYS B N 1
ATOM 6260 C CA . LYS B 1 226 ? -18.078 -37.938 -10.016 1 86.94 226 LYS B CA 1
ATOM 6261 C C . LYS B 1 226 ? -18.125 -37.75 -11.531 1 86.94 226 LYS B C 1
ATOM 6263 O O . LYS B 1 226 ? -18.828 -38.5 -12.227 1 86.94 226 LYS B O 1
ATOM 6268 N N . ASP B 1 227 ? -17.594 -36.656 -11.961 1 85.12 227 ASP B N 1
ATOM 6269 C CA . ASP B 1 227 ? -17.531 -36.406 -13.398 1 85.12 227 ASP B CA 1
ATOM 6270 C C . ASP B 1 227 ? -16.141 -36.719 -13.945 1 85.12 227 ASP B C 1
ATOM 6272 O O . ASP B 1 227 ? -15.203 -35.969 -13.766 1 85.12 227 ASP B O 1
ATOM 6276 N N . PHE B 1 228 ? -16.109 -37.844 -14.609 1 86.94 228 PHE B N 1
ATOM 6277 C CA . PHE B 1 228 ? -14.859 -38.281 -15.203 1 86.94 228 PHE B CA 1
ATOM 6278 C C . PHE B 1 228 ? -14.906 -38.125 -16.719 1 86.94 228 PHE B C 1
ATOM 6280 O O . PHE B 1 228 ? -14.242 -38.875 -17.438 1 86.94 228 PHE B O 1
ATOM 6287 N N . SER B 1 229 ? -15.672 -37.094 -17.203 1 85.81 229 SER B N 1
ATOM 6288 C CA . SER B 1 229 ? -15.828 -36.844 -18.625 1 85.81 229 SER B CA 1
ATOM 6289 C C . SER B 1 229 ? -14.523 -36.375 -19.25 1 85.81 229 SER B C 1
ATOM 6291 O O . SER B 1 229 ? -13.703 -35.75 -18.562 1 85.81 229 SER B O 1
ATOM 6293 N N . ILE B 1 230 ? -14.312 -36.625 -20.453 1 85.69 230 ILE B N 1
ATOM 6294 C CA . ILE B 1 230 ? -13.117 -36.219 -21.188 1 85.69 230 ILE B CA 1
ATOM 6295 C C . ILE B 1 230 ? -13.109 -34.688 -21.359 1 85.69 230 ILE B C 1
ATOM 6297 O O . ILE B 1 230 ? -12.039 -34.094 -21.453 1 85.69 230 ILE B O 1
ATOM 6301 N N . VAL B 1 231 ? -14.234 -34.062 -21.328 1 86.81 231 VAL B N 1
ATOM 6302 C CA . VAL B 1 231 ? -14.352 -32.625 -21.469 1 86.81 231 VAL B CA 1
ATOM 6303 C C . VAL B 1 231 ? -13.703 -31.938 -20.266 1 86.81 231 VAL B C 1
ATOM 6305 O O . VAL B 1 231 ? -12.883 -31.047 -20.422 1 86.81 231 VAL B O 1
ATOM 6308 N N . ARG B 1 232 ? -14.07 -32.438 -19.094 1 85.69 232 ARG B N 1
ATOM 6309 C CA . ARG B 1 232 ? -13.516 -31.844 -17.891 1 85.69 232 ARG B CA 1
ATOM 6310 C C . ARG B 1 232 ? -12.008 -32.062 -17.797 1 85.69 232 ARG B C 1
ATOM 6312 O O . ARG B 1 232 ? -11.266 -31.172 -17.391 1 85.69 232 ARG B O 1
ATOM 6319 N N . PHE B 1 233 ? -11.656 -33.188 -18.219 1 88.56 233 PHE B N 1
ATOM 6320 C CA . PHE B 1 233 ? -10.234 -33.531 -18.234 1 88.56 233 PHE B CA 1
ATOM 6321 C C . PHE B 1 233 ? -9.477 -32.594 -19.172 1 88.56 233 PHE B C 1
ATOM 6323 O O . PHE B 1 233 ? -8.43 -32.062 -18.812 1 88.56 233 PHE B O 1
ATOM 6330 N N . SER B 1 234 ? -9.969 -32.375 -20.359 1 90.31 234 SER B N 1
ATOM 6331 C CA . SER B 1 234 ? -9.328 -31.516 -21.344 1 90.31 234 SER B CA 1
ATOM 6332 C C . SER B 1 234 ? -9.266 -30.062 -20.859 1 90.31 234 SER B C 1
ATOM 6334 O O . SER B 1 234 ? -8.297 -29.359 -21.125 1 90.31 234 SER B O 1
ATOM 6336 N N . GLN B 1 235 ? -10.242 -29.688 -20.125 1 90.12 235 GLN B N 1
ATOM 6337 C CA . GLN B 1 235 ? -10.273 -28.328 -19.594 1 90.12 235 GLN B CA 1
ATOM 6338 C C . GLN B 1 235 ? -9.188 -28.125 -18.547 1 90.12 235 GLN B C 1
ATOM 6340 O O . GLN B 1 235 ? -8.547 -27.078 -18.484 1 90.12 235 GLN B O 1
ATOM 6345 N N . MET B 1 236 ? -9 -29.109 -17.766 1 90.88 236 MET B N 1
ATOM 6346 C CA . MET B 1 236 ? -7.961 -29.031 -16.75 1 90.88 236 MET B CA 1
ATOM 6347 C C . MET B 1 236 ? -6.574 -29 -17.375 1 90.88 236 MET B C 1
ATOM 6349 O O . MET B 1 236 ? -5.711 -28.234 -16.953 1 90.88 236 MET B O 1
ATOM 6353 N N . MET B 1 237 ? -6.426 -29.812 -18.391 1 93.12 237 MET B N 1
ATOM 6354 C CA . MET B 1 237 ? -5.145 -29.844 -19.094 1 93.12 237 MET B CA 1
ATOM 6355 C C . MET B 1 237 ? -4.895 -28.531 -19.828 1 93.12 237 MET B C 1
ATOM 6357 O O . MET B 1 237 ? -3.756 -28.062 -19.891 1 93.12 237 MET B O 1
ATOM 6361 N N . TRP B 1 238 ? -5.941 -27.953 -20.344 1 94.19 238 TRP B N 1
ATOM 6362 C CA . TRP B 1 238 ? -5.859 -26.656 -21.031 1 94.19 238 TRP B CA 1
ATOM 6363 C C . TRP B 1 238 ? -5.363 -25.578 -20.094 1 94.19 238 TRP B C 1
ATOM 6365 O O . TRP B 1 238 ? -4.457 -24.812 -20.438 1 94.19 238 TRP B O 1
ATOM 6375 N N . ARG B 1 239 ? -5.805 -25.578 -18.906 1 93.5 239 ARG B N 1
ATOM 6376 C CA . ARG B 1 239 ? -5.477 -24.547 -17.938 1 93.5 239 ARG B CA 1
ATOM 6377 C C . ARG B 1 239 ? -4.016 -24.641 -17.5 1 93.5 239 ARG B C 1
ATOM 6379 O O . ARG B 1 239 ? -3.35 -23.609 -17.344 1 93.5 239 ARG B O 1
ATOM 6386 N N . ILE B 1 240 ? -3.504 -25.812 -17.422 1 95.5 240 ILE B N 1
ATOM 6387 C CA . ILE B 1 240 ? -2.158 -26.016 -16.891 1 95.5 240 ILE B CA 1
ATOM 6388 C C . ILE B 1 240 ? -1.135 -25.828 -18.016 1 95.5 240 ILE B C 1
ATOM 6390 O O . ILE B 1 240 ? -0.045 -25.297 -17.781 1 95.5 240 ILE B O 1
ATOM 6394 N N . ASN B 1 241 ? -1.507 -26.172 -19.281 1 95.75 241 ASN B N 1
ATOM 6395 C CA . ASN B 1 241 ? -0.442 -26.375 -20.25 1 95.75 241 ASN B CA 1
ATOM 6396 C C . ASN B 1 241 ? -0.551 -25.406 -21.422 1 95.75 241 ASN B C 1
ATOM 6398 O O . ASN B 1 241 ? 0.394 -25.25 -22.203 1 95.75 241 ASN B O 1
ATOM 6402 N N . LEU B 1 242 ? -1.624 -24.781 -21.656 1 94.94 242 LEU B N 1
ATOM 6403 C CA . LEU B 1 242 ? -1.778 -23.938 -22.844 1 94.94 242 LEU B CA 1
ATOM 6404 C C . LEU B 1 242 ? -0.678 -22.875 -22.906 1 94.94 242 LEU B C 1
ATOM 6406 O O . LEU B 1 242 ? 0.02 -22.766 -23.906 1 94.94 242 LEU B O 1
ATOM 6410 N N . LEU B 1 243 ? -0.523 -22.109 -21.859 1 96.5 243 LEU B N 1
ATOM 6411 C CA . LEU B 1 243 ? 0.438 -21 -21.844 1 96.5 243 LEU B CA 1
ATOM 6412 C C . LEU B 1 243 ? 1.86 -21.531 -22.016 1 96.5 243 LEU B C 1
ATOM 6414 O O . LEU B 1 243 ? 2.635 -20.969 -22.797 1 96.5 243 LEU B O 1
ATOM 6418 N N . VAL B 1 244 ? 2.207 -22.609 -21.344 1 96.12 244 VAL B N 1
ATOM 6419 C CA . VAL B 1 244 ? 3.568 -23.125 -21.375 1 96.12 244 VAL B CA 1
ATOM 6420 C C . VAL B 1 244 ? 3.875 -23.688 -22.766 1 96.12 244 VAL B C 1
ATOM 6422 O O . VAL B 1 244 ? 5.004 -23.578 -23.25 1 96.12 244 VAL B O 1
ATOM 6425 N N . ALA B 1 245 ? 2.902 -24.312 -23.359 1 94.19 245 ALA B N 1
ATOM 6426 C CA . ALA B 1 245 ? 3.105 -24.859 -24.703 1 94.19 245 ALA B CA 1
ATOM 6427 C C . ALA B 1 245 ? 3.502 -23.75 -25.688 1 94.19 245 ALA B C 1
ATOM 6429 O O . ALA B 1 245 ? 4.461 -23.906 -26.453 1 94.19 245 ALA B O 1
ATOM 6430 N N . PHE B 1 246 ? 2.836 -22.641 -25.641 1 95.31 246 PHE B N 1
ATOM 6431 C CA . PHE B 1 246 ? 3.131 -21.547 -26.547 1 95.31 246 PHE B CA 1
ATOM 6432 C C . PHE B 1 246 ? 4.426 -20.844 -26.156 1 95.31 246 PHE B C 1
ATOM 6434 O O . PHE B 1 246 ? 5.164 -20.359 -27.016 1 95.31 246 PHE B O 1
ATOM 6441 N N . CYS B 1 247 ? 4.68 -20.781 -24.859 1 95 247 CYS B N 1
ATOM 6442 C CA . CYS B 1 247 ? 5.953 -20.203 -24.422 1 95 247 CYS B CA 1
ATOM 6443 C C . CYS B 1 247 ? 7.125 -21.031 -24.938 1 95 247 CYS B C 1
ATOM 6445 O O . CYS B 1 247 ? 8.141 -20.484 -25.359 1 95 247 CYS B O 1
ATOM 6447 N N . CYS B 1 248 ? 6.988 -22.359 -24.906 1 93 248 CYS B N 1
ATOM 6448 C CA . CYS B 1 248 ? 8.047 -23.234 -25.391 1 93 248 CYS B CA 1
ATOM 6449 C C . CYS B 1 248 ? 8.289 -23.016 -26.875 1 93 248 CYS B C 1
ATOM 6451 O O . CYS B 1 248 ? 9.43 -23.031 -27.328 1 93 248 CYS B O 1
ATOM 6453 N N . ILE B 1 249 ? 7.262 -22.75 -27.625 1 92.38 249 ILE B N 1
ATOM 6454 C CA . ILE B 1 249 ? 7.363 -22.578 -29.078 1 92.38 249 ILE B CA 1
ATOM 6455 C C . ILE B 1 249 ? 7.969 -21.219 -29.391 1 92.38 249 ILE B C 1
ATOM 6457 O O . ILE B 1 249 ? 8.922 -21.109 -30.156 1 92.38 249 ILE B O 1
ATOM 6461 N N . VAL B 1 250 ? 7.508 -20.172 -28.75 1 93.56 250 VAL B N 1
ATOM 6462 C CA . VAL B 1 250 ? 7.867 -18.797 -29.094 1 93.56 250 VAL B CA 1
ATOM 6463 C C . VAL B 1 250 ? 9.242 -18.469 -28.516 1 93.56 250 VAL B C 1
ATOM 6465 O O . VAL B 1 250 ? 10.039 -17.781 -29.156 1 93.56 250 VAL B O 1
ATOM 6468 N N . LEU B 1 251 ? 9.523 -18.969 -27.359 1 92.56 251 LEU B N 1
ATOM 6469 C CA . LEU B 1 251 ? 10.773 -18.609 -26.688 1 92.56 251 LEU B CA 1
ATOM 6470 C C . LEU B 1 251 ? 11.812 -19.703 -26.859 1 92.56 251 LEU B C 1
ATOM 6472 O O . LEU B 1 251 ? 12.953 -19.562 -26.391 1 92.56 251 LEU B O 1
ATOM 6476 N N . ASP B 1 252 ? 11.5 -20.781 -27.5 1 89.88 252 ASP B N 1
ATOM 6477 C CA . ASP B 1 252 ? 12.391 -21.891 -27.797 1 89.88 252 ASP B CA 1
ATOM 6478 C C . ASP B 1 252 ? 12.984 -22.484 -26.531 1 89.88 252 ASP B C 1
ATOM 6480 O O . ASP B 1 252 ? 14.203 -22.578 -26.391 1 89.88 252 ASP B O 1
ATOM 6484 N N . LYS B 1 253 ? 12.117 -22.781 -25.578 1 89.62 253 LYS B N 1
ATOM 6485 C CA . LYS B 1 253 ? 12.492 -23.406 -24.328 1 89.62 253 LYS B CA 1
ATOM 6486 C C . LYS B 1 253 ? 11.906 -24.812 -24.219 1 89.62 253 LYS B C 1
ATOM 6488 O O . LYS B 1 253 ? 11.047 -25.203 -25 1 89.62 253 LYS B O 1
ATOM 6493 N N . HIS B 1 254 ? 12.445 -25.516 -23.297 1 90.44 254 HIS B N 1
ATOM 6494 C CA . HIS B 1 254 ? 11.953 -26.875 -23.078 1 90.44 254 HIS B CA 1
ATOM 6495 C C . HIS B 1 254 ? 10.844 -26.891 -22.031 1 90.44 254 HIS B C 1
ATOM 6497 O O . HIS B 1 254 ? 10.781 -26.016 -21.172 1 90.44 254 HIS B O 1
ATOM 6503 N N . TYR B 1 255 ? 10.023 -27.812 -22.188 1 91.88 255 TYR B N 1
ATOM 6504 C CA . TYR B 1 255 ? 8.906 -28 -21.266 1 91.88 255 TYR B CA 1
ATOM 6505 C C . TYR B 1 255 ? 9.398 -28.125 -19.844 1 91.88 255 TYR B C 1
ATOM 6507 O O . TYR B 1 255 ? 8.797 -27.562 -18.922 1 91.88 255 TYR B O 1
ATOM 6515 N N . MET B 1 256 ? 10.617 -28.641 -19.641 1 90.44 256 MET B N 1
ATOM 6516 C CA . MET B 1 256 ? 11.156 -28.922 -18.297 1 90.44 256 MET B CA 1
ATOM 6517 C C . MET B 1 256 ? 11.711 -27.656 -17.672 1 90.44 256 MET B C 1
ATOM 6519 O O . MET B 1 256 ? 11.977 -27.625 -16.469 1 90.44 256 MET B O 1
ATOM 6523 N N . ASP B 1 257 ? 11.852 -26.641 -18.516 1 89.25 257 ASP B N 1
ATOM 6524 C CA . ASP B 1 257 ? 12.266 -25.359 -17.953 1 89.25 257 ASP B CA 1
ATOM 6525 C C . ASP B 1 257 ? 11.172 -24.766 -17.062 1 89.25 257 ASP B C 1
ATOM 6527 O O . ASP B 1 257 ? 11.453 -23.938 -16.203 1 89.25 257 ASP B O 1
ATOM 6531 N N . TYR B 1 258 ? 10 -25.281 -17.391 1 92.38 258 TYR B N 1
ATOM 6532 C CA . TYR B 1 258 ? 8.852 -24.953 -16.562 1 92.38 258 TYR B CA 1
ATOM 6533 C C . TYR B 1 258 ? 8.352 -26.188 -15.797 1 92.38 258 TYR B C 1
ATOM 6535 O O . TYR B 1 258 ? 7.191 -26.578 -15.93 1 92.38 258 TYR B O 1
ATOM 6543 N N . TYR B 1 259 ? 9.164 -26.75 -14.977 1 91.5 259 TYR B N 1
ATOM 6544 C CA . TYR B 1 259 ? 8.945 -28.078 -14.414 1 91.5 259 TYR B CA 1
ATOM 6545 C C . TYR B 1 259 ? 7.66 -28.125 -13.594 1 91.5 259 TYR B C 1
ATOM 6547 O O . TYR B 1 259 ? 7.098 -29.188 -13.367 1 91.5 259 TYR B O 1
ATOM 6555 N N . ILE B 1 260 ? 7.125 -26.969 -13.141 1 93.06 260 ILE B N 1
ATOM 6556 C CA . ILE B 1 260 ? 5.914 -26.953 -12.328 1 93.06 260 ILE B CA 1
ATOM 6557 C C . ILE B 1 260 ? 4.73 -27.453 -13.156 1 93.06 260 ILE B C 1
ATOM 6559 O O . ILE B 1 260 ? 3.848 -28.141 -12.625 1 93.06 260 ILE B O 1
ATOM 6563 N N . CYS B 1 261 ? 4.754 -27.141 -14.453 1 94.81 261 CYS B N 1
ATOM 6564 C CA . CYS B 1 261 ? 3.641 -27.531 -15.312 1 94.81 261 CYS B CA 1
ATOM 6565 C C . CYS B 1 261 ? 3.619 -29.047 -15.523 1 94.81 261 CYS B C 1
ATOM 6567 O O . CYS B 1 261 ? 2.6 -29.688 -15.289 1 94.81 261 CYS B O 1
ATOM 6569 N N . PRO B 1 262 ? 4.742 -29.672 -15.953 1 94.06 262 PRO B N 1
ATOM 6570 C CA . PRO B 1 262 ? 4.715 -31.125 -16.078 1 94.06 262 PRO B CA 1
ATOM 6571 C C . PRO B 1 262 ? 4.5 -31.828 -14.734 1 94.06 262 PRO B C 1
ATOM 6573 O O . PRO B 1 262 ? 3.881 -32.906 -14.688 1 94.06 262 PRO B O 1
ATOM 6576 N N . MET B 1 263 ? 4.973 -31.281 -13.695 1 95.19 263 MET B N 1
ATOM 6577 C CA . MET B 1 263 ? 4.781 -31.891 -12.383 1 95.19 263 MET B CA 1
ATOM 6578 C C . MET B 1 263 ? 3.305 -31.891 -11.992 1 95.19 263 MET B C 1
ATOM 6580 O O . MET B 1 263 ? 2.766 -32.906 -11.586 1 95.19 263 MET B O 1
ATOM 6584 N N . HIS B 1 264 ? 2.635 -30.734 -12.086 1 96.12 264 HIS B N 1
ATOM 6585 C CA . HIS B 1 264 ? 1.214 -30.672 -11.766 1 96.12 264 HIS B CA 1
ATOM 6586 C C . HIS B 1 264 ? 0.388 -31.516 -12.734 1 96.12 264 HIS B C 1
ATOM 6588 O O . HIS B 1 264 ? -0.638 -32.062 -12.344 1 96.12 264 HIS B O 1
ATOM 6594 N N . THR B 1 265 ? 0.78 -31.594 -14 1 95.81 265 THR B N 1
ATOM 6595 C CA . THR B 1 265 ? 0.105 -32.438 -14.969 1 95.81 265 THR B CA 1
ATOM 6596 C C . THR B 1 265 ? 0.209 -33.906 -14.555 1 95.81 265 THR B C 1
ATOM 6598 O O . THR B 1 265 ? -0.789 -34.625 -14.555 1 95.81 265 THR B O 1
ATOM 6601 N N . PHE B 1 266 ? 1.399 -34.281 -14.164 1 95.12 266 PHE B N 1
ATOM 6602 C CA . PHE B 1 266 ? 1.64 -35.688 -13.758 1 95.12 266 PHE B CA 1
ATOM 6603 C C . PHE B 1 266 ? 0.786 -36.031 -12.547 1 95.12 266 PHE B C 1
ATOM 6605 O O . PHE B 1 266 ? 0.081 -37.062 -12.562 1 95.12 266 PHE B O 1
ATOM 6612 N N . PHE B 1 267 ? 0.777 -35.25 -11.523 1 95.94 267 PHE B N 1
ATOM 6613 C CA . PHE B 1 267 ? 0.051 -35.594 -10.297 1 95.94 267 PHE B CA 1
ATOM 6614 C C . PHE B 1 267 ? -1.453 -35.5 -10.523 1 95.94 267 PHE B C 1
ATOM 6616 O O . PHE B 1 267 ? -2.223 -36.25 -9.906 1 95.94 267 PHE B O 1
ATOM 6623 N N . THR B 1 268 ? -1.883 -34.562 -11.344 1 95.75 268 THR B N 1
ATOM 6624 C CA . THR B 1 268 ? -3.297 -34.5 -11.695 1 95.75 268 THR B CA 1
ATOM 6625 C C . THR B 1 268 ? -3.727 -35.781 -12.406 1 95.75 268 THR B C 1
ATOM 6627 O O . THR B 1 268 ? -4.805 -36.312 -12.125 1 95.75 268 THR B O 1
ATOM 6630 N N . LEU B 1 269 ? -2.871 -36.312 -13.305 1 94.44 269 LEU B N 1
ATOM 6631 C CA . LEU B 1 269 ? -3.148 -37.562 -14.016 1 94.44 269 LEU B CA 1
ATOM 6632 C C . LEU B 1 269 ? -3.193 -38.719 -13.047 1 94.44 269 LEU B C 1
ATOM 6634 O O . LEU B 1 269 ? -4.012 -39.625 -13.203 1 94.44 269 LEU B O 1
ATOM 6638 N N . MET B 1 270 ? -2.344 -38.719 -12.086 1 94.31 270 MET B N 1
ATOM 6639 C CA . MET B 1 270 ? -2.334 -39.781 -11.086 1 94.31 270 MET B CA 1
ATOM 6640 C C . MET B 1 270 ? -3.633 -39.781 -10.281 1 94.31 270 MET B C 1
ATOM 6642 O O . MET B 1 270 ? -4.246 -40.844 -10.094 1 94.31 270 MET B O 1
ATOM 6646 N N . VAL B 1 271 ? -4.07 -38.625 -9.82 1 94.38 271 VAL B N 1
ATOM 6647 C CA . VAL B 1 271 ? -5.305 -38.5 -9.055 1 94.38 271 VAL B CA 1
ATOM 6648 C C . VAL B 1 271 ? -6.488 -38.938 -9.914 1 94.38 271 VAL B C 1
ATOM 6650 O O . VAL B 1 271 ? -7.336 -39.719 -9.477 1 94.38 271 VAL B O 1
ATOM 6653 N N . TYR B 1 272 ? -6.516 -38.469 -11.133 1 93.25 272 TYR B N 1
ATOM 6654 C CA . TYR B 1 272 ? -7.578 -38.781 -12.07 1 93.25 272 TYR B CA 1
ATOM 6655 C C . TYR B 1 272 ? -7.613 -40.281 -12.336 1 93.25 272 TYR B C 1
ATOM 6657 O O . TYR B 1 272 ? -8.672 -40.906 -12.273 1 93.25 272 TYR B O 1
ATOM 6665 N N . GLY B 1 273 ? -6.48 -40.875 -12.617 1 92.25 273 GLY B N 1
ATOM 6666 C CA . GLY B 1 273 ? -6.395 -42.312 -12.93 1 92.25 273 GLY B CA 1
ATOM 6667 C C . GLY B 1 273 ? -6.824 -43.188 -11.773 1 92.25 273 GLY B C 1
ATOM 6668 O O . GLY B 1 273 ? -7.578 -44.156 -11.969 1 92.25 273 GLY B O 1
ATOM 6669 N N . PHE B 1 274 ? -6.457 -42.844 -10.602 1 91.5 274 PHE B N 1
ATOM 6670 C CA . PHE B 1 274 ? -6.766 -43.656 -9.43 1 91.5 274 PHE B CA 1
ATOM 6671 C C . PHE B 1 274 ? -8.25 -43.594 -9.094 1 91.5 274 PHE B C 1
ATOM 6673 O O . PHE B 1 274 ? -8.852 -44.594 -8.68 1 91.5 274 PHE B O 1
ATOM 6680 N N . LEU B 1 275 ? -8.867 -42.469 -9.219 1 92.19 275 LEU B N 1
ATOM 6681 C CA . LEU B 1 275 ? -10.281 -42.312 -8.891 1 92.19 275 LEU B CA 1
ATOM 6682 C C . LEU B 1 275 ? -11.156 -42.844 -10.008 1 92.19 275 LEU B C 1
ATOM 6684 O O . LEU B 1 275 ? -12.289 -43.281 -9.766 1 92.19 275 LEU B O 1
ATOM 6688 N N . ARG B 1 276 ? -10.586 -42.75 -11.219 1 91 276 ARG B N 1
ATOM 6689 C CA . ARG B 1 276 ? -11.352 -43.25 -12.344 1 91 276 ARG B CA 1
ATOM 6690 C C . ARG B 1 276 ? -11.406 -44.781 -12.328 1 91 276 ARG B C 1
ATOM 6692 O O . ARG B 1 276 ? -12.406 -45.375 -12.727 1 91 276 ARG B O 1
ATOM 6699 N N . PHE B 1 277 ? -10.367 -45.375 -11.828 1 91 277 PHE B N 1
ATOM 6700 C CA . PHE B 1 277 ? -10.32 -46.844 -11.727 1 91 277 PHE B CA 1
ATOM 6701 C C . PHE B 1 277 ? -11.375 -47.344 -10.742 1 91 277 PHE B C 1
ATOM 6703 O O . PHE B 1 277 ? -11.359 -46.969 -9.57 1 91 277 PHE B O 1
ATOM 6710 N N . MET B 1 278 ? -12.375 -48.125 -11.156 1 88.62 278 MET B N 1
ATOM 6711 C CA . MET B 1 278 ? -13.461 -48.688 -10.352 1 88.62 278 MET B CA 1
ATOM 6712 C C . MET B 1 278 ? -14.227 -47.562 -9.641 1 88.62 278 MET B C 1
ATOM 6714 O O . MET B 1 278 ? -14.43 -47.625 -8.43 1 88.62 278 MET B O 1
ATOM 6718 N N . ASN B 1 279 ? -14.641 -46.594 -10.398 1 88.88 279 ASN B N 1
ATOM 6719 C CA . ASN B 1 279 ? -15.266 -45.375 -9.875 1 88.88 279 ASN B CA 1
ATOM 6720 C C . ASN B 1 279 ? -16.594 -45.688 -9.188 1 88.88 279 ASN B C 1
ATOM 6722 O O . ASN B 1 279 ? -17.016 -44.969 -8.289 1 88.88 279 ASN B O 1
ATOM 6726 N N . LYS B 1 280 ? -17.266 -46.75 -9.484 1 87.75 280 LYS B N 1
ATOM 6727 C CA . LYS B 1 280 ? -18.562 -47.094 -8.914 1 87.75 280 LYS B CA 1
ATOM 6728 C C . LYS B 1 280 ? -18.438 -47.438 -7.434 1 87.75 280 LYS B C 1
ATOM 6730 O O . LYS B 1 280 ? -19.406 -47.281 -6.676 1 87.75 280 LYS B O 1
ATOM 6735 N N . TYR B 1 281 ? -17.203 -47.781 -7.094 1 89.19 281 TYR B N 1
ATOM 6736 C CA . TYR B 1 281 ? -17.016 -48.25 -5.723 1 89.19 281 TYR B CA 1
ATOM 6737 C C . TYR B 1 281 ? -16.375 -47.156 -4.863 1 89.19 281 TYR B C 1
ATOM 6739 O O . TYR B 1 281 ? -15.961 -47.438 -3.73 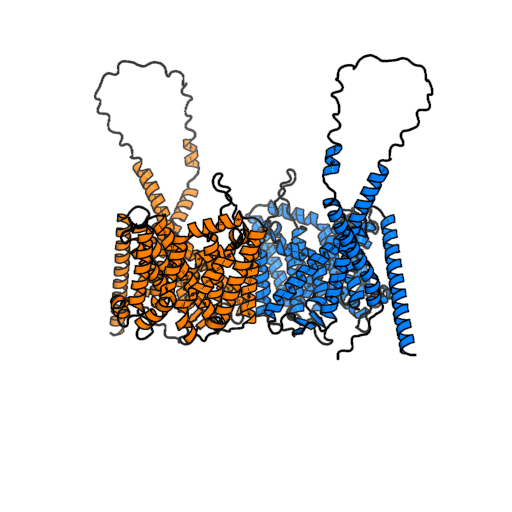1 89.19 281 TYR B O 1
ATOM 6747 N N . ASN B 1 282 ? -16.234 -46 -5.32 1 89.88 282 ASN B N 1
ATOM 6748 C CA . ASN B 1 282 ? -15.594 -44.938 -4.594 1 89.88 282 ASN B CA 1
ATOM 6749 C C . ASN B 1 282 ? -16.406 -44.5 -3.383 1 89.88 282 ASN B C 1
ATOM 6751 O O . ASN B 1 282 ? -15.891 -43.812 -2.486 1 89.88 282 ASN B O 1
ATOM 6755 N N . GLU B 1 283 ? -17.594 -44.938 -3.281 1 88.38 283 GLU B N 1
ATOM 6756 C CA . GLU B 1 283 ? -18.453 -44.531 -2.176 1 88.38 283 GLU B CA 1
ATOM 6757 C C . GLU B 1 283 ? -18.156 -45.344 -0.922 1 88.38 283 GLU B C 1
ATOM 6759 O O . GLU B 1 283 ? -18.484 -44.938 0.191 1 88.38 283 GLU B O 1
ATOM 6764 N N . LEU B 1 284 ? -17.484 -46.469 -1.178 1 91.06 284 LEU B N 1
ATOM 6765 C CA . LEU B 1 284 ? -17.125 -47.312 -0.053 1 91.06 284 LEU B CA 1
ATOM 6766 C C . LEU B 1 284 ? -15.812 -46.875 0.573 1 91.06 284 LEU B C 1
ATOM 6768 O O . LEU B 1 284 ? -14.797 -46.781 -0.115 1 91.06 284 LEU B O 1
ATOM 6772 N N . GLY B 1 285 ? -15.805 -46.719 1.794 1 91.56 285 GLY B N 1
ATOM 6773 C CA . GLY B 1 285 ? -14.625 -46.25 2.51 1 91.56 285 GLY B CA 1
ATOM 6774 C C . GLY B 1 285 ? -13.453 -47.188 2.418 1 91.56 285 GLY B C 1
ATOM 6775 O O . GLY B 1 285 ? -12.305 -46.75 2.301 1 91.56 285 GLY B O 1
ATOM 6776 N N . SER B 1 286 ? -13.672 -48.406 2.463 1 92.94 286 SER B N 1
ATOM 6777 C CA . SER B 1 286 ? -12.617 -49.406 2.406 1 92.94 286 SER B CA 1
ATOM 6778 C C . SER B 1 286 ? -11.938 -49.438 1.038 1 92.94 286 SER B C 1
ATOM 6780 O O . SER B 1 286 ? -10.727 -49.625 0.94 1 92.94 286 SER B O 1
ATOM 6782 N N . VAL B 1 287 ? -12.742 -49.188 0.083 1 93.31 287 VAL B N 1
ATOM 6783 C CA . VAL B 1 287 ? -12.195 -49.188 -1.269 1 93.31 287 VAL B CA 1
ATOM 6784 C C . VAL B 1 287 ? -11.297 -47.969 -1.457 1 93.31 287 VAL B C 1
ATOM 6786 O O . VAL B 1 287 ? -10.227 -48.062 -2.053 1 93.31 287 VAL B O 1
ATOM 6789 N N . ILE B 1 288 ? -11.758 -46.844 -0.955 1 92.81 288 ILE B N 1
ATOM 6790 C CA . ILE B 1 288 ? -10.961 -45.625 -1.073 1 92.81 288 ILE B CA 1
ATOM 6791 C C . ILE B 1 288 ? -9.648 -45.781 -0.313 1 92.81 288 ILE B C 1
ATOM 6793 O O . ILE B 1 288 ? -8.594 -45.375 -0.791 1 92.81 288 ILE B O 1
ATOM 6797 N N . ALA B 1 289 ? -9.68 -46.406 0.853 1 94.31 289 ALA B N 1
ATOM 6798 C CA . ALA B 1 289 ? -8.469 -46.656 1.63 1 94.31 289 ALA B CA 1
ATOM 6799 C C . ALA B 1 289 ? -7.516 -47.562 0.876 1 94.31 289 ALA B C 1
ATOM 6801 O O . ALA B 1 289 ? -6.305 -47.344 0.863 1 94.31 289 ALA B O 1
ATOM 6802 N N . ALA B 1 290 ? -8.055 -48.531 0.265 1 94.25 290 ALA B N 1
ATOM 6803 C CA . ALA B 1 290 ? -7.246 -49.469 -0.525 1 94.25 290 ALA B CA 1
ATOM 6804 C C . ALA B 1 290 ? -6.621 -48.75 -1.726 1 94.25 290 ALA B C 1
ATOM 6806 O O . ALA B 1 290 ? -5.473 -49.031 -2.086 1 94.25 290 ALA B O 1
ATOM 6807 N N . LYS B 1 291 ? -7.402 -47.938 -2.299 1 94.38 291 LYS B N 1
ATOM 6808 C CA . LYS B 1 291 ? -6.898 -47.188 -3.449 1 94.38 291 LYS B CA 1
ATOM 6809 C C . LYS B 1 291 ? -5.777 -46.25 -3.043 1 94.38 291 LYS B C 1
ATOM 6811 O O . LYS B 1 291 ? -4.781 -46.125 -3.758 1 94.38 291 LYS B O 1
ATOM 6816 N N . ILE B 1 292 ? -5.941 -45.562 -1.939 1 94.62 292 ILE B N 1
ATOM 6817 C CA . ILE B 1 292 ? -4.902 -44.656 -1.45 1 94.62 292 ILE B CA 1
ATOM 6818 C C . ILE B 1 292 ? -3.635 -45.438 -1.139 1 94.62 292 ILE B C 1
ATOM 6820 O O . ILE B 1 292 ? -2.529 -45.031 -1.476 1 94.62 292 ILE B O 1
ATOM 6824 N N . PHE B 1 293 ? -3.807 -46.594 -0.577 1 95.31 293 PHE B N 1
ATOM 6825 C CA . PHE B 1 293 ? -2.67 -47.438 -0.269 1 95.31 293 PHE B CA 1
ATOM 6826 C C . PHE B 1 293 ? -2.002 -47.938 -1.547 1 95.31 293 PHE B C 1
ATOM 6828 O O . PHE B 1 293 ? -0.774 -48 -1.626 1 95.31 293 PHE B O 1
ATOM 6835 N N . ALA B 1 294 ? -2.809 -48.25 -2.471 1 94.31 294 ALA B N 1
ATOM 6836 C CA . ALA B 1 294 ? -2.279 -48.688 -3.764 1 94.31 294 ALA B CA 1
ATOM 6837 C C . ALA B 1 294 ? -1.508 -47.562 -4.438 1 94.31 294 ALA B C 1
ATOM 6839 O O . ALA B 1 294 ? -0.463 -47.781 -5.051 1 94.31 294 ALA B O 1
ATOM 6840 N N . CYS B 1 295 ? -2.08 -46.406 -4.344 1 94.06 295 CYS B N 1
ATOM 6841 C CA . CYS B 1 295 ? -1.408 -45.219 -4.895 1 94.06 295 CYS B CA 1
ATOM 6842 C C . CYS B 1 295 ? -0.045 -45.031 -4.242 1 94.06 295 CYS B C 1
ATOM 6844 O O . CYS B 1 295 ? 0.939 -44.75 -4.93 1 94.06 295 CYS B O 1
ATOM 6846 N N . LEU B 1 296 ? 0.033 -45.125 -2.928 1 95.81 296 LEU B N 1
ATOM 6847 C CA . LEU B 1 296 ? 1.283 -45 -2.189 1 95.81 296 LEU B CA 1
ATOM 6848 C C . LEU B 1 296 ? 2.285 -46.062 -2.613 1 95.81 296 LEU B C 1
ATOM 6850 O O . LEU B 1 296 ? 3.467 -45.75 -2.812 1 95.81 296 LEU B O 1
ATOM 6854 N N . LEU B 1 297 ? 1.812 -47.219 -2.832 1 95.5 297 LEU B N 1
ATOM 6855 C CA . LEU B 1 297 ? 2.674 -48.312 -3.223 1 95.5 297 LEU B CA 1
ATOM 6856 C C . LEU B 1 297 ? 3.236 -48.125 -4.625 1 95.5 297 LEU B C 1
ATOM 6858 O O . LEU B 1 297 ? 4.414 -48.375 -4.871 1 95.5 297 LEU B O 1
ATOM 6862 N N . VAL B 1 298 ? 2.381 -47.688 -5.477 1 94.88 298 VAL B N 1
ATOM 6863 C CA . VAL B 1 298 ? 2.812 -47.438 -6.848 1 94.88 298 VAL B CA 1
ATOM 6864 C C . VAL B 1 298 ? 3.895 -46.344 -6.859 1 94.88 298 VAL B C 1
ATOM 6866 O O . VAL B 1 298 ? 4.906 -46.5 -7.551 1 94.88 298 VAL B O 1
ATOM 6869 N N . ILE B 1 299 ? 3.715 -45.312 -6.105 1 95.62 299 ILE B N 1
ATOM 6870 C CA . ILE B 1 299 ? 4.668 -44.188 -6.074 1 95.62 299 ILE B CA 1
ATOM 6871 C C . ILE B 1 299 ? 5.969 -44.656 -5.422 1 95.62 299 ILE B C 1
ATOM 6873 O O . ILE B 1 299 ? 7.059 -44.312 -5.875 1 95.62 299 ILE B O 1
ATOM 6877 N N . VAL B 1 300 ? 5.879 -45.469 -4.367 1 95.44 300 VAL B N 1
ATOM 6878 C CA . VAL B 1 300 ? 7.074 -46 -3.717 1 95.44 300 VAL B CA 1
ATOM 6879 C C . VAL B 1 300 ? 7.84 -46.906 -4.691 1 95.44 300 VAL B C 1
ATOM 6881 O O . VAL B 1 300 ? 9.07 -46.812 -4.773 1 95.44 300 VAL B O 1
ATOM 6884 N N . LEU B 1 301 ? 7.145 -47.656 -5.516 1 95.06 301 LEU B N 1
ATOM 6885 C CA . LEU B 1 301 ? 7.77 -48.531 -6.5 1 95.06 301 LEU B CA 1
ATOM 6886 C C . LEU B 1 301 ? 8.453 -47.719 -7.598 1 95.06 301 LEU B C 1
ATOM 6888 O O . LEU B 1 301 ? 9.57 -48.031 -8.008 1 95.06 301 LEU B O 1
ATOM 6892 N N . ILE B 1 302 ? 7.844 -46.688 -7.992 1 93.94 302 ILE B N 1
ATOM 6893 C CA . ILE B 1 302 ? 8.359 -45.906 -9.094 1 93.94 302 ILE B CA 1
ATOM 6894 C C . ILE B 1 302 ? 9.602 -45.125 -8.641 1 93.94 302 ILE B C 1
ATOM 6896 O O . ILE B 1 302 ? 10.602 -45.062 -9.359 1 93.94 302 ILE B O 1
ATOM 6900 N N . TYR B 1 303 ? 9.648 -44.562 -7.441 1 93.94 303 TYR B N 1
ATOM 6901 C CA . TYR B 1 303 ? 10.703 -43.625 -7.059 1 93.94 303 TYR B CA 1
ATOM 6902 C C . TYR B 1 303 ? 11.758 -44.344 -6.203 1 93.94 303 TYR B C 1
ATOM 6904 O O . TYR B 1 303 ? 12.922 -43.938 -6.195 1 93.94 303 TYR B O 1
ATOM 6912 N N . GLU B 1 304 ? 11.414 -45.406 -5.453 1 91.31 304 GLU B N 1
ATOM 6913 C CA . GLU B 1 304 ? 12.352 -45.969 -4.5 1 91.31 304 GLU B CA 1
ATOM 6914 C C . GLU B 1 304 ? 13.023 -47.219 -5.074 1 91.31 304 GLU B C 1
ATOM 6916 O O . GLU B 1 304 ? 14.109 -47.594 -4.637 1 91.31 304 GLU B O 1
ATOM 6921 N N . VAL B 1 305 ? 12.438 -47.906 -6.051 1 92.69 305 VAL B N 1
ATOM 6922 C CA . VAL B 1 305 ? 13.031 -49.094 -6.66 1 92.69 305 VAL B CA 1
ATOM 6923 C C . VAL B 1 305 ? 13.898 -48.688 -7.848 1 92.69 305 VAL B C 1
ATOM 6925 O O . VAL B 1 305 ? 13.414 -48.031 -8.789 1 92.69 305 VAL B O 1
ATOM 6928 N N . PRO B 1 306 ? 15.156 -49 -7.762 1 91.94 306 PRO B N 1
ATOM 6929 C CA . PRO B 1 306 ? 16.062 -48.594 -8.836 1 91.94 306 PRO B CA 1
ATOM 6930 C C . PRO B 1 306 ? 15.672 -49.188 -10.195 1 91.94 306 PRO B C 1
ATOM 6932 O O . PRO B 1 306 ? 15.297 -50.344 -10.281 1 91.94 306 PRO B O 1
ATOM 6935 N N . GLY B 1 307 ? 15.586 -48.344 -11.203 1 91.19 307 GLY B N 1
ATOM 6936 C CA . GLY B 1 307 ? 15.344 -48.781 -12.562 1 91.19 307 GLY B CA 1
ATOM 6937 C C . GLY B 1 307 ? 13.906 -48.625 -13 1 91.19 307 GLY B C 1
ATOM 6938 O O . GLY B 1 307 ? 13.625 -48.469 -14.195 1 91.19 307 GLY B O 1
ATOM 6939 N N . VAL B 1 308 ? 12.969 -48.688 -12.109 1 93.19 308 VAL B N 1
ATOM 6940 C CA . VAL B 1 308 ? 11.555 -48.625 -12.461 1 93.19 308 VAL B CA 1
ATOM 6941 C C . VAL B 1 308 ? 11.227 -47.25 -13.016 1 93.19 308 VAL B C 1
ATOM 6943 O O . VAL B 1 308 ? 10.477 -47.125 -13.984 1 93.19 308 VAL B O 1
ATOM 6946 N N . PHE B 1 309 ? 11.75 -46.25 -12.414 1 93.94 309 PHE B N 1
ATOM 6947 C CA . PHE B 1 309 ? 11.5 -44.875 -12.859 1 93.94 309 PHE B CA 1
ATOM 6948 C C . PHE B 1 309 ? 11.914 -44.719 -14.312 1 93.94 309 PHE B C 1
ATOM 6950 O O . PHE B 1 309 ? 11.172 -44.125 -15.109 1 93.94 309 PHE B O 1
ATOM 6957 N N . ASP B 1 310 ? 13.016 -45.25 -14.734 1 91 310 ASP B N 1
ATOM 6958 C CA . ASP B 1 310 ? 13.547 -45.125 -16.094 1 91 310 ASP B CA 1
ATOM 6959 C C . ASP B 1 310 ? 12.664 -45.844 -17.094 1 91 310 ASP B C 1
ATOM 6961 O O . ASP B 1 310 ? 12.445 -45.375 -18.203 1 91 310 ASP B O 1
ATOM 6965 N N . VAL B 1 311 ? 12.188 -46.906 -16.641 1 91.81 311 VAL B N 1
ATOM 6966 C CA . VAL B 1 311 ? 11.359 -47.719 -17.531 1 91.81 311 VAL B CA 1
ATOM 6967 C C . VAL B 1 311 ? 10.023 -47.031 -17.766 1 91.81 311 VAL B C 1
ATOM 6969 O O . VAL B 1 311 ? 9.523 -46.969 -18.891 1 91.81 311 VAL B O 1
ATOM 6972 N N . VAL B 1 312 ? 9.516 -46.5 -16.734 1 90.81 312 VAL B N 1
ATOM 6973 C CA . VAL B 1 312 ? 8.195 -45.875 -16.797 1 90.81 312 VAL B CA 1
ATOM 6974 C C . VAL B 1 312 ? 8.281 -44.594 -17.641 1 90.81 312 VAL B C 1
ATOM 6976 O O . VAL B 1 312 ? 7.367 -44.281 -18.406 1 90.81 312 VAL B O 1
ATOM 6979 N N . TRP B 1 313 ? 9.336 -43.844 -17.547 1 91.12 313 TRP B N 1
ATOM 6980 C CA . TRP B 1 313 ? 9.383 -42.531 -18.141 1 91.12 313 TRP B CA 1
ATOM 6981 C C . TRP B 1 313 ? 10.195 -42.562 -19.438 1 91.12 313 TRP B C 1
ATOM 6983 O O . TRP B 1 313 ? 10.242 -41.562 -20.172 1 91.12 313 TRP B O 1
ATOM 6993 N N . SER B 1 314 ? 10.789 -43.625 -19.875 1 87.38 314 SER B N 1
ATOM 6994 C CA . SER B 1 314 ? 11.602 -43.75 -21.078 1 87.38 314 SER B CA 1
ATOM 6995 C C . SER B 1 314 ? 10.797 -43.406 -22.344 1 87.38 314 SER B C 1
ATOM 6997 O O . SER B 1 314 ? 11.305 -42.75 -23.25 1 87.38 314 SER B O 1
ATOM 6999 N N . PRO B 1 315 ? 9.547 -43.812 -22.312 1 86.81 315 PRO B N 1
ATOM 7000 C CA . PRO B 1 315 ? 8.766 -43.469 -23.5 1 86.81 315 PRO B CA 1
ATOM 7001 C C . PRO B 1 315 ? 8.484 -41.969 -23.609 1 86.81 315 PRO B C 1
ATOM 7003 O O . PRO B 1 315 ? 8.141 -41.5 -24.703 1 86.81 315 PRO B O 1
ATOM 7006 N N . PHE B 1 316 ? 8.555 -41.281 -22.625 1 87.31 316 PHE B N 1
ATOM 7007 C CA . PHE B 1 316 ? 8.227 -39.844 -22.609 1 87.31 316 PHE B CA 1
ATOM 7008 C C . PHE B 1 316 ? 9.5 -39 -22.641 1 87.31 316 PHE B C 1
ATOM 7010 O O . PHE B 1 316 ? 9.477 -37.844 -22.25 1 87.31 316 PHE B O 1
ATOM 7017 N N . ASP B 1 317 ? 10.57 -39.469 -23.078 1 83.62 317 ASP B N 1
ATOM 7018 C CA . ASP B 1 317 ? 11.859 -38.812 -23.125 1 83.62 317 ASP B CA 1
ATOM 7019 C C . ASP B 1 317 ? 11.797 -37.562 -24.016 1 83.62 317 ASP B C 1
ATOM 7021 O O . ASP B 1 317 ? 12.477 -36.562 -23.75 1 83.62 317 ASP B O 1
ATOM 7025 N N . PHE B 1 318 ? 10.938 -37.594 -24.938 1 80.25 318 PHE B N 1
ATOM 7026 C CA . PHE B 1 318 ? 10.828 -36.469 -25.875 1 80.25 318 PHE B CA 1
ATOM 7027 C C . PHE B 1 318 ? 10.227 -35.25 -25.188 1 80.25 318 PHE B C 1
ATOM 7029 O O . PHE B 1 318 ? 10.523 -34.125 -25.547 1 80.25 318 PHE B O 1
ATOM 7036 N N . LEU B 1 319 ? 9.453 -35.438 -24.188 1 81.62 319 LEU B N 1
ATOM 7037 C CA . LEU B 1 319 ? 8.805 -34.375 -23.453 1 81.62 319 LEU B CA 1
ATOM 7038 C C . LEU B 1 319 ? 9.727 -33.812 -22.375 1 81.62 319 LEU B C 1
ATOM 7040 O O . LEU B 1 319 ? 9.586 -32.656 -21.953 1 81.62 319 LEU B O 1
ATOM 7044 N N . LEU B 1 320 ? 10.711 -34.656 -22.047 1 79.25 320 LEU B N 1
ATOM 7045 C CA . LEU B 1 320 ? 11.516 -34.312 -20.875 1 79.25 320 LEU B CA 1
ATOM 7046 C C . LEU B 1 320 ? 12.883 -33.812 -21.297 1 79.25 320 LEU B C 1
ATOM 7048 O O . LEU B 1 320 ? 13.797 -33.719 -20.469 1 79.25 320 LEU B O 1
ATOM 7052 N N . GLU B 1 321 ? 13.008 -33.406 -22.484 1 78.88 321 GLU B N 1
ATOM 7053 C CA . GLU B 1 321 ? 14.297 -32.906 -22.938 1 78.88 321 GLU B CA 1
ATOM 7054 C C . GLU B 1 321 ? 14.688 -31.625 -22.203 1 78.88 321 GLU B C 1
ATOM 7056 O O . GLU B 1 321 ? 13.836 -30.766 -21.922 1 78.88 321 GLU B O 1
ATOM 7061 N N . THR B 1 322 ? 15.859 -31.688 -21.516 1 71.88 322 THR B N 1
ATOM 7062 C CA . THR B 1 322 ? 16.406 -30.516 -20.844 1 71.88 322 THR B CA 1
ATOM 7063 C C . THR B 1 322 ? 17.812 -30.219 -21.328 1 71.88 322 THR B C 1
ATOM 7065 O O . THR B 1 322 ? 18.391 -30.984 -22.109 1 71.88 322 THR B O 1
ATOM 7068 N N . SER B 1 323 ? 18.234 -29.062 -20.953 1 64.75 323 SER B N 1
ATOM 7069 C CA . SER B 1 323 ? 19.625 -28.703 -21.234 1 64.75 323 SER B CA 1
ATOM 7070 C C . SER B 1 323 ? 20.578 -29.531 -20.375 1 64.75 323 SER B C 1
ATOM 7072 O O . SER B 1 323 ? 21.781 -29.578 -20.656 1 64.75 323 SER B O 1
ATOM 7074 N N . TYR B 1 324 ? 19.969 -30.188 -19.422 1 63.38 324 TYR B N 1
ATOM 7075 C CA . TYR B 1 324 ? 20.812 -30.969 -18.531 1 63.38 324 TYR B CA 1
ATOM 7076 C C . TYR B 1 324 ? 21.016 -32.375 -19.078 1 63.38 324 TYR B C 1
ATOM 7078 O O . TYR B 1 324 ? 20.141 -32.906 -19.766 1 63.38 324 TYR B O 1
ATOM 7086 N N . ASP B 1 325 ? 22.234 -32.844 -19.031 1 66.44 325 ASP B N 1
ATOM 7087 C CA . ASP B 1 325 ? 22.547 -34.219 -19.484 1 66.44 325 ASP B CA 1
ATOM 7088 C C . ASP B 1 325 ? 22.75 -35.156 -18.297 1 66.44 325 ASP B C 1
ATOM 7090 O O . ASP B 1 325 ? 23.625 -34.938 -17.469 1 66.44 325 ASP B O 1
ATOM 7094 N N . PRO B 1 326 ? 21.844 -36.312 -18.203 1 72.69 326 PRO B N 1
ATOM 7095 C CA . PRO B 1 326 ? 20.625 -36.812 -18.828 1 72.69 326 PRO B CA 1
ATOM 7096 C C . PRO B 1 326 ? 19.359 -36.125 -18.328 1 72.69 326 PRO B C 1
ATOM 7098 O O . PRO B 1 326 ? 19.234 -35.844 -17.141 1 72.69 326 PRO B O 1
ATOM 7101 N N . PRO B 1 327 ? 18.453 -35.844 -19.172 1 78.88 327 PRO B N 1
ATOM 7102 C CA . PRO B 1 327 ? 17.234 -35.094 -18.844 1 78.88 327 PRO B CA 1
ATOM 7103 C C . PRO B 1 327 ? 16.359 -35.812 -17.828 1 78.88 327 PRO B C 1
ATOM 7105 O O . PRO B 1 327 ? 15.664 -35.188 -17.031 1 78.88 327 PRO B O 1
ATOM 7108 N N . ILE B 1 328 ? 16.469 -37.062 -17.734 1 84.12 328 ILE B N 1
ATOM 7109 C CA . ILE B 1 328 ? 15.609 -37.875 -16.875 1 84.12 328 ILE B CA 1
ATOM 7110 C C . ILE B 1 328 ? 15.992 -37.688 -15.414 1 84.12 328 ILE B C 1
ATOM 7112 O O . ILE B 1 328 ? 15.141 -37.75 -14.531 1 84.12 328 ILE B O 1
ATOM 7116 N N . ASP B 1 329 ? 17.203 -37.344 -15.133 1 85.94 329 ASP B N 1
ATOM 7117 C CA . ASP B 1 329 ? 17.656 -37.125 -13.758 1 85.94 329 ASP B CA 1
ATOM 7118 C C . ASP B 1 329 ? 17.078 -35.844 -13.164 1 85.94 329 ASP B C 1
ATOM 7120 O O . ASP B 1 329 ? 16.75 -35.812 -11.977 1 85.94 329 ASP B O 1
ATOM 7124 N N . GLU B 1 330 ? 16.984 -34.906 -14.008 1 89 330 GLU B N 1
ATOM 7125 C CA . GLU B 1 330 ? 16.391 -33.656 -13.516 1 89 330 GLU B CA 1
ATOM 7126 C C . GLU B 1 330 ? 14.914 -33.875 -13.188 1 89 330 GLU B C 1
ATOM 7128 O O . GLU B 1 330 ? 14.422 -33.344 -12.18 1 89 330 GLU B O 1
ATOM 7133 N N . TRP B 1 331 ? 14.242 -34.562 -14.039 1 91.94 331 TRP B N 1
ATOM 7134 C CA . TRP B 1 331 ? 12.836 -34.875 -13.797 1 91.94 331 TRP B CA 1
ATOM 7135 C C . TRP B 1 331 ? 12.672 -35.688 -12.539 1 91.94 331 TRP B C 1
ATOM 7137 O O . TRP B 1 331 ? 11.773 -35.438 -11.727 1 91.94 331 TRP B O 1
ATOM 7147 N N . ARG B 1 332 ? 13.539 -36.688 -12.391 1 91.25 332 ARG B N 1
ATOM 7148 C CA . ARG B 1 332 ? 13.516 -37.531 -11.195 1 91.25 332 ARG B CA 1
ATOM 7149 C C . ARG B 1 332 ? 13.719 -36.688 -9.938 1 91.25 332 ARG B C 1
ATOM 7151 O O . ARG B 1 332 ? 13.023 -36.906 -8.938 1 91.25 332 ARG B O 1
ATOM 7158 N N . PHE B 1 333 ? 14.57 -35.812 -10.078 1 91.5 333 PHE B N 1
ATOM 7159 C CA . PHE B 1 333 ? 14.875 -34.938 -8.938 1 91.5 333 PHE B CA 1
ATOM 7160 C C . PHE B 1 333 ? 13.695 -34.031 -8.617 1 91.5 333 PHE B C 1
ATOM 7162 O O . PHE B 1 333 ? 13.211 -34 -7.484 1 91.5 333 PHE B O 1
ATOM 7169 N N . ARG B 1 334 ? 13.141 -33.344 -9.586 1 91.81 334 ARG B N 1
ATOM 7170 C CA . ARG B 1 334 ? 12.086 -32.375 -9.383 1 91.81 334 ARG B CA 1
ATOM 7171 C C . ARG B 1 334 ? 10.781 -33.031 -8.969 1 91.81 334 ARG B C 1
ATOM 7173 O O . ARG B 1 334 ? 10.125 -32.594 -8.023 1 91.81 334 ARG B O 1
ATOM 7180 N N . SER B 1 335 ? 10.391 -34 -9.648 1 93.19 335 SER B N 1
ATOM 7181 C CA . SER B 1 335 ? 9.141 -34.688 -9.32 1 93.19 335 SER B CA 1
ATOM 7182 C C . SER B 1 335 ? 9.289 -35.531 -8.047 1 93.19 335 SER B C 1
ATOM 7184 O O . SER B 1 335 ? 8.312 -35.75 -7.336 1 93.19 335 SER B O 1
ATOM 7186 N N . GLY B 1 336 ? 10.516 -36 -7.754 1 94.62 336 GLY B N 1
ATOM 7187 C CA . GLY B 1 336 ? 10.773 -36.812 -6.59 1 94.62 336 GLY B CA 1
ATOM 7188 C C . GLY B 1 336 ? 10.68 -36.062 -5.277 1 94.62 336 GLY B C 1
ATOM 7189 O O . GLY B 1 336 ? 10.375 -36.656 -4.238 1 94.62 336 GLY B O 1
ATOM 7190 N N . LEU B 1 337 ? 10.875 -34.781 -5.305 1 95.38 337 LEU B N 1
ATOM 7191 C CA . LEU B 1 337 ? 10.828 -33.969 -4.102 1 95.38 337 LEU B CA 1
ATOM 7192 C C . LEU B 1 337 ? 9.406 -33.875 -3.559 1 95.38 337 LEU B C 1
ATOM 7194 O O . LEU B 1 337 ? 9.203 -33.719 -2.354 1 95.38 337 LEU B O 1
ATOM 7198 N N . ASP B 1 338 ? 8.43 -34 -4.402 1 96.31 338 ASP B N 1
ATOM 7199 C CA . ASP B 1 338 ? 7.043 -33.844 -3.971 1 96.31 338 ASP B CA 1
ATOM 7200 C C . ASP B 1 338 ? 6.234 -35.094 -4.289 1 96.31 338 ASP B C 1
ATOM 7202 O O . ASP B 1 338 ? 5.027 -35.031 -4.527 1 96.31 338 ASP B O 1
ATOM 7206 N N . ARG B 1 339 ? 6.82 -36.219 -4.223 1 95.94 339 ARG B N 1
ATOM 7207 C CA . ARG B 1 339 ? 6.215 -37.469 -4.695 1 95.94 339 ARG B CA 1
ATOM 7208 C C . ARG B 1 339 ? 5.105 -37.938 -3.754 1 95.94 339 ARG B C 1
ATOM 7210 O O . ARG B 1 339 ? 4.148 -38.562 -4.184 1 95.94 339 ARG B O 1
ATOM 7217 N N . TYR B 1 340 ? 5.094 -37.5 -2.502 1 96.88 340 TYR B N 1
ATOM 7218 C CA . TYR B 1 340 ? 4.137 -38.062 -1.555 1 96.88 340 TYR B CA 1
ATOM 7219 C C . TYR B 1 340 ? 3.082 -37.062 -1.17 1 96.88 340 TYR B C 1
ATOM 7221 O O . TYR B 1 340 ? 1.993 -37.406 -0.715 1 96.88 340 TYR B O 1
ATOM 7229 N N . ILE B 1 341 ? 3.291 -35.812 -1.283 1 97.75 341 ILE B N 1
ATOM 7230 C CA . ILE B 1 341 ? 2.502 -34.75 -0.669 1 97.75 341 ILE B CA 1
ATOM 7231 C C . ILE B 1 341 ? 1.122 -34.688 -1.322 1 97.75 341 ILE B C 1
ATOM 7233 O O . ILE B 1 341 ? 0.139 -34.312 -0.676 1 97.75 341 ILE B O 1
ATOM 7237 N N . TRP B 1 342 ? 0.992 -34.969 -2.65 1 97.38 342 TRP B N 1
ATOM 7238 C CA . TRP B 1 342 ? -0.315 -34.938 -3.299 1 97.38 342 TRP B CA 1
ATOM 7239 C C . TRP B 1 342 ? -1.241 -36 -2.715 1 97.38 342 TRP B C 1
ATOM 7241 O O . TRP B 1 342 ? -2.461 -35.812 -2.676 1 97.38 342 TRP B O 1
ATOM 7251 N N . ILE B 1 343 ? -0.729 -37.125 -2.211 1 97.56 343 ILE B N 1
ATOM 7252 C CA . ILE B 1 343 ? -1.523 -38.156 -1.572 1 97.56 343 ILE B CA 1
ATOM 7253 C C . ILE B 1 343 ? -2.057 -37.656 -0.233 1 97.56 343 ILE B C 1
ATOM 7255 O O . ILE B 1 343 ? -3.203 -37.938 0.13 1 97.56 343 ILE B O 1
ATOM 7259 N N . VAL B 1 344 ? -1.188 -36.906 0.444 1 97.38 344 VAL B N 1
ATOM 7260 C CA . VAL B 1 344 ? -1.633 -36.281 1.688 1 97.38 344 VAL B CA 1
ATOM 7261 C C . VAL B 1 344 ? -2.783 -35.312 1.403 1 97.38 344 VAL B C 1
ATOM 7263 O O . VAL B 1 344 ? -3.744 -35.25 2.176 1 97.38 344 VAL B O 1
ATOM 7266 N N . GLY B 1 345 ? -2.676 -34.625 0.31 1 97.81 345 GLY B N 1
ATOM 7267 C CA . GLY B 1 345 ? -3.773 -33.781 -0.1 1 97.81 345 GLY B CA 1
ATOM 7268 C C . GLY B 1 345 ? -5.07 -34.531 -0.335 1 97.81 345 GLY B C 1
ATOM 7269 O O . GLY B 1 345 ? -6.141 -34.062 0.067 1 97.81 345 GLY B O 1
ATOM 7270 N N . MET B 1 346 ? -5.004 -35.688 -0.902 1 96.75 346 MET B N 1
ATOM 7271 C CA . MET B 1 346 ? -6.18 -36.531 -1.136 1 96.75 346 MET B CA 1
ATOM 7272 C C . MET B 1 346 ? -6.809 -36.969 0.183 1 96.75 346 MET B C 1
ATOM 7274 O O . MET B 1 346 ? -8.031 -36.969 0.319 1 96.75 346 MET B O 1
ATOM 7278 N N . ILE B 1 347 ? -5.93 -37.281 1.095 1 96.38 347 ILE B N 1
ATOM 7279 C CA . ILE B 1 347 ? -6.402 -37.75 2.4 1 96.38 347 ILE B CA 1
ATOM 7280 C C . ILE B 1 347 ? -7.156 -36.594 3.092 1 96.38 347 ILE B C 1
ATOM 7282 O O . ILE B 1 347 ? -8.227 -36.812 3.67 1 96.38 347 ILE B O 1
ATOM 7286 N N . TYR B 1 348 ? -6.621 -35.406 3.018 1 96.69 348 TYR B N 1
ATOM 7287 C CA . TYR B 1 348 ? -7.293 -34.25 3.598 1 96.69 348 TYR B CA 1
ATOM 7288 C C . TYR B 1 348 ? -8.648 -34 2.936 1 96.69 348 TYR B C 1
ATOM 7290 O O . TYR B 1 348 ? -9.617 -33.625 3.604 1 96.69 348 TYR B O 1
ATOM 7298 N N . ALA B 1 349 ? -8.688 -34.188 1.658 1 95.69 349 ALA B N 1
ATOM 7299 C CA . ALA B 1 349 ? -9.938 -34 0.931 1 95.69 349 ALA B CA 1
ATOM 7300 C C . ALA B 1 349 ? -10.977 -35.062 1.334 1 95.69 349 ALA B C 1
ATOM 7302 O O . ALA B 1 349 ? -12.148 -34.719 1.514 1 95.69 349 ALA B O 1
ATOM 7303 N N . TYR B 1 350 ? -10.562 -36.25 1.467 1 94.5 350 TYR B N 1
ATOM 7304 C CA . TYR B 1 350 ? -11.469 -37.344 1.833 1 94.5 350 TYR B CA 1
ATOM 7305 C C . TYR B 1 350 ? -12.047 -37.125 3.227 1 94.5 350 TYR B C 1
ATOM 7307 O O . TYR B 1 350 ? -13.242 -37.344 3.453 1 94.5 350 TYR B O 1
ATOM 7315 N N . TYR B 1 351 ? -11.258 -36.656 4.152 1 94.44 351 TYR B N 1
ATOM 7316 C CA . TYR B 1 351 ? -11.695 -36.5 5.535 1 94.44 351 TYR B CA 1
ATOM 7317 C C . TYR B 1 351 ? -12.219 -35.094 5.785 1 94.44 351 TYR B C 1
ATOM 7319 O O . TYR B 1 351 ? -12.469 -34.719 6.93 1 94.44 351 TYR B O 1
ATOM 7327 N N . HIS B 1 352 ? -12.375 -34.281 4.84 1 92.88 352 HIS B N 1
ATOM 7328 C CA . HIS B 1 352 ? -12.805 -32.875 4.957 1 92.88 352 HIS B CA 1
ATOM 7329 C C . HIS B 1 352 ? -14.125 -32.781 5.715 1 92.88 352 HIS B C 1
ATOM 7331 O O . HIS B 1 352 ? -14.234 -32.031 6.676 1 92.88 352 HIS B O 1
ATOM 7337 N N . PRO B 1 353 ? -15.148 -33.656 5.445 1 91.12 353 PRO B N 1
ATOM 7338 C CA . PRO B 1 353 ? -16.422 -33.562 6.168 1 91.12 353 PRO B CA 1
ATOM 7339 C C . PRO B 1 353 ? -16.297 -33.969 7.633 1 91.12 353 PRO B C 1
ATOM 7341 O O . PRO B 1 353 ? -16.984 -33.406 8.492 1 91.12 353 PRO B O 1
ATOM 7344 N N . THR B 1 354 ? -15.414 -34.906 7.859 1 93.12 354 THR B N 1
ATOM 7345 C CA . THR B 1 354 ? -15.211 -35.375 9.234 1 93.12 354 THR B CA 1
ATOM 7346 C C . THR B 1 354 ? -14.594 -34.25 10.078 1 93.12 354 THR B C 1
ATOM 7348 O O . THR B 1 354 ? -15.008 -34.031 11.211 1 93.12 354 THR B O 1
ATOM 7351 N N . VAL B 1 355 ? -13.625 -33.594 9.508 1 93.75 355 VAL B N 1
ATOM 7352 C CA . VAL B 1 355 ? -12.961 -32.5 10.227 1 93.75 355 VAL B CA 1
ATOM 7353 C C . VAL B 1 355 ? -13.938 -31.359 10.445 1 93.75 355 VAL B C 1
ATOM 7355 O O . VAL B 1 355 ? -13.93 -30.719 11.5 1 93.75 355 VAL B O 1
ATOM 7358 N N . GLU B 1 356 ? -14.742 -31.109 9.508 1 92.25 356 GLU B N 1
ATOM 7359 C CA . GLU B 1 356 ? -15.75 -30.062 9.641 1 92.25 356 GLU B CA 1
ATOM 7360 C C . GLU B 1 356 ? -16.703 -30.359 10.789 1 92.25 356 GLU B C 1
ATOM 7362 O O . GLU B 1 356 ? -17.109 -29.453 11.523 1 92.25 356 GLU B O 1
ATOM 7367 N N . ARG B 1 357 ? -17.078 -31.609 10.938 1 92.88 357 ARG B N 1
ATOM 7368 C CA . ARG B 1 357 ? -17.969 -32.031 12.023 1 92.88 357 ARG B CA 1
ATOM 7369 C C . ARG B 1 357 ? -17.266 -31.859 13.375 1 92.88 357 ARG B C 1
ATOM 7371 O O . ARG B 1 357 ? -17.891 -31.438 14.352 1 92.88 357 ARG B O 1
ATOM 7378 N N . TRP B 1 358 ? -16 -32.25 13.336 1 92.19 358 TRP B N 1
ATOM 7379 C CA . TRP B 1 358 ? -15.234 -32.094 14.562 1 92.19 358 TRP B CA 1
ATOM 7380 C C . TRP B 1 358 ? -15.125 -30.609 14.953 1 92.19 358 TRP B C 1
ATOM 7382 O O . TRP B 1 358 ? -15.203 -30.266 16.141 1 92.19 358 TRP B O 1
ATOM 7392 N N . LEU B 1 359 ? -14.961 -29.719 14.008 1 92.5 359 LEU B N 1
ATOM 7393 C CA . LEU B 1 359 ? -14.836 -28.297 14.258 1 92.5 359 LEU B CA 1
ATOM 7394 C C . LEU B 1 359 ? -16.156 -27.703 14.719 1 92.5 359 LEU B C 1
ATOM 7396 O O . LEU B 1 359 ? -16.188 -26.812 15.578 1 92.5 359 LEU B O 1
ATOM 7400 N N . GLN B 1 360 ? -17.219 -28.25 14.156 1 90.56 360 GLN B N 1
ATOM 7401 C CA . GLN B 1 360 ? -18.547 -27.812 14.586 1 90.56 360 GLN B CA 1
ATOM 7402 C C . GLN B 1 360 ? -18.812 -28.188 16.031 1 90.56 360 GLN B C 1
ATOM 7404 O O . GLN B 1 360 ? -19.328 -27.375 16.812 1 90.56 360 GLN B O 1
ATOM 7409 N N . LYS B 1 361 ? -18.469 -29.375 16.375 1 92.25 361 LYS B N 1
ATOM 7410 C CA . LYS B 1 361 ? -18.625 -29.828 17.75 1 92.25 361 LYS B CA 1
ATOM 7411 C C . LYS B 1 361 ? -17.797 -28.984 18.719 1 92.25 361 LYS B C 1
ATOM 7413 O O . LYS B 1 361 ? -18.25 -28.688 19.828 1 92.25 361 LYS B O 1
ATOM 7418 N N . LEU B 1 362 ? -16.672 -28.625 18.297 1 92.5 362 LEU B N 1
ATOM 7419 C CA . LEU B 1 362 ? -15.781 -27.812 19.109 1 92.5 362 LEU B CA 1
ATOM 7420 C C . LEU B 1 362 ? -16.375 -26.422 19.344 1 92.5 362 LEU B C 1
ATOM 7422 O O . LEU B 1 362 ? -16.312 -25.891 20.453 1 92.5 362 LEU B O 1
ATOM 7426 N N . GLU B 1 363 ? -17 -25.844 18.312 1 90.5 363 GLU B N 1
ATOM 7427 C CA . GLU B 1 363 ? -17.578 -24.5 18.422 1 90.5 363 GLU B CA 1
ATOM 7428 C C . GLU B 1 363 ? -18.828 -24.516 19.297 1 90.5 363 GLU B C 1
ATOM 7430 O O . GLU B 1 363 ? -19.203 -23.484 19.875 1 90.5 363 GLU B O 1
ATOM 7435 N N . GLU B 1 364 ? -19.406 -25.75 19.422 1 90.06 364 GLU B N 1
ATOM 7436 C CA . GLU B 1 364 ? -20.625 -25.859 20.219 1 90.06 364 GLU B CA 1
ATOM 7437 C C . GLU B 1 364 ? -20.328 -26.172 21.672 1 90.06 364 GLU B C 1
ATOM 7439 O O . GLU B 1 364 ? -21.203 -26.094 22.531 1 90.06 364 GLU B O 1
ATOM 7444 N N . THR B 1 365 ? -19.172 -26.438 21.922 1 91.44 365 THR B N 1
ATOM 7445 C CA . THR B 1 365 ? -18.781 -26.75 23.297 1 91.44 365 THR B CA 1
ATOM 7446 C C . THR B 1 365 ? -18.703 -25.484 24.156 1 91.44 365 THR B C 1
ATOM 7448 O O . THR B 1 365 ? -18.688 -24.375 23.625 1 91.44 365 THR B O 1
ATOM 7451 N N . GLY B 1 366 ? -18.641 -25.594 25.422 1 90.69 366 GLY B N 1
ATOM 7452 C CA . GLY B 1 366 ? -18.562 -24.484 26.344 1 90.69 366 GLY B CA 1
ATOM 7453 C C . GLY B 1 366 ? -17.328 -23.625 26.141 1 90.69 366 GLY B C 1
ATOM 7454 O O . GLY B 1 366 ? -16.312 -24.094 25.625 1 90.69 366 GLY B O 1
ATOM 7455 N N . THR B 1 367 ? -17.344 -22.5 26.531 1 89.94 367 THR B N 1
ATOM 7456 C CA . THR B 1 367 ? -16.328 -21.5 26.25 1 89.94 367 THR B CA 1
ATOM 7457 C C . THR B 1 367 ? -15 -21.875 26.906 1 89.94 367 THR B C 1
ATOM 7459 O O . THR B 1 367 ? -13.938 -21.812 26.281 1 89.94 367 THR B O 1
ATOM 7462 N N . LYS B 1 368 ? -15.047 -22.266 28.172 1 92.25 368 LYS B N 1
ATOM 7463 C CA . LYS B 1 368 ? -13.82 -22.609 28.891 1 92.25 368 LYS B CA 1
ATOM 7464 C C . LYS B 1 368 ? -13.125 -23.797 28.234 1 92.25 368 LYS B C 1
ATOM 7466 O O . LYS B 1 368 ? -11.914 -23.781 28.031 1 92.25 368 LYS B O 1
ATOM 7471 N N . LEU B 1 369 ? -13.898 -24.812 27.906 1 93.75 369 LEU B N 1
ATOM 7472 C CA . LEU B 1 369 ? -13.344 -26 27.266 1 93.75 369 LEU B CA 1
ATOM 7473 C C . LEU B 1 369 ? -12.875 -25.688 25.844 1 93.75 369 LEU B C 1
ATOM 7475 O O . LEU B 1 369 ? -11.828 -26.172 25.422 1 93.75 369 LEU B O 1
ATOM 7479 N N . ARG B 1 370 ? -13.562 -24.938 25.219 1 94.31 370 ARG B N 1
ATOM 7480 C CA . ARG B 1 370 ? -13.227 -24.547 23.859 1 94.31 370 ARG B CA 1
ATOM 7481 C C . ARG B 1 370 ? -11.883 -23.828 23.797 1 94.31 370 ARG B C 1
ATOM 7483 O O . ARG B 1 370 ? -11.023 -24.156 22.984 1 94.31 370 ARG B O 1
ATOM 7490 N N . VAL B 1 371 ? -11.688 -22.875 24.672 1 94.5 371 VAL B N 1
ATOM 7491 C CA . VAL B 1 371 ? -10.461 -22.078 24.688 1 94.5 371 VAL B CA 1
ATOM 7492 C C . VAL B 1 371 ? -9.289 -22.953 25.125 1 94.5 371 VAL B C 1
ATOM 7494 O O . VAL B 1 371 ? -8.18 -22.812 24.609 1 94.5 371 VAL B O 1
ATOM 7497 N N . SER B 1 372 ? -9.57 -23.875 26.031 1 95.75 372 SER B N 1
ATOM 7498 C CA . SER B 1 372 ? -8.516 -24.781 26.5 1 95.75 372 SER B CA 1
ATOM 7499 C C . SER B 1 372 ? -8.07 -25.719 25.375 1 95.75 372 SER B C 1
ATOM 7501 O O . SER B 1 372 ? -6.875 -25.953 25.188 1 95.75 372 SER B O 1
ATOM 7503 N N . ILE B 1 373 ? -9 -26.219 24.656 1 95.75 373 ILE B N 1
ATOM 7504 C CA . ILE B 1 373 ? -8.688 -27.125 23.562 1 95.75 373 ILE B CA 1
ATOM 7505 C C . ILE B 1 373 ? -7.953 -26.375 22.469 1 95.75 373 ILE B C 1
ATOM 7507 O O . ILE B 1 373 ? -6.957 -26.859 21.922 1 95.75 373 ILE B O 1
ATOM 7511 N N . LYS B 1 374 ? -8.43 -25.234 22.156 1 96.06 374 LYS B N 1
ATOM 7512 C CA . LYS B 1 374 ? -7.785 -24.438 21.125 1 96.06 374 LYS B CA 1
ATOM 7513 C C . LYS B 1 374 ? -6.371 -24.047 21.531 1 96.06 374 LYS B C 1
ATOM 7515 O O . LYS B 1 374 ? -5.449 -24.078 20.719 1 96.06 374 LYS B O 1
ATOM 7520 N N . ALA B 1 375 ? -6.188 -23.672 22.75 1 96.81 375 ALA B N 1
ATOM 7521 C CA . ALA B 1 375 ? -4.863 -23.312 23.25 1 96.81 375 ALA B CA 1
ATOM 7522 C C . ALA B 1 375 ? -3.908 -24.5 23.188 1 96.81 375 ALA B C 1
ATOM 7524 O O . ALA B 1 375 ? -2.727 -24.344 22.875 1 96.81 375 ALA B O 1
ATOM 7525 N N . ALA B 1 376 ? -4.453 -25.641 23.453 1 97.06 376 ALA B N 1
ATOM 7526 C CA . ALA B 1 376 ? -3.643 -26.844 23.375 1 97.06 376 ALA B CA 1
ATOM 7527 C C . ALA B 1 376 ? -3.223 -27.141 21.938 1 97.06 376 ALA B C 1
ATOM 7529 O O . ALA B 1 376 ? -2.066 -27.484 21.688 1 97.06 376 ALA B O 1
ATOM 7530 N N . ILE B 1 377 ? -4.102 -27.016 21.047 1 96.69 377 ILE B N 1
ATOM 7531 C CA . ILE B 1 377 ? -3.82 -27.266 19.641 1 96.69 377 ILE B CA 1
ATOM 7532 C C . ILE B 1 377 ? -2.787 -26.266 19.125 1 96.69 377 ILE B C 1
ATOM 7534 O O . ILE B 1 377 ? -1.843 -26.641 18.438 1 96.69 377 ILE B O 1
ATOM 7538 N N . VAL B 1 378 ? -2.953 -25.016 19.5 1 97.56 378 VAL B N 1
ATOM 7539 C CA . VAL B 1 378 ? -2.033 -23.969 19.078 1 97.56 378 VAL B CA 1
ATOM 7540 C C . VAL B 1 378 ? -0.641 -24.234 19.641 1 97.56 378 VAL B C 1
ATOM 7542 O O . VAL B 1 378 ? 0.362 -24.094 18.938 1 97.56 378 VAL B O 1
ATOM 7545 N N . THR B 1 379 ? -0.588 -24.656 20.906 1 97.94 379 THR B N 1
ATOM 7546 C CA . THR B 1 379 ? 0.695 -24.922 21.547 1 97.94 379 THR B CA 1
ATOM 7547 C C . THR B 1 379 ? 1.398 -26.094 20.875 1 97.94 379 THR B C 1
ATOM 7549 O O . THR B 1 379 ? 2.598 -26.031 20.594 1 97.94 379 THR B O 1
ATOM 7552 N N . VAL B 1 380 ? 0.657 -27.109 20.562 1 97.88 380 VAL B N 1
ATOM 7553 C CA . VAL B 1 380 ? 1.227 -28.281 19.891 1 97.88 380 VAL B CA 1
ATOM 7554 C C . VAL B 1 380 ? 1.72 -27.906 18.5 1 97.88 380 VAL B C 1
ATOM 7556 O O . VAL B 1 380 ? 2.801 -28.312 18.078 1 97.88 380 VAL B O 1
ATOM 7559 N N . CYS B 1 381 ? 0.969 -27.141 17.781 1 97.81 381 CYS B N 1
ATOM 7560 C CA . CYS B 1 381 ? 1.343 -26.703 16.438 1 97.81 381 CYS B CA 1
ATOM 7561 C C . CYS B 1 381 ? 2.592 -25.828 16.469 1 97.81 381 CYS B C 1
ATOM 7563 O O . CYS B 1 381 ? 3.492 -26 15.648 1 97.81 381 CYS B O 1
ATOM 7565 N N . LEU B 1 382 ? 2.648 -24.953 17.438 1 97.94 382 LEU B N 1
ATOM 7566 C CA . LEU B 1 382 ? 3.787 -24.047 17.531 1 97.94 382 LEU B CA 1
ATOM 7567 C C . LEU B 1 382 ? 5.055 -24.812 17.922 1 97.94 382 LEU B C 1
ATOM 7569 O O . LEU B 1 382 ? 6.137 -24.5 17.406 1 97.94 382 LEU B O 1
ATOM 7573 N N . VAL B 1 383 ? 4.902 -25.766 18.812 1 98.06 383 VAL B N 1
ATOM 7574 C CA . VAL B 1 383 ? 6.047 -26.594 19.188 1 98.06 383 VAL B CA 1
ATOM 7575 C C . VAL B 1 383 ? 6.508 -27.422 18 1 98.06 383 VAL B C 1
ATOM 7577 O O . VAL B 1 383 ? 7.707 -27.516 17.719 1 98.06 383 VAL B O 1
ATOM 7580 N N . ALA B 1 384 ? 5.547 -28.016 17.281 1 97.94 384 ALA B N 1
ATOM 7581 C CA . ALA B 1 384 ? 5.879 -28.781 16.078 1 97.94 384 ALA B CA 1
ATOM 7582 C C . ALA B 1 384 ? 6.551 -27.906 15.031 1 97.94 384 ALA B C 1
ATOM 7584 O O . ALA B 1 384 ? 7.5 -28.328 14.367 1 97.94 384 ALA B O 1
ATOM 7585 N N . ALA B 1 385 ? 6.047 -26.703 14.867 1 97.88 385 ALA B N 1
ATOM 7586 C CA . ALA B 1 385 ? 6.625 -25.766 13.914 1 97.88 385 ALA B CA 1
ATOM 7587 C C . ALA B 1 385 ? 8.062 -25.406 14.297 1 97.88 385 ALA B C 1
ATOM 7589 O O . ALA B 1 385 ? 8.945 -25.391 13.438 1 97.88 385 ALA B O 1
ATOM 7590 N N . TYR B 1 386 ? 8.258 -25.188 15.578 1 97.62 386 TYR B N 1
ATOM 7591 C CA . TYR B 1 386 ? 9.586 -24.844 16.062 1 97.62 386 TYR B CA 1
ATOM 7592 C C . TYR B 1 386 ? 10.562 -26 15.867 1 97.62 386 TYR B C 1
ATOM 7594 O O . TYR B 1 386 ? 11.695 -25.797 15.43 1 97.62 386 TYR B O 1
ATOM 7602 N N . LEU B 1 387 ? 10.141 -27.188 16.141 1 97.69 387 LEU B N 1
ATOM 7603 C CA . LEU B 1 387 ? 10.992 -28.375 15.984 1 97.69 387 LEU B CA 1
ATOM 7604 C C . LEU B 1 387 ? 11.312 -28.609 14.508 1 97.69 387 LEU B C 1
ATOM 7606 O O . LEU B 1 387 ? 12.461 -28.922 14.164 1 97.69 387 LEU B O 1
ATOM 7610 N N . TRP B 1 388 ? 10.344 -28.5 13.656 1 97.88 388 TRP B N 1
ATOM 7611 C CA . TRP B 1 388 ? 10.57 -28.672 12.227 1 97.88 388 TRP B CA 1
ATOM 7612 C C . TRP B 1 388 ? 11.516 -27.609 11.688 1 97.88 388 TRP B C 1
ATOM 7614 O O . TRP B 1 388 ? 12.391 -27.906 10.867 1 97.88 388 TRP B O 1
ATOM 7624 N N . TYR B 1 389 ? 11.352 -26.359 12.18 1 96.94 389 TYR B N 1
ATOM 7625 C CA . TYR B 1 389 ? 12.195 -25.266 11.719 1 96.94 389 TYR B CA 1
ATOM 7626 C C . TYR B 1 389 ? 13.641 -25.469 12.156 1 96.94 389 TYR B C 1
ATOM 7628 O O . TYR B 1 389 ? 14.57 -25.328 11.359 1 96.94 389 TYR B O 1
ATOM 7636 N N . GLU B 1 390 ? 13.914 -25.922 13.422 1 96.94 390 GLU B N 1
ATOM 7637 C CA . GLU B 1 390 ? 15.25 -26.031 14 1 96.94 390 GLU B CA 1
ATOM 7638 C C . GLU B 1 390 ? 15.984 -27.266 13.477 1 96.94 390 GLU B C 1
ATOM 7640 O O . GLU B 1 390 ? 17.188 -27.219 13.203 1 96.94 390 GLU B O 1
ATOM 7645 N N . TYR B 1 391 ? 15.211 -28.281 13.164 1 96.69 391 TYR B N 1
ATOM 7646 C CA . TYR B 1 391 ? 15.898 -29.547 12.891 1 96.69 391 TYR B CA 1
ATOM 7647 C C . TYR B 1 391 ? 15.844 -29.891 11.406 1 96.69 391 TYR B C 1
ATOM 7649 O O . TYR B 1 391 ? 16.641 -30.688 10.914 1 96.69 391 TYR B O 1
ATOM 7657 N N . VAL B 1 392 ? 14.93 -29.312 10.672 1 97 392 VAL B N 1
ATOM 7658 C CA . VAL B 1 392 ? 14.781 -29.703 9.273 1 97 392 VAL B CA 1
ATOM 7659 C C . VAL B 1 392 ? 14.984 -28.484 8.375 1 97 392 VAL B C 1
ATOM 7661 O O . VAL B 1 392 ? 15.859 -28.5 7.496 1 97 392 VAL B O 1
ATOM 7664 N N . CYS B 1 393 ? 14.336 -27.406 8.641 1 95.88 393 CYS B N 1
ATOM 7665 C CA . CYS B 1 393 ? 14.328 -26.25 7.746 1 95.88 393 CYS B CA 1
ATOM 7666 C C . CYS B 1 393 ? 15.695 -25.594 7.688 1 95.88 393 CYS B C 1
ATOM 7668 O O . CYS B 1 393 ? 16.094 -25.047 6.652 1 95.88 393 CYS B O 1
ATOM 7670 N N . LYS B 1 394 ? 16.5 -25.641 8.75 1 95.56 394 LYS B N 1
ATOM 7671 C CA . LYS B 1 394 ? 17.781 -24.953 8.836 1 95.56 394 LYS B CA 1
ATOM 7672 C C . LYS B 1 394 ? 18.906 -25.797 8.227 1 95.56 394 LYS B C 1
ATOM 7674 O O . LYS B 1 394 ? 20.047 -25.344 8.148 1 95.56 394 LYS B O 1
ATOM 7679 N N . LEU B 1 395 ? 18.531 -26.922 7.723 1 95.38 395 LEU B N 1
ATOM 7680 C CA . LEU B 1 395 ? 19.547 -27.781 7.121 1 95.38 395 LEU B CA 1
ATOM 7681 C C . LEU B 1 395 ? 20.047 -27.203 5.805 1 95.38 395 LEU B C 1
ATOM 7683 O O . LEU B 1 395 ? 19.391 -26.344 5.215 1 95.38 395 LEU B O 1
ATOM 7687 N N . ASP B 1 396 ? 21.156 -27.656 5.422 1 94.62 396 ASP B N 1
ATOM 7688 C CA . ASP B 1 396 ? 21.703 -27.219 4.148 1 94.62 396 ASP B CA 1
ATOM 7689 C C . ASP B 1 396 ? 20.875 -27.719 2.977 1 94.62 396 ASP B C 1
ATOM 7691 O O . ASP B 1 396 ? 20.156 -28.719 3.096 1 94.62 396 ASP B O 1
ATOM 7695 N N . GLY B 1 397 ? 20.906 -27.156 1.884 1 93 397 GLY B N 1
ATOM 7696 C CA . GLY B 1 397 ? 20.078 -27.422 0.721 1 93 397 GLY B CA 1
ATOM 7697 C C . GLY B 1 397 ? 20.062 -28.875 0.307 1 93 397 GLY B C 1
ATOM 7698 O O . GLY B 1 397 ? 18.984 -29.484 0.168 1 93 397 GLY B O 1
ATOM 7699 N N . ASP B 1 398 ? 21.156 -29.469 0.217 1 92.56 398 ASP B N 1
ATOM 7700 C CA . ASP B 1 398 ? 21.266 -30.859 -0.252 1 92.56 398 ASP B CA 1
ATOM 7701 C C . ASP B 1 398 ? 20.688 -31.828 0.774 1 92.56 398 ASP B C 1
ATOM 7703 O O . ASP B 1 398 ? 19.969 -32.75 0.418 1 92.56 398 ASP B O 1
ATOM 7707 N N . THR B 1 399 ? 20.984 -31.562 2.002 1 95.88 399 THR B N 1
ATOM 7708 C CA . THR B 1 399 ? 20.484 -32.438 3.061 1 95.88 399 THR B CA 1
ATOM 7709 C C . THR B 1 399 ? 18.969 -32.219 3.242 1 95.88 399 THR B C 1
ATOM 7711 O O . THR B 1 399 ? 18.234 -33.188 3.484 1 95.88 399 THR B O 1
ATOM 7714 N N . TYR B 1 400 ? 18.594 -31.031 3.119 1 96.81 400 TYR B N 1
ATOM 7715 C CA . TYR B 1 400 ? 17.172 -30.734 3.244 1 96.81 400 TYR B CA 1
ATOM 7716 C C . TYR B 1 400 ? 16.359 -31.469 2.17 1 96.81 400 TYR B C 1
ATOM 7718 O O . TYR B 1 400 ? 15.289 -32 2.445 1 96.81 400 TYR B O 1
ATOM 7726 N N . ASN B 1 401 ? 16.859 -31.547 0.959 1 95.81 401 ASN B N 1
ATOM 7727 C CA . ASN B 1 401 ? 16.156 -32.188 -0.156 1 95.81 401 ASN B CA 1
ATOM 7728 C C . ASN B 1 401 ? 15.922 -33.656 0.099 1 95.81 401 ASN B C 1
ATOM 7730 O O . ASN B 1 401 ? 14.945 -34.219 -0.393 1 95.81 401 ASN B O 1
ATOM 7734 N N . LYS B 1 402 ? 16.75 -34.25 0.926 1 94.69 402 LYS B N 1
ATOM 7735 C CA . LYS B 1 402 ? 16.594 -35.656 1.243 1 94.69 402 LYS B CA 1
ATOM 7736 C C . LYS B 1 402 ? 15.43 -35.875 2.201 1 94.69 402 LYS B C 1
ATOM 7738 O O . LYS B 1 402 ? 14.742 -36.906 2.119 1 94.69 402 LYS B O 1
ATOM 7743 N N . TYR B 1 403 ? 15.188 -34.906 3.008 1 96.06 403 TYR B N 1
ATOM 7744 C CA . TYR B 1 403 ? 14.164 -35.062 4.031 1 96.06 403 TYR B CA 1
ATOM 7745 C C . TYR B 1 403 ? 12.852 -34.406 3.594 1 96.06 403 TYR B C 1
ATOM 7747 O O . TYR B 1 403 ? 11.797 -34.688 4.156 1 96.06 403 TYR B O 1
ATOM 7755 N N . HIS B 1 404 ? 12.875 -33.625 2.605 1 97.06 404 HIS B N 1
ATOM 7756 C CA . HIS B 1 404 ? 11.742 -32.781 2.189 1 97.06 404 HIS B CA 1
ATOM 7757 C C . HIS B 1 404 ? 10.547 -33.656 1.815 1 97.06 404 HIS B C 1
ATOM 7759 O O . HIS B 1 404 ? 9.43 -33.406 2.277 1 97.06 404 HIS B O 1
ATOM 7765 N N . PRO B 1 405 ? 10.688 -34.781 1.063 1 96.62 405 PRO B N 1
ATOM 7766 C CA . PRO B 1 405 ? 9.516 -35.594 0.666 1 96.62 405 PRO B CA 1
ATOM 7767 C C . PRO B 1 405 ? 8.789 -36.219 1.856 1 96.62 405 PRO B C 1
ATOM 7769 O O . PRO B 1 405 ? 7.586 -36.469 1.789 1 96.62 405 PRO B O 1
ATOM 7772 N N . TYR B 1 406 ? 9.531 -36.344 2.941 1 96.06 406 TYR B N 1
ATOM 7773 C CA . TYR B 1 406 ? 8.969 -37.031 4.086 1 96.06 406 TYR B CA 1
ATOM 7774 C C . TYR B 1 406 ? 8.492 -36.062 5.152 1 96.06 406 TYR B C 1
ATOM 7776 O O . TYR B 1 406 ? 7.77 -36.438 6.078 1 96.06 406 TYR B O 1
ATOM 7784 N N . THR B 1 407 ? 8.883 -34.781 5.066 1 97.31 407 THR B N 1
ATOM 7785 C CA . THR B 1 407 ? 8.594 -33.875 6.164 1 97.31 407 THR B CA 1
ATOM 7786 C C . THR B 1 407 ? 7.766 -32.688 5.676 1 97.31 407 THR B C 1
ATOM 7788 O O . THR B 1 407 ? 7.277 -31.906 6.48 1 97.31 407 THR B O 1
ATOM 7791 N N . SER B 1 408 ? 7.527 -32.562 4.402 1 97.5 408 SER B N 1
ATOM 7792 C CA . SER B 1 408 ? 6.852 -31.391 3.854 1 97.5 408 SER B CA 1
ATOM 7793 C C . SER B 1 408 ? 5.414 -31.297 4.352 1 97.5 408 SER B C 1
ATOM 7795 O O . SER B 1 408 ? 4.84 -30.203 4.414 1 97.5 408 SER B O 1
ATOM 7797 N N . TRP B 1 409 ? 4.812 -32.375 4.746 1 97.62 409 TRP B N 1
ATOM 7798 C CA . TRP B 1 409 ? 3.424 -32.375 5.195 1 97.62 409 TRP B CA 1
ATOM 7799 C C . TRP B 1 409 ? 3.289 -31.719 6.559 1 97.62 409 TRP B C 1
ATOM 7801 O O . TRP B 1 409 ? 2.211 -31.25 6.922 1 97.62 409 TRP B O 1
ATOM 7811 N N . ILE B 1 410 ? 4.344 -31.562 7.328 1 97.94 410 ILE B N 1
ATOM 7812 C CA . ILE B 1 410 ? 4.301 -31.047 8.695 1 97.94 410 ILE B CA 1
ATOM 7813 C C . ILE B 1 410 ? 3.982 -29.562 8.672 1 97.94 410 ILE B C 1
ATOM 7815 O O . ILE B 1 410 ? 2.969 -29.125 9.227 1 97.94 410 ILE B O 1
ATOM 7819 N N . PRO B 1 411 ? 4.848 -28.75 8.008 1 98.12 411 PRO B N 1
ATOM 7820 C CA . PRO B 1 411 ? 4.531 -27.312 8.008 1 98.12 411 PRO B CA 1
ATOM 7821 C C . PRO B 1 411 ? 3.199 -27 7.328 1 98.12 411 PRO B C 1
ATOM 7823 O O . PRO B 1 411 ? 2.51 -26.062 7.719 1 98.12 411 PRO B O 1
ATOM 7826 N N . ILE B 1 412 ? 2.807 -27.781 6.352 1 98.44 412 ILE B N 1
ATOM 7827 C CA . ILE B 1 412 ? 1.55 -27.547 5.645 1 98.44 412 ILE B CA 1
ATOM 7828 C C . ILE B 1 412 ? 0.376 -27.828 6.582 1 98.44 412 ILE B C 1
ATOM 7830 O O . ILE B 1 412 ? -0.563 -27.031 6.656 1 98.44 412 ILE B O 1
ATOM 7834 N N . SER B 1 413 ? 0.488 -28.906 7.312 1 98 413 SER B N 1
ATOM 7835 C CA . SER B 1 413 ? -0.567 -29.25 8.266 1 98 413 SER B CA 1
ATOM 7836 C C . SER B 1 413 ? -0.661 -28.219 9.375 1 98 413 SER B C 1
ATOM 7838 O O . SER B 1 413 ? -1.757 -27.891 9.844 1 98 413 SER B O 1
ATOM 7840 N N . ILE B 1 414 ? 0.468 -27.719 9.789 1 98 414 ILE B N 1
ATOM 7841 C CA . ILE B 1 414 ? 0.503 -26.703 10.828 1 98 414 ILE B CA 1
ATOM 7842 C C . ILE B 1 414 ? -0.203 -25.438 10.336 1 98 414 ILE B C 1
ATOM 7844 O O . ILE B 1 414 ? -1.015 -24.859 11.062 1 98 414 ILE B O 1
ATOM 7848 N N . TYR B 1 415 ? 0.094 -25.047 9.125 1 97.81 415 TYR B N 1
ATOM 7849 C CA . TYR B 1 415 ? -0.542 -23.859 8.562 1 97.81 415 TYR B CA 1
ATOM 7850 C C . TYR B 1 415 ? -2.053 -24.031 8.477 1 97.81 415 TYR B C 1
ATOM 7852 O O . TYR B 1 415 ? -2.812 -23.141 8.844 1 97.81 415 TYR B O 1
ATOM 7860 N N . ILE B 1 416 ? -2.506 -25.172 8.047 1 97.44 416 ILE B N 1
ATOM 7861 C CA . ILE B 1 416 ? -3.932 -25.438 7.887 1 97.44 416 ILE B CA 1
ATOM 7862 C C . ILE B 1 416 ? -4.621 -25.391 9.25 1 97.44 416 ILE B C 1
ATOM 7864 O O . ILE B 1 416 ? -5.695 -24.797 9.391 1 97.44 416 ILE B O 1
ATOM 7868 N N . CYS B 1 417 ? -3.947 -25.953 10.203 1 96.5 417 CYS B N 1
ATOM 7869 C CA . CYS B 1 417 ? -4.527 -26 11.539 1 96.5 417 CYS B CA 1
ATOM 7870 C C . CYS B 1 417 ? -4.617 -24.609 12.141 1 96.5 417 CYS B C 1
ATOM 7872 O O . CYS B 1 417 ? -5.672 -24.203 12.648 1 96.5 417 CYS B O 1
ATOM 7874 N N . LEU B 1 418 ? -3.592 -23.812 12.047 1 96.44 418 LEU B N 1
ATOM 7875 C CA . LEU B 1 418 ? -3.555 -22.484 12.656 1 96.44 418 LEU B CA 1
ATOM 7876 C C . LEU B 1 418 ? -4.488 -21.531 11.922 1 96.44 418 LEU B C 1
ATOM 7878 O O . LEU B 1 418 ? -5.133 -20.688 12.547 1 96.44 418 LEU B O 1
ATOM 7882 N N . ARG B 1 419 ? -4.586 -21.641 10.641 1 95.75 419 ARG B N 1
ATOM 7883 C CA . ARG B 1 419 ? -5.426 -20.75 9.844 1 95.75 419 ARG B CA 1
ATOM 7884 C C . ARG B 1 419 ? -6.906 -21.047 10.07 1 95.75 419 ARG B C 1
ATOM 7886 O O . ARG B 1 419 ? -7.758 -20.172 9.883 1 95.75 419 ARG B O 1
ATOM 7893 N N . ASN B 1 420 ? -7.219 -22.281 10.578 1 95.25 420 ASN B N 1
ATOM 7894 C CA . ASN B 1 420 ? -8.617 -22.656 10.719 1 95.25 420 ASN B CA 1
ATOM 7895 C C . ASN B 1 420 ? -8.992 -22.906 12.172 1 95.25 420 ASN B C 1
ATOM 7897 O O . ASN B 1 420 ? -10.008 -23.531 12.461 1 95.25 420 ASN B O 1
ATOM 7901 N N . ILE B 1 421 ? -8.234 -22.359 13.078 1 93.56 421 ILE B N 1
ATOM 7902 C CA . ILE B 1 421 ? -8.438 -22.656 14.492 1 93.56 421 ILE B CA 1
ATOM 7903 C C . ILE B 1 421 ? -9.68 -21.922 15 1 93.56 421 ILE B C 1
ATOM 7905 O O . ILE B 1 421 ? -10.484 -22.484 15.742 1 93.56 421 ILE B O 1
ATOM 7909 N N . THR B 1 422 ? -9.836 -20.656 14.594 1 91.31 422 THR B N 1
ATOM 7910 C CA . THR B 1 422 ? -10.969 -19.875 15.062 1 91.31 422 THR B CA 1
ATOM 7911 C C . THR B 1 422 ? -11.938 -19.578 13.914 1 91.31 422 THR B C 1
ATOM 7913 O O . THR B 1 422 ? -11.539 -19.578 12.75 1 91.31 422 THR B O 1
ATOM 7916 N N . GLN B 1 423 ? -13.18 -19.344 14.266 1 88.12 423 GLN B N 1
ATOM 7917 C CA . GLN B 1 423 ? -14.203 -19.016 13.281 1 88.12 423 GLN B CA 1
ATOM 7918 C C . GLN B 1 423 ? -13.922 -17.688 12.609 1 88.12 423 GLN B C 1
ATOM 7920 O O . GLN B 1 423 ? -14.219 -17.5 11.422 1 88.12 423 GLN B O 1
ATOM 7925 N N . GLN B 1 424 ? -13.266 -16.828 13.328 1 87.75 424 GLN B N 1
ATOM 7926 C CA . GLN B 1 424 ? -12.93 -15.523 12.773 1 87.75 424 GLN B CA 1
ATOM 7927 C C . GLN B 1 424 ? -11.898 -15.641 11.656 1 87.75 424 GLN B C 1
ATOM 7929 O O . GLN B 1 424 ? -12.008 -14.969 10.633 1 87.75 424 GLN B O 1
ATOM 7934 N N . PHE B 1 425 ? -10.969 -16.531 11.805 1 90.75 425 PHE B N 1
ATOM 7935 C CA . PHE B 1 425 ? -9.93 -16.719 10.805 1 90.75 425 PHE B CA 1
ATOM 7936 C C . PHE B 1 425 ? -10.477 -17.422 9.57 1 90.75 425 PHE B C 1
ATOM 7938 O O . PHE B 1 425 ? -10.008 -17.188 8.453 1 90.75 425 PHE B O 1
ATOM 7945 N N . ARG B 1 426 ? -11.469 -18.188 9.758 1 91.19 426 ARG B N 1
ATOM 7946 C CA . ARG B 1 426 ? -12.047 -18.938 8.648 1 91.19 426 ARG B CA 1
ATOM 7947 C C . ARG B 1 426 ? -12.969 -18.047 7.816 1 91.19 426 ARG B C 1
ATOM 7949 O O . ARG B 1 426 ? -13.07 -18.219 6.598 1 91.19 426 ARG B O 1
ATOM 7956 N N . SER B 1 427 ? -13.516 -17.047 8.477 1 89.31 427 SER B N 1
ATOM 7957 C CA . SER B 1 427 ? -14.516 -16.234 7.797 1 89.31 427 SER B CA 1
ATOM 7958 C C . SER B 1 427 ? -13.891 -14.992 7.172 1 89.31 427 SER B C 1
ATOM 7960 O O . SER B 1 427 ? -14.508 -14.336 6.324 1 89.31 427 SER B O 1
ATOM 7962 N N . CYS B 1 428 ? -12.719 -14.664 7.559 1 90.62 428 CYS B N 1
ATOM 7963 C CA . CYS B 1 428 ? -12.062 -13.469 7.043 1 90.62 428 CYS B CA 1
ATOM 7964 C C . CYS B 1 428 ? -11.008 -13.828 6.012 1 90.62 428 CYS B C 1
ATOM 7966 O O . CYS B 1 428 ? -10.18 -14.711 6.242 1 90.62 428 CYS B O 1
ATOM 7968 N N . THR B 1 429 ? -11.094 -13.25 4.844 1 92.81 429 THR B N 1
ATOM 7969 C CA . THR B 1 429 ? -10.094 -13.43 3.805 1 92.81 429 THR B CA 1
ATOM 7970 C C . THR B 1 429 ? -9.695 -12.094 3.188 1 92.81 429 THR B C 1
ATOM 7972 O O . THR B 1 429 ? -10.438 -11.117 3.293 1 92.81 429 THR B O 1
ATOM 7975 N N . LEU B 1 430 ? -8.594 -12.039 2.643 1 94.5 430 LEU B N 1
ATOM 7976 C CA . LEU B 1 430 ? -8.086 -10.828 2.012 1 94.5 430 LEU B CA 1
ATOM 7977 C C . LEU B 1 430 ? -8.312 -10.859 0.503 1 94.5 430 LEU B C 1
ATOM 7979 O O . LEU B 1 430 ? -7.785 -11.742 -0.187 1 94.5 430 LEU B O 1
ATOM 7983 N N . THR B 1 431 ? -8.875 -9.945 -0.007 1 94.12 431 THR B N 1
ATOM 7984 C CA . THR B 1 431 ? -9.32 -9.93 -1.396 1 94.12 431 THR B CA 1
ATOM 7985 C C . THR B 1 431 ? -8.125 -9.812 -2.344 1 94.12 431 THR B C 1
ATOM 7987 O O . THR B 1 431 ? -8.102 -10.461 -3.393 1 94.12 431 THR B O 1
ATOM 7990 N N . LEU B 1 432 ? -7.207 -9 -2.045 1 94.56 432 LEU B N 1
ATOM 7991 C CA . LEU B 1 432 ? -6.035 -8.852 -2.896 1 94.56 432 LEU B CA 1
ATOM 7992 C C . LEU B 1 432 ? -5.297 -10.172 -3.053 1 94.56 432 LEU B C 1
ATOM 7994 O O . LEU B 1 432 ? -4.848 -10.516 -4.148 1 94.56 432 LEU B O 1
ATOM 7998 N N . LEU B 1 433 ? -5.188 -10.891 -2.012 1 97 433 LEU B N 1
ATOM 7999 C CA . LEU B 1 433 ? -4.492 -12.172 -2.053 1 97 433 LEU B CA 1
ATOM 8000 C C . LEU B 1 433 ? -5.293 -13.203 -2.848 1 97 433 LEU B C 1
ATOM 8002 O O . LEU B 1 433 ? -4.715 -14.047 -3.533 1 97 433 LEU B O 1
ATOM 8006 N N . ILE B 1 434 ? -6.594 -13.133 -2.713 1 96.56 434 ILE B N 1
ATOM 8007 C CA . ILE B 1 434 ? -7.453 -14.031 -3.479 1 96.56 434 ILE B CA 1
ATOM 8008 C C . ILE B 1 434 ? -7.281 -13.758 -4.973 1 96.56 434 ILE B C 1
ATOM 8010 O O . ILE B 1 434 ? -7.16 -14.695 -5.77 1 96.56 434 ILE B O 1
ATOM 8014 N N . TRP B 1 435 ? -7.207 -12.523 -5.277 1 96.19 435 TRP B N 1
ATOM 8015 C CA . TRP B 1 435 ? -7.035 -12.141 -6.672 1 96.19 435 TRP B CA 1
ATOM 8016 C C . TRP B 1 435 ? -5.695 -12.625 -7.215 1 96.19 435 TRP B C 1
ATOM 8018 O O . TRP B 1 435 ? -5.625 -13.156 -8.32 1 96.19 435 TRP B O 1
ATOM 8028 N N . LEU B 1 436 ? -4.723 -12.484 -6.441 1 97.25 436 LEU B N 1
ATOM 8029 C CA . LEU B 1 436 ? -3.396 -12.938 -6.844 1 97.25 436 LEU B CA 1
ATOM 8030 C C . LEU B 1 436 ? -3.338 -14.461 -6.91 1 97.25 436 LEU B C 1
ATOM 8032 O O . LEU B 1 436 ? -2.572 -15.023 -7.695 1 97.25 436 LEU B O 1
ATOM 8036 N N . GLY B 1 437 ? -4.086 -15.07 -6.098 1 97.25 437 GLY B N 1
ATOM 8037 C CA . GLY B 1 437 ? -4.121 -16.516 -6.074 1 97.25 437 GLY B CA 1
ATOM 8038 C C . GLY B 1 437 ? -4.742 -17.125 -7.32 1 97.25 437 GLY B C 1
ATOM 8039 O O . GLY B 1 437 ? -4.434 -18.266 -7.684 1 97.25 437 GLY B O 1
ATOM 8040 N N . LYS B 1 438 ? -5.504 -16.375 -7.984 1 96.44 438 LYS B N 1
ATOM 8041 C CA . LYS B 1 438 ? -6.188 -16.875 -9.172 1 96.44 438 LYS B CA 1
ATOM 8042 C C . LYS B 1 438 ? -5.27 -16.828 -10.391 1 96.44 438 LYS B C 1
ATOM 8044 O O . LYS B 1 438 ? -5.484 -17.562 -11.359 1 96.44 438 LYS B O 1
ATOM 8049 N N . ILE B 1 439 ? -4.191 -16.047 -10.328 1 97.44 439 ILE B N 1
ATOM 8050 C CA . ILE B 1 439 ? -3.33 -15.891 -11.492 1 97.44 439 ILE B CA 1
ATOM 8051 C C . ILE B 1 439 ? -1.938 -16.438 -11.188 1 97.44 439 ILE B C 1
ATOM 8053 O O . ILE B 1 439 ? -0.935 -15.891 -11.656 1 97.44 439 ILE B O 1
ATOM 8057 N N . THR B 1 440 ? -1.785 -17.438 -10.391 1 96.75 440 THR B N 1
ATOM 8058 C CA . THR B 1 440 ? -0.5 -17.938 -9.906 1 96.75 440 THR B CA 1
ATOM 8059 C C . THR B 1 440 ? 0.293 -18.578 -11.039 1 96.75 440 THR B C 1
ATOM 8061 O O . THR B 1 440 ? 1.504 -18.375 -11.148 1 96.75 440 THR B O 1
ATOM 8064 N N . LEU B 1 441 ? -0.361 -19.344 -11.891 1 95.94 441 LEU B N 1
ATOM 8065 C CA . LEU B 1 441 ? 0.358 -20.031 -12.953 1 95.94 441 LEU B CA 1
ATOM 8066 C C . LEU B 1 441 ? 0.935 -19.031 -13.953 1 95.94 441 LEU B C 1
ATOM 8068 O O . LEU B 1 441 ? 2.105 -19.141 -14.328 1 95.94 441 LEU B O 1
ATOM 8072 N N . GLU B 1 442 ? 0.127 -18.031 -14.352 1 97.44 442 GLU B N 1
ATOM 8073 C CA . GLU B 1 442 ? 0.57 -17.016 -15.297 1 97.44 442 GLU B CA 1
ATOM 8074 C C . GLU B 1 442 ? 1.709 -16.188 -14.719 1 97.44 442 GLU B C 1
ATOM 8076 O O . GLU B 1 442 ? 2.688 -15.891 -15.414 1 97.44 442 GLU B O 1
ATOM 8081 N N . THR B 1 443 ? 1.551 -15.844 -13.453 1 97.62 443 THR B N 1
ATOM 8082 C CA . THR B 1 443 ? 2.594 -15.031 -12.836 1 97.62 443 THR B CA 1
ATOM 8083 C C . THR B 1 443 ? 3.891 -15.828 -12.703 1 97.62 443 THR B C 1
ATOM 8085 O O . THR B 1 443 ? 4.984 -15.266 -12.836 1 97.62 443 THR B O 1
ATOM 8088 N N . TYR B 1 444 ? 3.775 -17.109 -12.469 1 96.88 444 TYR B N 1
ATOM 8089 C CA . TYR B 1 444 ? 4.961 -17.953 -12.336 1 96.88 444 TYR B CA 1
ATOM 8090 C C . TYR B 1 444 ? 5.691 -18.078 -13.664 1 96.88 444 TYR B C 1
ATOM 8092 O O . TYR B 1 444 ? 6.906 -17.875 -13.734 1 96.88 444 TYR B O 1
ATOM 8100 N N . ILE B 1 445 ? 5.031 -18.344 -14.68 1 96.62 445 ILE B N 1
ATOM 8101 C CA . ILE B 1 445 ? 5.652 -18.594 -15.977 1 96.62 445 ILE B CA 1
ATOM 8102 C C . ILE B 1 445 ? 6.219 -17.297 -16.531 1 96.62 445 ILE B C 1
ATOM 8104 O O . ILE B 1 445 ? 7.363 -17.25 -17 1 96.62 445 ILE B O 1
ATOM 8108 N N . LEU B 1 446 ? 5.449 -16.234 -16.422 1 97.44 446 LEU B N 1
ATOM 8109 C CA . LEU B 1 446 ? 5.805 -14.984 -17.094 1 97.44 446 LEU B CA 1
ATOM 8110 C C . LEU B 1 446 ? 6.902 -14.25 -16.328 1 97.44 446 LEU B C 1
ATOM 8112 O O . LEU B 1 446 ? 7.555 -13.359 -16.875 1 97.44 446 LEU B O 1
ATOM 8116 N N . GLN B 1 447 ? 7.121 -14.57 -15.07 1 96.94 447 GLN B N 1
ATOM 8117 C CA . GLN B 1 447 ? 8.188 -13.906 -14.336 1 96.94 447 GLN B CA 1
ATOM 8118 C C . GLN B 1 447 ? 9.547 -14.133 -14.992 1 96.94 447 GLN B C 1
ATOM 8120 O O . GLN B 1 447 ? 10.43 -13.281 -14.922 1 96.94 447 GLN B O 1
ATOM 8125 N N . PHE B 1 448 ? 9.734 -15.234 -15.703 1 94.62 448 PHE B N 1
ATOM 8126 C CA . PHE B 1 448 ? 11.016 -15.609 -16.297 1 94.62 448 PHE B CA 1
ATOM 8127 C C . PHE B 1 448 ? 11.227 -14.898 -17.625 1 94.62 448 PHE B C 1
ATOM 8129 O O . PHE B 1 448 ? 12.32 -14.969 -18.203 1 94.62 448 PHE B O 1
ATOM 8136 N N . HIS B 1 449 ? 10.227 -14.188 -18.062 1 94.94 449 HIS B N 1
ATOM 8137 C CA . HIS B 1 449 ? 10.344 -13.617 -19.391 1 94.94 449 HIS B CA 1
ATOM 8138 C C . HIS B 1 449 ? 10.047 -12.125 -19.391 1 94.94 449 HIS B C 1
ATOM 8140 O O . HIS B 1 449 ? 10.312 -11.43 -20.375 1 94.94 449 HIS B O 1
ATOM 8146 N N . ILE B 1 450 ? 9.43 -11.695 -18.281 1 95.56 450 ILE B N 1
ATOM 8147 C CA . ILE B 1 450 ? 9.117 -10.273 -18.188 1 95.56 450 ILE B CA 1
ATOM 8148 C C . ILE B 1 450 ? 9.977 -9.633 -17.109 1 95.56 450 ILE B C 1
ATOM 8150 O O . ILE B 1 450 ? 10.461 -8.508 -17.266 1 95.56 450 ILE B O 1
ATOM 8154 N N . LEU B 1 451 ? 10.203 -10.305 -16 1 96.12 451 LEU B N 1
ATOM 8155 C CA . LEU B 1 451 ? 10.961 -9.742 -14.883 1 96.12 451 LEU B CA 1
ATOM 8156 C C . LEU B 1 451 ? 12.43 -10.133 -14.984 1 96.12 451 LEU B C 1
ATOM 8158 O O . LEU B 1 451 ? 13.312 -9.312 -14.711 1 96.12 451 LEU B O 1
ATOM 8162 N N . LEU B 1 452 ? 12.664 -11.375 -15.398 1 94.81 452 LEU B N 1
ATOM 8163 C CA . LEU B 1 452 ? 14.016 -11.922 -15.367 1 94.81 452 LEU B CA 1
ATOM 8164 C C . LEU B 1 452 ? 14.516 -12.219 -16.781 1 94.81 452 LEU B C 1
ATOM 8166 O O . LEU B 1 452 ? 13.719 -12.32 -17.719 1 94.81 452 LEU B O 1
ATOM 8170 N N . SER B 1 453 ? 15.812 -12.164 -16.906 1 88.38 453 SER B N 1
ATOM 8171 C CA . SER B 1 453 ? 16.484 -12.562 -18.141 1 88.38 453 SER B CA 1
ATOM 8172 C C . SER B 1 453 ? 17.703 -13.43 -17.844 1 88.38 453 SER B C 1
ATOM 8174 O O . SER B 1 453 ? 18.359 -13.258 -16.812 1 88.38 453 SER B O 1
ATOM 8176 N N . TRP B 1 454 ? 17.906 -14.43 -18.688 1 82.5 454 TRP B N 1
ATOM 8177 C CA . TRP B 1 454 ? 19.031 -15.336 -18.516 1 82.5 454 TRP B CA 1
ATOM 8178 C C . TRP B 1 454 ? 20.188 -14.984 -19.453 1 82.5 454 TRP B C 1
ATOM 8180 O O . TRP B 1 454 ? 20 -14.914 -20.672 1 82.5 454 TRP B O 1
ATOM 8190 N N . ASN B 1 455 ? 21.297 -14.672 -18.844 1 73.81 455 ASN B N 1
ATOM 8191 C CA . ASN B 1 455 ? 22.453 -14.289 -19.656 1 73.81 455 ASN B CA 1
ATOM 8192 C C . ASN B 1 455 ? 23.391 -15.469 -19.875 1 73.81 455 ASN B C 1
ATOM 8194 O O . ASN B 1 455 ? 24.469 -15.305 -20.453 1 73.81 455 ASN B O 1
ATOM 8198 N N . GLY B 1 456 ? 23.031 -16.703 -19.547 1 70.56 456 GLY B N 1
ATOM 8199 C CA . GLY B 1 456 ? 23.906 -17.859 -19.734 1 70.56 456 GLY B CA 1
ATOM 8200 C C . GLY B 1 456 ? 24.594 -18.297 -18.453 1 70.56 456 GLY B C 1
ATOM 8201 O O . GLY B 1 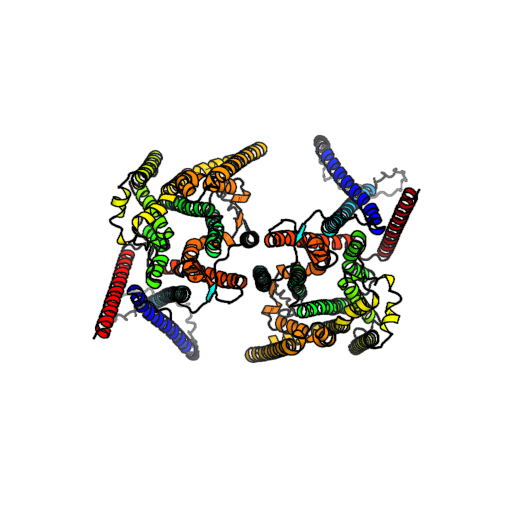456 ? 24.938 -19.469 -18.297 1 70.56 456 GLY B O 1
ATOM 8202 N N . MET B 1 457 ? 24.734 -17.312 -17.5 1 69.31 457 MET B N 1
ATOM 8203 C CA . MET B 1 457 ? 25.453 -17.625 -16.281 1 69.31 457 MET B CA 1
ATOM 8204 C C . MET B 1 457 ? 24.578 -17.422 -15.055 1 69.31 457 MET B C 1
ATOM 8206 O O . MET B 1 457 ? 24.547 -18.25 -14.148 1 69.31 457 MET B O 1
ATOM 8210 N N . SER B 1 458 ? 23.938 -16.328 -15.141 1 84 458 SER B N 1
ATOM 8211 C CA . SER B 1 458 ? 23.125 -15.969 -13.992 1 84 458 SER B CA 1
ATOM 8212 C C . SER B 1 458 ? 21.844 -15.258 -14.422 1 84 458 SER B C 1
ATOM 8214 O O . SER B 1 458 ? 21.734 -14.805 -15.562 1 84 458 SER B O 1
ATOM 8216 N N . TRP B 1 459 ? 20.969 -15.305 -13.477 1 89.31 459 TRP B N 1
ATOM 8217 C CA . TRP B 1 459 ? 19.719 -14.586 -13.711 1 89.31 459 TRP B CA 1
ATOM 8218 C C . TRP B 1 459 ? 19.922 -13.086 -13.523 1 89.31 459 TRP B C 1
ATOM 8220 O O . TRP B 1 459 ? 20.625 -12.648 -12.609 1 89.31 459 TRP B O 1
ATOM 8230 N N . ASN B 1 460 ? 19.391 -12.297 -14.469 1 93.62 460 ASN B N 1
ATOM 8231 C CA . ASN B 1 460 ? 19.391 -10.844 -14.406 1 93.62 460 ASN B CA 1
ATOM 8232 C C . ASN B 1 460 ? 17.969 -10.281 -14.391 1 93.62 460 ASN B C 1
ATOM 8234 O O . ASN B 1 460 ? 17 -11.023 -14.594 1 93.62 460 ASN B O 1
ATOM 8238 N N . ILE B 1 461 ? 17.875 -9.047 -14.031 1 95.12 461 ILE B N 1
ATOM 8239 C CA . ILE B 1 461 ? 16.578 -8.383 -13.953 1 95.12 461 ILE B CA 1
ATOM 8240 C C . ILE B 1 461 ? 16.406 -7.449 -15.156 1 95.12 461 ILE B C 1
ATOM 8242 O O . ILE B 1 461 ? 17.344 -6.75 -15.547 1 95.12 461 ILE B O 1
ATOM 8246 N N . LEU B 1 462 ? 15.25 -7.445 -15.758 1 94.38 462 LEU B N 1
ATOM 8247 C CA . LEU B 1 462 ? 14.945 -6.566 -16.875 1 94.38 462 LEU B CA 1
ATOM 8248 C C . LEU B 1 462 ? 14.938 -5.105 -16.438 1 94.38 462 LEU B C 1
ATOM 8250 O O . LEU B 1 462 ? 14.312 -4.754 -15.438 1 94.38 462 LEU B O 1
ATOM 8254 N N . SER B 1 463 ? 15.711 -4.262 -17.109 1 94.81 463 SER B N 1
ATOM 8255 C CA . SER B 1 463 ? 15.812 -2.842 -16.797 1 94.81 463 SER B CA 1
ATOM 8256 C C . SER B 1 463 ? 15.078 -1.995 -17.828 1 94.81 463 SER B C 1
ATOM 8258 O O . SER B 1 463 ? 15.547 -1.846 -18.953 1 94.81 463 SER B O 1
ATOM 8260 N N . VAL B 1 464 ? 13.898 -1.442 -17.5 1 94.06 464 VAL B N 1
ATOM 8261 C CA . VAL B 1 464 ? 13.156 -0.527 -18.359 1 94.06 464 VAL B CA 1
ATOM 8262 C C . VAL B 1 464 ? 13.594 0.91 -18.094 1 94.06 464 VAL B C 1
ATOM 8264 O O . VAL B 1 464 ? 13.68 1.727 -19.016 1 94.06 464 VAL B O 1
ATOM 8267 N N . ILE B 1 465 ? 13.883 1.223 -16.75 1 95.38 465 ILE B N 1
ATOM 8268 C CA . ILE B 1 465 ? 14.414 2.518 -16.328 1 95.38 465 ILE B CA 1
ATOM 8269 C C . ILE B 1 465 ? 15.836 2.352 -15.82 1 95.38 465 ILE B C 1
ATOM 8271 O O . ILE B 1 465 ? 16.047 1.931 -14.68 1 95.38 465 ILE B O 1
ATOM 8275 N N . PRO B 1 466 ? 16.734 2.764 -16.578 1 93.38 466 PRO B N 1
ATOM 8276 C CA . PRO B 1 466 ? 18.125 2.559 -16.172 1 93.38 466 PRO B CA 1
ATOM 8277 C C . PRO B 1 466 ? 18.5 3.344 -14.922 1 93.38 466 PRO B C 1
ATOM 8279 O O . PRO B 1 466 ? 17.984 4.438 -14.695 1 93.38 466 PRO B O 1
ATOM 8282 N N . ASN B 1 467 ? 19.219 2.865 -14.078 1 93.25 467 ASN B N 1
ATOM 8283 C CA . ASN B 1 467 ? 19.828 3.488 -12.906 1 93.25 467 ASN B CA 1
ATOM 8284 C C . ASN B 1 467 ? 18.844 3.602 -11.75 1 93.25 467 ASN B C 1
ATOM 8286 O O . ASN B 1 467 ? 19.188 4.117 -10.688 1 93.25 467 ASN B O 1
ATOM 8290 N N . TYR B 1 468 ? 17.656 3.178 -11.938 1 96.25 468 TYR B N 1
ATOM 8291 C CA . TYR B 1 468 ? 16.641 3.211 -10.891 1 96.25 468 TYR B CA 1
ATOM 8292 C C . TYR B 1 468 ? 16.016 1.833 -10.688 1 96.25 468 TYR B C 1
ATOM 8294 O O . TYR B 1 468 ? 14.867 1.599 -11.062 1 96.25 468 TYR B O 1
ATOM 8302 N N . PRO B 1 469 ? 16.672 0.948 -10.023 1 95.38 469 PRO B N 1
ATOM 8303 C CA . PRO B 1 469 ? 16.234 -0.439 -9.875 1 95.38 469 PRO B CA 1
ATOM 8304 C C . PRO B 1 469 ? 14.93 -0.557 -9.086 1 95.38 469 PRO B C 1
ATOM 8306 O O . PRO B 1 469 ? 14.086 -1.405 -9.398 1 95.38 469 PRO B O 1
ATOM 8309 N N . MET B 1 470 ? 14.766 0.29 -8.062 1 96.25 470 MET B N 1
ATOM 8310 C CA . MET B 1 470 ? 13.555 0.182 -7.246 1 96.25 470 MET B CA 1
ATOM 8311 C C . MET B 1 470 ? 12.352 0.737 -7.992 1 96.25 470 MET B C 1
ATOM 8313 O O . MET B 1 470 ? 11.258 0.163 -7.934 1 96.25 470 MET B O 1
ATOM 8317 N N . VAL B 1 471 ? 12.539 1.837 -8.617 1 97.25 471 VAL B N 1
ATOM 8318 C CA . VAL B 1 471 ? 11.453 2.387 -9.43 1 97.25 471 VAL B CA 1
ATOM 8319 C C . VAL B 1 471 ? 11.133 1.431 -10.578 1 97.25 471 VAL B C 1
ATOM 8321 O O . VAL B 1 471 ? 9.961 1.249 -10.93 1 97.25 471 VAL B O 1
ATOM 8324 N N . ASN B 1 472 ? 12.188 0.821 -11.148 1 97.25 472 ASN B N 1
ATOM 8325 C CA . ASN B 1 472 ? 12.016 -0.198 -12.172 1 97.25 472 ASN B CA 1
ATOM 8326 C C . ASN B 1 472 ? 11.172 -1.366 -11.664 1 97.25 472 ASN B C 1
ATOM 8328 O O . ASN B 1 472 ? 10.375 -1.934 -12.414 1 97.25 472 ASN B O 1
ATOM 8332 N N . LEU B 1 473 ? 11.328 -1.692 -10.438 1 96.56 473 LEU B N 1
ATOM 8333 C CA . LEU B 1 473 ? 10.578 -2.787 -9.828 1 96.56 473 LEU B CA 1
ATOM 8334 C C . LEU B 1 473 ? 9.078 -2.506 -9.859 1 96.56 473 LEU B C 1
ATOM 8336 O O . LEU B 1 473 ? 8.281 -3.395 -10.172 1 96.56 473 LEU B O 1
ATOM 8340 N N . ILE B 1 474 ? 8.703 -1.27 -9.547 1 96.38 474 ILE B N 1
ATOM 8341 C CA . ILE B 1 474 ? 7.289 -0.912 -9.547 1 96.38 474 ILE B CA 1
ATOM 8342 C C . ILE B 1 474 ? 6.715 -1.051 -10.953 1 96.38 474 ILE B C 1
ATOM 8344 O O . ILE B 1 474 ? 5.66 -1.659 -11.141 1 96.38 474 ILE B O 1
ATOM 8348 N N . LEU B 1 475 ? 7.449 -0.53 -11.859 1 96.5 475 LEU B N 1
ATOM 8349 C CA . LEU B 1 475 ? 6.965 -0.513 -13.234 1 96.5 475 LEU B CA 1
ATOM 8350 C C . LEU B 1 475 ? 6.891 -1.927 -13.805 1 96.5 475 LEU B C 1
ATOM 8352 O O . LEU B 1 475 ? 5.863 -2.322 -14.359 1 96.5 475 LEU B O 1
ATOM 8356 N N . THR B 1 476 ? 7.906 -2.711 -13.672 1 96.5 476 THR B N 1
ATOM 8357 C CA . THR B 1 476 ? 7.949 -4.059 -14.234 1 96.5 476 THR B CA 1
ATOM 8358 C C . THR B 1 476 ? 6.945 -4.969 -13.531 1 96.5 476 THR B C 1
ATOM 8360 O O . THR B 1 476 ? 6.363 -5.855 -14.156 1 96.5 476 THR B O 1
ATOM 8363 N N . THR B 1 477 ? 6.742 -4.789 -12.227 1 97.06 477 THR B N 1
ATOM 8364 C CA . THR B 1 477 ? 5.75 -5.578 -11.5 1 97.06 477 THR B CA 1
ATOM 8365 C C . THR B 1 477 ? 4.34 -5.246 -11.984 1 97.06 477 THR B C 1
ATOM 8367 O O . THR B 1 477 ? 3.506 -6.141 -12.148 1 97.06 477 THR B O 1
ATOM 8370 N N . ALA B 1 478 ? 4.133 -3.977 -12.211 1 96.19 478 ALA B N 1
ATOM 8371 C CA . ALA B 1 478 ? 2.826 -3.574 -12.719 1 96.19 478 ALA B CA 1
ATOM 8372 C C . ALA B 1 478 ? 2.562 -4.188 -14.094 1 96.19 478 ALA B C 1
ATOM 8374 O O . ALA B 1 478 ? 1.465 -4.688 -14.352 1 96.19 478 ALA B O 1
ATOM 8375 N N . ILE B 1 479 ? 3.529 -4.168 -14.898 1 97.19 479 ILE B N 1
ATOM 8376 C CA . ILE B 1 479 ? 3.402 -4.754 -16.234 1 97.19 479 ILE B CA 1
ATOM 8377 C C . ILE B 1 479 ? 3.207 -6.266 -16.109 1 97.19 479 ILE B C 1
ATOM 8379 O O . ILE B 1 479 ? 2.314 -6.832 -16.75 1 97.19 479 ILE B O 1
ATOM 8383 N N . HIS B 1 480 ? 4.004 -6.914 -15.297 1 98 480 HIS B N 1
ATOM 8384 C CA . HIS B 1 480 ? 3.959 -8.359 -15.094 1 98 480 HIS B CA 1
ATOM 8385 C C . HIS B 1 480 ? 2.584 -8.797 -14.609 1 98 480 HIS B C 1
ATOM 8387 O O . HIS B 1 480 ? 2.006 -9.75 -15.148 1 98 480 HIS B O 1
ATOM 8393 N N . LEU B 1 481 ? 2.047 -8.078 -13.648 1 97.5 481 LEU B N 1
ATOM 8394 C CA . LEU B 1 481 ? 0.755 -8.438 -13.078 1 97.5 481 LEU B CA 1
ATOM 8395 C C . LEU B 1 481 ? -0.371 -8.188 -14.078 1 97.5 481 LEU B C 1
ATOM 8397 O O . LEU B 1 481 ? -1.292 -9 -14.195 1 97.5 481 LEU B O 1
ATOM 8401 N N . THR B 1 482 ? -0.291 -7.094 -14.797 1 97.38 482 THR B N 1
ATOM 8402 C CA . THR B 1 482 ? -1.334 -6.766 -15.766 1 97.38 482 THR B CA 1
ATOM 8403 C C . THR B 1 482 ? -1.348 -7.777 -16.906 1 97.38 482 THR B C 1
ATOM 8405 O O . THR B 1 482 ? -2.41 -8.266 -17.297 1 97.38 482 THR B O 1
ATOM 8408 N N . VAL B 1 483 ? -0.219 -8.094 -17.359 1 97.94 483 VAL B N 1
ATOM 8409 C CA . VAL B 1 483 ? -0.121 -9.055 -18.453 1 97.94 483 VAL B CA 1
ATOM 8410 C C . VAL B 1 483 ? -0.574 -10.43 -17.953 1 97.94 483 VAL B C 1
ATOM 8412 O O . VAL B 1 483 ? -1.298 -11.141 -18.656 1 97.94 483 VAL B O 1
ATOM 8415 N N . SER B 1 484 ? -0.213 -10.844 -16.781 1 98.25 484 SER B N 1
ATOM 8416 C CA . SER B 1 484 ? -0.614 -12.133 -16.219 1 98.25 484 SER B CA 1
ATOM 8417 C C . SER B 1 484 ? -2.127 -12.211 -16.047 1 98.25 484 SER B C 1
ATOM 8419 O O . SER B 1 484 ? -2.738 -13.242 -16.359 1 98.25 484 SER B O 1
ATOM 8421 N N . HIS B 1 485 ? -2.646 -11.156 -15.578 1 97.88 485 HIS B N 1
ATOM 8422 C CA . HIS B 1 485 ? -4.094 -11.133 -15.398 1 97.88 485 HIS B CA 1
ATOM 8423 C C . HIS B 1 485 ? -4.816 -11.227 -16.734 1 97.88 485 HIS B C 1
ATOM 8425 O O . HIS B 1 485 ? -5.793 -11.969 -16.859 1 97.88 485 HIS B O 1
ATOM 8431 N N . ARG B 1 486 ? -4.352 -10.492 -17.703 1 97.62 486 ARG B N 1
ATOM 8432 C CA . ARG B 1 486 ? -4.973 -10.516 -19.016 1 97.62 486 ARG B CA 1
ATOM 8433 C C . ARG B 1 486 ? -4.832 -11.883 -19.672 1 97.62 486 ARG B C 1
ATOM 8435 O O . ARG B 1 486 ? -5.777 -12.391 -20.281 1 97.62 486 ARG B O 1
ATOM 8442 N N . ILE B 1 487 ? -3.721 -12.5 -19.516 1 97.88 487 ILE B N 1
ATOM 8443 C CA . ILE B 1 487 ? -3.494 -13.82 -20.094 1 97.88 487 ILE B CA 1
ATOM 8444 C C . ILE B 1 487 ? -4.41 -14.836 -19.406 1 97.88 487 ILE B C 1
ATOM 8446 O O . ILE B 1 487 ? -4.922 -15.75 -20.062 1 97.88 487 ILE B O 1
ATOM 8450 N N . PHE B 1 488 ? -4.562 -14.688 -18.141 1 97.69 488 PHE B N 1
ATOM 8451 C CA . PHE B 1 488 ? -5.492 -15.555 -17.422 1 97.69 488 PHE B CA 1
ATOM 8452 C C . PHE B 1 488 ? -6.891 -15.461 -18.016 1 97.69 488 PHE B C 1
ATOM 8454 O O . PHE B 1 488 ? -7.523 -16.484 -18.281 1 97.69 488 PHE B O 1
ATOM 8461 N N . LEU B 1 489 ? -7.352 -14.266 -18.25 1 97.31 489 LEU B N 1
ATOM 8462 C CA . LEU B 1 489 ? -8.68 -14.055 -18.828 1 97.31 489 LEU B CA 1
ATOM 8463 C C . LEU B 1 489 ? -8.75 -14.609 -20.25 1 97.31 489 LEU B C 1
ATOM 8465 O O . LEU B 1 489 ? -9.75 -15.227 -20.625 1 97.31 489 LEU B O 1
ATOM 8469 N N . LEU B 1 490 ? -7.715 -14.406 -20.953 1 97 490 LEU B N 1
ATOM 8470 C CA . LEU B 1 490 ? -7.668 -14.875 -22.344 1 97 490 LEU B CA 1
ATOM 8471 C C . LEU B 1 490 ? -7.637 -16.406 -22.391 1 97 490 LEU B C 1
ATOM 8473 O O . LEU B 1 490 ? -8.258 -17.016 -23.266 1 97 490 LEU B O 1
ATOM 8477 N N . THR B 1 491 ? -6.875 -17.031 -21.484 1 96.06 491 THR B N 1
ATOM 8478 C CA . THR B 1 491 ? -6.812 -18.484 -21.422 1 96.06 491 THR B CA 1
ATOM 8479 C C . THR B 1 491 ? -8.195 -19.078 -21.172 1 96.06 491 THR B C 1
ATOM 8481 O O . THR B 1 491 ? -8.57 -20.078 -21.781 1 96.06 491 THR B O 1
ATOM 8484 N N . ASN B 1 492 ? -8.914 -18.438 -20.344 1 94.5 492 ASN B N 1
ATOM 8485 C CA . ASN B 1 492 ? -10.258 -18.906 -20.047 1 94.5 492 ASN B CA 1
ATOM 8486 C C . ASN B 1 492 ? -11.203 -18.688 -21.219 1 94.5 492 ASN B C 1
ATOM 8488 O O . ASN B 1 492 ? -12.039 -19.547 -21.516 1 94.5 492 ASN B O 1
ATOM 8492 N N . LYS B 1 493 ? -11.07 -17.578 -21.906 1 94.38 493 LYS B N 1
ATOM 8493 C CA . LYS B 1 493 ? -11.906 -17.297 -23.062 1 94.38 493 LYS B CA 1
ATOM 8494 C C . LYS B 1 493 ? -11.625 -18.281 -24.203 1 94.38 493 LYS B C 1
ATOM 8496 O O . LYS B 1 493 ? -12.547 -18.766 -24.844 1 94.38 493 LYS B O 1
ATOM 8501 N N . LEU B 1 494 ? -10.43 -18.562 -24.391 1 93.75 494 LEU B N 1
ATOM 8502 C CA . LEU B 1 494 ? -10.039 -19.5 -25.453 1 93.75 494 LEU B CA 1
ATOM 8503 C C . LEU B 1 494 ? -10.438 -20.922 -25.094 1 93.75 494 LEU B C 1
ATOM 8505 O O . LEU B 1 494 ? -10.75 -21.734 -25.969 1 93.75 494 LEU B O 1
ATOM 8509 N N . LYS B 1 495 ? -10.422 -21.219 -23.828 1 93.12 495 LYS B N 1
ATOM 8510 C CA . LYS B 1 495 ? -10.898 -22.516 -23.359 1 93.12 495 LYS B CA 1
ATOM 8511 C C . LYS B 1 495 ? -12.359 -22.75 -23.75 1 93.12 495 LYS B C 1
ATOM 8513 O O . LYS B 1 495 ? -12.711 -23.797 -24.281 1 93.12 495 LYS B O 1
ATOM 8518 N N . LEU B 1 496 ? -13.133 -21.719 -23.531 1 88.81 496 LEU B N 1
ATOM 8519 C CA . LEU B 1 496 ? -14.562 -21.812 -23.828 1 88.81 496 LEU B CA 1
ATOM 8520 C C . LEU B 1 496 ? -14.805 -21.906 -25.328 1 88.81 496 LEU B C 1
ATOM 8522 O O . LEU B 1 496 ? -15.75 -22.547 -25.781 1 88.81 496 LEU B O 1
ATOM 8526 N N . ALA B 1 497 ? -13.977 -21.312 -26.094 1 87.56 497 ALA B N 1
ATOM 8527 C CA . ALA B 1 497 ? -14.133 -21.297 -27.547 1 87.56 497 ALA B CA 1
ATOM 8528 C C . ALA B 1 497 ? -13.695 -22.609 -28.156 1 87.56 497 ALA B C 1
ATOM 8530 O O . ALA B 1 497 ? -14.344 -23.125 -29.078 1 87.56 497 ALA B O 1
ATOM 8531 N N . PHE B 1 498 ? -12.68 -23.219 -27.656 1 88.94 498 PHE B N 1
ATOM 8532 C CA . PHE B 1 498 ? -12.094 -24.375 -28.328 1 88.94 498 PHE B CA 1
ATOM 8533 C C . PHE B 1 498 ? -12.57 -25.672 -27.672 1 88.94 498 PHE B C 1
ATOM 8535 O O . PHE B 1 498 ? -12.539 -26.734 -28.297 1 88.94 498 PHE B O 1
ATOM 8542 N N . LEU B 1 499 ? -12.867 -25.578 -26.359 1 89 499 LEU B N 1
ATOM 8543 C CA . LEU B 1 499 ? -13.336 -26.766 -25.641 1 89 499 LEU B CA 1
ATOM 8544 C C . LEU B 1 499 ? -14.797 -26.609 -25.219 1 89 499 LEU B C 1
ATOM 8546 O O . LEU B 1 499 ? -15.086 -26.312 -24.062 1 89 499 LEU B O 1
ATOM 8550 N N . PRO B 1 500 ? -15.695 -26.797 -26.219 1 80.5 500 PRO B N 1
ATOM 8551 C CA . PRO B 1 500 ? -17.109 -26.609 -25.891 1 80.5 500 PRO B CA 1
ATOM 8552 C C . PRO B 1 500 ? -17.609 -27.609 -24.844 1 80.5 500 PRO B C 1
ATOM 8554 O O . PRO B 1 500 ? -17.125 -28.734 -24.766 1 80.5 500 PRO B O 1
ATOM 8557 N N . THR B 1 501 ? -18.5 -27.062 -24.062 1 79.19 501 THR B N 1
ATOM 8558 C CA . THR B 1 501 ? -19.078 -27.859 -22.984 1 79.19 501 THR B CA 1
ATOM 8559 C C . THR B 1 501 ? -20.203 -28.766 -23.516 1 79.19 501 THR B C 1
ATOM 8561 O O . THR B 1 501 ? -21.062 -28.297 -24.25 1 79.19 501 THR B O 1
ATOM 8564 N N . GLY B 1 502 ? -20.219 -30.078 -23.391 1 75.56 502 GLY B N 1
ATOM 8565 C CA . GLY B 1 502 ? -21.359 -30.969 -23.625 1 75.56 502 GLY B CA 1
ATOM 8566 C C . GLY B 1 502 ? -21.25 -31.75 -24.922 1 75.56 502 GLY B C 1
ATOM 8567 O O . GLY B 1 502 ? -22 -32.688 -25.141 1 75.56 502 GLY B O 1
ATOM 8568 N N . ASP B 1 503 ? -20.391 -31.266 -25.891 1 80.38 503 ASP B N 1
ATOM 8569 C CA . ASP B 1 503 ? -20.312 -31.938 -27.188 1 80.38 503 ASP B CA 1
ATOM 8570 C C . ASP B 1 503 ? -18.969 -32.625 -27.359 1 80.38 503 ASP B C 1
ATOM 8572 O O . ASP B 1 503 ? -17.969 -32 -27.719 1 80.38 503 ASP B O 1
ATOM 8576 N N . LYS B 1 504 ? -18.938 -33.906 -27.172 1 84.31 504 LYS B N 1
ATOM 8577 C CA . LYS B 1 504 ? -17.703 -34.688 -27.266 1 84.31 504 LYS B CA 1
ATOM 8578 C C . LYS B 1 504 ? -17.203 -34.75 -28.703 1 84.31 504 LYS B C 1
ATOM 8580 O O . LYS B 1 504 ? -15.984 -34.688 -28.938 1 84.31 504 LYS B O 1
ATOM 8585 N N . VAL B 1 505 ? -18.078 -34.719 -29.625 1 85.62 505 VAL B N 1
ATOM 8586 C CA . VAL B 1 505 ? -17.688 -34.844 -31.031 1 85.62 505 VAL B CA 1
ATOM 8587 C C . VAL B 1 505 ? -17.016 -33.562 -31.484 1 85.62 505 VAL B C 1
ATOM 8589 O O . VAL B 1 505 ? -15.984 -33.594 -32.156 1 85.62 505 VAL B O 1
ATOM 8592 N N . ARG B 1 506 ? -17.594 -32.562 -31.078 1 87.38 506 ARG B N 1
ATOM 8593 C CA . ARG B 1 506 ? -17.016 -31.266 -31.438 1 87.38 506 ARG B CA 1
ATOM 8594 C C . ARG B 1 506 ? -15.656 -31.078 -30.797 1 87.38 506 ARG B C 1
ATOM 8596 O O . ARG B 1 506 ? -14.758 -30.484 -31.406 1 87.38 506 ARG B O 1
ATOM 8603 N N . LEU B 1 507 ? -15.523 -31.562 -29.609 1 89.5 507 LEU B N 1
ATOM 8604 C CA . LEU B 1 507 ? -14.242 -31.469 -28.906 1 89.5 507 LEU B CA 1
ATOM 8605 C C . LEU B 1 507 ? -13.164 -32.25 -29.656 1 89.5 507 LEU B C 1
ATOM 8607 O O . LEU B 1 507 ? -12.07 -31.719 -29.891 1 89.5 507 LEU B O 1
ATOM 8611 N N . VAL B 1 508 ? -13.5 -33.438 -30.062 1 88.31 508 VAL B N 1
ATOM 8612 C CA . VAL B 1 508 ? -12.531 -34.281 -30.766 1 88.31 508 VAL B CA 1
ATOM 8613 C C . VAL B 1 508 ? -12.195 -33.656 -32.125 1 88.31 508 VAL B C 1
ATOM 8615 O O . VAL B 1 508 ? -11.031 -33.656 -32.531 1 88.31 508 VAL B O 1
ATOM 8618 N N . ARG B 1 509 ? -13.133 -33.156 -32.75 1 88.62 509 ARG B N 1
ATOM 8619 C CA . ARG B 1 509 ? -12.906 -32.531 -34.031 1 88.62 509 ARG B CA 1
ATOM 8620 C C . ARG B 1 509 ? -11.992 -31.297 -33.875 1 88.62 509 ARG B C 1
ATOM 8622 O O . ARG B 1 509 ? -11.094 -31.094 -34.688 1 88.62 509 ARG B O 1
ATOM 8629 N N . ASN B 1 510 ? -12.281 -30.562 -32.906 1 89.12 510 ASN B N 1
ATOM 8630 C CA . ASN B 1 510 ? -11.461 -29.391 -32.656 1 89.12 510 ASN B CA 1
ATOM 8631 C C . ASN B 1 510 ? -10.023 -29.766 -32.312 1 89.12 510 ASN B C 1
ATOM 8633 O O . ASN B 1 510 ? -9.086 -29.109 -32.781 1 89.12 510 ASN B O 1
ATOM 8637 N N . VAL B 1 511 ? -9.789 -30.797 -31.562 1 87.38 511 VAL B N 1
ATOM 8638 C CA . VAL B 1 511 ? -8.453 -31.234 -31.172 1 87.38 511 VAL B CA 1
ATOM 8639 C C . VAL B 1 511 ? -7.703 -31.766 -32.406 1 87.38 511 VAL B C 1
ATOM 8641 O O . VAL B 1 511 ? -6.531 -31.438 -32.594 1 87.38 511 VAL B O 1
ATOM 8644 N N . ILE B 1 512 ? -8.445 -32.406 -33.219 1 88.62 512 ILE B N 1
ATOM 8645 C CA . ILE B 1 512 ? -7.832 -32.938 -34.438 1 88.62 512 ILE B CA 1
ATOM 8646 C C . ILE B 1 512 ? -7.5 -31.797 -35.406 1 88.62 512 ILE B C 1
ATOM 8648 O O . ILE B 1 512 ? -6.422 -31.781 -36 1 88.62 512 ILE B O 1
ATOM 8652 N N . SER B 1 513 ? -8.406 -30.969 -35.531 1 89.69 513 SER B N 1
ATOM 8653 C CA . SER B 1 513 ? -8.164 -29.828 -36.406 1 89.69 513 SER B CA 1
ATOM 8654 C C . SER B 1 513 ? -6.996 -28.984 -35.906 1 89.69 513 SER B C 1
ATOM 8656 O O . SER B 1 513 ? -6.172 -28.531 -36.719 1 89.69 513 SER B O 1
ATOM 8658 N N . ALA B 1 514 ? -6.957 -28.812 -34.656 1 87.81 514 ALA B N 1
ATOM 8659 C CA . ALA B 1 514 ? -5.859 -28.031 -34.094 1 87.81 514 ALA B CA 1
ATOM 8660 C C . ALA B 1 514 ? -4.523 -28.734 -34.312 1 87.81 514 ALA B C 1
ATOM 8662 O O . ALA B 1 514 ? -3.521 -28.094 -34.625 1 87.81 514 ALA B O 1
ATOM 8663 N N . ALA B 1 515 ? -4.5 -30.016 -34.094 1 88.81 515 ALA B N 1
ATOM 8664 C CA . ALA B 1 515 ? -3.283 -30.797 -34.312 1 88.81 515 ALA B CA 1
ATOM 8665 C C . ALA B 1 515 ? -2.867 -30.766 -35.781 1 88.81 515 ALA B C 1
ATOM 8667 O O . ALA B 1 515 ? -1.683 -30.641 -36.094 1 88.81 515 ALA B O 1
ATOM 8668 N N . ALA B 1 516 ? -3.832 -30.797 -36.625 1 90.25 516 ALA B N 1
ATOM 8669 C CA . ALA B 1 516 ? -3.551 -30.781 -38.062 1 90.25 516 ALA B CA 1
ATOM 8670 C C . ALA B 1 516 ? -2.994 -29.438 -38.5 1 90.25 516 ALA B C 1
ATOM 8672 O O . ALA B 1 516 ? -2.029 -29.375 -39.281 1 90.25 516 ALA B O 1
ATOM 8673 N N . ILE B 1 517 ? -3.559 -28.469 -38.031 1 89.88 517 ILE B N 1
ATOM 8674 C CA . ILE B 1 517 ? -3.109 -27.125 -38.375 1 89.88 517 ILE B CA 1
ATOM 8675 C C . ILE B 1 517 ? -1.703 -26.891 -37.812 1 89.88 517 ILE B C 1
ATOM 8677 O O . ILE B 1 517 ? -0.84 -26.344 -38.5 1 89.88 517 ILE B O 1
ATOM 8681 N N . SER B 1 518 ? -1.493 -27.312 -36.625 1 89.81 518 SER B N 1
ATOM 8682 C CA . SER B 1 518 ? -0.185 -27.125 -36 1 89.81 518 SER B CA 1
ATOM 8683 C C . SER B 1 518 ? 0.891 -27.922 -36.719 1 89.81 518 SER B C 1
ATOM 8685 O O . SER B 1 518 ? 1.993 -27.422 -36.969 1 89.81 518 SER B O 1
ATOM 8687 N N . LEU B 1 519 ? 0.559 -29.078 -37.125 1 91.06 519 LEU B N 1
ATOM 8688 C CA . LEU B 1 519 ? 1.516 -29.922 -37.844 1 91.06 519 LEU B CA 1
ATOM 8689 C C . LEU B 1 519 ? 1.793 -29.359 -39.219 1 91.06 519 LEU B C 1
ATOM 8691 O O . LEU B 1 519 ? 2.93 -29.406 -39.719 1 91.06 519 LEU B O 1
ATOM 8695 N N . SER B 1 520 ? 0.77 -28.906 -39.844 1 92.31 520 SER B N 1
ATOM 8696 C CA . SER B 1 520 ? 0.938 -28.328 -41.188 1 92.31 520 SER B CA 1
ATOM 8697 C C . SER B 1 520 ? 1.797 -27.062 -41.125 1 92.31 520 SER B C 1
ATOM 8699 O O . SER B 1 520 ? 2.666 -26.859 -41.969 1 92.31 520 SER B O 1
ATOM 8701 N N . LEU B 1 521 ? 1.549 -26.281 -40.125 1 91.56 521 LEU B N 1
ATOM 8702 C CA . LEU B 1 521 ? 2.328 -25.062 -39.969 1 91.56 521 LEU B CA 1
ATOM 8703 C C . LEU B 1 521 ? 3.783 -25.375 -39.656 1 91.56 521 LEU B C 1
ATOM 8705 O O . LEU B 1 521 ? 4.695 -24.719 -40.156 1 91.56 521 LEU B O 1
ATOM 8709 N N . TYR B 1 522 ? 3.953 -26.359 -38.844 1 91.81 522 TYR B N 1
ATOM 8710 C CA . TYR B 1 522 ? 5.316 -26.75 -38.5 1 91.81 522 TYR B CA 1
ATOM 8711 C C . TYR B 1 522 ? 6.043 -27.328 -39.719 1 91.81 522 TYR B C 1
ATOM 8713 O O . TYR B 1 522 ? 7.207 -27 -39.938 1 91.81 522 TYR B O 1
ATOM 8721 N N . ALA B 1 523 ? 5.34 -28.062 -40.469 1 92.44 523 ALA B N 1
ATOM 8722 C CA . ALA B 1 523 ? 5.934 -28.656 -41.688 1 92.44 523 ALA B CA 1
ATOM 8723 C C . ALA B 1 523 ? 6.281 -27.578 -42.688 1 92.44 523 ALA B C 1
ATOM 8725 O O . ALA B 1 523 ? 7.359 -27.609 -43.312 1 92.44 523 ALA B O 1
ATOM 8726 N N . LEU B 1 524 ? 5.402 -26.766 -42.875 1 92.06 524 LEU B N 1
ATOM 8727 C CA . LEU B 1 524 ? 5.648 -25.656 -43.812 1 92.06 524 LEU B CA 1
ATOM 8728 C C . LEU B 1 524 ? 6.844 -24.828 -43.344 1 92.06 524 LEU B C 1
ATOM 8730 O O . LEU B 1 524 ? 7.668 -24.406 -44.156 1 92.06 524 LEU B O 1
ATOM 8734 N N . SER B 1 525 ? 6.91 -24.531 -42.062 1 91.69 525 SER B N 1
ATOM 8735 C CA . SER B 1 525 ? 8.016 -23.75 -41.531 1 91.69 525 SER B CA 1
ATOM 8736 C C . SER B 1 525 ? 9.336 -24.5 -41.656 1 91.69 525 SER B C 1
ATOM 8738 O O . SER B 1 525 ? 10.367 -23.906 -41.969 1 91.69 525 SER B O 1
ATOM 8740 N N . TRP B 1 526 ? 9.25 -25.797 -41.438 1 91.62 526 TRP B N 1
ATOM 8741 C CA . TRP B 1 526 ? 10.445 -26.609 -41.562 1 91.62 526 TRP B CA 1
ATOM 8742 C C . TRP B 1 526 ? 10.93 -26.609 -43.031 1 91.62 526 TRP B C 1
ATOM 8744 O O . TRP B 1 526 ? 12.133 -26.5 -43.281 1 91.62 526 TRP B O 1
ATOM 8754 N N . LEU B 1 527 ? 10.016 -26.641 -43.906 1 91.75 527 LEU B N 1
ATOM 8755 C CA . LEU B 1 527 ? 10.336 -26.625 -45.344 1 91.75 527 LEU B CA 1
ATOM 8756 C C . LEU B 1 527 ? 10.906 -25.281 -45.75 1 91.75 527 LEU B C 1
ATOM 8758 O O . LEU B 1 527 ? 11.883 -25.219 -46.5 1 91.75 527 LEU B O 1
ATOM 8762 N N . LEU B 1 528 ? 10.32 -24.281 -45.281 1 90.5 528 LEU B N 1
ATOM 8763 C CA . LEU B 1 528 ? 10.758 -22.938 -45.656 1 90.5 528 LEU B CA 1
ATOM 8764 C C . LEU B 1 528 ? 12.164 -22.672 -45.125 1 90.5 528 LEU B C 1
ATOM 8766 O O . LEU B 1 528 ? 12.977 -22.047 -45.812 1 90.5 528 LEU B O 1
ATOM 8770 N N . LEU B 1 529 ? 12.477 -23.094 -43.969 1 90.31 529 LEU B N 1
ATOM 8771 C CA . LEU B 1 529 ? 13.789 -22.859 -43.375 1 90.31 529 LEU B CA 1
ATOM 8772 C C . LEU B 1 529 ? 14.852 -23.719 -44.062 1 90.31 529 LEU B C 1
ATOM 8774 O O . LEU B 1 529 ? 15.992 -23.266 -44.219 1 90.31 529 LEU B O 1
ATOM 8778 N N . HIS B 1 530 ? 14.484 -24.922 -44.469 1 89.56 530 HIS B N 1
ATOM 8779 C CA . HIS B 1 530 ? 15.43 -25.797 -45.156 1 89.56 530 HIS B CA 1
ATOM 8780 C C . HIS B 1 530 ? 15.703 -25.297 -46.562 1 89.56 530 HIS B C 1
ATOM 8782 O O . HIS B 1 530 ? 16.828 -25.375 -47.062 1 89.56 530 HIS B O 1
ATOM 8788 N N . LEU B 1 531 ? 14.695 -24.812 -47.156 1 88.75 531 LEU B N 1
ATOM 8789 C CA . LEU B 1 531 ? 14.859 -24.234 -48.469 1 88.75 531 LEU B CA 1
ATOM 8790 C C . LEU B 1 531 ? 15.742 -23 -48.438 1 88.75 531 LEU B C 1
ATOM 8792 O O . LEU B 1 531 ? 16.562 -22.781 -49.312 1 88.75 531 LEU B O 1
ATOM 8796 N N . SER B 1 532 ? 15.57 -22.188 -47.469 1 84.94 532 SER B N 1
ATOM 8797 C CA . SER B 1 532 ? 16.359 -20.969 -47.344 1 84.94 532 SER B CA 1
ATOM 8798 C C . SER B 1 532 ? 17.828 -21.297 -47.094 1 84.94 532 SER B C 1
ATOM 8800 O O . SER B 1 532 ? 18.719 -20.578 -47.594 1 84.94 532 SER B O 1
ATOM 8802 N N . LYS B 1 533 ? 18.094 -22.375 -46.344 1 85.31 533 LYS B N 1
ATOM 8803 C CA . LYS B 1 533 ? 19.469 -22.781 -46.094 1 85.31 533 LYS B CA 1
ATOM 8804 C C . LYS B 1 533 ? 20.125 -23.344 -47.344 1 85.31 533 LYS B C 1
ATOM 8806 O O . LYS B 1 533 ? 21.297 -23.094 -47.625 1 85.31 533 LYS B O 1
ATOM 8811 N N . MET B 1 534 ? 19.297 -23.984 -48.125 1 83.69 534 MET B N 1
ATOM 8812 C CA . MET B 1 534 ? 19.812 -24.531 -49.375 1 83.69 534 MET B CA 1
ATOM 8813 C C . MET B 1 534 ? 20.125 -23.422 -50.375 1 83.69 534 MET B C 1
ATOM 8815 O O . MET B 1 534 ? 21.141 -23.484 -51.062 1 83.69 534 MET B O 1
ATOM 8819 N N . LEU B 1 535 ? 19.297 -22.484 -50.312 1 79.75 535 LEU B N 1
ATOM 8820 C CA . LEU B 1 535 ? 19.484 -21.359 -51.219 1 79.75 535 LEU B CA 1
ATOM 8821 C C . LEU B 1 535 ? 20.672 -20.5 -50.812 1 79.75 535 LEU B C 1
ATOM 8823 O O . LEU B 1 535 ? 21.406 -19.969 -51.656 1 79.75 535 LEU B O 1
ATOM 8827 N N . ALA B 1 536 ? 20.891 -20.375 -49.562 1 76.44 536 ALA B N 1
ATOM 8828 C CA . ALA B 1 536 ? 22.031 -19.609 -49.062 1 76.44 536 ALA B CA 1
ATOM 8829 C C . ALA B 1 536 ? 23.344 -20.359 -49.312 1 76.44 536 ALA B C 1
ATOM 8831 O O . ALA B 1 536 ? 24.391 -19.75 -49.469 1 76.44 536 ALA B O 1
ATOM 8832 N N . ALA B 1 537 ? 23.391 -21.656 -49.375 1 73.88 537 ALA B N 1
ATOM 8833 C CA . ALA B 1 537 ? 24.578 -22.469 -49.625 1 73.88 537 ALA B CA 1
ATOM 8834 C C . ALA B 1 537 ? 24.891 -22.562 -51.094 1 73.88 537 ALA B C 1
ATOM 8836 O O . ALA B 1 537 ? 26.031 -22.797 -51.5 1 73.88 537 ALA B O 1
ATOM 8837 N N . SER B 1 538 ? 24.016 -22.188 -51.906 1 64.31 538 SER B N 1
ATOM 8838 C CA . SER B 1 538 ? 24.312 -22.156 -53.312 1 64.31 538 SER B CA 1
ATOM 8839 C C . SER B 1 538 ? 24.859 -20.797 -53.75 1 64.31 538 SER B C 1
ATOM 8841 O O . SER B 1 538 ? 25.719 -20.719 -54.625 1 64.31 538 SER B O 1
#

Secondary structure (DSSP, 8-state):
-----PPPHHHHHHHHHHHHHHHHHHHHHHHHHHHHHHHHHS-THHHHTSTT-------S------------------------THHHHHHHHHHHHHHHHHHHHHHHHHHHHHHHHHHHHHHSSSSEEEEP---HHHHHHHHH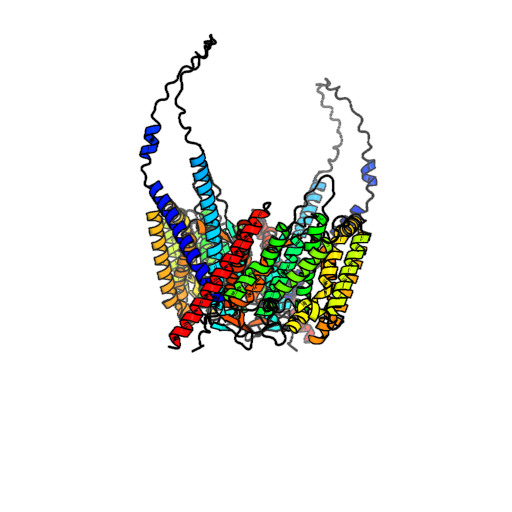HHHHHHHTTEEE------SSS-S---TT-HHHHHHHHHHHHHHHHHHHHHT-GGGHHHHHHHHHHHHHHHHHHHHHHHHHH----HHHHHHHHHHHHHHHHHHHHHHT--GGGGTHHHHHHHHHHHHHHHHHTTGGGTTSHHHHHHHHHHHHHHHHHHHHSTTHHHHHHGGGTTTS--SSSSHHHHHHHHHHTTTTHHHHHHHHHHTHHHHHHHHHHHHHS-HHHHHHHHHHHHHHHHHHHHHHIIIIITS-HHHHHHHHHHHTHHHHHHHHHHHTSSHHHHHEEEHHHHHHHHTHHHHHHHIIIIIEEE-SSSEEEEESSTT-HHHHHHHHHHHHHHHHHHHHHHHHHHHHHHS-SS-HHHHHHHHHHHHHHHHHHHHHHHHHHHHHHHHHH-/-----PPPHHHHHHHHHHHHHHHHHHHHHHHHHHHHHHHHTS-THHHHTTTT-------TT-----------------------THHHHHHHHHHHHHHHHHHHHHHHHHHHHHHHHHHHHHHSSSSEEEEP---HHHHHHHHHHHHHHHHTTEEE------SSS-S---TT-HHHHHHHHHHHHHHHHHHHHHT-GGGHHHHHHHHHHHHHHHHHHHHHHHHHH----HHHHHHHHHHHHHHHHHHHHHHT--GGGGTHHHHHHHHHHHHHHHHHTTGGGTTSHHHHHHHHHHHHHHHHHHHHSTTHHHHHHGGGTTT---SSSSHHHHHHHHHHTTTTHHHHHHHHHHTHHHHHHHHHHHHHS-HHHHHHHHHHHHHHHHHHHHHHIIIIITS-HHHHHHHHHHHTHHHHHHHHHHHTSSHHHHHEEEHHHHHHHHTHHHHHHHIIIIIEEE-SSSEEEEESSTT-HHHHHHHHHHHHHHHHHHHHHHHHHHHHHHS-SS-HHHHHHHHHHHHHHHHHHHHHHHHHHHHHHHHHH-

InterPro domains:
  IPR012419 Cas1p, 10 TM acyl transferase domain [PF07779] (97-511)

Sequence (1076 aa):
MEIAEPITPGQLSFLLGFIPVLVWWIYAEVSIHIRERLHRDLPRDSENNLANVDVGTISEDAEVHLLAGGRSLASSSKGRQQVSPNIVSCCWTRRISLENQLTTLRAMSEFGSFLIFCYICYCTDLFGEFKQVYNRDIFLFLYILFIILASTTSSKVEHEDTPVAGKSILYLNRNQTEEWKGWMQVLFVMYHYFGAEEITNIIRVFVAAYVWMTGFGNFSYYYVRKDFSIVRFSQMMWRINLLVAFCCIVLDKHYMDYYICPMHTFFTLMVYGFLRFMNKYNELGSVIAAKIFACLLVIVLIYEVPGVFDVVWSPFDFLLETSYDPPIDEWRFRSGLDRYIWIVGMIYAYYHPTVERWLQKLEETGTKLRVSIKAAIVTVCLVAAYLWYEYVCKLDGDTYNKYHPYTSWIPISIYICLRNITQQFRSCTLTLLIWLGKITLETYILQFHILLSWNGMSWNILSVIPNYPMVNLILTTAIHLTVSHRIFLLTNKLKLAFLPTGDKVRLVRNVISAAAISLSLYALSWLLLHLSKMLAASMEIAEPITPGQLSFLLGFIPVLVWWIYAEVSIHIRERLHRDLPRDSENNLANVDVGTISEDAEVHLLAGGRSLASSSKGRQQVSPNIVSCCWTRRISLENQLTTLRAMSEFGSFLIFCYICYCTDLFGEFKQVYNRDIFLFLYILFIILASTTSSKVEHEDTPVAGKSILYLNRNQTEEWKGWMQVLFVMYHYFGAEEITNIIRVFVAAYVWMTGFGNFSYYYVRKDFSIVRFSQMMWRINLLVAFCCIVLDKHYMDYYICPMHTFFTLMVYGFLRFMNKYNELGSVIAAKIFACLLVIVLIYEVPGVFDVVWSPFDFLLETSYDPPIDEWRFRSGLDRYIWIVGMIYAYYHPTVERWLQKLEETGTKLRVSIKAAIVTVCLVAAYLWYEYVCKLDGDTYNKYHPYTSWIPISIYICLRNITQQFRSCTLTLLIWLGKITLETYILQFHILLSWNGMSWNILSVIPNYPMVNLILTTAIHLTVSHRIFLLTNKLKLAFLPTGDKVRLVRNVISAAAISLSLYALSWLLLHLSKMLAAS

Solvent-accessible surface area (backbone atoms only — not comparable to full-atom values): 58944 Å² total; per-residue (Å²): 127,82,73,75,71,78,84,47,41,51,35,45,21,47,49,66,56,44,51,58,42,41,52,51,37,53,50,51,54,51,51,52,52,51,49,50,51,53,58,69,65,50,70,71,66,68,67,58,67,68,62,66,63,74,77,71,81,78,74,84,69,86,66,74,71,90,70,76,88,78,84,75,78,72,75,82,72,81,71,75,75,65,75,57,66,54,56,60,48,43,48,46,48,48,44,48,49,46,46,53,47,45,54,51,35,46,42,51,36,52,53,51,50,53,52,50,49,35,39,46,58,45,77,40,79,82,53,51,71,39,78,57,62,69,49,72,39,58,54,52,30,52,52,50,51,49,51,54,57,32,59,75,40,60,42,70,61,74,72,65,74,48,88,88,54,69,83,72,72,51,74,87,35,70,64,54,53,24,27,52,43,13,59,51,45,54,52,50,52,49,34,64,63,27,58,44,70,88,49,48,60,60,51,51,44,48,53,39,47,52,42,18,45,48,22,23,52,52,44,42,45,42,67,70,66,63,62,83,49,67,64,61,52,51,50,54,51,45,71,60,39,50,68,55,54,51,46,25,36,63,64,70,48,46,60,48,79,44,46,66,45,58,44,53,51,50,53,48,50,50,55,49,52,60,55,57,56,68,49,89,47,59,82,40,66,66,51,44,54,49,48,53,51,49,50,52,49,51,51,46,46,38,75,70,38,87,66,44,42,55,62,71,46,55,82,49,47,82,64,38,43,50,95,51,91,63,31,66,57,56,50,50,51,61,48,50,43,48,63,49,39,28,58,51,16,32,52,51,40,70,44,42,68,60,51,49,50,54,51,50,55,46,72,68,42,56,68,70,60,35,52,52,52,49,50,49,52,51,50,51,39,51,51,51,48,50,50,45,43,70,70,44,56,68,44,56,71,74,61,28,56,71,45,38,42,79,48,49,62,53,64,52,51,39,49,55,49,65,50,54,69,45,70,66,50,39,39,46,45,35,50,55,28,28,57,44,22,74,33,40,68,44,44,58,62,44,39,61,25,59,47,26,32,76,76,87,84,50,71,26,30,57,26,86,43,80,95,23,70,55,43,29,47,55,53,48,49,52,50,46,51,51,50,19,50,50,47,50,54,38,53,52,52,48,42,55,70,56,51,48,85,92,42,67,65,58,31,52,50,44,52,49,50,49,50,48,52,52,50,48,36,37,48,51,26,44,48,52,54,51,49,52,51,52,60,69,73,103,127,84,73,77,71,78,83,48,41,51,36,46,22,49,49,64,55,44,51,57,44,41,52,50,36,53,50,51,53,51,50,51,51,50,49,53,52,54,58,67,67,49,68,70,65,65,66,57,65,67,61,68,65,76,77,73,82,73,73,75,70,80,67,71,71,88,67,80,87,84,78,78,79,73,73,81,70,79,74,73,73,67,74,58,67,54,55,60,50,44,46,47,47,46,44,49,49,47,49,53,46,45,54,51,35,47,41,50,35,52,54,50,50,52,52,50,48,34,38,45,60,45,77,39,80,81,52,51,72,36,78,57,63,68,50,72,38,58,54,53,30,52,52,51,51,49,51,54,56,32,60,74,39,61,41,71,61,75,71,64,74,48,88,87,55,68,81,70,72,51,72,87,33,70,65,54,52,24,26,52,42,13,57,52,42,53,52,52,53,48,34,65,64,26,58,45,69,89,48,47,62,60,50,53,44,50,53,38,47,53,41,17,45,51,22,21,51,52,42,44,47,42,68,70,66,62,63,85,50,67,63,62,51,50,50,53,50,44,71,60,39,50,69,55,55,52,46,25,34,63,64,69,48,45,59,49,80,44,46,68,45,60,44,53,52,52,54,47,48,51,55,51,51,60,55,58,55,69,48,88,46,59,82,38,66,68,50,44,50,49,48,53,51,50,51,52,48,51,50,46,45,36,73,70,38,87,65,43,44,56,62,71,46,54,82,50,47,83,63,39,46,49,95,51,90,64,28,64,57,55,51,50,51,62,50,51,44,48,63,49,38,27,57,53,16,32,51,51,40,71,44,41,67,59,51,48,51,54,52,49,54,48,71,69,43,56,67,72,60,36,52,52,50,50,51,48,52,51,51,53,40,51,51,51,49,49,50,45,42,71,70,44,58,68,45,54,71,73,64,30,56,71,46,36,44,80,47,48,62,53,63,52,49,39,50,55,49,65,51,54,66,45,70,67,50,40,38,45,46,36,50,56,28,30,57,43,23,73,34,41,68,44,44,58,61,43,40,60,26,59,47,28,30,77,75,87,82,49,70,26,31,57,26,86,43,81,95,23,69,54,43,29,46,56,53,50,48,51,50,48,51,51,51,19,49,52,48,51,55,39,53,51,52,50,41,56,70,56,50,47,83,93,42,67,66,58,33,53,49,42,53,49,50,49,52,49,51,52,50,51,37,37,48,51,27,45,49,52,54,52,50,51,53,53,57,70,72,102

Organism: Iris pallida (NCBI:txid29817)